Protein AF-A0ABD0LCJ6-F1 (afdb_monomer_lite)

Radius of gyration: 32.9 Å; chains: 1; bounding box: 86×71×107 Å

Foldseek 3Di:
DDDDPPPPVPPPPPPPDDDDDDPPPDDDPDDDVVVVVVVVVVVVVVVVVVVVVVVVVVVVVVVVVVVVVVVVLVVPPKWKWKFFFADAFKDQQDAFAFRARQGIPDTRNVQADRVRQKGFRQAWAKKKKKWKFFAQDQKKWKKFKDWPVDTQWIWIDGGHRGIIMDMGIDTDHHGIMIGMTTPDMGRITGGDSRGMMIMIGPDPPDAPFLCCQQQVLQADFQLLLQLLLQLLVPFLCLLQFVLLCLQQAADQLLLLLLLLLVLLLCQLPFQLLLCLLQVDQALLVLLCLLFLDLVSSVVVLVVLLVLLLVQPLQLLLQSQLLLVCLVPVDDSLVSSLVLLVVLLVCLLQDGPNVLSVLSSVLSVLLLVLLLVLLVLLQVVQVHDVSLVVLLQVLAAPCCVPDPNVPFCALGHDPLNLFNADDQDLQPDLNHNCLSNPLCVLLSCLVQNRRSLNSSSLLSHNASLSSLSSSLSNLVVSVCSCSRRSSQSSSLSSVCVNQQSPQQQVSVCVRRVASQGRSSCRSSVSLVPRDDPVSSVSNSVSNSSSSSSNSSSSLSSSLCSCLVSPVCVVPVQQDSVNSSVSSSVSSVVSSVSSSVCNVLCSLQCGSRVSSVSSLSSLLQRQLVSLLVCCSAAPQLFHPVLNVVLSVQLNVLSVVLVVLCSVQPADRGPDDGPRDPSNSRRSSVSSSVSNCSSNVSRVVVSVVDDGDDPLSNASSYSVRVPPPDRRDCPSPPSVVVNPPDDDDDDDDDPVVVVSSDDDDDDDDDDPVVVVVVSCSSSDNDDDPVSVVVSVVSSVVSVVVSVVVSVVSD

Secondary structure (DSSP, 8-state):
---SSSSSSSSSSSS-------------S---HHHHHHHHHHHHHHHHHHHHHHHHHHHHHHHHHHHHHHHHHHH----EEEEE--S-EEEE--SSPBPP--EEEEEETS-EETTTTEEE-SSSEEEEEEEEEE--SSS-EEEEEE-SSSEEEEEEE-STT-EEEEEEEEEE-TT-EEEEEEEEE-SEEEESTTSEEEEEEEE------HHHHHHGGG-B-HHHHHHHHHHHHSSHHIIIIIHHHHHHH-GGGGHHHHHHHHHHHHIIIIIHHHHHHHT-SSHHHHHHHHH--HHHHHHHHHHHHHHIIIIIIHHHHHHHHHHHHHHH---HHHHHHHHHHHHHHHHHH--HHHHHHHHHHHHHHHHHHHHHHHHHHHHHHTSHHHHHHHHHT---GGGGTSTTTTS-TTPPPTTTT-SSB---TTT-SSBHHIIIIITHHHHIIIIII-HHHHHHHHTBSSHHHHHHHHHHHHHHTTTHIIIIIHHHHHHHHH-HHHHS---HHHHHHHHS-TT--GGGHHHHHHHHHS-HHHHHHHHHHHHHHHHHHHHHHHHHHHHHIIIIIIHHH-TT--HHHHHHHHHHHHHHHHHHHHHHHHHHHHHS-S-HHHHHHHHHHTTHHHHHHHHHHHHH-TT--HHHHHHHHHHHHHHHHHHHHHHHHSPPPPTTS---S-HHHHS-HHHHHHHHHHHHHHHHHHHHHHSPPPPGGGGTTSSTTTTT-SSPPPGGG-TTTTTTTS--PPPP---HHHHHHTT-PPP-PPPPHHHHHHHHHHHT-----HHHHHHHHHHHHHHHHHHHHHHHHT-

Structure (mmCIF, N/CA/C/O backbone):
data_AF-A0ABD0LCJ6-F1
#
_entry.id   AF-A0ABD0LCJ6-F1
#
loop_
_atom_site.group_PDB
_atom_site.id
_atom_site.type_symbol
_atom_site.label_atom_id
_atom_site.label_alt_id
_atom_site.label_comp_id
_atom_site.label_asym_id
_atom_site.label_entity_id
_atom_site.label_seq_id
_atom_site.pdbx_PDB_ins_code
_atom_site.Cartn_x
_atom_site.Cartn_y
_atom_site.Cartn_z
_atom_site.occupancy
_atom_site.B_iso_or_equiv
_atom_site.auth_seq_id
_atom_site.auth_comp_id
_atom_site.auth_asym_id
_atom_site.auth_atom_id
_atom_site.pdbx_PDB_model_num
ATOM 1 N N . MET A 1 1 ? -1.481 -41.536 14.171 1.00 27.67 1 MET A N 1
ATOM 2 C CA . MET A 1 1 ? -0.246 -42.344 14.262 1.00 27.67 1 MET A CA 1
ATOM 3 C C . MET A 1 1 ? 0.913 -41.363 14.209 1.00 27.67 1 MET A C 1
ATOM 5 O O . MET A 1 1 ? 1.140 -40.784 13.163 1.00 27.67 1 MET A O 1
ATOM 9 N N . VAL A 1 2 ? 1.287 -40.791 15.356 1.00 27.75 2 VAL A N 1
ATOM 10 C CA . VAL A 1 2 ? 2.249 -41.317 16.351 1.00 27.75 2 VAL A CA 1
ATOM 11 C C . VAL A 1 2 ? 3.680 -41.197 15.823 1.00 27.75 2 VAL A C 1
ATOM 13 O O . VAL A 1 2 ? 3.984 -41.727 14.766 1.00 27.75 2 VAL A O 1
ATOM 16 N N . SER A 1 3 ? 4.526 -40.544 16.629 1.00 28.56 3 SER A N 1
ATOM 17 C CA . SER A 1 3 ? 5.980 -40.382 16.480 1.00 28.56 3 SER A CA 1
ATOM 18 C C . SER A 1 3 ? 6.485 -39.127 15.754 1.00 28.56 3 SER A C 1
ATOM 20 O O . SER A 1 3 ? 7.116 -39.213 14.709 1.00 28.56 3 SER A O 1
ATOM 22 N N . LEU A 1 4 ? 6.284 -37.952 16.367 1.00 26.72 4 LEU A N 1
ATOM 23 C CA . LEU A 1 4 ? 7.391 -36.996 16.585 1.00 26.72 4 LEU A CA 1
ATOM 24 C C . LEU A 1 4 ? 7.088 -35.992 17.720 1.00 26.72 4 LEU A C 1
ATOM 26 O O . LEU A 1 4 ? 7.508 -34.842 17.703 1.00 26.72 4 LEU A O 1
ATOM 30 N N . SER A 1 5 ? 6.311 -36.426 18.717 1.00 28.27 5 SER A N 1
ATOM 31 C CA . SER A 1 5 ? 5.846 -35.599 19.844 1.00 28.27 5 SER A CA 1
ATOM 32 C C . SER A 1 5 ? 6.523 -35.970 21.172 1.00 28.27 5 SER A C 1
ATOM 34 O O . SER A 1 5 ? 6.085 -35.517 22.223 1.00 28.27 5 SER A O 1
ATOM 36 N N . ALA A 1 6 ? 7.572 -36.802 21.142 1.00 28.81 6 ALA A N 1
ATOM 37 C CA . ALA A 1 6 ? 8.120 -37.458 22.335 1.00 28.81 6 ALA A CA 1
ATOM 38 C C . ALA A 1 6 ? 9.605 -37.166 22.641 1.00 28.81 6 ALA A C 1
ATOM 40 O O . ALA A 1 6 ? 10.130 -37.737 23.586 1.00 28.81 6 ALA A O 1
ATOM 41 N N . VAL A 1 7 ? 10.287 -36.270 21.911 1.00 32.28 7 VAL A N 1
ATOM 42 C CA . VAL A 1 7 ? 11.733 -36.010 22.143 1.00 32.28 7 VAL A CA 1
ATOM 43 C C . VAL A 1 7 ? 12.050 -34.580 22.616 1.00 32.28 7 VAL A C 1
ATOM 45 O O . VAL A 1 7 ? 13.134 -34.331 23.123 1.00 32.28 7 VAL A O 1
ATOM 48 N N . LEU A 1 8 ? 11.096 -33.643 22.593 1.00 28.83 8 LEU A N 1
ATOM 49 C CA . LEU A 1 8 ? 11.327 -32.260 23.065 1.00 28.83 8 LEU A CA 1
ATOM 50 C C . LEU A 1 8 ? 10.643 -31.904 24.396 1.00 28.83 8 LEU A C 1
ATOM 52 O O . LEU A 1 8 ? 10.834 -30.805 24.909 1.00 28.83 8 LEU A O 1
ATOM 56 N N . ALA A 1 9 ? 9.903 -32.840 24.996 1.00 29.78 9 ALA A N 1
ATOM 57 C CA . ALA A 1 9 ? 9.291 -32.669 26.319 1.00 29.78 9 ALA A CA 1
ATOM 58 C C . ALA A 1 9 ? 10.209 -33.097 27.490 1.00 29.78 9 ALA A C 1
ATOM 60 O O . ALA A 1 9 ? 9.823 -32.945 28.645 1.00 29.78 9 ALA A O 1
ATOM 61 N N . GLY A 1 10 ? 11.418 -33.603 27.209 1.00 30.02 10 GLY A N 1
ATOM 62 C CA . GLY A 1 10 ? 12.340 -34.155 28.214 1.00 30.02 10 GLY A CA 1
ATOM 63 C C . GLY A 1 10 ? 13.463 -33.229 28.699 1.00 30.02 10 GLY A C 1
ATOM 64 O O . GLY A 1 10 ? 14.172 -33.600 29.626 1.00 30.02 10 GLY A O 1
ATOM 65 N N . THR A 1 11 ? 13.637 -32.031 28.125 1.00 31.67 11 THR A N 1
ATOM 66 C CA . THR A 1 11 ? 14.871 -31.233 28.338 1.00 31.67 11 THR A CA 1
ATOM 67 C C . THR A 1 11 ? 14.648 -29.779 28.765 1.00 31.67 11 THR A C 1
ATOM 69 O O . THR A 1 11 ? 15.564 -28.968 28.696 1.00 31.67 11 THR A O 1
ATOM 72 N N . LEU A 1 12 ? 13.448 -29.421 29.235 1.00 27.53 12 LEU A N 1
ATOM 73 C CA . LEU A 1 12 ? 13.104 -28.034 29.602 1.00 27.53 12 LEU A CA 1
ATOM 74 C C . LEU A 1 12 ? 12.384 -27.900 30.955 1.00 27.53 12 LEU A C 1
ATOM 76 O O . LEU A 1 12 ? 11.645 -26.944 31.180 1.00 27.53 12 LEU A O 1
ATOM 80 N N . LEU A 1 13 ? 12.628 -28.842 31.873 1.00 27.92 13 LEU A N 1
ATOM 81 C CA . LEU A 1 13 ? 12.111 -28.811 33.251 1.00 27.92 13 LEU A CA 1
ATOM 82 C C . LEU A 1 13 ? 13.210 -28.782 34.332 1.00 27.92 13 LEU A C 1
ATOM 84 O O . LEU A 1 13 ? 12.913 -28.970 35.503 1.00 27.92 13 LEU A O 1
ATOM 88 N N . PHE A 1 14 ? 14.459 -28.474 33.955 1.00 28.14 14 PHE A N 1
ATOM 89 C CA . PHE A 1 14 ? 15.598 -28.348 34.884 1.00 28.14 14 PHE A CA 1
ATOM 90 C C . PHE A 1 14 ? 16.289 -26.967 34.893 1.00 28.14 14 PHE A C 1
ATOM 92 O O . PHE A 1 14 ? 17.327 -26.813 35.523 1.00 28.14 14 PHE A O 1
ATOM 99 N N . ALA A 1 15 ? 15.727 -25.941 34.238 1.00 31.73 15 ALA A N 1
ATOM 100 C CA . ALA A 1 15 ? 16.403 -24.645 34.044 1.00 31.73 15 ALA A CA 1
ATOM 101 C C . ALA A 1 15 ? 15.714 -23.425 34.701 1.00 31.73 15 ALA A C 1
ATOM 103 O O . ALA A 1 15 ? 15.944 -22.295 34.277 1.00 31.73 15 ALA A O 1
ATOM 104 N N . LEU A 1 16 ? 14.861 -23.618 35.717 1.00 30.09 16 LEU A N 1
ATOM 105 C CA . LEU A 1 16 ? 14.185 -22.515 36.429 1.00 30.09 16 LEU A CA 1
ATOM 106 C C . LEU A 1 16 ? 14.163 -22.702 37.957 1.00 30.09 16 LEU A C 1
ATOM 108 O O . LEU A 1 16 ? 13.117 -22.591 38.590 1.00 30.09 16 LEU A O 1
ATOM 112 N N . VAL A 1 17 ? 15.331 -22.940 38.555 1.00 29.55 17 VAL A N 1
ATOM 113 C CA . VAL A 1 17 ? 15.572 -22.672 39.983 1.00 29.55 17 VAL A CA 1
ATOM 114 C C . VAL A 1 17 ? 16.888 -21.886 40.080 1.00 29.55 17 VAL A C 1
ATOM 116 O O . VAL A 1 17 ? 17.882 -22.335 39.510 1.00 29.55 17 VAL A O 1
ATOM 119 N N . PRO A 1 18 ? 16.919 -20.697 40.710 1.00 32.50 18 PRO A N 1
ATOM 120 C CA . PRO A 1 18 ? 18.160 -19.946 40.896 1.00 32.50 18 PRO A CA 1
ATOM 121 C C . PRO A 1 18 ? 19.094 -20.703 41.859 1.00 32.50 18 PRO A C 1
ATOM 123 O O . PRO A 1 18 ? 18.596 -21.392 42.753 1.00 32.50 18 PRO A O 1
ATOM 126 N N . PRO A 1 19 ? 20.430 -20.586 41.735 1.00 31.00 19 PRO A N 1
ATOM 127 C CA . PRO A 1 19 ? 21.329 -21.152 42.726 1.00 31.00 19 PRO A CA 1
ATOM 128 C C . PRO A 1 19 ? 21.230 -20.298 43.994 1.00 31.00 19 PRO A C 1
ATOM 130 O O . PRO A 1 19 ? 21.684 -19.157 44.026 1.00 31.00 19 PRO A O 1
ATOM 133 N N . LEU A 1 20 ? 20.596 -20.842 45.031 1.00 29.31 20 LEU A N 1
ATOM 134 C CA . LEU A 1 20 ? 20.804 -20.369 46.394 1.00 29.31 20 LEU A CA 1
ATOM 135 C C . LEU A 1 20 ? 22.253 -20.684 46.768 1.00 29.31 20 LEU A C 1
ATOM 137 O O . LEU A 1 20 ? 22.704 -21.825 46.679 1.00 29.31 20 LEU A O 1
ATOM 141 N N . GLU A 1 21 ? 22.976 -19.625 47.101 1.00 31.14 21 GLU A N 1
ATOM 142 C CA . GLU A 1 21 ? 24.391 -19.605 47.428 1.00 31.14 21 GLU A CA 1
ATOM 143 C C . GLU A 1 21 ? 24.747 -20.542 48.588 1.00 31.14 21 GLU A C 1
ATOM 145 O O . GLU A 1 21 ? 24.000 -20.710 49.554 1.00 31.14 21 GLU A O 1
ATOM 150 N N . CYS A 1 22 ? 25.959 -21.093 48.504 1.00 28.89 22 CYS A N 1
ATOM 151 C CA . CYS A 1 22 ? 26.702 -21.661 49.617 1.00 28.89 22 CYS A CA 1
ATOM 152 C C . CYS A 1 22 ? 26.802 -20.655 50.775 1.00 28.89 22 CYS A C 1
ATOM 154 O O . CYS A 1 22 ? 27.739 -19.860 50.829 1.00 28.89 22 CYS A O 1
ATOM 156 N N . PHE A 1 23 ? 25.905 -20.741 51.754 1.00 29.16 23 PHE A N 1
ATOM 157 C CA . PHE A 1 23 ? 26.214 -20.301 53.108 1.00 29.16 23 PHE A CA 1
ATOM 158 C C . PHE A 1 23 ? 26.852 -21.471 53.852 1.00 29.16 23 PHE A C 1
ATOM 160 O O . PHE A 1 23 ? 26.200 -22.437 54.244 1.00 29.16 23 PHE A O 1
ATOM 167 N N . VAL A 1 24 ? 28.171 -21.382 54.005 1.00 34.84 24 VAL A N 1
ATOM 168 C CA . VAL A 1 24 ? 28.962 -22.218 54.906 1.00 34.84 24 VAL A CA 1
ATOM 169 C C . VAL A 1 24 ? 28.421 -22.010 56.321 1.00 34.84 24 VAL A C 1
ATOM 171 O O . VAL A 1 24 ? 28.741 -21.022 56.981 1.00 34.84 24 VAL A O 1
ATOM 174 N N . VAL A 1 25 ? 27.588 -22.935 56.798 1.00 32.81 25 VAL A N 1
ATOM 175 C CA . VAL A 1 25 ? 27.237 -23.009 58.217 1.00 32.81 25 VAL A CA 1
ATOM 176 C C . VAL A 1 25 ? 28.448 -23.579 58.941 1.00 32.81 25 VAL A C 1
ATOM 178 O O . VAL A 1 25 ? 28.725 -24.779 58.934 1.00 32.81 25 VAL A O 1
ATOM 181 N N . LYS A 1 26 ? 29.206 -22.667 59.547 1.00 34.81 26 LYS A N 1
ATOM 182 C CA . LYS A 1 26 ? 30.153 -22.977 60.612 1.00 34.81 26 LYS A CA 1
ATOM 183 C C . LYS A 1 26 ? 29.370 -23.692 61.716 1.00 34.81 26 LYS A C 1
ATOM 185 O O . LYS A 1 26 ? 28.360 -23.176 62.184 1.00 34.81 26 LYS A O 1
ATOM 190 N N . ARG A 1 27 ? 29.839 -24.881 62.093 1.00 42.22 27 ARG A N 1
ATOM 191 C CA . ARG A 1 27 ? 29.354 -25.673 63.228 1.00 42.22 27 ARG A CA 1
ATOM 192 C C . ARG A 1 27 ? 29.274 -24.764 64.464 1.00 42.22 27 ARG A C 1
ATOM 194 O O . ARG A 1 27 ? 30.309 -24.321 64.954 1.00 42.22 27 ARG A O 1
ATOM 201 N N . SER A 1 28 ? 28.057 -24.447 64.894 1.00 37.59 28 SER A N 1
ATOM 202 C CA . SER A 1 28 ? 27.763 -23.819 66.179 1.00 37.59 28 SER A CA 1
ATOM 203 C C . SER A 1 28 ? 26.790 -24.750 66.876 1.00 37.59 28 SER A C 1
ATOM 205 O O . SER A 1 28 ? 25.654 -24.913 66.431 1.00 37.59 28 SER A O 1
ATOM 207 N N . ASP A 1 29 ? 27.287 -25.420 67.905 1.00 46.88 29 ASP A N 1
ATOM 208 C CA . ASP A 1 29 ? 26.480 -26.184 68.841 1.00 46.88 29 ASP A CA 1
ATOM 209 C C . ASP A 1 29 ? 25.557 -25.185 69.560 1.00 46.88 29 ASP A C 1
ATOM 211 O O . ASP A 1 29 ? 26.061 -24.262 70.189 1.00 46.88 29 ASP A O 1
ATOM 215 N N . ASP A 1 30 ? 24.246 -25.288 69.297 1.00 50.00 30 ASP A N 1
ATOM 216 C CA . ASP A 1 30 ? 23.082 -24.714 70.015 1.00 50.00 30 ASP A CA 1
ATOM 217 C C . ASP A 1 30 ? 21.967 -24.306 69.029 1.00 50.00 30 ASP A C 1
ATOM 219 O O . ASP A 1 30 ? 21.621 -23.135 68.865 1.00 50.00 30 ASP A O 1
ATOM 223 N N . VAL A 1 31 ? 21.365 -25.286 68.342 1.00 54.94 31 VAL A N 1
ATOM 224 C CA . VAL A 1 31 ? 20.096 -25.077 67.622 1.00 54.94 31 VAL A CA 1
ATOM 225 C C . VAL A 1 31 ? 18.967 -25.633 68.482 1.00 54.94 31 VAL A C 1
ATOM 227 O O . VAL A 1 31 ? 18.811 -26.844 68.628 1.00 54.94 31 VAL A O 1
ATOM 230 N N . ASN A 1 32 ? 18.186 -24.732 69.074 1.00 60.81 32 ASN A N 1
ATOM 231 C CA . ASN A 1 32 ? 17.040 -25.065 69.913 1.00 60.81 32 ASN A CA 1
ATOM 232 C C . ASN A 1 32 ? 15.908 -25.656 69.049 1.00 60.81 32 ASN A C 1
ATOM 234 O O . ASN A 1 32 ? 15.224 -24.929 68.335 1.00 60.81 32 ASN A O 1
ATOM 238 N N . ILE A 1 33 ? 15.715 -26.976 69.094 1.00 61.56 33 ILE A N 1
ATOM 239 C CA . ILE A 1 33 ? 14.765 -27.733 68.251 1.00 61.56 33 ILE A CA 1
ATOM 240 C C . ILE A 1 33 ? 13.333 -27.159 68.316 1.00 61.56 33 ILE A C 1
ATOM 242 O O . ILE A 1 33 ? 12.629 -27.133 67.307 1.00 61.56 33 ILE A O 1
ATOM 246 N N . GLN A 1 34 ? 12.936 -26.585 69.456 1.00 60.16 34 GLN A N 1
ATOM 247 C CA . GLN A 1 34 ? 11.629 -25.941 69.642 1.00 60.16 34 GLN A CA 1
ATOM 248 C C . GLN A 1 34 ? 11.387 -24.717 68.740 1.00 60.16 34 GLN A C 1
ATOM 250 O O . GLN A 1 34 ? 10.247 -24.458 68.344 1.00 60.16 34 GLN A O 1
ATOM 255 N N . SER A 1 35 ? 12.425 -23.950 68.387 1.00 64.44 35 SER A N 1
ATOM 256 C CA . SER A 1 35 ? 12.263 -22.789 67.498 1.00 64.44 35 SER A CA 1
ATOM 257 C C . SER A 1 35 ? 12.098 -23.200 66.032 1.00 64.44 35 SER A C 1
ATOM 259 O O . SER A 1 35 ? 11.414 -22.521 65.270 1.00 64.44 35 SER A O 1
ATOM 261 N N . LEU A 1 36 ? 12.664 -24.344 65.637 1.00 65.19 36 LEU A N 1
ATOM 262 C CA . LEU A 1 36 ? 12.471 -24.907 64.301 1.00 65.19 36 LEU A CA 1
ATOM 263 C C . LEU A 1 36 ? 11.077 -25.519 64.140 1.00 65.19 36 LEU A C 1
ATOM 265 O O . LEU A 1 36 ? 10.435 -25.296 63.116 1.00 65.19 36 LEU A O 1
ATOM 269 N N . GLU A 1 37 ? 10.578 -26.237 65.148 1.00 71.75 37 GLU A N 1
ATOM 270 C CA . GLU A 1 37 ? 9.225 -26.812 65.117 1.00 71.75 37 GLU A CA 1
ATOM 271 C C . GLU A 1 37 ? 8.144 -25.730 65.015 1.00 71.75 37 GLU A C 1
ATOM 273 O O . GLU A 1 37 ? 7.205 -25.857 64.225 1.00 71.75 37 GLU A O 1
ATOM 278 N N . THR A 1 38 ? 8.307 -24.625 65.746 1.00 73.69 38 THR A N 1
ATOM 279 C CA . THR A 1 38 ? 7.391 -23.476 65.672 1.00 73.69 38 THR A CA 1
ATOM 280 C C . THR A 1 38 ? 7.439 -22.787 64.306 1.00 73.69 38 THR A C 1
ATOM 282 O O . THR A 1 38 ? 6.387 -22.451 63.759 1.00 73.69 38 THR A O 1
ATOM 285 N N . LEU A 1 39 ? 8.619 -22.658 63.691 1.00 76.25 39 LEU A N 1
ATOM 286 C CA . LEU A 1 39 ? 8.761 -22.083 62.349 1.00 76.25 39 LEU A CA 1
ATOM 287 C C . LEU A 1 39 ? 8.138 -22.976 61.260 1.00 76.25 39 LEU A C 1
ATOM 289 O O . LEU A 1 39 ? 7.487 -22.475 60.341 1.00 76.25 39 LEU A O 1
ATOM 293 N N . VAL A 1 40 ? 8.279 -24.301 61.385 1.00 77.00 40 VAL A N 1
ATOM 294 C CA . VAL A 1 40 ? 7.654 -25.281 60.481 1.00 77.00 40 VAL A CA 1
ATOM 295 C C . VAL A 1 40 ? 6.130 -25.255 60.611 1.00 77.00 40 VAL A C 1
ATOM 297 O O . VAL A 1 40 ? 5.433 -25.237 59.595 1.00 77.00 40 VAL A O 1
ATOM 300 N N . GLN A 1 41 ? 5.591 -25.179 61.832 1.00 80.06 41 GLN A N 1
ATOM 301 C CA . GLN A 1 41 ? 4.145 -25.034 62.043 1.00 80.06 41 GLN A CA 1
ATOM 302 C C . GLN A 1 41 ? 3.607 -23.716 61.471 1.00 80.06 41 GLN A C 1
ATOM 304 O O . GLN A 1 41 ? 2.540 -23.699 60.852 1.00 80.06 41 GLN A O 1
ATOM 309 N N . GLN A 1 42 ? 4.361 -22.623 61.603 1.00 82.69 42 GLN A N 1
ATOM 310 C CA . GLN A 1 42 ? 3.979 -21.323 61.056 1.00 82.69 42 GLN A CA 1
ATOM 311 C C . GLN A 1 42 ? 3.985 -21.317 59.517 1.00 82.69 42 GLN A C 1
ATOM 313 O O . GLN A 1 42 ? 3.066 -20.775 58.892 1.00 82.69 42 GLN A O 1
ATOM 318 N N . GLN A 1 43 ? 4.961 -21.975 58.883 1.00 79.12 43 GLN A N 1
ATOM 319 C CA . GLN A 1 43 ? 4.959 -22.158 57.429 1.00 79.12 43 GLN A CA 1
ATOM 320 C C . GLN A 1 43 ? 3.807 -23.055 56.960 1.00 79.12 43 GLN A C 1
ATOM 322 O O . GLN A 1 43 ? 3.148 -22.720 55.976 1.00 79.12 43 GLN A O 1
ATOM 327 N N . ALA A 1 44 ? 3.500 -24.138 57.678 1.00 79.75 44 ALA A N 1
ATOM 328 C CA . ALA A 1 44 ? 2.383 -25.021 57.345 1.00 79.75 44 ALA A CA 1
ATOM 329 C C . ALA A 1 44 ? 1.026 -24.291 57.386 1.00 79.75 44 ALA A C 1
ATOM 331 O O . ALA A 1 44 ? 0.216 -24.446 56.469 1.00 79.75 44 ALA A O 1
ATOM 332 N N . ALA A 1 45 ? 0.804 -23.434 58.388 1.00 82.94 45 ALA A N 1
ATOM 333 C CA . ALA A 1 45 ? -0.404 -22.612 58.488 1.00 82.94 45 ALA A CA 1
ATOM 334 C C . ALA A 1 45 ? -0.522 -21.602 57.331 1.00 82.94 45 ALA A C 1
ATOM 336 O O . ALA A 1 45 ? -1.600 -21.427 56.765 1.00 82.94 45 ALA A O 1
ATOM 337 N N . THR A 1 46 ? 0.597 -20.991 56.931 1.00 80.38 46 THR A N 1
ATOM 338 C CA . THR A 1 46 ? 0.644 -20.035 55.809 1.00 80.38 46 THR A CA 1
ATOM 339 C C . THR A 1 46 ? 0.369 -20.716 54.461 1.00 80.38 46 THR A C 1
ATOM 341 O O . THR A 1 46 ? -0.264 -20.149 53.574 1.00 80.38 46 THR A O 1
ATOM 344 N N . ILE A 1 47 ? 0.815 -21.964 54.296 1.00 79.25 47 ILE A N 1
ATOM 345 C CA . ILE A 1 47 ? 0.526 -22.761 53.097 1.00 79.25 47 ILE A CA 1
ATOM 346 C C . ILE A 1 47 ? -0.962 -23.132 53.037 1.00 79.25 47 ILE A C 1
ATOM 348 O O . ILE A 1 47 ? -1.561 -23.080 51.963 1.00 79.25 47 ILE A O 1
ATOM 352 N N . GLN A 1 48 ? -1.584 -23.465 54.171 1.00 81.81 48 GLN A N 1
ATOM 353 C CA . GLN A 1 48 ? -3.015 -23.776 54.214 1.00 81.81 48 GLN A CA 1
ATOM 354 C C . GLN A 1 48 ? -3.899 -22.573 53.861 1.00 81.81 48 GLN A C 1
ATOM 356 O O . GLN A 1 48 ? -4.867 -22.742 53.119 1.00 81.81 48 GLN A O 1
ATOM 361 N N . THR A 1 49 ? -3.561 -21.364 54.319 1.00 84.81 49 THR A N 1
ATOM 362 C CA . THR A 1 49 ? -4.298 -20.146 53.938 1.00 84.81 49 THR A CA 1
ATOM 363 C C . THR A 1 49 ? -4.143 -19.826 52.453 1.00 84.81 49 THR A C 1
ATOM 365 O O . THR A 1 49 ? -5.142 -19.578 51.781 1.00 84.81 49 THR A O 1
ATOM 368 N N . LEU A 1 50 ? -2.935 -19.953 51.895 1.00 77.88 50 LEU A N 1
ATOM 369 C CA . LEU A 1 50 ? -2.704 -19.785 50.453 1.00 77.88 50 LEU A CA 1
ATOM 370 C C . LEU A 1 50 ? -3.498 -20.791 49.601 1.00 77.88 50 LEU A C 1
ATOM 372 O O . LEU A 1 50 ? -4.034 -20.427 48.554 1.00 77.88 50 LEU A O 1
ATOM 376 N N . LEU A 1 51 ? -3.613 -22.048 50.041 1.00 80.56 51 LEU A N 1
ATOM 377 C CA . LEU A 1 51 ? -4.420 -23.059 49.349 1.00 80.56 51 LEU A CA 1
ATOM 378 C C . LEU A 1 51 ? -5.922 -22.738 49.393 1.00 80.56 51 LEU A C 1
ATOM 380 O O . LEU A 1 51 ? -6.618 -22.955 48.397 1.00 80.56 51 LEU A O 1
ATOM 384 N N . ALA A 1 52 ? -6.416 -22.195 50.508 1.00 82.62 52 ALA A N 1
ATOM 385 C CA . ALA A 1 52 ? -7.803 -21.750 50.636 1.00 82.62 52 ALA A CA 1
ATOM 386 C C . ALA A 1 52 ? -8.109 -20.561 49.705 1.00 82.62 52 ALA A C 1
ATOM 388 O O . ALA A 1 52 ? -9.121 -20.577 48.997 1.00 82.62 52 ALA A O 1
ATOM 389 N N . ASP A 1 53 ? -7.201 -19.587 49.615 1.00 82.25 53 ASP A N 1
ATOM 390 C CA . ASP A 1 53 ? -7.325 -18.450 48.697 1.00 82.25 53 ASP A CA 1
ATOM 391 C C . ASP A 1 53 ? -7.302 -18.902 47.230 1.00 82.25 53 ASP A C 1
ATOM 393 O O . ASP A 1 53 ? -8.118 -18.455 46.420 1.00 82.25 53 ASP A O 1
ATOM 397 N N . MET A 1 54 ? -6.437 -19.860 46.875 1.00 73.62 54 MET A N 1
ATOM 398 C CA . MET A 1 54 ? -6.417 -20.447 45.531 1.00 73.62 54 MET A CA 1
ATOM 399 C C . MET A 1 54 ? -7.722 -21.177 45.187 1.00 73.62 54 MET A C 1
ATOM 401 O O . MET A 1 54 ? -8.191 -21.089 44.048 1.00 73.62 54 MET A O 1
ATOM 405 N N . ALA A 1 55 ? -8.326 -21.882 46.148 1.00 79.00 55 ALA A N 1
ATOM 406 C CA . ALA A 1 55 ? -9.617 -22.540 45.957 1.00 79.00 55 ALA A CA 1
ATOM 407 C C . ALA A 1 55 ? -10.747 -21.519 45.746 1.00 79.00 55 ALA A C 1
ATOM 409 O O . ALA A 1 55 ? -11.565 -21.687 44.838 1.00 79.00 55 ALA A O 1
ATOM 410 N N . SER A 1 56 ? -10.746 -20.428 46.517 1.00 85.31 56 SER A N 1
ATOM 411 C CA . SER A 1 56 ? -11.673 -19.303 46.354 1.00 85.31 56 SER A CA 1
ATOM 412 C C . SER A 1 56 ? -11.553 -18.674 44.962 1.00 85.31 56 SER A C 1
ATOM 414 O O . SER A 1 56 ? -12.535 -18.602 44.222 1.00 85.31 56 SER A O 1
ATOM 416 N N . VAL A 1 57 ? -10.333 -18.334 44.531 1.00 79.88 57 VAL A N 1
ATOM 417 C CA . VAL A 1 57 ? -10.076 -17.761 43.200 1.00 79.88 57 VAL A CA 1
ATOM 418 C C . VAL A 1 57 ? -10.511 -18.712 42.083 1.00 79.88 57 VAL A C 1
ATOM 420 O O . VAL A 1 57 ? -11.116 -18.271 41.106 1.00 79.88 57 VAL A O 1
ATOM 423 N N . LYS A 1 58 ? -10.266 -20.021 42.220 1.00 80.88 58 LYS A N 1
ATOM 424 C CA . LYS A 1 58 ? -10.703 -21.028 41.240 1.00 80.88 58 LYS A CA 1
ATOM 425 C C . LYS A 1 58 ? -12.227 -21.056 41.090 1.00 80.88 58 LYS A C 1
ATOM 427 O O . LYS A 1 58 ? -12.719 -21.132 39.963 1.00 80.88 58 LYS A O 1
ATOM 432 N N . ASN A 1 59 ? -12.964 -20.952 42.194 1.00 82.31 59 ASN A N 1
ATOM 433 C CA . ASN A 1 59 ? -14.426 -20.912 42.176 1.00 82.31 59 ASN A CA 1
ATOM 434 C C . ASN A 1 59 ? -14.945 -19.635 41.500 1.00 82.31 59 ASN A C 1
ATOM 436 O O . ASN A 1 59 ? -15.814 -19.719 40.631 1.00 82.31 59 ASN A O 1
ATOM 440 N N . THR A 1 60 ? -14.356 -18.475 41.803 1.00 80.50 60 THR A N 1
ATOM 441 C CA . THR A 1 60 ? -14.707 -17.194 41.166 1.00 80.50 60 THR A CA 1
ATOM 442 C C . THR A 1 60 ? -14.423 -17.209 39.664 1.00 80.50 60 THR A C 1
ATOM 444 O O . THR A 1 60 ? -15.246 -16.761 38.871 1.00 80.50 60 THR A O 1
ATOM 447 N N . VAL A 1 61 ? -13.291 -17.783 39.240 1.00 73.44 61 VAL A N 1
ATOM 448 C CA . VAL A 1 61 ? -12.951 -17.943 37.815 1.00 73.44 61 VAL A CA 1
ATOM 449 C C . VAL A 1 61 ? -13.942 -18.871 37.110 1.00 73.44 61 VAL A C 1
ATOM 451 O O . VAL A 1 61 ? -14.343 -18.587 35.982 1.00 73.44 61 VAL A O 1
ATOM 454 N N . SER A 1 62 ? -14.374 -19.952 37.764 1.00 69.56 62 SER A N 1
ATOM 455 C CA . SER A 1 62 ? -15.379 -20.864 37.212 1.00 69.56 62 SER A CA 1
ATOM 456 C C . SER A 1 62 ? -16.747 -20.189 37.061 1.00 69.56 62 SER A C 1
ATOM 458 O O . SER A 1 62 ? -17.403 -20.367 36.032 1.00 69.56 62 SER A O 1
ATOM 460 N N . SER A 1 63 ? -17.170 -19.375 38.034 1.00 76.12 63 SER A N 1
ATOM 461 C CA . SER A 1 63 ? -18.416 -18.600 37.931 1.00 76.12 63 SER A CA 1
ATOM 462 C C . SER A 1 63 ? -18.331 -17.584 36.789 1.00 76.12 63 SER A C 1
ATOM 464 O O . SER A 1 63 ? -19.192 -17.595 35.912 1.00 76.12 63 SER A O 1
ATOM 466 N N . LEU A 1 64 ? -17.237 -16.816 36.702 1.00 72.62 64 LEU A N 1
ATOM 467 C CA . LEU A 1 64 ? -17.018 -15.862 35.611 1.00 72.62 64 LEU A CA 1
ATOM 468 C C . LEU A 1 64 ? -17.016 -16.545 34.240 1.00 72.62 64 LEU A C 1
ATOM 470 O O . LEU A 1 64 ? -17.538 -15.996 33.273 1.00 72.62 64 LEU A O 1
ATOM 474 N N . HIS A 1 65 ? -16.431 -17.740 34.130 1.00 61.75 65 HIS A N 1
ATOM 475 C CA . HIS A 1 65 ? -16.445 -18.507 32.886 1.00 61.75 65 HIS A CA 1
ATOM 476 C C . HIS A 1 65 ? -17.872 -18.896 32.483 1.00 61.75 65 HIS A C 1
ATOM 478 O O . HIS A 1 65 ? -18.226 -18.825 31.305 1.00 61.75 65 HIS A O 1
ATOM 484 N N . THR A 1 66 ? -18.707 -19.247 33.460 1.00 67.25 66 THR A N 1
ATOM 485 C CA . THR A 1 66 ? -20.119 -19.590 33.251 1.00 67.25 66 THR A CA 1
ATOM 486 C C . THR A 1 66 ? -20.920 -18.363 32.802 1.00 67.25 66 THR A C 1
ATOM 488 O O . THR A 1 66 ? -21.642 -18.434 31.805 1.00 67.25 66 THR A O 1
ATOM 491 N N . ASP A 1 67 ? -20.702 -17.208 33.435 1.00 62.78 67 ASP A N 1
ATOM 492 C CA . ASP A 1 67 ? -21.343 -15.934 33.079 1.00 62.78 67 ASP A CA 1
ATOM 493 C C . ASP A 1 67 ? -20.917 -15.438 31.695 1.00 62.78 67 ASP A C 1
ATOM 495 O O . ASP A 1 67 ? -21.754 -15.061 30.875 1.00 62.78 67 ASP A O 1
ATOM 499 N N . VAL A 1 68 ? -19.622 -15.509 31.377 1.00 55.12 68 VAL A N 1
ATOM 500 C CA . VAL A 1 68 ? -19.097 -15.169 30.047 1.00 55.12 68 VAL A CA 1
ATOM 501 C C . VAL A 1 68 ? -19.676 -16.095 28.984 1.00 55.12 68 VAL A C 1
ATOM 503 O O . VAL A 1 68 ? -19.983 -15.633 27.886 1.00 55.12 68 VAL A O 1
ATOM 506 N N . THR A 1 69 ? -19.854 -17.381 29.288 1.00 45.09 69 THR A N 1
ATOM 507 C CA . THR A 1 69 ? -20.463 -18.337 28.357 1.00 45.09 69 THR A CA 1
ATOM 508 C C . THR A 1 69 ? -21.935 -17.998 28.132 1.00 45.09 69 THR A C 1
ATOM 510 O O . THR A 1 69 ? -22.337 -17.864 26.984 1.00 45.09 69 THR A O 1
ATOM 513 N N . SER A 1 70 ? -22.699 -17.722 29.191 1.00 46.34 70 SER A N 1
ATOM 514 C CA . SER A 1 70 ? -24.083 -17.219 29.139 1.00 46.34 70 SER A CA 1
ATOM 515 C C . SER A 1 70 ? -24.220 -15.941 28.294 1.00 46.34 70 SER A C 1
ATOM 517 O O . SER A 1 70 ? -25.057 -15.862 27.390 1.00 46.34 70 SER A O 1
ATOM 519 N N . ILE A 1 71 ? -23.346 -14.958 28.519 1.00 49.44 71 ILE A N 1
ATOM 520 C CA . ILE A 1 71 ? -23.301 -13.698 27.767 1.00 49.44 71 ILE A CA 1
ATOM 521 C C . ILE A 1 71 ? -22.927 -13.949 26.303 1.00 49.44 71 ILE A C 1
ATOM 523 O O . ILE A 1 71 ? -23.496 -13.335 25.403 1.00 49.44 71 ILE A O 1
ATOM 527 N N . LYS A 1 72 ? -22.010 -14.882 26.031 1.00 45.06 72 LYS A N 1
ATOM 528 C CA . LYS A 1 72 ? -21.634 -15.286 24.671 1.00 45.06 72 LYS A CA 1
ATOM 529 C C . LYS A 1 72 ? -22.814 -15.922 23.934 1.00 45.06 72 LYS A C 1
ATOM 531 O O . LYS A 1 72 ? -23.026 -15.582 22.773 1.00 45.06 72 LYS A O 1
ATOM 536 N N . THR A 1 73 ? -23.622 -16.733 24.615 1.00 42.28 73 THR A N 1
ATOM 537 C CA . THR A 1 73 ? -24.869 -17.294 24.073 1.00 42.28 73 THR A CA 1
ATOM 538 C C . THR A 1 73 ? -25.914 -16.207 23.812 1.00 42.28 73 THR A C 1
ATOM 540 O O . THR A 1 73 ? -26.585 -16.245 22.788 1.00 42.28 73 THR A O 1
ATOM 543 N N . ARG A 1 74 ? -26.009 -15.182 24.673 1.00 46.44 74 ARG A N 1
ATOM 544 C CA . ARG A 1 74 ? -26.881 -14.008 24.457 1.00 46.44 74 ARG A CA 1
ATOM 545 C C . ARG A 1 74 ? -26.404 -13.093 23.319 1.00 46.44 74 ARG A C 1
ATOM 547 O O . ARG A 1 74 ? -27.219 -12.437 22.678 1.00 46.44 74 ARG A O 1
ATOM 554 N N . LEU A 1 75 ? -25.097 -13.050 23.054 1.00 46.16 75 LEU A N 1
ATOM 555 C CA . LEU A 1 75 ? -24.476 -12.257 21.983 1.00 46.16 75 LEU A CA 1
ATOM 556 C C . LEU A 1 75 ? -24.434 -12.977 20.627 1.00 46.16 75 LEU A C 1
ATOM 558 O O . LEU A 1 75 ? -24.340 -12.312 19.590 1.00 46.16 75 LEU A O 1
ATOM 562 N N . GLN A 1 76 ? -24.485 -14.311 20.600 1.00 50.09 76 GLN A N 1
ATOM 563 C CA . GLN A 1 76 ? -24.555 -15.081 19.360 1.00 50.09 76 GLN A CA 1
ATOM 564 C C . GLN A 1 76 ? -25.982 -15.064 18.812 1.00 50.09 76 GLN A C 1
ATOM 566 O O . GLN A 1 76 ? -26.840 -15.846 19.205 1.00 50.09 76 GLN A O 1
ATOM 571 N N . LYS A 1 77 ? -26.225 -14.184 17.837 1.00 63.34 77 LYS A N 1
ATOM 572 C CA . LYS A 1 77 ? -27.441 -14.185 17.010 1.00 63.34 77 LYS A CA 1
ATOM 573 C C . LYS A 1 77 ? -27.407 -15.318 15.965 1.00 63.34 77 LYS A C 1
ATOM 575 O O . LYS A 1 77 ? -27.608 -15.080 14.777 1.00 63.34 77 LYS A O 1
ATOM 580 N N . GLU A 1 78 ? -27.096 -16.537 16.386 1.00 68.62 78 GLU A N 1
ATOM 581 C CA . GLU A 1 78 ? -27.041 -17.726 15.530 1.00 68.62 78 GLU A CA 1
ATOM 582 C C . GLU A 1 78 ? -28.117 -18.708 15.991 1.00 68.62 78 GLU A C 1
ATOM 584 O O . GLU A 1 78 ? -28.160 -19.100 17.152 1.00 68.62 78 GLU A O 1
ATOM 589 N N . VAL A 1 79 ? -29.021 -19.060 15.079 1.00 83.38 79 VAL A N 1
ATOM 590 C CA . VAL A 1 79 ? -30.132 -19.987 15.314 1.00 83.38 79 VAL A CA 1
ATOM 591 C C . VAL A 1 79 ? -30.121 -20.996 14.186 1.00 83.38 79 VAL A C 1
ATOM 593 O O . VAL A 1 79 ? -30.149 -20.598 13.019 1.00 83.38 79 VAL A O 1
ATOM 596 N N . ALA A 1 80 ? -30.078 -22.278 14.525 1.00 88.88 80 ALA A N 1
ATOM 597 C CA . ALA A 1 80 ? -30.158 -23.356 13.553 1.00 88.88 80 ALA A CA 1
ATOM 598 C C . ALA A 1 80 ? -30.768 -24.599 14.195 1.00 88.88 80 ALA A C 1
ATOM 600 O O . ALA A 1 80 ? -30.360 -24.994 15.287 1.00 88.88 80 ALA A O 1
ATOM 601 N N . PHE A 1 81 ? -31.707 -25.237 13.507 1.00 92.69 81 PHE A N 1
ATOM 602 C CA . PHE A 1 81 ? -32.282 -26.495 13.948 1.00 92.69 81 PHE A CA 1
ATOM 603 C C . PHE A 1 81 ? -32.482 -27.477 12.793 1.00 92.69 81 PHE A C 1
ATOM 605 O O . PHE A 1 81 ? -32.626 -27.081 11.635 1.00 92.69 81 PHE A O 1
ATOM 612 N N . ASN A 1 82 ? -32.489 -28.765 13.129 1.00 92.12 82 ASN A N 1
ATOM 613 C CA . ASN A 1 82 ? -32.845 -29.852 12.225 1.00 92.12 82 ASN A CA 1
ATOM 614 C C . ASN A 1 82 ? -33.579 -30.939 13.018 1.00 92.12 82 ASN A C 1
ATOM 616 O O . ASN A 1 82 ? -33.016 -31.481 13.976 1.00 92.12 82 ASN A O 1
ATOM 620 N N . ALA A 1 83 ? -34.816 -31.230 12.626 1.00 92.38 83 ALA A N 1
ATOM 621 C CA . ALA A 1 83 ? -35.693 -32.194 13.271 1.00 92.38 83 ALA A CA 1
ATOM 622 C C . ALA A 1 83 ? -36.352 -33.123 12.240 1.00 92.38 83 ALA A C 1
ATOM 624 O O . ALA A 1 83 ? -36.626 -32.715 11.112 1.00 92.38 83 ALA A O 1
ATOM 625 N N . TYR A 1 84 ? -36.613 -34.372 12.617 1.00 91.50 84 TYR A N 1
ATOM 626 C CA . TYR A 1 84 ? -37.289 -35.369 11.781 1.00 91.50 84 TYR A CA 1
ATOM 627 C C . TYR A 1 84 ? -38.258 -36.221 12.609 1.00 91.50 84 TYR A C 1
ATO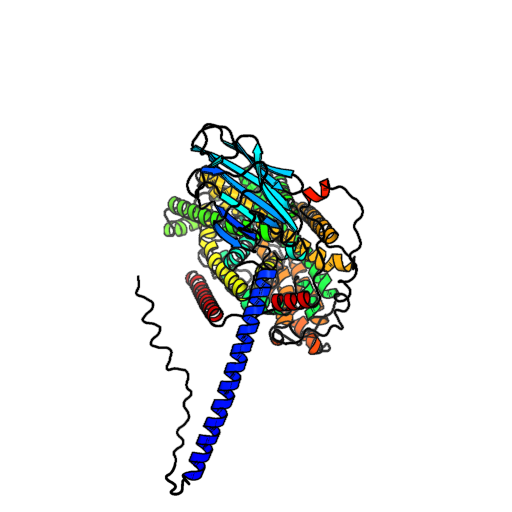M 629 O O . TYR A 1 84 ? -38.259 -36.151 13.838 1.00 91.50 84 TYR A O 1
ATOM 637 N N . ILE A 1 85 ? -39.097 -37.004 11.928 1.00 89.44 85 ILE A N 1
ATOM 638 C CA . ILE A 1 85 ? -40.080 -37.886 12.572 1.00 89.44 85 ILE A CA 1
ATOM 639 C C . ILE A 1 85 ? -39.451 -39.259 12.855 1.00 89.44 85 ILE A C 1
ATOM 641 O O . ILE A 1 85 ? -39.009 -39.938 11.925 1.00 89.44 85 ILE A O 1
ATOM 645 N N . THR A 1 86 ? -39.438 -39.704 14.115 1.00 84.88 86 THR A N 1
ATOM 646 C CA . THR A 1 86 ? -38.823 -40.991 14.515 1.00 84.88 86 THR A CA 1
ATOM 647 C C . THR A 1 86 ? -39.639 -42.198 14.076 1.00 84.88 86 THR A C 1
ATOM 649 O O . THR A 1 86 ? -39.091 -43.254 13.752 1.00 84.88 86 THR A O 1
ATOM 652 N N . LYS A 1 87 ? -40.969 -42.076 14.113 1.00 82.38 87 LYS A N 1
ATOM 653 C CA . LYS A 1 87 ? -41.876 -43.198 13.873 1.00 82.38 87 LYS A CA 1
ATOM 654 C C . LYS A 1 87 ? -41.791 -43.640 12.413 1.00 82.38 87 LYS A C 1
ATOM 656 O O . LYS A 1 87 ? -42.285 -42.941 11.542 1.00 82.38 87 LYS A O 1
ATOM 661 N N . SER A 1 88 ? -41.205 -44.812 12.174 1.00 77.00 88 SER A N 1
ATOM 662 C CA . SER A 1 88 ? -41.136 -45.416 10.841 1.00 77.00 88 SER A CA 1
ATOM 663 C C . SER A 1 88 ? -42.521 -45.868 10.364 1.00 77.00 88 SER A C 1
ATOM 665 O O . SER A 1 88 ? -43.215 -46.580 11.096 1.00 77.00 88 SER A O 1
ATOM 667 N N . GLY A 1 89 ? -42.911 -45.494 9.144 1.00 80.81 89 GLY A N 1
ATOM 668 C CA . GLY A 1 89 ? -44.165 -45.919 8.506 1.00 80.81 89 GLY A CA 1
ATOM 669 C C . GLY A 1 89 ? -45.241 -44.834 8.476 1.00 80.81 89 GLY A C 1
ATOM 670 O O . GLY A 1 89 ? -44.935 -43.646 8.523 1.00 80.81 89 GLY A O 1
ATOM 671 N N . ASN A 1 90 ? -46.510 -45.235 8.393 1.00 81.12 90 ASN A N 1
ATOM 672 C CA . ASN A 1 90 ? -47.616 -44.298 8.211 1.00 81.12 90 ASN A CA 1
ATOM 673 C C . ASN A 1 90 ? -47.847 -43.400 9.442 1.00 81.12 90 ASN A C 1
ATOM 675 O O . ASN A 1 90 ? -48.205 -43.874 10.531 1.00 81.12 90 ASN A O 1
ATOM 679 N N . VAL A 1 91 ? -47.683 -42.090 9.264 1.00 83.88 91 VAL A N 1
ATOM 680 C CA . VAL A 1 91 ? -47.932 -41.062 10.277 1.00 83.88 91 VAL A CA 1
ATOM 681 C C . VAL A 1 91 ? -49.112 -40.201 9.843 1.00 83.88 91 VAL A C 1
ATOM 683 O O . VAL A 1 91 ? -49.063 -39.521 8.820 1.00 83.88 91 VAL A O 1
ATOM 686 N N . ASN A 1 92 ? -50.175 -40.211 10.652 1.00 83.69 92 ASN A N 1
ATOM 687 C CA . ASN A 1 92 ? -51.308 -39.310 10.471 1.00 83.69 92 ASN A CA 1
ATOM 688 C C . ASN A 1 92 ? -50.966 -37.932 11.053 1.00 83.69 92 ASN A C 1
ATOM 690 O O . ASN A 1 92 ? -50.791 -37.799 12.264 1.00 83.69 92 ASN A O 1
ATOM 694 N N . VAL A 1 93 ? -50.878 -36.921 10.195 1.00 81.06 93 VAL A N 1
ATOM 695 C CA . VAL A 1 93 ? -50.520 -35.542 10.555 1.00 81.06 93 VAL A CA 1
ATOM 696 C C . VAL A 1 93 ? -51.722 -34.644 10.858 1.00 81.06 93 VAL A C 1
ATOM 698 O O . VAL A 1 93 ? -51.544 -33.508 11.292 1.00 81.06 93 VAL A O 1
ATOM 701 N N . GLY A 1 94 ? -52.947 -35.152 10.689 1.00 80.44 94 GLY A N 1
ATOM 702 C CA . GLY A 1 94 ? -54.177 -34.400 10.934 1.00 80.44 94 GLY A CA 1
ATOM 703 C C . GLY A 1 94 ? -54.418 -33.254 9.941 1.00 80.44 94 GLY A C 1
ATOM 704 O O . GLY A 1 94 ? -53.542 -32.836 9.185 1.00 80.44 94 GLY A O 1
ATOM 705 N N . THR A 1 95 ? -55.646 -32.733 9.927 1.00 82.06 95 THR A N 1
ATOM 706 C CA . THR A 1 95 ? -56.037 -31.659 9.004 1.00 82.06 95 THR A CA 1
ATOM 707 C C . THR A 1 95 ? -55.629 -30.299 9.566 1.00 82.06 95 THR A C 1
ATOM 709 O O . THR A 1 95 ? -56.157 -29.874 10.593 1.00 82.06 95 THR A O 1
ATOM 712 N N . LYS A 1 96 ? -54.707 -29.596 8.894 1.00 79.50 96 LYS A N 1
ATOM 713 C CA . LYS A 1 96 ? -54.188 -28.260 9.284 1.00 79.50 96 LYS A CA 1
ATOM 714 C C . LYS A 1 96 ? -53.559 -28.165 10.690 1.00 79.50 96 LYS A C 1
ATOM 716 O O . LYS A 1 96 ? -53.319 -27.056 11.178 1.00 79.50 96 LYS A O 1
ATOM 721 N N . ALA A 1 97 ? -53.269 -29.288 11.341 1.00 85.94 97 ALA A N 1
ATOM 722 C CA . ALA A 1 97 ? -52.543 -29.313 12.607 1.00 85.94 97 ALA A CA 1
ATOM 723 C C . ALA A 1 97 ? -51.027 -29.131 12.368 1.00 85.94 97 ALA A C 1
ATOM 725 O O . ALA A 1 97 ? -50.537 -29.511 11.300 1.00 85.94 97 ALA A O 1
ATOM 726 N N . PRO A 1 98 ? -50.278 -28.527 13.315 1.00 88.12 98 PRO A N 1
ATOM 727 C CA . PRO A 1 98 ? -48.818 -28.511 13.262 1.00 88.12 98 PRO A CA 1
ATOM 728 C C . PRO A 1 98 ? -48.263 -29.937 13.264 1.00 88.12 98 PRO A C 1
ATOM 730 O O . PRO A 1 98 ? -48.622 -30.749 14.117 1.00 88.12 98 PRO A O 1
ATOM 733 N N . ILE A 1 99 ? -47.381 -30.230 12.314 1.00 89.88 99 ILE A N 1
ATOM 734 C CA . ILE A 1 99 ? -46.660 -31.499 12.259 1.00 89.88 99 ILE A CA 1
ATOM 735 C C . ILE A 1 99 ? -45.549 -31.458 13.307 1.00 89.88 99 ILE A C 1
ATOM 737 O O . ILE A 1 99 ? -44.708 -30.559 13.289 1.00 89.88 99 ILE A O 1
ATOM 741 N N . VAL A 1 100 ? -45.544 -32.436 14.211 1.00 90.62 100 VAL A N 1
ATOM 742 C CA . VAL A 1 100 ? -44.542 -32.539 15.275 1.00 90.62 100 VAL A CA 1
ATOM 743 C C . VAL A 1 100 ? -43.382 -33.412 14.800 1.00 90.62 100 VAL A C 1
ATOM 745 O O . VAL A 1 100 ? -43.570 -34.590 14.503 1.00 90.62 100 VAL A O 1
ATOM 748 N N . PHE A 1 101 ? -42.185 -32.827 14.740 1.00 90.81 101 PHE A N 1
ATOM 749 C CA . PHE A 1 101 ? -40.932 -33.548 14.507 1.00 90.81 101 PHE A CA 1
ATOM 750 C C . PHE A 1 101 ? -40.257 -33.763 15.863 1.00 90.81 101 PHE A C 1
ATOM 752 O O . PHE A 1 101 ? -39.725 -32.815 16.450 1.00 90.81 101 PHE A O 1
ATOM 759 N N . ASP A 1 102 ? -40.357 -34.987 16.373 1.00 87.25 102 ASP A N 1
ATOM 760 C CA . ASP A 1 102 ? -40.030 -35.382 17.743 1.00 87.25 102 ASP A CA 1
ATOM 761 C C . ASP A 1 102 ? -38.521 -35.513 17.984 1.00 87.25 102 ASP A C 1
ATOM 763 O O . ASP A 1 102 ? -38.025 -35.146 19.056 1.00 87.25 102 ASP A O 1
ATOM 767 N N . GLN A 1 103 ? -37.774 -35.959 16.972 1.00 89.81 103 GLN A N 1
ATOM 768 C CA . GLN A 1 103 ? -36.332 -36.140 17.074 1.00 89.81 103 GLN A CA 1
ATOM 769 C C . GLN A 1 103 ? -35.578 -34.935 16.523 1.00 89.81 103 GLN A C 1
ATOM 771 O O . GLN A 1 103 ? -35.599 -34.653 15.325 1.00 89.81 103 GLN A O 1
ATOM 776 N N . VAL A 1 104 ? -34.842 -34.250 17.399 1.00 89.56 104 VAL A N 1
ATOM 777 C CA . VAL A 1 104 ? -34.064 -33.055 17.053 1.00 89.56 104 VAL A CA 1
ATOM 778 C C . VAL A 1 104 ? -32.572 -33.369 17.094 1.00 89.56 104 VAL A C 1
ATOM 780 O O . VAL A 1 104 ? -32.025 -33.706 18.140 1.00 89.56 104 VAL A O 1
ATOM 783 N N . ILE A 1 105 ? -31.895 -33.241 15.952 1.00 86.31 105 ILE A N 1
ATOM 784 C CA . ILE A 1 105 ? -30.443 -33.464 15.830 1.00 86.31 105 ILE A CA 1
ATOM 785 C C . ILE A 1 105 ? -29.673 -32.230 16.301 1.00 86.31 105 ILE A C 1
ATOM 787 O O . ILE A 1 105 ? -28.600 -32.318 16.893 1.00 86.31 105 ILE A O 1
ATOM 791 N N . THR A 1 106 ? -30.188 -31.047 15.981 1.00 85.69 106 THR A N 1
ATOM 792 C CA . THR A 1 106 ? -29.528 -29.768 16.250 1.00 85.69 106 THR A CA 1
ATOM 793 C C . THR A 1 106 ? -30.590 -28.754 16.640 1.00 85.69 106 THR A C 1
ATOM 795 O O . THR A 1 106 ? -31.627 -28.696 15.988 1.00 85.69 106 THR A O 1
ATOM 798 N N . ASN A 1 107 ? -30.347 -27.974 17.697 1.00 87.50 107 ASN A N 1
ATOM 799 C CA . ASN A 1 107 ? -31.241 -26.901 18.155 1.00 87.50 107 ASN A CA 1
ATOM 800 C C . ASN A 1 107 ? -30.442 -25.737 18.764 1.00 87.50 107 ASN A C 1
ATOM 802 O O . ASN A 1 107 ? -30.517 -25.429 19.955 1.00 87.50 107 ASN A O 1
ATOM 806 N N . ILE A 1 108 ? -29.601 -25.119 17.942 1.00 79.81 108 ILE A N 1
ATOM 807 C CA . ILE A 1 108 ? -28.791 -23.964 18.322 1.00 79.81 108 ILE A CA 1
ATOM 808 C C . ILE A 1 108 ? -29.729 -22.769 18.521 1.00 79.81 108 ILE A C 1
ATOM 810 O O . ILE A 1 108 ? -30.488 -22.412 17.620 1.00 79.81 108 ILE A O 1
ATOM 814 N N . GLY A 1 109 ? -29.672 -22.156 19.705 1.00 75.31 109 GLY A N 1
ATOM 815 C CA . GLY A 1 109 ? -30.545 -21.046 20.094 1.00 75.31 109 GLY A CA 1
ATOM 816 C C . GLY A 1 109 ? -31.894 -21.466 20.687 1.00 75.31 109 GLY A C 1
ATOM 817 O O . GLY A 1 109 ? -32.685 -20.581 20.998 1.00 75.31 109 GLY A O 1
ATOM 818 N N . ALA A 1 110 ? -32.145 -22.775 20.856 1.00 83.38 110 ALA A N 1
ATOM 819 C CA . ALA A 1 110 ? -33.359 -23.336 21.467 1.00 83.38 110 ALA A CA 1
ATOM 820 C C . ALA A 1 110 ? -34.670 -22.752 20.899 1.00 83.38 110 ALA A C 1
ATOM 822 O O . ALA A 1 110 ? -35.629 -22.509 21.625 1.00 83.38 110 ALA A O 1
ATOM 823 N N . ALA A 1 111 ? -34.682 -22.481 19.592 1.00 86.19 111 ALA A N 1
ATOM 824 C CA . ALA A 1 111 ? -35.777 -21.787 18.920 1.00 86.19 111 ALA A CA 1
ATOM 825 C C . ALA A 1 111 ? -36.868 -22.737 18.400 1.00 86.19 111 ALA A C 1
ATOM 827 O O . ALA A 1 111 ? -37.956 -22.279 18.066 1.00 86.19 111 ALA A O 1
ATOM 828 N N . TYR A 1 112 ? -36.585 -24.039 18.308 1.00 90.88 112 TYR A N 1
ATOM 829 C CA . TYR A 1 112 ? -37.544 -25.059 17.884 1.00 90.88 112 TYR A CA 1
ATOM 830 C C . TYR A 1 112 ? -37.984 -25.923 19.072 1.00 90.88 112 TYR A C 1
ATOM 832 O O . TYR A 1 112 ? -37.133 -26.405 19.824 1.00 90.88 112 TYR A O 1
ATOM 840 N N . ASP A 1 113 ? -39.291 -26.127 19.228 1.00 90.50 113 ASP A N 1
ATOM 841 C CA . ASP A 1 113 ? -39.888 -26.959 20.276 1.00 90.50 113 ASP A CA 1
ATOM 842 C C . ASP A 1 113 ? -40.385 -28.290 19.687 1.00 90.50 113 ASP A C 1
ATOM 844 O O . ASP A 1 113 ? -41.211 -28.342 18.772 1.00 90.50 113 ASP A O 1
ATOM 848 N N . ASN A 1 114 ? -39.847 -29.389 20.216 1.00 89.12 114 ASN A N 1
ATOM 849 C CA . ASN A 1 114 ? -40.107 -30.743 19.736 1.00 89.12 114 ASN A CA 1
ATOM 850 C C . ASN A 1 114 ? -41.415 -31.348 20.261 1.00 89.12 114 ASN A C 1
ATOM 852 O O . ASN A 1 114 ? -41.828 -32.388 19.758 1.00 89.12 114 ASN A O 1
ATOM 856 N N . ASN A 1 115 ? -42.083 -30.716 21.231 1.00 87.56 115 ASN A N 1
ATOM 857 C CA . ASN A 1 115 ? -43.368 -31.196 21.742 1.00 87.56 115 ASN A CA 1
ATOM 858 C C . ASN A 1 115 ? -44.549 -30.726 20.883 1.00 87.56 115 ASN A C 1
ATOM 860 O O . ASN A 1 115 ? -45.567 -31.408 20.806 1.00 87.56 115 ASN A O 1
ATOM 864 N N . ASN A 1 116 ? -44.430 -29.555 20.250 1.00 87.50 116 ASN A N 1
ATOM 865 C CA . ASN A 1 116 ? -45.513 -28.919 19.490 1.00 87.50 116 ASN A CA 1
ATOM 866 C C . ASN A 1 116 ? -45.174 -28.655 18.011 1.00 87.50 116 ASN A C 1
ATOM 868 O O . ASN A 1 116 ? -46.063 -28.262 17.256 1.00 87.50 116 ASN A O 1
ATOM 872 N N . GLY A 1 117 ? -43.928 -28.878 17.581 1.00 87.56 117 GLY A N 1
ATOM 873 C CA . GLY A 1 117 ? -43.505 -28.686 16.193 1.00 87.56 117 GLY A CA 1
ATOM 874 C C . GLY A 1 117 ? -43.385 -27.219 15.766 1.00 87.56 117 GLY A C 1
ATOM 875 O O . GLY A 1 117 ? -43.465 -26.915 14.573 1.00 87.56 117 GLY A O 1
ATOM 876 N N . ILE A 1 118 ? -43.246 -26.294 16.722 1.00 92.38 118 ILE A N 1
ATOM 877 C CA . ILE A 1 118 ? -43.256 -24.849 16.474 1.00 92.38 118 ILE A CA 1
ATOM 878 C C . ILE A 1 118 ? -41.839 -24.280 16.571 1.00 92.38 118 ILE A C 1
ATOM 880 O O . ILE A 1 118 ? -41.123 -24.478 17.552 1.00 92.38 118 ILE A O 1
ATOM 884 N N . PHE A 1 119 ? -41.454 -23.499 15.564 1.00 93.44 119 PHE A N 1
ATOM 885 C CA . PHE A 1 119 ? -40.292 -22.621 15.636 1.00 93.44 119 PHE A CA 1
ATOM 886 C C . PHE A 1 119 ? -40.716 -21.229 16.110 1.00 93.44 119 PHE A C 1
ATOM 888 O O . PHE A 1 119 ? -41.644 -20.657 15.547 1.00 93.44 119 PHE A O 1
ATOM 895 N N . THR A 1 120 ? -40.018 -20.654 17.088 1.00 92.06 120 THR A N 1
ATOM 896 C CA . THR A 1 120 ? -40.242 -19.289 17.585 1.00 92.06 120 THR A CA 1
ATOM 897 C C . THR A 1 120 ? -38.995 -18.445 17.376 1.00 92.06 120 THR A C 1
ATOM 899 O O . THR A 1 120 ? -37.926 -18.778 17.883 1.00 92.06 120 THR A O 1
ATOM 902 N N . ALA A 1 121 ? -39.116 -17.330 16.656 1.00 87.44 121 ALA A N 1
ATOM 903 C CA . ALA A 1 121 ? -37.986 -16.457 16.358 1.00 87.44 121 ALA A CA 1
ATOM 904 C C . ALA A 1 121 ? -37.473 -15.743 17.632 1.00 87.44 121 ALA A C 1
ATOM 906 O O . ALA A 1 121 ? -38.174 -14.890 18.184 1.00 87.44 121 ALA A O 1
ATOM 907 N N . PRO A 1 122 ? -36.242 -16.013 18.113 1.00 79.81 122 PRO A N 1
ATOM 908 C CA . PRO A 1 122 ? -35.734 -15.403 19.349 1.00 79.81 122 PRO A CA 1
ATOM 909 C C . PRO A 1 122 ? -35.300 -13.937 19.170 1.00 79.81 122 PRO A C 1
ATOM 911 O O . PRO A 1 122 ? -35.174 -13.192 20.145 1.00 79.81 122 PRO A O 1
ATOM 914 N N . PHE A 1 123 ? -35.074 -13.505 17.928 1.00 75.81 123 PHE A N 1
ATOM 915 C CA . PHE A 1 123 ? -34.767 -12.130 17.542 1.00 75.81 123 PHE A CA 1
ATOM 916 C C . PHE A 1 123 ? -35.300 -11.851 16.133 1.00 75.81 123 PHE A C 1
ATOM 918 O O . PHE A 1 123 ? -35.539 -12.776 15.364 1.00 75.81 123 PHE A O 1
ATOM 925 N N . SER A 1 124 ? -35.465 -10.578 15.773 1.00 77.00 124 SER A N 1
ATOM 926 C CA . SER A 1 124 ? -35.895 -10.219 14.419 1.00 77.00 124 SER A CA 1
ATOM 927 C C . SER A 1 124 ? -34.771 -10.466 13.404 1.00 77.00 124 SER A C 1
ATOM 929 O O . SER A 1 124 ? -33.628 -10.051 13.629 1.00 77.00 124 SER A O 1
ATOM 931 N N . GLY A 1 125 ? -35.068 -11.134 12.289 1.00 75.44 125 GLY A N 1
ATOM 932 C CA . GLY A 1 125 ? -34.054 -11.510 11.304 1.00 75.44 125 GLY A CA 1
ATOM 933 C C . GLY A 1 125 ? -34.589 -12.265 10.089 1.00 75.44 125 GLY A C 1
ATOM 934 O O . GLY A 1 125 ? -35.785 -12.517 9.967 1.00 75.44 125 GLY A O 1
ATOM 935 N N . VAL A 1 126 ? -33.679 -12.613 9.174 1.00 81.56 126 VAL A N 1
ATOM 936 C CA . VAL A 1 126 ? -33.988 -13.411 7.979 1.00 81.56 126 VAL A CA 1
ATOM 937 C C . VAL A 1 126 ? -33.651 -14.872 8.245 1.00 81.56 126 VAL A C 1
ATOM 939 O O . VAL A 1 126 ? -32.490 -15.221 8.484 1.00 81.56 126 VAL A O 1
ATOM 942 N N . TYR A 1 127 ? -34.669 -15.717 8.161 1.00 87.56 127 TYR A N 1
ATOM 943 C CA . TYR A 1 127 ? -34.586 -17.148 8.406 1.00 87.56 127 TYR A CA 1
ATOM 944 C C . TYR A 1 127 ? -34.846 -17.908 7.107 1.00 87.56 127 TYR A C 1
ATOM 946 O O . TYR A 1 127 ? -35.737 -17.552 6.337 1.00 87.56 127 TYR A O 1
ATOM 954 N N . SER A 1 128 ? -34.052 -18.946 6.862 1.00 91.88 128 SER A N 1
ATOM 955 C CA . SER A 1 128 ? -34.312 -19.944 5.829 1.00 91.88 128 SER A CA 1
ATOM 956 C C . SER A 1 128 ? -34.909 -21.168 6.480 1.00 91.88 128 SER A C 1
ATOM 958 O O . SER A 1 128 ? -34.358 -21.657 7.466 1.00 91.88 128 SER A O 1
ATOM 960 N N . PHE A 1 129 ? -35.979 -21.683 5.896 1.00 94.06 129 PHE A N 1
ATOM 961 C CA . PHE A 1 129 ? -36.589 -22.944 6.280 1.00 94.06 129 PHE A CA 1
ATOM 962 C C . PHE A 1 129 ? -36.517 -23.911 5.108 1.00 94.06 129 PHE A C 1
ATOM 964 O O . PHE A 1 129 ? -36.755 -23.518 3.966 1.00 94.06 129 PHE A O 1
ATOM 971 N N . HIS A 1 130 ? -36.192 -25.163 5.402 1.00 93.31 130 HIS A N 1
ATOM 972 C CA . HIS A 1 130 ? -36.197 -26.265 4.455 1.00 93.31 130 HIS A CA 1
ATOM 973 C C . HIS A 1 130 ? -37.036 -27.398 5.038 1.00 93.31 130 HIS A C 1
ATOM 975 O O . HIS A 1 130 ? -36.779 -27.878 6.145 1.00 93.31 130 HIS A O 1
ATOM 981 N N . PHE A 1 131 ? -38.018 -27.844 4.268 1.00 93.69 131 PHE A N 1
ATOM 982 C CA . PHE A 1 131 ? -38.882 -28.963 4.599 1.00 93.69 131 PHE A CA 1
ATOM 983 C C . PHE A 1 131 ? -38.762 -30.045 3.526 1.00 93.69 131 PHE A C 1
ATOM 985 O O . PHE A 1 131 ? -38.727 -29.744 2.334 1.00 93.69 131 PHE A O 1
ATOM 992 N N . SER A 1 132 ? -38.682 -31.299 3.955 1.00 92.00 132 SER A N 1
ATOM 993 C CA . SER A 1 132 ? -38.629 -32.482 3.102 1.00 92.00 132 SER A CA 1
ATOM 994 C C . SER A 1 132 ? -39.632 -33.505 3.602 1.00 92.00 132 SER A C 1
ATOM 996 O O . SER A 1 132 ? -39.776 -33.668 4.813 1.00 92.00 132 SER A O 1
ATOM 998 N N . MET A 1 133 ? -40.298 -34.205 2.689 1.00 90.69 133 MET A N 1
ATOM 999 C CA . MET A 1 133 ? -41.227 -35.277 3.025 1.00 90.69 133 MET A CA 1
ATOM 1000 C C . MET A 1 133 ? -41.156 -36.433 2.035 1.00 90.69 133 MET A C 1
ATOM 1002 O O . MET A 1 133 ? -40.859 -36.246 0.853 1.00 90.69 133 MET A O 1
ATOM 1006 N N . LEU A 1 134 ? -41.489 -37.619 2.539 1.00 87.25 134 LEU A N 1
ATOM 1007 C CA . LEU A 1 134 ? -41.738 -38.816 1.749 1.00 87.25 134 LEU A CA 1
ATOM 1008 C C . LEU A 1 134 ? -43.213 -39.210 1.888 1.00 87.25 134 LEU A C 1
ATOM 1010 O O . LEU A 1 134 ? -43.738 -39.301 3.001 1.00 87.25 134 LEU A O 1
ATOM 1014 N N . ASN A 1 135 ? -43.882 -39.445 0.762 1.00 85.81 135 ASN A N 1
ATOM 1015 C CA . ASN A 1 135 ? -45.278 -39.867 0.759 1.00 85.81 135 ASN A CA 1
ATOM 1016 C C . ASN A 1 135 ? -45.416 -41.376 1.015 1.00 85.81 135 ASN A C 1
ATOM 1018 O O . ASN A 1 135 ? -44.716 -42.176 0.395 1.00 85.81 135 ASN A O 1
ATOM 1022 N N . ASP A 1 136 ? -46.347 -41.758 1.890 1.00 74.69 136 ASP A N 1
ATOM 1023 C CA . ASP A 1 136 ? -46.699 -43.162 2.179 1.00 74.69 136 ASP A CA 1
ATOM 1024 C C . ASP A 1 136 ? -47.994 -43.602 1.470 1.00 74.69 136 ASP A C 1
ATOM 1026 O O . ASP A 1 136 ? -48.341 -44.777 1.457 1.00 74.69 136 ASP A O 1
ATOM 1030 N N . GLY A 1 137 ? -48.760 -42.660 0.906 1.00 67.94 137 GLY A N 1
ATOM 1031 C CA . GLY A 1 137 ? -50.075 -42.933 0.328 1.00 67.94 137 GLY A CA 1
ATOM 1032 C C . GLY A 1 137 ? -50.078 -43.050 -1.196 1.00 67.94 137 GLY A C 1
ATOM 1033 O O . GLY A 1 137 ? -49.316 -42.383 -1.891 1.00 67.94 137 GLY A O 1
ATOM 1034 N N . ALA A 1 138 ? -51.044 -43.800 -1.736 1.00 63.41 138 ALA A N 1
ATOM 1035 C CA . ALA A 1 138 ? -51.406 -43.789 -3.163 1.00 63.41 138 ALA A CA 1
ATOM 1036 C C . ALA A 1 138 ? -52.125 -42.489 -3.606 1.00 63.41 138 ALA A C 1
ATOM 1038 O O . ALA A 1 138 ? -52.678 -42.407 -4.701 1.00 63.41 138 ALA A O 1
ATOM 1039 N N . SER A 1 139 ? -52.169 -41.490 -2.728 1.00 75.00 139 SER A N 1
ATOM 1040 C CA . SER A 1 139 ? -52.998 -40.295 -2.807 1.00 75.00 139 SER A CA 1
ATOM 1041 C C . SER A 1 139 ? -52.165 -39.037 -2.578 1.00 75.00 139 SER A C 1
ATOM 1043 O O . SER A 1 139 ? -51.204 -39.045 -1.809 1.00 75.00 139 SER A O 1
ATOM 1045 N N . THR A 1 140 ? -52.565 -37.950 -3.233 1.00 85.38 140 THR A N 1
ATOM 1046 C CA . THR A 1 140 ? -51.837 -36.681 -3.241 1.00 85.38 140 THR A CA 1
ATOM 1047 C C . THR A 1 140 ? -51.885 -35.962 -1.891 1.00 85.38 140 THR A C 1
ATOM 1049 O O . THR A 1 140 ? -52.961 -35.793 -1.307 1.00 85.38 140 THR A O 1
ATOM 1052 N N . ILE A 1 141 ? -50.738 -35.454 -1.438 1.00 88.75 141 ILE A N 1
ATOM 1053 C CA . ILE A 1 141 ? -50.619 -34.594 -0.258 1.00 88.75 141 ILE A CA 1
ATOM 1054 C C . ILE A 1 141 ? -49.781 -33.351 -0.560 1.00 88.75 141 ILE A C 1
ATOM 1056 O O . ILE A 1 141 ? -48.701 -33.438 -1.147 1.00 88.75 141 ILE A O 1
ATOM 1060 N N . ALA A 1 142 ? -50.281 -32.195 -0.125 1.00 89.31 142 ALA A N 1
ATOM 1061 C CA . ALA A 1 142 ? -49.573 -30.927 -0.145 1.00 89.31 142 ALA A CA 1
ATOM 1062 C C . ALA A 1 142 ? -49.310 -30.448 1.284 1.00 89.31 142 ALA A C 1
ATOM 1064 O O . ALA A 1 142 ? -50.218 -30.394 2.122 1.00 89.31 142 ALA A O 1
ATOM 1065 N N . VAL A 1 143 ? -48.067 -30.072 1.565 1.00 90.88 143 VAL A N 1
ATOM 1066 C CA . VAL A 1 143 ? -47.631 -29.592 2.879 1.00 90.88 143 VAL A CA 1
ATOM 1067 C C . VAL A 1 143 ? -46.888 -28.283 2.700 1.00 90.88 143 VAL A C 1
ATOM 1069 O O . VAL A 1 143 ? -46.064 -28.136 1.796 1.00 90.88 143 VAL A O 1
ATOM 1072 N N . ALA A 1 144 ? -47.180 -27.330 3.578 1.00 92.25 144 ALA A N 1
ATOM 1073 C CA . ALA A 1 144 ? -46.608 -26.001 3.519 1.00 92.25 144 ALA A CA 1
ATOM 1074 C C . ALA A 1 144 ? -46.013 -25.572 4.860 1.00 92.25 144 ALA A C 1
ATOM 1076 O O . ALA A 1 144 ? -46.464 -25.958 5.944 1.00 92.25 144 ALA A O 1
ATOM 1077 N N . VAL A 1 145 ? -44.991 -24.729 4.762 1.00 93.75 145 VAL A N 1
ATOM 1078 C CA . VAL A 1 145 ? -44.393 -24.015 5.885 1.00 93.75 145 VAL A CA 1
ATOM 1079 C C . VAL A 1 145 ? -45.109 -22.674 6.013 1.00 93.75 145 VAL A C 1
ATOM 1081 O O . VAL A 1 145 ? -45.074 -21.848 5.102 1.00 93.75 145 VAL A O 1
ATOM 1084 N N . PHE A 1 146 ? -45.761 -22.446 7.146 1.00 92.06 146 PHE A N 1
ATOM 1085 C CA . PHE A 1 146 ? -46.537 -21.244 7.431 1.00 92.06 146 PHE A CA 1
ATOM 1086 C C . PHE A 1 146 ? -45.784 -20.323 8.385 1.00 92.06 146 PHE A C 1
ATOM 1088 O O . PHE A 1 146 ? -45.329 -20.757 9.443 1.00 92.06 146 PHE A O 1
ATOM 1095 N N . SER A 1 147 ? -45.724 -19.042 8.029 1.00 91.19 147 SER A N 1
ATOM 1096 C CA . SER A 1 147 ? -45.367 -17.934 8.922 1.00 91.19 147 SER A CA 1
ATOM 1097 C C . SER A 1 147 ? -46.624 -17.126 9.283 1.00 91.19 147 SER A C 1
ATOM 1099 O O . SER A 1 147 ? -47.655 -17.302 8.626 1.00 91.19 147 SER A O 1
ATOM 1101 N N . PRO A 1 148 ? -46.571 -16.199 10.259 1.00 82.62 148 PRO A N 1
ATOM 1102 C CA . PRO A 1 148 ? -47.735 -15.392 10.642 1.00 82.62 148 PRO A CA 1
ATOM 1103 C C . PRO A 1 148 ? -48.260 -14.496 9.510 1.00 82.62 148 PRO A C 1
ATOM 1105 O O . PRO A 1 148 ? -49.413 -14.074 9.541 1.00 82.62 148 PRO A O 1
ATOM 1108 N N . HIS A 1 149 ? -47.419 -14.197 8.514 1.00 77.81 149 HIS A N 1
ATOM 1109 C CA . HIS A 1 149 ? -47.708 -13.220 7.462 1.00 77.81 149 HIS A CA 1
ATOM 1110 C C . HIS A 1 149 ? -47.883 -13.832 6.068 1.00 77.81 149 HIS A C 1
ATOM 1112 O O . HIS A 1 149 ? -48.444 -13.177 5.192 1.00 77.81 149 HIS A O 1
ATOM 1118 N N . ALA A 1 150 ? -47.395 -15.055 5.838 1.00 83.62 150 ALA A N 1
ATOM 1119 C CA . ALA A 1 150 ? -47.419 -15.699 4.526 1.00 83.62 150 ALA A CA 1
ATOM 1120 C C . ALA A 1 150 ? -47.130 -17.208 4.593 1.00 83.62 150 ALA A C 1
ATOM 1122 O O . ALA A 1 150 ? -46.515 -17.708 5.543 1.00 83.62 150 ALA A O 1
ATOM 1123 N N . VAL A 1 151 ? -47.500 -17.918 3.525 1.00 88.50 151 VAL A N 1
ATOM 1124 C CA . VAL A 1 151 ? -46.942 -19.238 3.204 1.00 88.50 151 VAL A CA 1
ATOM 1125 C C . VAL A 1 151 ? -45.498 -19.046 2.741 1.00 88.50 151 VAL A C 1
ATOM 1127 O O . VAL A 1 151 ? -45.242 -18.311 1.792 1.00 88.50 151 VAL A O 1
ATOM 1130 N N . VAL A 1 152 ? -44.554 -19.674 3.438 1.00 88.88 152 VAL A N 1
ATOM 1131 C CA . VAL A 1 152 ? -43.111 -19.551 3.182 1.00 88.88 152 VAL A CA 1
ATOM 1132 C C . VAL A 1 152 ? -42.701 -20.417 1.995 1.00 88.88 152 VAL A C 1
ATOM 1134 O O . VAL A 1 152 ? -41.994 -19.951 1.106 1.00 88.88 152 VAL A O 1
ATOM 1137 N N . CYS A 1 153 ? -43.141 -21.674 1.982 1.00 91.00 153 CYS A N 1
ATOM 1138 C CA . CYS A 1 153 ? -43.003 -22.583 0.851 1.00 91.00 153 CYS A CA 1
ATOM 1139 C C . CYS A 1 153 ? -44.044 -23.702 0.944 1.00 91.00 153 CYS A C 1
ATOM 1141 O O . CYS A 1 153 ? -44.518 -24.013 2.038 1.00 91.00 153 CYS A O 1
ATOM 1143 N N . GLU A 1 154 ? -44.388 -24.305 -0.191 1.00 92.50 154 GLU A N 1
ATOM 1144 C CA . GLU A 1 154 ? -45.314 -25.435 -0.298 1.00 92.50 154 GLU A CA 1
ATOM 1145 C C . GLU A 1 154 ? -44.695 -26.509 -1.195 1.00 92.50 154 GLU A C 1
ATOM 1147 O O . GLU A 1 154 ? -43.982 -26.195 -2.150 1.00 92.50 154 GLU A O 1
ATOM 1152 N N . THR A 1 155 ? -44.927 -27.777 -0.865 1.00 90.88 155 THR A N 1
ATOM 1153 C CA . THR A 1 155 ? -44.460 -28.928 -1.638 1.00 90.88 155 THR A CA 1
ATOM 1154 C C . THR A 1 155 ? -45.570 -29.964 -1.778 1.00 90.88 155 THR A C 1
ATOM 1156 O O . THR A 1 155 ? -46.455 -30.058 -0.925 1.00 90.88 155 THR A O 1
ATOM 1159 N N . LEU A 1 156 ? -45.528 -30.717 -2.875 1.00 90.38 156 LEU A N 1
ATOM 1160 C CA . LEU A 1 156 ? -46.568 -31.647 -3.298 1.00 90.38 156 LEU A CA 1
ATOM 1161 C C . LEU A 1 156 ? -45.942 -33.008 -3.603 1.00 90.38 156 LEU A C 1
ATOM 1163 O O . LEU A 1 156 ? -44.995 -33.083 -4.385 1.00 90.38 156 LEU A O 1
ATOM 1167 N N . ALA A 1 157 ? -46.528 -34.072 -3.062 1.00 87.31 157 ALA A N 1
ATOM 1168 C CA . ALA A 1 157 ? -46.219 -35.447 -3.436 1.00 87.31 157 ALA A CA 1
ATOM 1169 C C . ALA A 1 157 ? -47.492 -36.137 -3.939 1.00 87.31 157 ALA A C 1
ATOM 1171 O O . ALA A 1 157 ? -48.552 -36.013 -3.322 1.00 87.31 157 ALA A O 1
ATOM 1172 N N . VAL A 1 158 ? -47.405 -36.822 -5.082 1.00 84.44 158 VAL A N 1
ATOM 1173 C CA . VAL A 1 158 ? -48.582 -37.321 -5.817 1.00 84.44 158 VAL A CA 1
ATOM 1174 C C . VAL A 1 158 ? -48.689 -38.842 -5.735 1.00 84.44 158 VAL A C 1
ATOM 1176 O O . VAL A 1 158 ? -49.794 -39.372 -5.650 1.00 84.44 158 VAL A O 1
ATOM 1179 N N . ARG A 1 159 ? -47.555 -39.549 -5.767 1.00 82.69 159 ARG A N 1
ATOM 1180 C CA . ARG A 1 159 ? -47.479 -41.015 -5.807 1.00 82.69 159 ARG A CA 1
ATOM 1181 C C . ARG A 1 159 ? -46.903 -41.596 -4.520 1.00 82.69 159 ARG A C 1
ATOM 1183 O O . ARG A 1 159 ? -46.293 -40.893 -3.716 1.00 82.69 159 ARG A O 1
ATOM 1190 N N . GLU A 1 160 ? -47.090 -42.898 -4.344 1.00 80.25 160 GLU A N 1
ATOM 1191 C CA . GLU A 1 160 ? -46.471 -43.648 -3.254 1.00 80.25 160 GLU A CA 1
ATOM 1192 C C . GLU A 1 160 ? -44.941 -43.567 -3.372 1.00 80.25 160 GLU A C 1
ATOM 1194 O O . GLU A 1 160 ? -44.385 -43.744 -4.459 1.00 80.25 160 GLU A O 1
ATOM 1199 N N . ARG A 1 161 ? -44.261 -43.281 -2.258 1.00 79.50 161 ARG A N 1
ATOM 1200 C CA . ARG A 1 161 ? -42.814 -43.018 -2.184 1.00 79.50 161 ARG A CA 1
ATOM 1201 C C . ARG A 1 161 ? -42.312 -41.832 -3.013 1.00 79.50 161 ARG A C 1
ATOM 1203 O O . ARG A 1 161 ? -41.102 -41.723 -3.218 1.00 79.50 161 ARG A O 1
ATOM 1210 N N . ASP A 1 162 ? -43.185 -40.922 -3.449 1.00 86.75 162 ASP A N 1
ATOM 1211 C CA . ASP A 1 162 ? -42.724 -39.634 -3.969 1.00 86.75 162 ASP A CA 1
ATOM 1212 C C . ASP A 1 162 ? -42.030 -38.855 -2.852 1.00 86.75 162 ASP A C 1
ATOM 1214 O O . ASP A 1 162 ? -42.568 -38.680 -1.753 1.00 86.75 162 ASP A O 1
ATOM 1218 N N . HIS A 1 163 ? -40.830 -38.374 -3.158 1.00 87.69 163 HIS A N 1
ATOM 1219 C CA . HIS A 1 163 ? -40.057 -37.511 -2.285 1.00 87.69 163 HIS A CA 1
ATOM 1220 C C . HIS A 1 163 ? -40.158 -36.075 -2.788 1.00 87.69 163 HIS A C 1
ATOM 1222 O O . HIS A 1 163 ? -39.870 -35.792 -3.952 1.00 87.69 163 HIS A O 1
ATOM 1228 N N . SER A 1 164 ? -40.529 -35.153 -1.908 1.00 89.38 164 SER A N 1
ATOM 1229 C CA . SER A 1 164 ? -40.731 -33.753 -2.267 1.00 89.38 164 SER A CA 1
ATOM 1230 C C . SER A 1 164 ? -40.186 -32.843 -1.175 1.00 89.38 164 SER A C 1
ATOM 1232 O O . SER A 1 164 ? -40.370 -33.108 0.014 1.00 89.38 164 SER A O 1
ATOM 1234 N N . SER A 1 165 ? -39.537 -31.752 -1.565 1.00 91.69 165 SER A N 1
ATOM 1235 C CA . SER A 1 165 ? -39.023 -30.751 -0.634 1.00 91.69 165 SER A CA 1
ATOM 1236 C C . SER A 1 165 ? -39.435 -29.344 -1.051 1.00 91.69 165 SER A C 1
ATOM 1238 O O . SER A 1 165 ? -39.790 -29.093 -2.205 1.00 91.69 165 SER A O 1
ATOM 1240 N N . CYS A 1 166 ? -39.422 -28.414 -0.101 1.00 92.81 166 CYS A N 1
ATOM 1241 C CA . CYS A 1 166 ? -39.465 -26.988 -0.384 1.00 92.81 166 CYS A CA 1
ATOM 1242 C C . CYS A 1 166 ? -38.518 -26.228 0.532 1.00 92.81 166 CYS A C 1
ATOM 1244 O O . CYS A 1 166 ? -38.177 -26.661 1.634 1.00 92.81 166 CYS A O 1
ATOM 1246 N N . SER A 1 167 ? -38.079 -25.071 0.056 1.00 92.19 167 SER A N 1
ATOM 1247 C CA . SER A 1 167 ? -37.305 -24.126 0.845 1.00 92.19 167 SER A CA 1
ATOM 1248 C C . SER A 1 167 ? -37.860 -22.732 0.648 1.00 92.19 167 SER A C 1
ATOM 1250 O O . SER A 1 167 ? -38.274 -22.376 -0.454 1.00 92.19 167 SER A O 1
ATOM 1252 N N . GLY A 1 168 ? -37.852 -21.937 1.707 1.00 87.25 168 GLY A N 1
ATOM 1253 C CA . GLY A 1 168 ? -38.286 -20.553 1.642 1.00 87.25 168 GLY A CA 1
ATOM 1254 C C . GLY A 1 168 ? -37.554 -19.694 2.656 1.00 87.25 168 GLY A C 1
ATOM 1255 O O . GLY A 1 168 ? -37.142 -20.155 3.723 1.00 87.25 168 GLY A O 1
ATOM 1256 N N . VAL A 1 169 ? -37.374 -18.430 2.290 1.00 86.94 169 VAL A N 1
ATOM 1257 C CA . VAL A 1 169 ? -36.682 -17.432 3.100 1.00 86.94 169 VAL A CA 1
ATOM 1258 C C . VAL A 1 169 ? -37.690 -16.378 3.520 1.00 86.94 169 VAL A C 1
ATOM 1260 O O . VAL A 1 169 ? -38.355 -15.782 2.675 1.00 86.94 169 VAL A O 1
ATOM 1263 N N . VAL A 1 170 ? -37.795 -16.134 4.823 1.00 87.31 170 VAL A N 1
ATOM 1264 C CA . VAL A 1 170 ? -38.764 -15.196 5.391 1.00 87.31 170 VAL A CA 1
ATOM 1265 C C . VAL A 1 170 ? -38.106 -14.309 6.441 1.00 87.31 170 VAL A C 1
ATOM 1267 O O . VAL A 1 170 ? -37.199 -14.722 7.166 1.00 87.31 170 VAL A O 1
ATOM 1270 N N . HIS A 1 171 ? -38.550 -13.056 6.501 1.00 83.81 171 HIS A N 1
ATOM 1271 C CA . HIS A 1 171 ? -38.190 -12.144 7.575 1.00 83.81 171 HIS A CA 1
ATOM 1272 C C . HIS A 1 171 ? -39.190 -12.302 8.723 1.00 83.81 171 HIS A C 1
ATOM 1274 O O . HIS A 1 171 ? -40.386 -12.117 8.513 1.00 83.81 171 HIS A O 1
ATOM 1280 N N . LEU A 1 172 ? -38.697 -12.618 9.919 1.00 82.00 172 LEU A N 1
ATOM 1281 C CA . LEU A 1 172 ? -39.504 -12.800 11.126 1.00 82.00 172 LEU A CA 1
ATOM 1282 C C . LEU A 1 172 ? -39.165 -11.719 12.149 1.00 82.00 172 LEU A C 1
ATOM 1284 O O . LEU A 1 172 ? -37.998 -11.337 12.289 1.00 82.00 172 LEU A O 1
ATOM 1288 N N . ALA A 1 173 ? -40.171 -11.234 12.866 1.00 82.62 173 ALA A N 1
ATOM 1289 C CA . ALA A 1 173 ? -40.002 -10.443 14.073 1.00 82.62 173 ALA A CA 1
ATOM 1290 C C . ALA A 1 173 ? -39.743 -11.353 15.283 1.00 82.62 173 ALA A C 1
ATOM 1292 O O . ALA A 1 173 ? -40.094 -12.533 15.296 1.00 82.62 173 ALA A O 1
ATOM 1293 N N . LYS A 1 174 ? -39.114 -10.804 16.327 1.00 82.88 174 LYS A N 1
ATOM 1294 C CA . LYS A 1 174 ? -38.950 -11.506 17.605 1.00 82.88 174 LYS A CA 1
ATOM 1295 C C . LYS A 1 174 ? -40.317 -11.961 18.137 1.00 82.88 174 LYS A C 1
ATOM 1297 O O . LYS A 1 174 ? -41.187 -11.128 18.364 1.00 82.88 174 LYS A O 1
ATOM 1302 N N . GLY A 1 175 ? -40.450 -13.256 18.407 1.00 83.69 175 GLY A N 1
ATOM 1303 C CA . GLY A 1 175 ? -41.676 -13.888 18.895 1.00 83.69 175 GLY A CA 1
ATOM 1304 C C . GLY A 1 175 ? -42.557 -14.501 17.805 1.00 83.69 175 GLY A C 1
ATOM 1305 O O . GLY A 1 175 ? -43.484 -15.224 18.148 1.00 83.69 175 GLY A O 1
ATOM 1306 N N . ASP A 1 176 ? -42.266 -14.281 16.520 1.00 90.31 176 ASP A N 1
ATOM 1307 C CA . ASP A 1 176 ? -43.045 -14.884 15.436 1.00 90.31 176 ASP A CA 1
ATOM 1308 C C . ASP A 1 176 ? -42.889 -16.408 15.401 1.00 90.31 176 ASP A C 1
ATOM 1310 O O . ASP A 1 176 ? -41.792 -16.946 15.590 1.00 90.31 176 ASP A O 1
ATOM 1314 N N . HIS A 1 177 ? -43.991 -17.094 15.090 1.00 92.44 177 HIS A N 1
ATOM 1315 C CA . HIS A 1 177 ? -44.055 -18.551 15.039 1.00 92.44 177 HIS A CA 1
ATOM 1316 C C . HIS A 1 177 ? -44.094 -19.080 13.603 1.00 92.44 177 HIS A C 1
ATOM 1318 O O . HIS A 1 177 ? -44.890 -18.620 12.784 1.00 92.44 177 HIS A O 1
ATOM 1324 N N . VAL A 1 178 ? -43.285 -20.099 13.313 1.00 93.31 178 VAL A N 1
ATOM 1325 C CA . VAL A 1 178 ? -43.301 -20.837 12.044 1.00 93.31 178 VAL A CA 1
ATOM 1326 C C . VAL A 1 178 ? -43.688 -22.286 12.303 1.00 93.31 178 VAL A C 1
ATOM 1328 O O . VAL A 1 178 ? -43.174 -22.921 13.223 1.00 93.31 178 VAL A O 1
ATOM 1331 N N . THR A 1 179 ? -44.610 -22.804 11.491 1.00 93.75 179 THR A N 1
ATOM 1332 C CA . THR A 1 179 ? -45.167 -24.157 11.644 1.00 93.75 179 THR A CA 1
ATOM 1333 C C . THR A 1 179 ? -45.290 -24.858 10.302 1.00 93.75 179 THR A C 1
ATOM 1335 O O . THR A 1 179 ? -45.592 -24.219 9.296 1.00 93.75 179 THR A O 1
ATOM 1338 N N . VAL A 1 180 ? -45.095 -26.174 10.283 1.00 92.88 180 VAL A N 1
ATOM 1339 C CA . VAL A 1 180 ? -45.353 -27.009 9.103 1.00 92.88 180 VAL A CA 1
ATOM 1340 C C . VAL A 1 180 ? -46.735 -27.629 9.250 1.00 92.88 180 VAL A C 1
ATOM 1342 O O . VAL A 1 180 ? -47.034 -28.208 10.294 1.00 92.88 180 VAL A O 1
ATOM 1345 N N . LYS A 1 181 ? -47.595 -27.477 8.243 1.00 92.38 181 LYS A N 1
ATOM 1346 C CA . LYS A 1 181 ? -48.978 -27.975 8.272 1.00 92.38 181 LYS A CA 1
ATOM 1347 C C . LYS A 1 181 ? -49.377 -28.519 6.911 1.00 92.38 181 LYS A C 1
ATOM 1349 O O . LYS A 1 181 ? -48.897 -28.056 5.876 1.00 92.38 181 LYS A O 1
ATOM 1354 N N . GLN A 1 182 ? -50.318 -29.454 6.915 1.00 90.81 182 GLN A N 1
ATOM 1355 C CA . GLN A 1 182 ? -50.999 -29.876 5.698 1.00 90.81 182 GLN A CA 1
ATOM 1356 C C . GLN A 1 182 ? -51.712 -28.674 5.049 1.00 90.81 182 GLN A C 1
ATOM 1358 O O . GLN A 1 182 ? -52.491 -27.980 5.710 1.00 90.81 182 GLN A O 1
ATOM 1363 N N . ALA A 1 183 ? -51.444 -28.438 3.765 1.00 86.81 183 ALA A N 1
ATOM 1364 C CA . ALA A 1 183 ? -52.123 -27.426 2.965 1.00 86.81 183 ALA A CA 1
ATOM 1365 C C . ALA A 1 183 ? -53.449 -27.980 2.413 1.00 86.81 183 ALA A C 1
ATOM 1367 O O . ALA A 1 183 ? -54.513 -27.417 2.677 1.00 86.81 183 ALA A O 1
ATOM 1368 N N . TRP A 1 184 ? -53.389 -29.111 1.701 1.00 86.56 184 TRP A N 1
ATOM 1369 C CA . TRP A 1 184 ? -54.532 -29.841 1.135 1.00 86.56 184 TRP A CA 1
ATOM 1370 C C . TRP A 1 184 ? -54.131 -31.288 0.772 1.00 86.56 184 TRP A C 1
ATOM 1372 O O . TRP A 1 184 ? -52.952 -31.639 0.803 1.00 86.56 184 TRP A O 1
ATOM 1382 N N . GLY A 1 185 ? -55.101 -32.151 0.450 1.00 85.19 185 GLY A N 1
ATOM 1383 C CA . GLY A 1 185 ? -54.863 -33.564 0.108 1.00 85.19 185 GLY A CA 1
ATOM 1384 C C . GLY A 1 185 ? -55.097 -34.523 1.281 1.00 85.19 185 GLY A C 1
ATOM 1385 O O . GLY A 1 185 ? -55.966 -34.277 2.118 1.00 85.19 185 GLY A O 1
ATOM 1386 N N . THR A 1 186 ? -54.354 -35.628 1.351 1.00 84.44 186 THR A N 1
ATOM 1387 C CA . THR A 1 186 ? -54.469 -36.599 2.456 1.00 84.44 186 THR A CA 1
ATOM 1388 C C . THR A 1 186 ? -53.738 -36.163 3.720 1.00 84.44 186 THR A C 1
ATOM 1390 O O . THR A 1 186 ? -52.993 -35.189 3.713 1.00 84.44 186 THR A O 1
ATOM 1393 N N . THR A 1 187 ? -53.967 -36.869 4.828 1.00 83.06 187 THR A N 1
ATOM 1394 C CA . THR A 1 187 ? -53.362 -36.576 6.139 1.00 83.06 187 THR A CA 1
ATOM 1395 C C . THR A 1 187 ? -52.292 -37.590 6.536 1.00 83.06 187 THR A C 1
ATOM 1397 O O . THR A 1 187 ? -51.930 -37.663 7.703 1.00 83.06 187 THR A O 1
ATOM 1400 N N . HIS A 1 188 ? -51.796 -38.388 5.592 1.00 83.81 188 HIS A N 1
ATOM 1401 C CA . HIS A 1 188 ? -50.823 -39.449 5.840 1.00 83.81 188 HIS A CA 1
ATOM 1402 C C . HIS A 1 188 ? -49.487 -39.116 5.174 1.00 83.81 188 HIS A C 1
ATOM 1404 O O . HIS A 1 188 ? -49.458 -38.754 3.999 1.00 83.81 188 HIS A O 1
ATOM 1410 N N . LEU A 1 189 ? -48.397 -39.241 5.929 1.00 85.31 189 LEU A N 1
ATOM 1411 C CA . LEU A 1 189 ? -47.014 -39.114 5.463 1.00 85.31 189 LEU A CA 1
ATOM 1412 C C . LEU A 1 189 ? -46.197 -40.314 5.933 1.00 85.31 189 LEU A C 1
ATOM 1414 O O . LEU A 1 189 ? -46.524 -40.930 6.948 1.00 85.31 189 LEU A O 1
ATOM 1418 N N . TYR A 1 190 ? -45.100 -40.607 5.238 1.00 84.88 190 TYR A N 1
ATOM 1419 C CA . TYR A 1 190 ? -44.139 -41.590 5.717 1.00 84.88 190 TYR A CA 1
ATOM 1420 C C . TYR A 1 190 ? -43.245 -40.941 6.774 1.00 84.88 190 TYR A C 1
ATOM 1422 O O . TYR A 1 190 ? -42.461 -40.035 6.479 1.00 84.88 190 TYR A O 1
ATOM 1430 N N . GLY A 1 191 ? -43.350 -41.389 8.019 1.00 81.94 191 GLY A N 1
ATOM 1431 C CA . GLY A 1 191 ? -42.418 -41.008 9.069 1.00 81.94 191 GLY A CA 1
ATOM 1432 C C . GLY A 1 191 ? -41.096 -41.750 8.886 1.00 81.94 191 GLY A C 1
ATOM 1433 O O . GLY A 1 191 ? -41.068 -42.968 8.733 1.00 81.94 191 GLY A O 1
ATOM 1434 N N . SER A 1 192 ? -39.999 -41.002 8.809 1.00 82.25 192 SER A N 1
ATOM 1435 C CA . SER A 1 192 ? -38.617 -41.488 8.741 1.00 82.25 192 SER A CA 1
ATOM 1436 C C . SER A 1 192 ? -37.672 -40.281 8.775 1.00 82.25 192 SER A C 1
ATOM 1438 O O . SER A 1 192 ? -38.117 -39.132 8.766 1.00 82.25 192 SER A O 1
ATOM 1440 N N . THR A 1 193 ? -36.364 -40.522 8.694 1.00 81.81 193 THR A N 1
ATOM 1441 C CA . THR A 1 193 ? -35.346 -39.474 8.516 1.00 81.81 193 THR A CA 1
ATOM 1442 C C . THR A 1 193 ? -35.540 -38.645 7.240 1.00 81.81 193 THR A C 1
ATOM 1444 O O . THR A 1 193 ? -35.074 -37.510 7.175 1.00 81.81 193 THR A O 1
ATOM 1447 N N . TYR A 1 194 ? -36.257 -39.174 6.242 1.00 81.31 194 TYR A N 1
ATOM 1448 C CA . TYR A 1 194 ? -36.596 -38.470 4.998 1.00 81.31 194 TYR A CA 1
ATOM 1449 C C . TYR A 1 194 ? -37.636 -37.353 5.183 1.00 81.31 194 TYR A C 1
ATOM 1451 O O . TYR A 1 194 ? -37.652 -36.397 4.404 1.00 81.31 194 TYR A O 1
ATOM 1459 N N . THR A 1 195 ? -38.469 -37.439 6.227 1.00 89.38 195 THR A N 1
ATOM 1460 C CA . THR A 1 195 ? -39.455 -36.406 6.565 1.00 89.38 195 THR A CA 1
ATOM 1461 C C . THR A 1 195 ? -38.881 -35.506 7.651 1.00 89.38 195 THR A C 1
ATOM 1463 O O . THR A 1 195 ? -38.911 -35.832 8.840 1.00 89.38 195 THR A O 1
ATOM 1466 N N . SER A 1 196 ? -38.306 -34.383 7.222 1.00 92.19 196 SER A N 1
ATOM 1467 C CA . SER A 1 196 ? -37.503 -33.493 8.060 1.00 92.19 196 SER A CA 1
ATOM 1468 C C . SER A 1 196 ? -37.872 -32.025 7.880 1.00 92.19 196 SER A C 1
ATOM 1470 O O . SER A 1 196 ? -38.241 -31.567 6.796 1.00 92.19 196 SER A O 1
ATOM 1472 N N . PHE A 1 197 ? -37.737 -31.275 8.967 1.00 94.06 197 PHE A N 1
ATOM 1473 C CA . PHE A 1 197 ? -37.890 -29.834 9.015 1.00 94.06 197 PHE A CA 1
ATOM 1474 C C . PHE A 1 197 ? -36.642 -29.217 9.631 1.00 94.06 197 PHE A C 1
ATOM 1476 O O . PHE A 1 197 ? -36.211 -29.563 10.732 1.00 94.06 197 PHE A O 1
ATOM 1483 N N . SER A 1 198 ? -36.049 -28.288 8.898 1.00 93.56 198 SER A N 1
ATOM 1484 C CA . SER A 1 198 ? -34.837 -27.600 9.309 1.00 93.56 198 SER A CA 1
ATOM 1485 C C . SER A 1 198 ? -34.959 -26.113 9.040 1.00 93.56 198 SER A C 1
ATOM 1487 O O . SER A 1 198 ? -35.692 -25.668 8.152 1.00 93.56 198 SER A O 1
ATOM 1489 N N . GLY A 1 199 ? -34.229 -25.325 9.814 1.00 91.94 199 GLY A N 1
ATOM 1490 C CA . GLY A 1 199 ? -34.178 -23.894 9.606 1.00 91.94 199 GLY A CA 1
ATOM 1491 C C . GLY A 1 199 ? -32.927 -23.285 10.198 1.00 91.94 199 GLY A C 1
ATOM 1492 O O . GLY A 1 199 ? -32.401 -23.759 11.201 1.00 91.94 199 GLY A O 1
ATOM 1493 N N . ALA A 1 200 ? -32.439 -22.230 9.561 1.00 90.00 200 ALA A N 1
ATOM 1494 C CA . ALA A 1 200 ? -31.255 -21.510 9.994 1.00 90.00 200 ALA A CA 1
ATOM 1495 C C . ALA A 1 200 ? -31.387 -20.015 9.705 1.00 90.00 200 ALA A C 1
ATOM 1497 O O . ALA A 1 200 ? -32.002 -19.594 8.724 1.00 90.00 200 ALA A O 1
ATOM 1498 N N . THR A 1 201 ? -30.771 -19.192 10.547 1.00 85.50 201 THR A N 1
ATOM 1499 C CA . THR A 1 201 ? -30.579 -17.771 10.245 1.00 85.50 201 THR A CA 1
ATOM 1500 C C . THR A 1 201 ? -29.560 -17.620 9.112 1.00 85.50 201 THR A C 1
ATOM 1502 O O . THR A 1 201 ? -28.405 -18.017 9.249 1.00 85.50 201 THR A O 1
ATOM 1505 N N . LEU A 1 202 ? -29.974 -17.051 7.974 1.00 64.88 202 LEU A N 1
ATOM 1506 C CA . LEU A 1 202 ? -29.078 -16.828 6.822 1.00 64.88 202 LEU A CA 1
ATOM 1507 C C . LEU A 1 202 ? -28.118 -15.659 7.054 1.00 64.88 202 LEU A C 1
ATOM 1509 O O . LEU A 1 202 ? -27.080 -15.538 6.405 1.00 64.88 202 LEU A O 1
ATOM 1513 N N . ARG A 1 203 ? -28.491 -14.763 7.966 1.00 50.34 203 ARG A N 1
ATOM 1514 C CA . ARG A 1 203 ? -27.677 -13.657 8.456 1.00 50.34 203 ARG A CA 1
ATOM 1515 C C . ARG A 1 203 ? -28.469 -12.994 9.571 1.00 50.34 203 ARG A C 1
ATOM 1517 O O . ARG A 1 203 ? -29.421 -12.260 9.304 1.00 50.34 203 ARG A O 1
ATOM 1524 N N . ALA A 1 204 ? -28.011 -13.113 10.811 1.00 41.09 204 ALA A N 1
ATOM 1525 C CA . ALA A 1 204 ? -28.190 -11.978 11.697 1.00 41.09 204 ALA A CA 1
ATOM 1526 C C . ALA A 1 204 ? -27.396 -10.838 11.059 1.00 41.09 204 ALA A C 1
ATOM 1528 O O . ALA A 1 204 ? -26.164 -10.864 11.071 1.00 41.09 204 ALA A O 1
ATOM 1529 N N . ARG A 1 205 ? -28.074 -9.887 10.398 1.00 40.03 205 ARG A N 1
ATOM 1530 C CA . ARG A 1 205 ? -27.414 -8.680 9.891 1.00 40.03 205 ARG A CA 1
ATOM 1531 C C . ARG A 1 205 ? -26.707 -8.044 11.087 1.00 40.03 205 ARG A C 1
ATOM 1533 O O . ARG A 1 205 ? -27.343 -7.468 11.968 1.00 40.03 205 ARG A O 1
ATOM 1540 N N . LYS A 1 206 ? -25.384 -8.215 11.148 1.00 39.38 206 LYS A N 1
ATOM 1541 C CA . LYS A 1 206 ? -24.520 -7.452 12.044 1.00 39.38 206 LYS A CA 1
ATOM 1542 C C . LYS A 1 206 ? -24.811 -5.989 11.720 1.00 39.38 206 LYS A C 1
ATOM 1544 O O . LYS A 1 206 ? -24.806 -5.626 10.546 1.00 39.38 206 LYS A O 1
ATOM 1549 N N . LYS A 1 207 ? -25.148 -5.220 12.755 1.00 37.69 207 LYS A N 1
ATOM 1550 C CA . LYS A 1 207 ? -25.501 -3.797 12.713 1.00 37.69 207 LYS A CA 1
ATOM 1551 C C . LYS A 1 207 ? -24.692 -3.075 11.621 1.00 37.69 207 LYS A C 1
ATOM 1553 O O . LYS A 1 207 ? -23.462 -3.096 11.671 1.00 37.69 207 LYS A O 1
ATOM 1558 N N . SER A 1 208 ? -25.363 -2.481 10.636 1.00 41.34 208 SER A N 1
ATOM 1559 C CA . SER A 1 208 ? -24.737 -1.612 9.633 1.00 41.34 208 SER A CA 1
ATOM 1560 C C . SER A 1 208 ? -24.510 -0.227 10.240 1.00 41.34 208 SER A C 1
ATOM 1562 O O . SER A 1 208 ? -25.104 0.753 9.818 1.00 41.34 208 SER A O 1
ATOM 1564 N N . ASP A 1 209 ? -23.705 -0.184 11.295 1.00 52.09 209 ASP A N 1
ATOM 1565 C CA . ASP A 1 209 ? -23.179 1.049 11.881 1.00 52.09 209 ASP A CA 1
ATOM 1566 C C . ASP A 1 209 ? -21.957 1.468 11.040 1.00 52.09 209 ASP A C 1
ATOM 1568 O O . ASP A 1 209 ? -21.251 0.605 10.495 1.00 52.09 209 ASP A O 1
ATOM 1572 N N . ALA A 1 210 ? -21.671 2.768 10.929 1.00 48.72 210 ALA A N 1
ATOM 1573 C CA . ALA A 1 210 ? -20.451 3.288 10.304 1.00 48.72 210 ALA A CA 1
ATOM 1574 C C . ALA A 1 210 ? -19.188 2.558 10.814 1.00 48.72 210 ALA A C 1
ATOM 1576 O O . ALA A 1 210 ? -18.271 2.266 10.044 1.00 48.72 210 ALA A O 1
ATOM 1577 N N . ARG A 1 211 ? -19.169 2.142 12.090 1.00 54.72 211 ARG A N 1
ATOM 1578 C CA . ARG A 1 211 ? -18.098 1.304 12.667 1.00 54.72 211 ARG A CA 1
ATOM 1579 C C . ARG A 1 211 ? -17.989 -0.079 12.014 1.00 54.72 211 ARG A C 1
ATOM 1581 O O . ARG A 1 211 ? -16.886 -0.589 11.821 1.00 54.72 211 ARG A O 1
ATOM 1588 N N . GLY A 1 212 ? -19.113 -0.705 11.674 1.00 51.41 212 GLY A N 1
ATOM 1589 C CA . GLY A 1 212 ? -19.154 -1.981 10.955 1.00 51.41 212 GLY A CA 1
ATOM 1590 C C . GLY A 1 212 ? -18.654 -1.848 9.516 1.00 51.41 212 GLY A C 1
ATOM 1591 O O . GLY A 1 212 ? -17.894 -2.704 9.059 1.00 51.41 212 GLY A O 1
ATOM 1592 N N . TYR A 1 213 ? -19.017 -0.749 8.850 1.00 51.81 213 TYR A N 1
ATOM 1593 C CA . TYR A 1 213 ? -18.585 -0.432 7.487 1.00 51.81 213 TYR A CA 1
ATOM 1594 C C . TYR A 1 213 ? -17.069 -0.181 7.396 1.00 51.81 213 TYR A C 1
ATOM 1596 O O . TYR A 1 213 ? -16.415 -0.754 6.525 1.00 51.81 213 TYR A O 1
ATOM 1604 N N . PHE A 1 214 ? -16.495 0.586 8.334 1.00 51.34 214 PHE A N 1
ATOM 1605 C CA . PHE A 1 214 ? -15.079 0.982 8.306 1.00 51.34 214 PHE A CA 1
ATOM 1606 C C . PHE A 1 214 ? -14.098 0.032 9.015 1.00 51.34 214 PHE A C 1
ATOM 1608 O O . PHE A 1 214 ? -12.907 0.122 8.744 1.00 51.34 214 PHE A O 1
ATOM 1615 N N . LEU A 1 215 ? -14.534 -0.859 9.922 1.00 55.94 215 LEU A N 1
ATOM 1616 C CA . LEU A 1 215 ? -13.626 -1.747 10.687 1.00 55.94 215 LEU A CA 1
ATOM 1617 C C . LEU A 1 215 ? -13.942 -3.244 10.602 1.00 55.94 215 LEU A C 1
ATOM 1619 O O . LEU A 1 215 ? -13.364 -4.042 11.348 1.00 55.94 215 LEU A O 1
ATOM 1623 N N . ALA A 1 216 ? -14.888 -3.652 9.753 1.00 56.03 216 ALA A N 1
ATOM 1624 C CA . ALA A 1 216 ? -15.333 -5.047 9.662 1.00 56.03 216 ALA A CA 1
ATOM 1625 C C . ALA A 1 216 ? -15.729 -5.667 11.029 1.00 56.03 216 ALA A C 1
ATOM 1627 O O . ALA A 1 216 ? -15.655 -6.883 11.247 1.00 56.03 216 ALA A O 1
ATOM 1628 N N . GLY A 1 217 ? -16.118 -4.819 11.991 1.00 59.12 217 GLY A N 1
ATOM 1629 C CA . GLY A 1 217 ? -16.529 -5.202 13.341 1.00 59.12 217 GLY A CA 1
ATOM 1630 C C . GLY A 1 217 ? -15.504 -6.021 14.138 1.00 59.12 217 GLY A C 1
ATOM 1631 O O . GLY A 1 217 ? -15.938 -6.927 14.854 1.00 59.12 217 GLY A O 1
ATOM 1632 N N . LYS A 1 218 ? -14.190 -5.765 13.978 1.00 67.19 218 LYS A N 1
ATOM 1633 C CA . LYS A 1 218 ? -13.075 -6.445 14.684 1.00 67.19 218 LYS A CA 1
ATOM 1634 C C . LYS A 1 218 ? -13.256 -7.962 14.810 1.00 67.19 218 LYS A C 1
ATOM 1636 O O . LYS A 1 218 ? -13.234 -8.529 15.901 1.00 67.19 218 LYS A O 1
ATOM 1641 N N . SER A 1 219 ? -13.531 -8.628 13.694 1.00 73.25 219 SER A N 1
ATOM 1642 C CA . SER A 1 219 ? -13.845 -10.064 13.691 1.00 73.25 219 SER A CA 1
ATOM 1643 C C . SER A 1 219 ? -12.929 -10.901 12.807 1.00 73.25 219 SER A C 1
ATOM 1645 O O . SER A 1 219 ? -13.105 -12.115 12.721 1.00 73.25 219 SER A O 1
ATOM 1647 N N . MET A 1 220 ? -11.927 -10.275 12.190 1.00 79.94 220 MET A N 1
ATOM 1648 C CA . MET A 1 220 ? -11.068 -10.939 11.218 1.00 79.94 220 MET A CA 1
ATOM 1649 C C . MET A 1 220 ? -10.038 -11.844 11.904 1.00 79.94 220 MET A C 1
ATOM 1651 O O . MET A 1 220 ? -9.486 -11.520 12.963 1.00 79.94 220 MET A O 1
ATOM 1655 N N . THR A 1 221 ? -9.803 -13.009 11.302 1.00 88.50 221 THR A N 1
ATOM 1656 C CA . THR A 1 221 ? -8.755 -13.960 11.691 1.00 88.50 221 THR A CA 1
ATOM 1657 C C . THR A 1 221 ? -7.436 -13.623 10.992 1.00 88.50 221 THR A C 1
ATOM 1659 O O . THR A 1 221 ? -7.391 -12.784 10.100 1.00 88.50 221 THR A O 1
ATOM 1662 N N . PHE A 1 222 ? -6.343 -14.267 11.408 1.00 92.19 222 PHE A N 1
ATOM 1663 C CA . PHE A 1 222 ? -4.989 -13.873 11.000 1.00 92.19 222 PHE A CA 1
ATOM 1664 C C . PHE A 1 222 ? -4.741 -14.004 9.486 1.00 92.19 222 PHE A C 1
ATOM 1666 O O . PHE A 1 222 ? -4.126 -13.123 8.898 1.00 92.19 222 PHE A O 1
ATOM 1673 N N . PHE A 1 223 ? -5.240 -15.067 8.843 1.00 92.62 223 PHE A N 1
ATOM 1674 C CA . PHE A 1 223 ? -4.952 -15.326 7.430 1.00 92.62 223 PHE A CA 1
ATOM 1675 C C . PHE A 1 223 ? -5.584 -14.287 6.483 1.00 92.62 223 PHE A C 1
ATOM 1677 O O . PHE A 1 223 ? -4.827 -13.677 5.730 1.00 92.62 223 PHE A O 1
ATOM 1684 N N . PRO A 1 224 ? -6.900 -13.977 6.557 1.00 89.75 224 PRO A N 1
ATOM 1685 C CA . PRO A 1 224 ? -7.486 -12.901 5.752 1.00 89.75 224 PRO A CA 1
ATOM 1686 C C . PRO A 1 224 ? -6.836 -11.534 5.990 1.00 89.75 224 PRO A C 1
ATOM 1688 O O . PRO A 1 224 ? -6.691 -10.749 5.060 1.00 89.75 224 PRO A O 1
ATOM 1691 N N . ILE A 1 225 ? -6.399 -11.243 7.222 1.00 90.50 225 ILE A N 1
ATOM 1692 C CA . ILE A 1 225 ? -5.673 -9.998 7.516 1.00 90.50 225 ILE A CA 1
ATOM 1693 C C . ILE A 1 225 ? -4.366 -9.962 6.731 1.00 90.50 225 ILE A C 1
ATOM 1695 O O . ILE A 1 225 ? -4.138 -9.001 6.006 1.00 90.50 225 ILE A O 1
ATOM 1699 N N . GLY A 1 226 ? -3.543 -11.009 6.842 1.00 93.38 226 GLY A N 1
ATOM 1700 C CA . GLY A 1 226 ? -2.251 -11.073 6.163 1.00 93.38 226 GLY A CA 1
ATOM 1701 C C . GLY A 1 226 ? -2.374 -11.048 4.644 1.00 93.38 226 GLY A C 1
ATOM 1702 O O . GLY A 1 226 ? -1.697 -10.256 3.994 1.00 93.38 226 GLY A O 1
ATOM 1703 N N . ALA A 1 227 ? -3.296 -11.840 4.089 1.00 91.31 227 ALA A N 1
ATOM 1704 C CA . ALA A 1 227 ? -3.595 -11.829 2.660 1.00 91.31 227 ALA A CA 1
ATOM 1705 C C . ALA A 1 227 ? -4.048 -10.442 2.195 1.00 91.31 227 ALA A C 1
ATOM 1707 O O . ALA A 1 227 ? -3.609 -9.976 1.156 1.00 91.31 227 ALA A O 1
ATOM 1708 N N . SER A 1 228 ? -4.866 -9.742 2.982 1.00 89.44 228 SER A N 1
ATOM 1709 C CA . SER A 1 228 ? -5.379 -8.440 2.565 1.00 89.44 228 SER A CA 1
ATOM 1710 C C . SER A 1 228 ? -4.398 -7.276 2.785 1.00 89.44 228 SER A C 1
ATOM 1712 O O . SER A 1 228 ? -4.429 -6.318 2.016 1.00 89.44 228 SER A O 1
ATOM 1714 N N . ILE A 1 229 ? -3.486 -7.359 3.768 1.00 90.94 229 ILE A N 1
ATOM 1715 C CA . ILE A 1 229 ? -2.320 -6.456 3.877 1.00 90.94 229 ILE A CA 1
ATOM 1716 C C . ILE A 1 229 ? -1.432 -6.629 2.641 1.00 90.94 229 ILE A C 1
ATOM 1718 O O . ILE A 1 229 ? -1.042 -5.641 2.025 1.00 90.94 229 ILE A O 1
ATOM 1722 N N . PHE A 1 230 ? -1.160 -7.879 2.255 1.00 90.94 230 PHE A N 1
ATOM 1723 C CA . PHE A 1 230 ? -0.403 -8.192 1.048 1.00 90.94 230 PHE A CA 1
ATOM 1724 C C . PHE A 1 230 ? -1.118 -7.691 -0.214 1.00 90.94 230 PHE A C 1
ATOM 1726 O O . PHE A 1 230 ? -0.538 -6.897 -0.941 1.00 90.94 230 PHE A O 1
ATOM 1733 N N . ALA A 1 231 ? -2.388 -8.043 -0.431 1.00 87.94 231 ALA A N 1
ATOM 1734 C CA . ALA A 1 231 ? -3.178 -7.615 -1.591 1.00 87.94 231 ALA A CA 1
ATOM 1735 C C . ALA A 1 231 ? -3.292 -6.091 -1.723 1.00 87.94 231 ALA A C 1
ATOM 1737 O O . ALA A 1 231 ? -3.250 -5.567 -2.826 1.00 87.94 231 ALA A O 1
ATOM 1738 N N . SER A 1 232 ? -3.385 -5.370 -0.600 1.00 85.38 232 SER A N 1
ATOM 1739 C CA . SER A 1 232 ? -3.451 -3.899 -0.610 1.00 85.38 232 SER A CA 1
ATOM 1740 C C . SER A 1 232 ? -2.165 -3.231 -1.054 1.00 85.38 232 SER A C 1
ATOM 1742 O O . SER A 1 232 ? -2.182 -2.062 -1.429 1.00 85.38 232 SER A O 1
ATOM 1744 N N . ASN A 1 233 ? -1.043 -3.931 -0.916 1.00 86.38 233 ASN A N 1
ATOM 1745 C CA . ASN A 1 233 ? 0.229 -3.470 -1.428 1.00 86.38 233 ASN A CA 1
ATOM 1746 C C . ASN A 1 233 ? 0.492 -4.020 -2.838 1.00 86.38 233 ASN A C 1
ATOM 1748 O O . ASN A 1 233 ? 1.017 -3.286 -3.661 1.00 86.38 233 ASN A O 1
ATOM 1752 N N . ILE A 1 234 ? 0.082 -5.258 -3.128 1.00 82.38 234 ILE A N 1
ATOM 1753 C CA . ILE A 1 234 ? 0.238 -5.952 -4.416 1.00 82.38 234 ILE A CA 1
ATOM 1754 C C . ILE A 1 234 ? -0.873 -5.500 -5.371 1.00 82.38 234 ILE A C 1
ATOM 1756 O O . ILE A 1 234 ? -1.736 -6.267 -5.801 1.00 82.38 234 ILE A O 1
ATOM 1760 N N . GLY A 1 235 ? -0.853 -4.202 -5.658 1.00 78.00 235 GLY A N 1
ATOM 1761 C CA . GLY A 1 235 ? -1.650 -3.570 -6.696 1.00 78.00 235 GLY A CA 1
ATOM 1762 C C . GLY A 1 235 ? -0.975 -3.632 -8.060 1.00 78.00 235 GLY A C 1
ATOM 1763 O O . GLY A 1 235 ? 0.139 -4.145 -8.216 1.00 78.00 235 GLY A O 1
ATOM 1764 N N . ALA A 1 236 ? -1.621 -3.029 -9.054 1.00 82.06 236 ALA A N 1
ATOM 1765 C CA . ALA A 1 236 ? -1.043 -2.852 -10.381 1.00 82.06 236 ALA A CA 1
ATOM 1766 C C . ALA A 1 236 ? 0.330 -2.151 -10.414 1.00 82.06 236 ALA A C 1
ATOM 1768 O O . ALA A 1 236 ? 1.111 -2.504 -11.297 1.00 82.06 236 ALA A O 1
ATOM 1769 N N . PRO A 1 237 ? 0.711 -1.254 -9.480 1.00 86.38 237 PRO A N 1
ATOM 1770 C CA . PRO A 1 237 ? 2.042 -0.654 -9.468 1.00 86.38 237 PRO A CA 1
ATOM 1771 C C . PRO A 1 237 ? 3.182 -1.666 -9.334 1.00 86.38 237 PRO A C 1
ATOM 1773 O O . PRO A 1 237 ? 4.257 -1.424 -9.868 1.00 86.38 237 PRO A O 1
ATOM 1776 N N . LEU A 1 238 ? 2.979 -2.819 -8.686 1.00 91.50 238 LEU A N 1
ATOM 1777 C CA . LEU A 1 238 ? 4.019 -3.858 -8.635 1.00 91.50 238 LEU A CA 1
ATOM 1778 C C . LEU A 1 238 ? 4.053 -4.659 -9.938 1.00 91.50 238 LEU A C 1
ATOM 1780 O O . LEU A 1 238 ? 5.121 -5.005 -10.437 1.00 91.50 238 LEU A O 1
ATOM 1784 N N . PHE A 1 239 ? 2.889 -4.902 -10.531 1.00 90.12 239 PHE A N 1
ATOM 1785 C CA . PHE A 1 239 ? 2.810 -5.573 -11.820 1.00 90.12 239 PHE A CA 1
ATOM 1786 C C . PHE A 1 239 ? 3.419 -4.767 -12.953 1.00 90.12 239 PHE A C 1
ATOM 1788 O O . PHE A 1 239 ? 4.067 -5.353 -13.802 1.00 90.12 239 PHE A O 1
ATOM 1795 N N . VAL A 1 240 ? 3.192 -3.460 -12.991 1.00 92.25 240 VAL A N 1
ATOM 1796 C CA . VAL A 1 240 ? 3.652 -2.573 -14.066 1.00 92.25 240 VAL A CA 1
ATOM 1797 C C . VAL A 1 240 ? 4.992 -1.953 -13.697 1.00 92.25 240 VAL A C 1
ATOM 1799 O O . VAL A 1 240 ? 5.955 -2.074 -14.441 1.00 92.25 240 VAL A O 1
ATOM 1802 N N . GLY A 1 241 ? 5.075 -1.341 -12.517 1.00 92.94 241 GLY A N 1
ATOM 1803 C CA . GLY A 1 241 ? 6.260 -0.620 -12.068 1.00 92.94 241 GLY A CA 1
ATOM 1804 C C . GLY A 1 241 ? 7.396 -1.542 -11.647 1.00 92.94 241 GLY A C 1
ATOM 1805 O O . GLY A 1 241 ? 8.483 -1.421 -12.192 1.00 92.94 241 GLY A O 1
ATOM 1806 N N . LEU A 1 242 ? 7.186 -2.465 -10.699 1.00 94.75 242 LEU A N 1
ATOM 1807 C CA . LEU A 1 242 ? 8.297 -3.293 -10.194 1.00 94.75 242 LEU A CA 1
ATOM 1808 C C . LEU A 1 242 ? 8.828 -4.260 -11.265 1.00 94.75 242 LEU A C 1
ATOM 1810 O O . LEU A 1 242 ? 10.038 -4.449 -11.375 1.00 94.75 242 LEU A O 1
ATOM 1814 N N . SER A 1 243 ? 7.946 -4.848 -12.077 1.00 95.94 243 SER A N 1
ATOM 1815 C CA . SER A 1 243 ? 8.373 -5.657 -13.226 1.00 95.94 243 SER A CA 1
ATOM 1816 C C . SER A 1 243 ? 9.027 -4.812 -14.330 1.00 95.94 243 SER A C 1
ATOM 1818 O O . SER A 1 243 ? 9.982 -5.276 -14.950 1.00 95.94 243 SER A O 1
ATOM 1820 N N . GLY A 1 244 ? 8.552 -3.580 -14.552 1.00 95.19 244 GLY A N 1
ATOM 1821 C CA . GLY A 1 244 ? 9.129 -2.641 -15.507 1.00 95.19 244 GLY A CA 1
ATOM 1822 C C . GLY A 1 244 ? 10.527 -2.213 -15.087 1.00 95.19 244 GLY A C 1
ATOM 1823 O O . GLY A 1 244 ? 11.456 -2.317 -15.874 1.00 95.19 244 GLY A O 1
ATOM 1824 N N . THR A 1 245 ? 10.725 -1.894 -13.809 1.00 94.94 245 THR A N 1
ATOM 1825 C CA . THR A 1 245 ? 12.054 -1.688 -13.221 1.00 94.94 245 THR A CA 1
ATOM 1826 C C . THR A 1 245 ? 12.933 -2.925 -13.355 1.00 94.94 245 THR A C 1
ATOM 1828 O O . THR A 1 245 ? 14.100 -2.804 -13.717 1.00 94.94 245 THR A O 1
ATOM 1831 N N . ALA A 1 246 ? 12.395 -4.130 -13.140 1.00 96.38 246 ALA A N 1
ATOM 1832 C CA . ALA A 1 246 ? 13.165 -5.350 -13.362 1.00 96.38 246 ALA A CA 1
ATOM 1833 C C . ALA A 1 246 ? 13.615 -5.493 -14.819 1.00 96.38 246 ALA A C 1
ATOM 1835 O O . ALA A 1 246 ? 14.750 -5.887 -15.068 1.00 96.38 246 ALA A O 1
ATOM 1836 N N . ALA A 1 247 ? 12.754 -5.134 -15.771 1.00 96.44 247 ALA A N 1
ATOM 1837 C CA . ALA A 1 247 ? 13.111 -5.083 -17.177 1.00 96.44 247 ALA A CA 1
ATOM 1838 C C . ALA A 1 247 ? 14.137 -3.974 -17.468 1.00 96.44 247 ALA A C 1
ATOM 1840 O O . ALA A 1 247 ? 15.079 -4.212 -18.210 1.00 96.44 247 ALA A O 1
ATOM 1841 N N . ALA A 1 248 ? 13.993 -2.778 -16.900 1.00 93.19 248 ALA A N 1
ATOM 1842 C CA . ALA A 1 248 ? 14.843 -1.626 -17.192 1.00 93.19 248 ALA A CA 1
ATOM 1843 C C . ALA A 1 248 ? 16.246 -1.751 -16.577 1.00 93.19 248 ALA A C 1
ATOM 1845 O O . ALA A 1 248 ? 17.249 -1.603 -17.279 1.00 93.19 248 ALA A O 1
ATOM 1846 N N . SER A 1 249 ? 16.315 -2.038 -15.276 1.00 91.94 249 SER A N 1
ATOM 1847 C CA . SER A 1 249 ? 17.526 -1.906 -14.465 1.00 91.94 249 SER A CA 1
ATOM 1848 C C . SER A 1 249 ? 17.926 -3.183 -13.719 1.00 91.94 249 SER A C 1
ATOM 1850 O O . SER A 1 249 ? 19.043 -3.252 -13.199 1.00 91.94 249 SER A O 1
ATOM 1852 N N . GLY A 1 250 ? 17.101 -4.230 -13.702 1.00 94.56 250 GLY A N 1
ATOM 1853 C CA . GLY A 1 250 ? 17.402 -5.523 -13.079 1.00 94.56 250 GLY A CA 1
ATOM 1854 C C . GLY A 1 250 ? 16.834 -5.682 -11.662 1.00 94.56 250 GLY A C 1
ATOM 1855 O O . GLY A 1 250 ? 15.822 -5.090 -11.302 1.00 94.56 250 GLY A O 1
ATOM 1856 N N . ILE A 1 251 ? 17.468 -6.494 -10.811 1.00 95.25 251 ILE A N 1
ATOM 1857 C CA . ILE A 1 251 ? 16.883 -6.909 -9.520 1.00 95.25 251 ILE A CA 1
ATOM 1858 C C . ILE A 1 251 ? 16.923 -5.833 -8.421 1.00 95.25 251 ILE A C 1
ATOM 1860 O O . ILE A 1 251 ? 16.341 -6.045 -7.359 1.00 95.25 251 ILE A O 1
ATOM 1864 N N . GLY A 1 252 ? 17.592 -4.695 -8.645 1.00 92.38 252 GLY A N 1
ATOM 1865 C CA . GLY A 1 252 ? 17.864 -3.681 -7.615 1.00 92.38 252 GLY A CA 1
ATOM 1866 C C . GLY A 1 252 ? 16.607 -3.151 -6.919 1.00 92.38 252 GLY A C 1
ATOM 1867 O O . GLY A 1 252 ? 16.582 -3.031 -5.694 1.00 92.38 252 GLY A O 1
ATOM 1868 N N . GLY A 1 253 ? 15.519 -2.942 -7.668 1.00 91.88 253 GLY A N 1
ATOM 1869 C CA . GLY A 1 253 ? 14.239 -2.480 -7.120 1.00 91.88 253 GLY A CA 1
ATOM 1870 C C . GLY A 1 253 ? 13.617 -3.420 -6.077 1.00 91.88 253 GLY A C 1
ATOM 1871 O O . GLY A 1 253 ? 12.840 -2.966 -5.234 1.00 91.88 253 GLY A O 1
ATOM 1872 N N . MET A 1 254 ? 14.001 -4.705 -6.064 1.00 93.75 254 MET A N 1
ATOM 1873 C CA . MET A 1 254 ? 13.496 -5.707 -5.118 1.00 93.75 254 MET A CA 1
ATOM 1874 C C . MET A 1 254 ? 13.832 -5.373 -3.657 1.00 93.75 254 MET A C 1
ATOM 1876 O O . MET A 1 254 ? 13.136 -5.822 -2.743 1.00 93.75 254 MET A O 1
ATOM 1880 N N . ILE A 1 255 ? 14.860 -4.551 -3.416 1.00 92.94 255 ILE A N 1
ATOM 1881 C CA . ILE A 1 255 ? 15.286 -4.191 -2.061 1.00 92.94 255 ILE A CA 1
ATOM 1882 C C . ILE A 1 255 ? 14.147 -3.552 -1.261 1.00 92.94 255 ILE A C 1
ATOM 1884 O O . ILE A 1 255 ? 13.990 -3.869 -0.088 1.00 92.94 255 ILE A O 1
ATOM 1888 N N . PHE A 1 256 ? 13.294 -2.739 -1.893 1.00 92.06 256 PHE A N 1
ATOM 1889 C CA . PHE A 1 256 ? 12.156 -2.094 -1.231 1.00 92.06 256 PHE A CA 1
ATOM 1890 C C . PHE A 1 256 ? 11.113 -3.099 -0.724 1.00 92.06 256 PHE A C 1
ATOM 1892 O O . PHE A 1 256 ? 10.519 -2.908 0.336 1.00 92.06 256 PHE A O 1
ATOM 1899 N N . GLU A 1 257 ? 10.915 -4.201 -1.446 1.00 93.31 257 GLU A N 1
ATOM 1900 C CA . GLU A 1 257 ? 9.935 -5.225 -1.090 1.00 93.31 257 GLU A CA 1
ATOM 1901 C C . GLU A 1 257 ? 10.392 -6.068 0.102 1.00 93.31 257 GLU A C 1
ATOM 1903 O O . GLU A 1 257 ? 9.614 -6.306 1.028 1.00 93.31 257 GLU A O 1
ATOM 1908 N N . TRP A 1 258 ? 11.657 -6.495 0.123 1.00 93.88 258 TRP A N 1
ATOM 1909 C CA . TRP A 1 258 ? 12.197 -7.250 1.257 1.00 93.88 258 TRP A CA 1
ATOM 1910 C C . TRP A 1 258 ? 12.489 -6.358 2.463 1.00 93.88 258 TRP A C 1
ATOM 1912 O O . TRP A 1 258 ? 12.243 -6.769 3.599 1.00 93.88 258 TRP A O 1
ATOM 1922 N N . HIS A 1 259 ? 12.920 -5.115 2.243 1.00 93.06 259 HIS A N 1
ATOM 1923 C CA . HIS A 1 259 ? 13.136 -4.145 3.314 1.00 93.06 259 HIS A CA 1
ATOM 1924 C C . HIS A 1 259 ? 11.837 -3.781 4.051 1.00 93.06 259 HIS A C 1
ATOM 1926 O O . HIS A 1 259 ? 11.871 -3.504 5.247 1.00 93.06 259 HIS A O 1
ATOM 1932 N N . ALA A 1 260 ? 10.674 -3.889 3.400 1.00 94.31 260 ALA A N 1
ATOM 1933 C CA . ALA A 1 260 ? 9.367 -3.704 4.031 1.00 94.31 260 ALA A CA 1
ATOM 1934 C C . ALA A 1 260 ? 9.032 -4.738 5.130 1.00 94.31 260 ALA A C 1
ATOM 1936 O O . ALA A 1 260 ? 8.250 -4.438 6.038 1.00 94.31 260 ALA A O 1
ATOM 1937 N N . ILE A 1 261 ? 9.591 -5.955 5.077 1.00 96.56 261 ILE A N 1
ATOM 1938 C CA . ILE A 1 261 ? 9.215 -7.073 5.965 1.00 96.56 261 ILE A CA 1
ATOM 1939 C C . ILE A 1 261 ? 9.413 -6.730 7.459 1.00 96.56 261 ILE A C 1
ATOM 1941 O O . ILE A 1 261 ? 8.456 -6.884 8.231 1.00 96.56 261 ILE A O 1
ATOM 1945 N N . PRO A 1 262 ? 10.5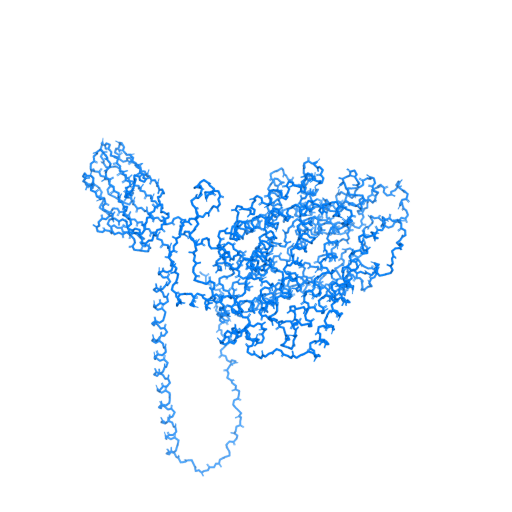78 -6.210 7.901 1.00 96.69 262 PRO A N 1
ATOM 1946 C CA . PRO A 1 262 ? 10.756 -5.708 9.263 1.00 96.69 262 PRO A CA 1
ATOM 1947 C C . PRO A 1 262 ? 9.693 -4.699 9.713 1.00 96.69 262 PRO A C 1
ATOM 1949 O O . PRO A 1 262 ? 9.243 -4.754 10.859 1.00 96.69 262 PRO A O 1
ATOM 1952 N N . PHE A 1 263 ? 9.240 -3.808 8.827 1.00 96.50 263 PHE A N 1
ATOM 1953 C CA . PHE A 1 263 ? 8.259 -2.769 9.160 1.00 96.50 263 PHE A CA 1
ATOM 1954 C C . PHE A 1 263 ? 6.831 -3.311 9.243 1.00 96.50 263 PHE A C 1
ATOM 1956 O O . PHE A 1 263 ? 6.065 -2.881 10.106 1.00 96.50 263 PHE A O 1
ATOM 1963 N N . ILE A 1 264 ? 6.485 -4.325 8.447 1.00 96.44 264 ILE A N 1
ATOM 1964 C CA . ILE A 1 264 ? 5.222 -5.071 8.588 1.00 96.44 264 ILE A CA 1
ATOM 1965 C C . ILE A 1 264 ? 5.151 -5.777 9.949 1.00 96.44 264 ILE A C 1
ATOM 1967 O O . ILE A 1 264 ? 4.088 -5.825 10.580 1.00 96.44 264 ILE A O 1
ATOM 1971 N N . LEU A 1 265 ? 6.275 -6.313 10.434 1.00 97.38 265 LEU A N 1
ATOM 1972 C CA . LEU A 1 265 ? 6.366 -6.869 11.786 1.00 97.38 265 LEU A CA 1
ATOM 1973 C C . LEU A 1 265 ? 6.312 -5.757 12.841 1.00 97.38 265 LEU A C 1
ATOM 1975 O O . LEU A 1 265 ? 5.574 -5.865 13.822 1.00 97.38 265 LEU A O 1
ATOM 1979 N N . MET A 1 266 ? 7.014 -4.645 12.626 1.00 96.44 266 MET A N 1
ATOM 1980 C CA . MET A 1 266 ? 6.993 -3.508 13.544 1.00 96.44 266 MET A CA 1
ATOM 1981 C C . MET A 1 266 ? 5.580 -2.935 13.730 1.00 96.44 266 MET A C 1
ATOM 1983 O O . MET A 1 266 ? 5.199 -2.630 14.865 1.00 96.44 266 MET A O 1
ATOM 1987 N N . LEU A 1 267 ? 4.770 -2.876 12.665 1.00 96.25 267 LEU A N 1
ATOM 1988 C CA . LEU A 1 267 ? 3.358 -2.492 12.723 1.00 96.25 267 LEU A CA 1
ATOM 1989 C C . LEU A 1 267 ? 2.630 -3.266 13.832 1.00 96.25 267 LEU A C 1
ATOM 1991 O O . LEU A 1 267 ? 2.054 -2.657 14.731 1.00 96.25 267 LEU A O 1
ATOM 1995 N N . SER A 1 268 ? 2.702 -4.598 13.831 1.00 94.69 268 SER A N 1
ATOM 1996 C CA . SER A 1 268 ? 1.934 -5.423 14.773 1.00 94.69 268 SER A CA 1
ATOM 1997 C C . SER A 1 268 ? 2.541 -5.551 16.174 1.00 94.69 268 SER A C 1
ATOM 1999 O O . SER A 1 268 ? 1.805 -5.770 17.140 1.00 94.69 268 SER A O 1
ATOM 2001 N N . TRP A 1 269 ? 3.863 -5.419 16.328 1.00 95.50 269 TRP A N 1
ATOM 2002 C CA . TRP A 1 269 ? 4.523 -5.540 17.639 1.00 95.50 269 TRP A CA 1
ATOM 2003 C C . TRP A 1 269 ? 4.627 -4.221 18.401 1.00 95.50 269 TRP A C 1
ATOM 2005 O O . TRP A 1 269 ? 4.643 -4.237 19.635 1.00 95.50 269 TRP A O 1
ATOM 2015 N N . VAL A 1 270 ? 4.682 -3.093 17.693 1.00 95.81 270 VAL A N 1
ATOM 2016 C CA . VAL A 1 270 ? 4.921 -1.776 18.292 1.00 95.81 270 VAL A CA 1
ATOM 2017 C C . VAL A 1 270 ? 3.706 -0.866 18.139 1.00 95.81 270 VAL A C 1
ATOM 2019 O O . VAL A 1 270 ? 3.201 -0.363 19.143 1.00 95.81 270 VAL A O 1
ATOM 2022 N N . PHE A 1 271 ? 3.205 -0.678 16.918 1.00 95.94 271 PHE A N 1
ATOM 2023 C CA . PHE A 1 271 ? 2.216 0.363 16.611 1.00 95.94 271 PHE A CA 1
ATOM 2024 C C . PHE A 1 271 ? 0.782 -0.071 16.942 1.00 95.94 271 PHE A C 1
ATOM 2026 O O . PHE A 1 271 ? 0.083 0.601 17.701 1.00 95.94 271 PHE A O 1
ATOM 2033 N N . VAL A 1 272 ? 0.353 -1.241 16.462 1.00 94.56 272 VAL A N 1
ATOM 2034 C CA . VAL A 1 272 ? -0.995 -1.792 16.695 1.00 94.56 272 VAL A CA 1
ATOM 2035 C C . VAL A 1 272 ? -1.339 -1.922 18.185 1.00 94.56 272 VAL A C 1
ATOM 2037 O O . VAL A 1 272 ? -2.465 -1.563 18.540 1.00 94.56 272 VAL A O 1
ATOM 2040 N N . PRO A 1 273 ? -0.440 -2.362 19.093 1.00 94.38 273 PRO A N 1
ATOM 2041 C CA . PRO A 1 273 ? -0.726 -2.362 20.526 1.00 94.38 273 PRO A CA 1
ATOM 2042 C C . PRO A 1 273 ? -1.036 -0.969 21.080 1.00 94.38 273 PRO A C 1
ATOM 2044 O O . PRO A 1 273 ? -1.916 -0.841 21.926 1.00 94.38 273 PRO A O 1
ATOM 2047 N N . VAL A 1 274 ? -0.340 0.072 20.610 1.00 94.31 274 VAL A N 1
ATOM 2048 C CA . VAL A 1 274 ? -0.574 1.458 21.046 1.00 94.31 274 VAL A CA 1
ATOM 2049 C C . VAL A 1 274 ? -1.908 1.961 20.503 1.00 94.31 274 VAL A C 1
ATOM 2051 O O . VAL A 1 274 ? -2.727 2.458 21.270 1.00 94.31 274 VAL A O 1
ATOM 2054 N N . PHE A 1 275 ? -2.182 1.762 19.214 1.00 92.62 275 PHE A N 1
ATOM 2055 C CA . PHE A 1 275 ? -3.447 2.177 18.601 1.00 92.62 275 PHE A CA 1
ATOM 2056 C C . PHE A 1 275 ? -4.654 1.440 19.196 1.00 92.62 275 PHE A C 1
ATOM 2058 O O . PHE A 1 275 ? -5.692 2.044 19.468 1.00 92.62 275 PHE A O 1
ATOM 2065 N N . THR A 1 276 ? -4.506 0.145 19.483 1.00 88.31 276 THR A N 1
ATOM 2066 C CA . THR A 1 276 ? -5.554 -0.663 20.120 1.00 88.31 276 THR A CA 1
ATOM 2067 C C . THR A 1 276 ? -5.800 -0.221 21.558 1.00 88.31 276 THR A C 1
ATOM 2069 O O . THR A 1 276 ? -6.954 -0.017 21.923 1.00 88.31 276 THR A O 1
ATOM 2072 N N . ALA A 1 277 ? -4.743 -0.012 22.353 1.00 86.94 277 ALA A N 1
ATOM 2073 C CA . ALA A 1 277 ? -4.866 0.480 23.726 1.00 86.94 277 ALA A CA 1
ATOM 2074 C C . ALA A 1 277 ? -5.482 1.883 23.782 1.00 86.94 277 ALA A C 1
ATOM 2076 O O . ALA A 1 277 ? -6.278 2.180 24.672 1.00 86.94 277 ALA A O 1
ATOM 2077 N N . CYS A 1 278 ? -5.140 2.733 22.811 1.00 85.19 278 CYS A N 1
ATOM 2078 C CA . CYS A 1 278 ? -5.722 4.055 22.677 1.00 85.19 278 CYS A CA 1
ATOM 2079 C C . CYS A 1 278 ? -7.204 3.976 22.291 1.00 85.19 278 CYS A C 1
ATOM 2081 O O . CYS A 1 278 ? -7.971 4.811 22.747 1.00 85.19 278 CYS A O 1
ATOM 2083 N N . GLY A 1 279 ? -7.627 2.974 21.512 1.00 78.50 279 GLY A N 1
ATOM 2084 C CA . GLY A 1 279 ? -9.010 2.821 21.049 1.00 78.50 279 GLY A CA 1
ATOM 2085 C C . GLY A 1 279 ? -9.360 3.797 19.928 1.00 78.50 279 GLY A C 1
ATOM 2086 O O . GLY A 1 279 ? -10.426 4.410 19.962 1.00 78.50 279 GLY A O 1
ATOM 2087 N N . VAL A 1 280 ? -8.422 3.994 19.002 1.00 81.88 280 VAL A N 1
ATOM 2088 C CA . VAL A 1 280 ? -8.534 4.903 17.849 1.00 81.88 280 VAL A CA 1
ATOM 2089 C C . VAL A 1 280 ? -8.869 4.136 16.580 1.00 81.88 280 VAL A C 1
ATOM 2091 O O . VAL A 1 280 ? -8.549 2.951 16.450 1.00 81.88 280 VAL A O 1
ATOM 2094 N N . TYR A 1 281 ? -9.487 4.835 15.635 1.00 73.75 281 TYR A N 1
ATOM 2095 C CA . TYR A 1 281 ? -9.878 4.284 14.341 1.00 73.75 281 TYR A CA 1
ATOM 2096 C C . TYR A 1 281 ? -9.110 4.917 13.187 1.00 73.75 281 TYR A C 1
ATOM 2098 O O . TYR A 1 281 ? -8.862 4.247 12.181 1.00 73.75 281 TYR A O 1
ATOM 2106 N N . THR A 1 282 ? -8.719 6.185 13.329 1.00 85.62 282 THR A N 1
ATOM 2107 C CA . THR A 1 282 ? -7.918 6.892 12.329 1.00 85.62 282 THR A CA 1
ATOM 2108 C C . THR A 1 282 ? -6.584 7.367 12.890 1.00 85.62 282 THR A C 1
ATOM 2110 O O . THR A 1 282 ? -6.416 7.614 14.087 1.00 85.62 282 THR A O 1
ATOM 2113 N N . MET A 1 283 ? -5.586 7.453 12.015 1.00 90.88 283 MET A N 1
ATOM 2114 C CA . MET A 1 283 ? -4.254 7.929 12.385 1.00 90.88 283 MET A CA 1
ATOM 2115 C C . MET A 1 283 ? -4.252 9.425 12.757 1.00 90.88 283 MET A C 1
ATOM 2117 O O . MET A 1 283 ? -3.597 9.784 13.740 1.00 90.88 283 MET A O 1
ATOM 2121 N N . PRO A 1 284 ? -5.037 10.305 12.101 1.00 90.12 284 PRO A N 1
ATOM 2122 C CA . PRO A 1 284 ? -5.256 11.663 12.599 1.00 90.12 284 PRO A CA 1
ATOM 2123 C C . PRO A 1 284 ? -5.916 11.711 13.988 1.00 90.12 284 PRO A C 1
ATOM 2125 O O . PRO A 1 284 ? -5.516 12.526 14.823 1.00 90.12 284 PRO A O 1
ATOM 2128 N N . GLU A 1 285 ? -6.874 10.826 14.286 1.00 86.19 285 GLU A N 1
ATOM 2129 C CA . GLU A 1 285 ? -7.488 10.716 15.618 1.00 86.19 285 GLU A CA 1
ATOM 2130 C C . GLU A 1 285 ? -6.458 10.316 16.687 1.00 86.19 285 GLU A C 1
ATOM 2132 O O . GLU A 1 285 ? -6.414 10.918 17.764 1.00 86.19 285 GLU A O 1
ATOM 2137 N N . TYR A 1 286 ? -5.571 9.361 16.385 1.00 91.56 286 TYR A N 1
ATOM 2138 C CA . TYR A 1 286 ? -4.436 9.031 17.253 1.00 91.56 286 TYR A CA 1
ATOM 2139 C C . TYR A 1 286 ? -3.584 10.260 17.570 1.00 91.56 286 TYR A C 1
ATOM 2141 O O . TYR A 1 286 ? -3.277 10.528 18.735 1.00 91.56 286 TYR A O 1
ATOM 2149 N N . ILE A 1 287 ? -3.243 11.041 16.548 1.00 92.12 287 ILE A N 1
ATOM 2150 C CA . ILE A 1 287 ? -2.441 12.252 16.701 1.00 92.12 287 ILE A CA 1
ATOM 2151 C C . ILE A 1 287 ? -3.162 13.298 17.554 1.00 92.12 287 ILE A C 1
ATOM 2153 O O . ILE A 1 287 ? -2.541 13.889 18.443 1.00 92.12 287 ILE A O 1
ATOM 2157 N N . ARG A 1 288 ? -4.480 13.466 17.388 1.00 89.25 288 ARG A N 1
ATOM 2158 C CA . ARG A 1 288 ? -5.289 14.301 18.287 1.00 89.25 288 ARG A CA 1
ATOM 2159 C C . ARG A 1 288 ? -5.186 13.819 19.729 1.00 89.25 288 ARG A C 1
ATOM 2161 O O . ARG A 1 288 ? -4.913 14.631 20.607 1.00 89.25 288 ARG A O 1
ATOM 2168 N N . ARG A 1 289 ? -5.342 12.522 20.003 1.00 88.06 289 ARG A N 1
ATOM 2169 C CA . ARG A 1 289 ? -5.227 12.003 21.379 1.00 88.06 289 ARG A CA 1
ATOM 2170 C C . ARG A 1 289 ? -3.813 12.198 21.939 1.00 88.06 289 ARG A C 1
ATOM 2172 O O . ARG A 1 289 ? -3.654 12.658 23.072 1.00 88.06 289 ARG A O 1
ATOM 2179 N N . ARG A 1 290 ? -2.775 11.969 21.129 1.00 92.19 290 ARG A N 1
ATOM 2180 C CA . ARG A 1 290 ? -1.366 12.118 21.532 1.00 92.19 290 ARG A CA 1
ATOM 2181 C C . ARG A 1 290 ? -0.946 13.566 21.791 1.00 92.19 290 ARG A C 1
ATOM 2183 O O . ARG A 1 290 ? -0.159 13.801 22.714 1.00 92.19 290 ARG A O 1
ATOM 2190 N N . PHE A 1 291 ? -1.448 14.536 21.031 1.00 90.81 291 PHE A N 1
ATOM 2191 C CA . PHE A 1 291 ? -0.974 15.927 21.081 1.00 90.81 291 PHE A CA 1
ATOM 2192 C C . PHE A 1 291 ? -2.008 16.946 21.584 1.00 90.81 291 PHE A C 1
ATOM 2194 O O . PHE A 1 291 ? -1.627 18.034 22.010 1.00 90.81 291 PHE A O 1
ATOM 2201 N N . GLY A 1 292 ? -3.291 16.592 21.607 1.00 80.75 292 GLY A N 1
ATOM 2202 C CA . GLY A 1 292 ? -4.382 17.357 22.217 1.00 80.75 292 GLY A CA 1
ATOM 2203 C C . GLY A 1 292 ? -4.912 18.535 21.399 1.00 80.75 292 GLY A C 1
ATOM 2204 O O . GLY A 1 292 ? -5.880 19.151 21.826 1.00 80.75 292 GLY A O 1
ATOM 2205 N N . ARG A 1 293 ? -4.310 18.878 20.248 1.00 80.81 293 ARG A N 1
ATOM 2206 C CA . ARG A 1 293 ? -4.764 20.008 19.417 1.00 80.81 293 ARG A CA 1
ATOM 2207 C C . ARG A 1 293 ? -5.356 19.580 18.080 1.00 80.81 293 ARG A C 1
ATOM 2209 O O . ARG A 1 293 ? -4.801 18.736 17.379 1.00 80.81 293 ARG A O 1
ATOM 2216 N N . GLU A 1 294 ? -6.406 20.295 17.675 1.00 81.75 294 GLU A N 1
ATOM 2217 C CA . GLU A 1 294 ? -7.120 20.059 16.413 1.00 81.75 294 GLU A CA 1
ATOM 2218 C C . GLU A 1 294 ? -6.348 20.426 15.156 1.00 81.75 294 GLU A C 1
ATOM 2220 O O . GLU A 1 294 ? -6.556 19.810 14.111 1.00 81.75 294 GLU A O 1
ATOM 2225 N N . ARG A 1 295 ? -5.469 21.430 15.227 1.00 90.00 295 ARG A N 1
ATOM 2226 C CA . ARG A 1 295 ? -4.767 21.920 14.033 1.00 90.00 295 ARG A CA 1
ATOM 2227 C C . ARG A 1 295 ? -3.965 20.812 13.350 1.00 90.00 295 ARG A C 1
ATOM 2229 O O . ARG A 1 295 ? -4.018 20.686 12.131 1.00 90.00 295 ARG A O 1
ATOM 2236 N N . LEU A 1 296 ? -3.294 19.971 14.139 1.00 88.88 296 LEU A N 1
ATOM 2237 C CA . LEU A 1 296 ? -2.466 18.884 13.632 1.00 88.88 296 LEU A CA 1
ATOM 2238 C C . LEU A 1 296 ? -3.316 17.746 13.045 1.00 88.88 296 LEU A C 1
ATOM 2240 O O . LEU A 1 296 ? -2.980 17.221 11.987 1.00 88.88 296 LEU A O 1
ATOM 2244 N N . ARG A 1 297 ? -4.455 17.421 13.676 1.00 89.25 297 ARG A N 1
ATOM 2245 C CA . ARG A 1 297 ? -5.425 16.442 13.153 1.00 89.25 297 ARG A CA 1
ATOM 2246 C C . ARG A 1 297 ? -5.940 16.849 11.777 1.00 89.25 297 ARG A C 1
ATOM 2248 O O . ARG A 1 297 ? -5.932 16.039 10.854 1.00 89.25 297 ARG A O 1
ATOM 2255 N N . VAL A 1 298 ? -6.383 18.096 11.632 1.00 91.44 298 VAL A N 1
ATOM 2256 C CA . VAL A 1 298 ? -6.951 18.590 10.369 1.00 91.44 298 VAL A CA 1
ATOM 2257 C C . VAL A 1 298 ? -5.892 18.717 9.291 1.00 91.44 298 VAL A C 1
ATOM 2259 O O . VAL A 1 298 ? -6.146 18.298 8.166 1.00 91.44 298 VAL A O 1
ATOM 2262 N N . TYR A 1 299 ? -4.697 19.198 9.639 1.00 92.44 299 TYR A N 1
ATOM 2263 C CA . TYR A 1 299 ? -3.573 19.226 8.710 1.00 92.44 299 TYR A CA 1
ATOM 2264 C C . TYR A 1 299 ? -3.264 17.826 8.160 1.00 92.44 299 TYR A C 1
ATOM 2266 O O . TYR A 1 299 ? -3.261 17.642 6.948 1.00 92.44 299 TYR A O 1
ATOM 2274 N N . LEU A 1 300 ? -3.101 16.819 9.027 1.00 91.56 300 LEU A N 1
ATOM 2275 C CA . LEU A 1 300 ? -2.843 15.441 8.595 1.00 91.56 300 LEU A CA 1
ATOM 2276 C C . LEU A 1 300 ? -4.015 14.839 7.815 1.00 91.56 300 LEU A C 1
ATOM 2278 O O . LEU A 1 300 ? -3.795 14.086 6.876 1.00 91.56 300 LEU A O 1
ATOM 2282 N N . SER A 1 301 ? -5.258 15.165 8.166 1.00 92.50 301 SER A N 1
ATOM 2283 C CA . SER A 1 301 ? -6.429 14.650 7.444 1.00 92.50 301 SER A CA 1
ATOM 2284 C C . SER A 1 301 ? -6.483 15.188 6.012 1.00 92.50 301 SER A C 1
ATOM 2286 O O . SER A 1 301 ? -6.633 14.412 5.071 1.00 92.50 301 SER A O 1
ATOM 2288 N N . LEU A 1 302 ? -6.297 16.500 5.832 1.00 93.06 302 LEU A N 1
ATOM 2289 C CA . LEU A 1 302 ? -6.260 17.134 4.511 1.00 93.06 302 LEU A CA 1
ATOM 2290 C C . LEU A 1 302 ? -5.054 16.662 3.695 1.00 93.06 302 LEU A C 1
ATOM 2292 O O . LEU A 1 302 ? -5.206 16.309 2.526 1.00 93.06 302 LEU A O 1
ATOM 2296 N N . LEU A 1 303 ? -3.879 16.598 4.326 1.00 92.00 303 LEU A N 1
ATOM 2297 C CA . LEU A 1 303 ? -2.665 16.111 3.686 1.00 92.00 303 LEU A CA 1
ATOM 2298 C C . LEU A 1 303 ? -2.816 14.639 3.269 1.00 92.00 303 LEU A C 1
ATOM 2300 O O . LEU A 1 303 ? -2.485 14.317 2.138 1.00 92.00 303 LEU A O 1
ATOM 2304 N N . SER A 1 304 ? -3.396 13.762 4.101 1.00 92.00 304 SER A N 1
ATOM 2305 C CA . SER A 1 304 ? -3.664 12.354 3.732 1.00 92.00 304 SER A CA 1
ATOM 2306 C C . SER A 1 304 ? -4.492 12.250 2.456 1.00 92.00 304 SER A C 1
ATOM 2308 O O . SER A 1 304 ? -4.147 11.495 1.555 1.00 92.00 304 SER A O 1
ATOM 2310 N N . ILE A 1 305 ? -5.597 13.001 2.388 1.00 92.88 305 ILE A N 1
ATOM 2311 C CA . ILE A 1 305 ? -6.537 12.955 1.263 1.00 92.88 305 ILE A CA 1
ATOM 2312 C C . ILE A 1 305 ? -5.846 13.426 -0.019 1.00 92.88 305 ILE A C 1
ATOM 2314 O O . ILE A 1 305 ? -5.958 12.764 -1.049 1.00 92.88 305 ILE A O 1
ATOM 2318 N N . LEU A 1 306 ? -5.090 14.525 0.057 1.00 91.50 306 LEU A N 1
ATOM 2319 C CA . LEU A 1 306 ? -4.300 15.030 -1.064 1.00 91.50 306 LEU A CA 1
ATOM 2320 C C . LEU A 1 306 ? -3.268 13.994 -1.534 1.00 91.50 306 LEU A C 1
ATOM 2322 O O . LEU A 1 306 ? -3.170 13.701 -2.723 1.00 91.50 306 LEU A O 1
ATOM 2326 N N . LEU A 1 307 ? -2.526 13.403 -0.598 1.00 90.50 307 LEU A N 1
ATOM 2327 C CA . LEU A 1 307 ? -1.505 12.407 -0.904 1.00 90.50 307 LEU A CA 1
ATOM 2328 C C . LEU A 1 307 ? -2.097 11.122 -1.468 1.00 90.50 307 LEU A C 1
ATOM 2330 O O . LEU A 1 307 ? -1.500 10.529 -2.351 1.00 90.50 307 LEU A O 1
ATOM 2334 N N . TYR A 1 308 ? -3.284 10.707 -1.034 1.00 92.75 308 TYR A N 1
ATOM 2335 C CA . TYR A 1 308 ? -3.951 9.543 -1.613 1.00 92.75 308 TYR A CA 1
ATOM 2336 C C . TYR A 1 308 ? -4.272 9.740 -3.089 1.00 92.75 308 TYR A C 1
ATOM 2338 O O . TYR A 1 308 ? -4.118 8.791 -3.853 1.00 92.75 308 TYR A O 1
ATOM 2346 N N . VAL A 1 309 ? -4.629 10.955 -3.515 1.00 92.69 309 VAL A N 1
ATOM 2347 C CA . VAL A 1 309 ? -4.779 11.267 -4.943 1.00 92.69 309 VAL A CA 1
ATOM 2348 C C . VAL A 1 309 ? -3.430 11.185 -5.656 1.00 92.69 309 VAL A C 1
ATOM 2350 O O . VAL A 1 309 ? -3.323 10.480 -6.656 1.00 92.69 309 VAL A O 1
ATOM 2353 N N . ILE A 1 310 ? -2.403 11.859 -5.130 1.00 89.44 310 ILE A N 1
ATOM 2354 C CA . ILE A 1 310 ? -1.117 12.042 -5.823 1.00 89.44 310 ILE A CA 1
ATOM 2355 C C . ILE A 1 310 ? -0.257 10.772 -5.837 1.00 89.44 310 ILE A C 1
ATOM 2357 O O . ILE A 1 310 ? 0.399 10.516 -6.840 1.00 89.44 310 ILE A O 1
ATOM 2361 N N . THR A 1 311 ? -0.232 9.990 -4.755 1.00 88.62 311 THR A N 1
ATOM 2362 C CA . THR A 1 311 ? 0.738 8.895 -4.560 1.00 88.62 311 THR A CA 1
ATOM 2363 C C . THR A 1 311 ? 0.137 7.497 -4.641 1.00 88.62 311 THR A C 1
ATOM 2365 O O . THR A 1 311 ? 0.884 6.530 -4.780 1.00 88.62 311 THR A O 1
ATOM 2368 N N . LYS A 1 312 ? -1.191 7.355 -4.534 1.00 90.69 312 LYS A N 1
ATOM 2369 C CA . LYS A 1 312 ? -1.861 6.045 -4.559 1.00 90.69 312 LYS A CA 1
ATOM 2370 C C . LYS A 1 312 ? -2.824 5.914 -5.727 1.00 90.69 312 LYS A C 1
ATOM 2372 O O . LYS A 1 312 ? -2.575 5.108 -6.612 1.00 90.69 312 LYS A O 1
ATOM 2377 N N . ILE A 1 313 ? -3.899 6.706 -5.750 1.00 93.06 313 ILE A N 1
ATOM 2378 C CA . ILE A 1 313 ? -4.965 6.583 -6.756 1.00 93.06 313 ILE A CA 1
ATOM 2379 C C . ILE A 1 313 ? -4.396 6.773 -8.160 1.00 93.06 313 ILE A C 1
ATOM 2381 O O . ILE A 1 313 ? -4.690 5.978 -9.044 1.00 93.06 313 ILE A O 1
ATOM 2385 N N . SER A 1 314 ? -3.574 7.801 -8.360 1.00 91.50 314 SER A N 1
ATOM 2386 C CA . SER A 1 314 ? -2.982 8.121 -9.657 1.00 91.50 314 SER A CA 1
ATOM 2387 C C . SER A 1 314 ? -2.057 7.011 -10.184 1.00 91.50 314 SER A C 1
ATOM 2389 O O . SER A 1 314 ? -2.166 6.635 -11.347 1.00 91.50 314 SER A O 1
ATOM 2391 N N . VAL A 1 315 ? -1.187 6.458 -9.332 1.00 91.75 315 VAL A N 1
ATOM 2392 C CA . VAL A 1 315 ? -0.221 5.403 -9.691 1.00 91.75 315 VAL A CA 1
ATOM 2393 C C . VAL A 1 315 ? -0.944 4.082 -9.956 1.00 91.75 315 VAL A C 1
ATOM 2395 O O . VAL A 1 315 ? -0.662 3.405 -10.941 1.00 91.75 315 VAL A O 1
ATOM 2398 N N . GLU A 1 316 ? -1.924 3.741 -9.119 1.00 92.00 316 GLU A N 1
ATOM 2399 C CA . GLU A 1 316 ? -2.743 2.537 -9.269 1.00 92.00 316 GLU A CA 1
ATOM 2400 C C . GLU A 1 316 ? -3.605 2.593 -10.536 1.00 92.00 316 GLU A C 1
ATOM 2402 O O . GLU A 1 316 ? -3.669 1.628 -11.296 1.00 92.00 316 GLU A O 1
ATOM 2407 N N . MET A 1 317 ? -4.229 3.746 -10.793 1.00 92.31 317 MET A N 1
ATOM 2408 C CA . MET A 1 317 ? -4.988 4.002 -12.013 1.00 92.31 317 MET A CA 1
ATOM 2409 C C . MET A 1 317 ? -4.090 3.918 -13.240 1.00 92.31 317 MET A C 1
ATOM 2411 O O . MET A 1 317 ? -4.485 3.263 -14.197 1.00 92.31 317 MET A O 1
ATOM 2415 N N . TYR A 1 318 ? -2.921 4.566 -13.239 1.00 91.19 318 TYR A N 1
ATOM 2416 C CA . TYR A 1 318 ? -2.015 4.534 -14.385 1.00 91.19 318 TYR A CA 1
ATOM 2417 C C . TYR A 1 318 ? -1.570 3.103 -14.693 1.00 91.19 318 TYR A C 1
ATOM 2419 O O . TYR A 1 318 ? -1.714 2.635 -15.819 1.00 91.19 318 TYR A O 1
ATOM 2427 N N . ALA A 1 319 ? -1.121 2.365 -13.677 1.00 91.62 319 ALA A N 1
ATOM 2428 C CA . ALA A 1 319 ? -0.735 0.972 -13.846 1.00 91.62 319 ALA A CA 1
ATOM 2429 C C . ALA A 1 319 ? -1.910 0.106 -14.346 1.00 91.62 319 ALA A C 1
ATOM 2431 O O . ALA A 1 319 ? -1.752 -0.703 -15.259 1.00 91.62 319 ALA A O 1
ATOM 2432 N N . GLY A 1 320 ? -3.117 0.305 -13.808 1.00 91.69 320 GLY A N 1
ATOM 2433 C CA . GLY A 1 320 ? -4.326 -0.350 -14.311 1.00 91.69 320 GLY A CA 1
ATOM 2434 C C . GLY A 1 320 ? -4.674 0.045 -15.753 1.00 91.69 320 GLY A C 1
ATOM 2435 O O . GLY A 1 320 ? -5.129 -0.794 -16.530 1.00 91.69 320 GLY A O 1
ATOM 2436 N N . ALA A 1 321 ? -4.437 1.299 -16.134 1.00 91.38 321 ALA A N 1
ATOM 2437 C CA . ALA A 1 321 ? -4.701 1.819 -17.469 1.00 91.38 321 ALA A CA 1
ATOM 2438 C C . ALA A 1 321 ? -3.737 1.239 -18.510 1.00 91.38 321 ALA A C 1
ATOM 2440 O O . ALA A 1 321 ? -4.200 0.836 -19.573 1.00 91.38 321 ALA A O 1
ATOM 2441 N N . VAL A 1 322 ? -2.449 1.086 -18.178 1.00 89.94 322 VAL A N 1
ATOM 2442 C CA . VAL A 1 322 ? -1.461 0.378 -19.017 1.00 89.94 322 VAL A CA 1
ATOM 2443 C C . VAL A 1 322 ? -1.946 -1.036 -19.342 1.00 89.94 322 VAL A C 1
ATOM 2445 O O . VAL A 1 322 ? -1.869 -1.475 -20.488 1.00 89.94 322 VAL A O 1
ATOM 2448 N N . PHE A 1 323 ? -2.517 -1.752 -18.367 1.00 86.81 323 PHE A N 1
ATOM 2449 C CA . PHE A 1 323 ? -3.107 -3.065 -18.634 1.00 86.81 323 PHE A CA 1
ATOM 2450 C C . PHE A 1 323 ? -4.254 -2.991 -19.642 1.00 86.81 323 PHE A C 1
ATOM 2452 O O . PHE A 1 323 ? -4.246 -3.727 -20.624 1.00 86.81 323 PHE A O 1
ATOM 2459 N N . VAL A 1 324 ? -5.238 -2.116 -19.429 1.00 89.81 324 VAL A N 1
ATOM 2460 C CA . VAL A 1 324 ? -6.389 -1.970 -20.342 1.00 89.81 324 VAL A CA 1
ATOM 2461 C C . VAL A 1 324 ? -5.935 -1.561 -21.747 1.00 89.81 324 VAL A C 1
ATOM 2463 O O . VAL A 1 324 ? -6.432 -2.118 -22.726 1.00 89.81 324 VAL A O 1
ATOM 2466 N N . GLN A 1 325 ? -4.961 -0.659 -21.851 1.00 89.69 325 GLN A N 1
ATOM 2467 C CA . GLN A 1 325 ? -4.377 -0.216 -23.114 1.00 89.69 325 GLN A CA 1
ATOM 2468 C C . GLN A 1 325 ? -3.754 -1.388 -23.876 1.00 89.69 325 GLN A C 1
ATOM 2470 O O . GLN A 1 325 ? -4.123 -1.639 -25.020 1.00 89.69 325 GLN A O 1
ATOM 2475 N N . ILE A 1 326 ? -2.877 -2.161 -23.231 1.00 87.44 326 ILE A N 1
ATOM 2476 C CA . ILE A 1 326 ? -2.204 -3.311 -23.854 1.00 87.44 326 ILE A CA 1
ATOM 2477 C C . ILE A 1 326 ? -3.199 -4.430 -24.210 1.00 87.44 326 ILE A C 1
ATOM 2479 O O . ILE A 1 326 ? -2.991 -5.180 -25.163 1.00 87.44 326 ILE A O 1
ATOM 2483 N N . LEU A 1 327 ? -4.314 -4.533 -23.483 1.00 85.88 327 LEU A N 1
ATOM 2484 C CA . LEU A 1 327 ? -5.364 -5.518 -23.738 1.00 85.88 327 LEU A CA 1
ATOM 2485 C C . LEU A 1 327 ? -6.286 -5.186 -24.901 1.00 85.88 327 LEU A C 1
ATOM 2487 O O . LEU A 1 327 ? -6.582 -6.067 -25.711 1.00 85.88 327 LEU A O 1
ATOM 2491 N N . PHE A 1 328 ? -6.807 -3.965 -24.916 1.00 87.50 328 PHE A N 1
ATOM 2492 C CA . PHE A 1 328 ? -7.901 -3.567 -25.797 1.00 87.50 328 PHE A CA 1
ATOM 2493 C C . PHE A 1 328 ? -7.463 -2.586 -26.888 1.00 87.50 328 PHE A C 1
ATOM 2495 O O . PHE A 1 328 ? -8.269 -2.263 -27.757 1.00 87.50 328 PHE A O 1
ATOM 2502 N N . GLY A 1 329 ? -6.214 -2.107 -26.855 1.00 86.44 329 GLY A N 1
ATOM 2503 C CA . GLY A 1 329 ? -5.720 -1.061 -27.753 1.00 86.44 329 GLY A CA 1
ATOM 2504 C C . GLY A 1 329 ? -6.412 0.284 -27.528 1.00 86.44 329 GLY A C 1
ATOM 2505 O O . GLY A 1 329 ? -6.545 1.076 -28.456 1.00 86.44 329 GLY A O 1
ATOM 2506 N N . TRP A 1 330 ? -6.946 0.515 -26.326 1.00 91.19 330 TRP A N 1
ATOM 2507 C CA . TRP A 1 330 ? -7.610 1.767 -25.968 1.00 91.19 330 TRP A CA 1
ATOM 2508 C C . TRP A 1 330 ? -6.585 2.799 -25.526 1.00 91.19 330 TRP A C 1
ATOM 2510 O O . TRP A 1 330 ? -5.619 2.442 -24.860 1.00 91.19 330 TRP A O 1
ATOM 2520 N N . ASN A 1 331 ? -6.838 4.079 -25.806 1.00 90.19 331 ASN A N 1
ATOM 2521 C CA . ASN A 1 331 ? -5.938 5.131 -25.344 1.00 90.19 331 ASN A CA 1
ATOM 2522 C C . ASN A 1 331 ? -5.832 5.160 -23.807 1.00 90.19 331 ASN A C 1
ATOM 2524 O O . ASN A 1 331 ? -6.744 4.731 -23.080 1.00 90.19 331 ASN A O 1
ATOM 2528 N N . MET A 1 332 ? -4.729 5.712 -23.300 1.00 86.50 332 MET A N 1
ATOM 2529 C CA . MET A 1 332 ? -4.453 5.770 -21.859 1.00 86.50 332 MET A CA 1
ATOM 2530 C C . MET A 1 332 ? -5.578 6.457 -21.061 1.00 86.50 332 MET A C 1
ATOM 2532 O O . MET A 1 332 ? -5.941 6.020 -19.967 1.00 86.50 332 MET A O 1
ATOM 2536 N N . TYR A 1 333 ? -6.178 7.513 -21.620 1.00 90.06 333 TYR A N 1
ATOM 2537 C CA . TYR A 1 333 ? -7.208 8.297 -20.933 1.00 90.06 333 TYR A CA 1
ATOM 2538 C C . TYR A 1 333 ? -8.516 7.517 -20.732 1.00 90.06 333 TYR A C 1
ATOM 2540 O O . TYR A 1 333 ? -9.035 7.464 -19.615 1.00 90.06 333 TYR A O 1
ATOM 2548 N N . LEU A 1 334 ? -9.040 6.871 -21.783 1.00 91.56 334 LEU A N 1
ATOM 2549 C CA . LEU A 1 334 ? -10.241 6.034 -21.689 1.00 91.56 334 LEU A CA 1
ATOM 2550 C C . LEU A 1 334 ? -10.005 4.866 -20.732 1.00 91.56 334 LEU A C 1
ATOM 2552 O O . LEU A 1 334 ? -10.848 4.580 -19.882 1.00 91.56 334 LEU A O 1
ATOM 2556 N N . SER A 1 335 ? -8.835 4.240 -20.839 1.00 92.12 335 SER A N 1
ATOM 2557 C CA . SER A 1 335 ? -8.399 3.154 -19.967 1.00 92.12 335 SER A CA 1
ATOM 2558 C C . SER A 1 335 ? -8.418 3.561 -18.489 1.00 92.12 335 SER A C 1
ATOM 2560 O O . SER A 1 335 ? -9.051 2.888 -17.672 1.00 92.12 335 SER A O 1
ATOM 2562 N N . GLY A 1 336 ? -7.815 4.704 -18.144 1.00 91.31 336 GLY A N 1
ATOM 2563 C CA . GLY A 1 336 ? -7.791 5.226 -16.774 1.00 91.31 336 GLY A CA 1
ATOM 2564 C C . GLY A 1 336 ? -9.176 5.581 -16.231 1.00 91.31 336 GLY A C 1
ATOM 2565 O O . GLY A 1 336 ? -9.518 5.196 -15.110 1.00 91.31 336 GLY A O 1
ATOM 2566 N N . VAL A 1 337 ? -10.012 6.250 -17.032 1.00 92.38 337 VAL A N 1
ATOM 2567 C CA . VAL A 1 337 ? -11.385 6.609 -16.632 1.00 92.38 337 VAL A CA 1
ATOM 2568 C C . VAL A 1 337 ? -12.227 5.361 -16.362 1.00 92.38 337 VAL A C 1
ATOM 2570 O O . VAL A 1 337 ? -12.937 5.315 -15.358 1.00 92.38 337 VAL A O 1
ATOM 2573 N N . MET A 1 338 ? -12.128 4.330 -17.205 1.00 91.12 338 MET A N 1
ATOM 2574 C CA . MET A 1 338 ? -12.870 3.080 -17.017 1.00 91.12 338 MET A CA 1
ATOM 2575 C C . MET A 1 338 ? -12.439 2.347 -15.744 1.00 91.12 338 MET A C 1
ATOM 2577 O O . MET A 1 338 ? -13.294 1.924 -14.963 1.00 91.12 338 MET A O 1
ATOM 2581 N N . VAL A 1 339 ? -11.130 2.251 -15.487 1.00 91.00 339 VAL A N 1
ATOM 2582 C CA . VAL A 1 339 ? -10.585 1.638 -14.263 1.00 91.00 339 VAL A CA 1
ATOM 2583 C C . VAL A 1 339 ? -11.100 2.349 -13.007 1.00 91.00 339 VAL A C 1
ATOM 2585 O O . VAL A 1 339 ? -11.568 1.691 -12.070 1.00 91.00 339 VAL A O 1
ATOM 2588 N N . LEU A 1 340 ? -11.079 3.686 -12.991 1.00 91.12 340 LEU A N 1
ATOM 2589 C CA . LEU A 1 340 ? -11.602 4.471 -11.871 1.00 91.12 340 LEU A CA 1
ATOM 2590 C C . LEU A 1 340 ? -13.118 4.322 -11.712 1.00 91.12 340 LEU A C 1
ATOM 2592 O O . LEU A 1 340 ? -13.597 4.170 -10.588 1.00 91.12 340 LEU A O 1
ATOM 2596 N N . ALA A 1 341 ? -13.872 4.343 -12.813 1.00 89.44 341 ALA A N 1
ATOM 2597 C CA . ALA A 1 341 ? -15.327 4.236 -12.791 1.00 89.44 341 ALA A CA 1
ATOM 2598 C C . ALA A 1 341 ? -15.789 2.893 -12.207 1.00 89.44 341 ALA A C 1
ATOM 2600 O O . ALA A 1 341 ? -16.638 2.872 -11.310 1.00 89.44 341 ALA A O 1
ATOM 2601 N N . PHE A 1 342 ? -15.198 1.779 -12.652 1.00 87.56 342 PHE A N 1
ATOM 2602 C CA . PHE A 1 342 ? -15.493 0.463 -12.084 1.00 87.56 342 PHE A CA 1
ATOM 2603 C C . PHE A 1 342 ? -15.113 0.400 -10.601 1.00 87.56 342 PHE A C 1
ATOM 2605 O O . PHE A 1 342 ? -15.922 -0.046 -9.781 1.00 87.56 342 PHE A O 1
ATOM 2612 N N . SER A 1 343 ? -13.932 0.903 -10.234 1.00 87.44 343 SER A N 1
ATOM 2613 C CA . SER A 1 343 ? -13.452 0.888 -8.845 1.00 87.44 343 SER A CA 1
ATOM 2614 C C . SER A 1 343 ? -14.367 1.675 -7.909 1.00 87.44 343 SER A C 1
ATOM 2616 O O . SER A 1 343 ? -14.724 1.199 -6.828 1.00 87.44 343 SER A O 1
ATOM 2618 N N . ALA A 1 344 ? -14.819 2.853 -8.340 1.00 86.62 344 ALA A N 1
ATOM 2619 C CA . ALA A 1 344 ? -15.747 3.690 -7.591 1.00 86.62 344 ALA A CA 1
ATOM 2620 C C . ALA A 1 344 ? -17.110 3.009 -7.399 1.00 86.62 344 ALA A C 1
ATOM 2622 O O . ALA A 1 344 ? -17.628 2.979 -6.281 1.00 86.62 344 ALA A O 1
ATOM 2623 N N . LEU A 1 345 ? -17.662 2.400 -8.455 1.00 85.25 345 LEU A N 1
ATOM 2624 C CA . LEU A 1 345 ? -18.928 1.664 -8.391 1.00 85.25 345 LEU A CA 1
ATOM 2625 C C . LEU A 1 345 ? -18.860 0.504 -7.386 1.00 85.25 345 LEU A C 1
ATOM 2627 O O . LEU A 1 345 ? -19.773 0.318 -6.572 1.00 85.25 345 LEU A O 1
ATOM 2631 N N . PHE A 1 346 ? -17.763 -0.254 -7.409 1.00 79.00 346 PHE A N 1
ATOM 2632 C CA . PHE A 1 346 ? -17.549 -1.354 -6.472 1.00 79.00 346 PHE A CA 1
ATOM 2633 C C . PHE A 1 346 ? -17.394 -0.851 -5.032 1.00 79.00 346 PHE A C 1
ATOM 2635 O O . PHE A 1 346 ? -17.988 -1.402 -4.107 1.00 79.00 346 PHE A O 1
ATOM 2642 N N . THR A 1 347 ? -16.683 0.261 -4.836 1.00 80.00 347 THR A N 1
ATOM 2643 C CA . THR A 1 347 ? -16.499 0.867 -3.509 1.00 80.00 347 THR A CA 1
ATOM 2644 C C . THR A 1 347 ? -17.811 1.380 -2.926 1.00 80.00 347 THR A C 1
ATOM 2646 O O . THR A 1 347 ? -18.073 1.205 -1.742 1.00 80.00 347 THR A O 1
ATOM 2649 N N . MET A 1 348 ? -18.666 2.004 -3.739 1.00 76.75 348 MET A N 1
ATOM 2650 C CA . MET A 1 348 ? -19.945 2.543 -3.267 1.00 76.75 348 MET A CA 1
ATOM 2651 C C . MET A 1 348 ? -20.919 1.445 -2.815 1.00 76.75 348 MET A C 1
ATOM 2653 O O . MET A 1 348 ? -21.772 1.698 -1.959 1.00 76.75 348 MET A O 1
ATOM 2657 N N . THR A 1 349 ? -20.799 0.244 -3.388 1.00 69.81 349 THR A N 1
ATOM 2658 C CA . THR A 1 349 ? -21.667 -0.907 -3.100 1.00 69.81 349 THR A CA 1
ATOM 2659 C C . THR A 1 349 ? -21.087 -1.858 -2.043 1.00 69.81 349 THR A C 1
ATOM 2661 O O . THR A 1 349 ? -21.856 -2.532 -1.353 1.00 69.81 349 THR A O 1
ATOM 2664 N N . GLY A 1 350 ? -19.762 -1.893 -1.865 1.00 64.06 350 GLY A N 1
ATOM 2665 C CA . GLY A 1 350 ? -19.052 -2.755 -0.913 1.00 64.06 350 GLY A CA 1
ATOM 2666 C C . GLY A 1 350 ? -18.710 -2.083 0.426 1.00 64.06 350 GLY A C 1
ATOM 2667 O O . GLY A 1 350 ? -18.574 -0.874 0.517 1.00 64.06 350 GLY A O 1
ATOM 2668 N N . GLY A 1 351 ? -18.550 -2.874 1.493 1.00 66.25 351 GLY A N 1
ATOM 2669 C CA . GLY A 1 351 ? -17.976 -2.428 2.779 1.00 66.25 351 GLY A CA 1
ATOM 2670 C C . GLY A 1 351 ? -16.653 -3.143 3.081 1.00 66.25 351 GLY A C 1
ATOM 2671 O O . GLY A 1 351 ? -16.377 -4.171 2.461 1.00 66.25 351 GLY A O 1
ATOM 2672 N N . LEU A 1 352 ? -15.856 -2.676 4.058 1.00 66.25 352 LEU A N 1
ATOM 2673 C CA . LEU A 1 352 ? -14.488 -3.188 4.303 1.00 66.25 352 LEU A CA 1
ATOM 2674 C C . LEU A 1 352 ? -14.417 -4.717 4.485 1.00 66.25 352 LEU A C 1
ATOM 2676 O O . LEU A 1 352 ? -13.458 -5.350 4.056 1.00 66.25 352 LEU A O 1
ATOM 2680 N N . THR A 1 353 ? -15.432 -5.340 5.094 1.00 66.69 353 THR A N 1
ATOM 2681 C CA . THR A 1 353 ? -15.482 -6.807 5.225 1.00 66.69 353 THR A CA 1
ATOM 2682 C C . THR A 1 353 ? -15.517 -7.511 3.873 1.00 66.69 353 THR A C 1
ATOM 2684 O O . THR A 1 353 ? -14.824 -8.508 3.702 1.00 66.69 353 THR A O 1
ATOM 2687 N N . ALA A 1 354 ? -16.316 -7.012 2.926 1.00 68.81 354 ALA A N 1
ATOM 2688 C CA . ALA A 1 354 ? -16.399 -7.593 1.590 1.00 68.81 354 ALA A CA 1
ATOM 2689 C C . ALA A 1 354 ? -15.043 -7.498 0.884 1.00 68.81 354 ALA A C 1
ATOM 2691 O O . ALA A 1 354 ? -14.593 -8.497 0.335 1.00 68.81 354 ALA A O 1
ATOM 2692 N N . VAL A 1 355 ? -14.369 -6.349 1.025 1.00 73.50 355 VAL A N 1
ATOM 2693 C CA . VAL A 1 355 ? -13.025 -6.106 0.485 1.00 73.50 355 VAL A CA 1
ATOM 2694 C C . VAL A 1 355 ? -12.032 -7.147 1.010 1.00 73.50 355 VAL A C 1
ATOM 2696 O O . VAL A 1 355 ? -11.430 -7.868 0.230 1.00 73.50 355 VAL A O 1
ATOM 2699 N N . ILE A 1 356 ? -11.934 -7.352 2.328 1.00 76.44 356 ILE A N 1
ATOM 2700 C CA . ILE A 1 356 ? -10.980 -8.322 2.906 1.00 76.44 356 ILE A CA 1
ATOM 2701 C C . ILE A 1 356 ? -11.202 -9.754 2.376 1.00 76.44 356 ILE A C 1
ATOM 2703 O O . ILE A 1 356 ? -10.240 -10.493 2.144 1.00 76.44 356 ILE A O 1
ATOM 2707 N N . PHE A 1 357 ? -12.457 -10.169 2.176 1.00 77.25 357 PHE A N 1
ATOM 2708 C CA . PHE A 1 357 ? -12.751 -11.496 1.628 1.00 77.25 357 PHE A CA 1
ATOM 2709 C C . PHE A 1 357 ? -12.399 -11.609 0.144 1.00 77.25 357 PHE A C 1
ATOM 2711 O O . PHE A 1 357 ? -11.794 -12.610 -0.248 1.00 77.25 357 PHE A O 1
ATOM 2718 N N . THR A 1 358 ? -12.735 -10.603 -0.667 1.00 80.94 358 THR A N 1
ATOM 2719 C CA . THR A 1 358 ? -12.360 -10.589 -2.087 1.00 80.94 358 THR A CA 1
ATOM 2720 C C . THR A 1 358 ? -10.845 -10.572 -2.256 1.00 80.94 358 THR A C 1
ATOM 2722 O O . THR A 1 358 ? -10.329 -11.338 -3.065 1.00 80.94 358 THR A O 1
ATOM 2725 N N . ASP A 1 359 ? -10.131 -9.824 -1.413 1.00 83.19 359 ASP A N 1
ATOM 2726 C CA . ASP A 1 359 ? -8.665 -9.748 -1.409 1.00 83.19 359 ASP A CA 1
ATOM 2727 C C . ASP A 1 359 ? -8.031 -11.111 -1.127 1.00 83.19 359 ASP A C 1
ATOM 2729 O O . ASP A 1 359 ? -7.036 -11.492 -1.743 1.00 83.19 359 ASP A O 1
ATOM 2733 N N . THR A 1 360 ? -8.619 -11.871 -0.198 1.00 83.94 360 THR A N 1
ATOM 2734 C CA . THR A 1 360 ? -8.114 -13.199 0.170 1.00 83.94 360 THR A CA 1
ATOM 2735 C C . THR A 1 360 ? -8.212 -14.164 -1.011 1.00 83.94 360 THR A C 1
ATOM 2737 O O . THR A 1 360 ? -7.241 -14.849 -1.329 1.00 83.94 360 THR A O 1
ATOM 2740 N N . LEU A 1 361 ? -9.365 -14.202 -1.686 1.00 83.88 361 LEU A N 1
ATOM 2741 C CA . LEU A 1 361 ? -9.572 -15.061 -2.854 1.00 83.88 361 LEU A CA 1
ATOM 2742 C C . LEU A 1 361 ? -8.692 -14.625 -4.033 1.00 83.88 361 LEU A C 1
ATOM 2744 O O . LEU A 1 361 ? -8.034 -15.461 -4.649 1.00 83.88 361 LEU A O 1
ATOM 2748 N N . GLN A 1 362 ? -8.624 -13.320 -4.298 1.00 87.00 362 GLN A N 1
ATOM 2749 C CA . GLN A 1 362 ? -7.777 -12.742 -5.338 1.00 87.00 362 GLN A CA 1
ATOM 2750 C C . GLN A 1 362 ? -6.300 -13.075 -5.112 1.00 87.00 362 GLN A C 1
ATOM 2752 O O . GLN A 1 362 ? -5.633 -13.497 -6.050 1.00 87.00 362 GLN A O 1
ATOM 2757 N N . THR A 1 363 ? -5.795 -12.940 -3.881 1.00 87.62 363 THR A N 1
ATOM 2758 C CA . THR A 1 363 ? -4.391 -13.238 -3.550 1.00 87.62 363 THR A CA 1
ATOM 2759 C C . THR A 1 363 ? -4.016 -14.661 -3.948 1.00 87.62 363 THR A C 1
ATOM 2761 O O . THR A 1 363 ? -2.966 -14.874 -4.544 1.00 87.62 363 THR A O 1
ATOM 2764 N N . ILE A 1 364 ? -4.882 -15.639 -3.666 1.00 89.62 364 ILE A N 1
ATOM 2765 C CA . ILE A 1 364 ? -4.630 -17.045 -4.004 1.00 89.62 364 ILE A CA 1
ATOM 2766 C C . ILE A 1 364 ? -4.534 -17.223 -5.523 1.00 89.62 364 ILE A C 1
ATOM 2768 O O . ILE A 1 364 ? -3.569 -17.810 -6.012 1.00 89.62 364 ILE A O 1
ATOM 2772 N N . VAL A 1 365 ? -5.508 -16.694 -6.269 1.00 89.25 365 VAL A N 1
ATOM 2773 C CA . VAL A 1 365 ? -5.541 -16.808 -7.737 1.00 89.25 365 VAL A CA 1
ATOM 2774 C C . VAL A 1 365 ? -4.331 -16.117 -8.367 1.00 89.25 365 VAL A C 1
ATOM 2776 O O . VAL A 1 365 ? -3.695 -16.679 -9.255 1.00 89.25 365 VAL A O 1
ATOM 2779 N N . LEU A 1 366 ? -3.984 -14.930 -7.874 1.00 88.94 366 LEU A N 1
ATOM 2780 C CA . LEU A 1 366 ? -2.870 -14.119 -8.349 1.00 88.94 366 LEU A CA 1
ATOM 2781 C C . LEU A 1 366 ? -1.527 -14.809 -8.118 1.00 88.94 366 LEU A C 1
ATOM 2783 O O . LEU A 1 366 ? -0.731 -14.910 -9.047 1.00 88.94 366 LEU A O 1
ATOM 2787 N N . VAL A 1 367 ? -1.286 -15.325 -6.910 1.00 91.75 367 VAL A N 1
ATOM 2788 C CA . VAL A 1 367 ? -0.041 -16.034 -6.581 1.00 91.75 367 VAL A CA 1
ATOM 2789 C C . VAL A 1 367 ? 0.119 -17.267 -7.469 1.00 91.75 367 VAL A C 1
ATOM 2791 O O . VAL A 1 367 ? 1.172 -17.442 -8.077 1.00 91.75 367 VAL A O 1
ATOM 2794 N N . ILE A 1 368 ? -0.929 -18.088 -7.608 1.00 92.62 368 ILE A N 1
ATOM 2795 C CA . ILE A 1 368 ? -0.892 -19.278 -8.473 1.00 92.62 368 ILE A CA 1
ATOM 2796 C C . ILE A 1 368 ? -0.633 -18.873 -9.927 1.00 92.62 368 ILE A C 1
ATOM 2798 O O . ILE A 1 368 ? 0.269 -19.416 -10.563 1.00 92.62 368 ILE A O 1
ATOM 2802 N N . GLY A 1 369 ? -1.387 -17.904 -10.449 1.00 91.75 369 GLY A N 1
ATOM 2803 C CA . GLY A 1 369 ? -1.238 -17.437 -11.823 1.00 91.75 369 GLY A CA 1
ATOM 2804 C C . GLY A 1 369 ? 0.168 -16.913 -12.109 1.00 91.75 369 GLY A C 1
ATOM 2805 O O . GLY A 1 369 ? 0.746 -17.241 -13.144 1.00 91.75 369 GLY A O 1
ATOM 2806 N N . ALA A 1 370 ? 0.737 -16.124 -11.197 1.00 92.12 370 ALA A N 1
ATOM 2807 C CA . ALA A 1 370 ? 2.049 -15.517 -11.384 1.00 92.12 370 ALA A CA 1
ATOM 2808 C C . ALA A 1 370 ? 3.181 -16.554 -11.289 1.00 92.12 370 ALA A C 1
ATOM 2810 O O . ALA A 1 370 ? 4.130 -16.482 -12.066 1.00 92.12 370 ALA A O 1
ATOM 2811 N N . PHE A 1 371 ? 3.052 -17.580 -10.439 1.00 95.06 371 PHE A N 1
ATOM 2812 C CA . PHE A 1 371 ? 3.980 -18.717 -10.441 1.00 95.06 371 PHE A CA 1
ATOM 2813 C C . PHE A 1 371 ? 3.933 -19.512 -11.743 1.00 95.06 371 PHE A C 1
ATOM 2815 O O . PHE A 1 371 ? 4.976 -19.901 -12.268 1.00 95.06 371 PHE A O 1
ATOM 2822 N N . VAL A 1 372 ? 2.735 -19.737 -12.282 1.00 94.94 372 VAL A N 1
ATOM 2823 C CA . VAL A 1 372 ? 2.580 -20.417 -13.570 1.00 94.94 372 VAL A CA 1
ATOM 2824 C C . VAL A 1 372 ? 3.198 -19.586 -14.696 1.00 94.94 372 VAL A C 1
ATOM 2826 O O . VAL A 1 372 ? 3.939 -20.130 -15.513 1.00 94.94 372 VAL A O 1
ATOM 2829 N N . LEU A 1 373 ? 2.965 -18.269 -14.711 1.00 95.12 373 LEU A N 1
ATOM 2830 C CA . LEU A 1 373 ? 3.610 -17.365 -15.663 1.00 95.12 373 LEU A CA 1
ATOM 2831 C C . LEU A 1 373 ? 5.135 -17.432 -15.544 1.00 95.12 373 LEU A C 1
ATOM 2833 O O . LEU A 1 373 ? 5.801 -17.592 -16.562 1.00 95.12 373 LEU A O 1
ATOM 2837 N N . MET A 1 374 ? 5.687 -17.356 -14.331 1.00 95.62 374 MET A N 1
ATOM 2838 C CA . MET A 1 374 ? 7.129 -17.453 -14.092 1.00 95.62 374 MET A CA 1
ATOM 2839 C C . MET A 1 374 ? 7.703 -18.771 -14.628 1.00 95.62 374 MET A C 1
ATOM 2841 O O . MET A 1 374 ? 8.715 -18.747 -15.322 1.00 95.62 374 MET A O 1
ATOM 2845 N N . ALA A 1 375 ? 7.057 -19.908 -14.351 1.00 96.25 375 ALA A N 1
ATOM 2846 C CA . ALA A 1 375 ? 7.524 -21.216 -14.806 1.00 96.25 375 ALA A CA 1
ATOM 2847 C C . ALA A 1 375 ? 7.597 -21.301 -16.340 1.00 96.25 375 ALA A C 1
ATOM 2849 O O . ALA A 1 375 ? 8.626 -21.696 -16.884 1.00 96.25 375 ALA A O 1
ATOM 2850 N N . ILE A 1 376 ? 6.544 -20.861 -17.039 1.00 96.00 376 ILE A N 1
ATOM 2851 C CA . ILE A 1 376 ? 6.518 -20.847 -18.512 1.00 96.00 376 ILE A CA 1
ATOM 2852 C C . ILE A 1 376 ? 7.538 -19.838 -19.065 1.00 96.00 376 ILE A C 1
ATOM 2854 O O . ILE A 1 376 ? 8.198 -20.097 -20.068 1.00 96.00 376 ILE A O 1
ATOM 2858 N N . SER A 1 377 ? 7.692 -18.691 -18.404 1.00 95.62 377 SER A N 1
ATOM 2859 C CA . SER A 1 377 ? 8.640 -17.644 -18.803 1.00 95.62 377 SER A CA 1
ATOM 2860 C C . SER A 1 377 ? 10.087 -18.134 -18.715 1.00 95.62 377 SER A C 1
ATOM 2862 O O . SER A 1 377 ? 10.863 -17.939 -19.647 1.00 95.62 377 SER A O 1
ATOM 2864 N N . LEU A 1 378 ? 10.446 -18.826 -17.631 1.00 96.44 378 LEU A N 1
ATOM 2865 C CA . LEU A 1 378 ? 11.776 -19.413 -17.467 1.00 96.44 378 LEU A CA 1
ATOM 2866 C C . LEU A 1 378 ? 12.045 -20.520 -18.492 1.00 96.44 378 LEU A C 1
ATOM 2868 O O . LEU A 1 378 ? 13.141 -20.559 -19.047 1.00 96.44 378 LEU A O 1
ATOM 2872 N N . ASP A 1 379 ? 11.058 -21.369 -18.785 1.00 96.44 379 ASP A N 1
ATOM 2873 C CA . ASP A 1 379 ? 11.168 -22.405 -19.821 1.00 96.44 379 ASP A CA 1
ATOM 2874 C C . ASP A 1 379 ? 11.489 -21.796 -21.198 1.00 96.44 379 ASP A C 1
ATOM 2876 O O . ASP A 1 379 ? 12.435 -22.213 -21.865 1.00 96.44 379 ASP A O 1
ATOM 2880 N N . LYS A 1 380 ? 10.802 -20.707 -21.575 1.00 95.50 380 LYS A N 1
ATOM 2881 C CA . LYS A 1 380 ? 11.036 -19.992 -22.844 1.00 95.50 380 LYS A CA 1
ATOM 2882 C C . LYS A 1 380 ? 12.447 -19.419 -22.991 1.00 95.50 380 LYS A C 1
ATOM 2884 O O . LYS A 1 380 ? 12.938 -19.315 -24.113 1.00 95.50 380 LYS A O 1
ATOM 2889 N N . VAL A 1 381 ? 13.095 -19.035 -21.892 1.00 95.69 381 VAL A N 1
ATOM 2890 C CA . VAL A 1 381 ? 14.444 -18.441 -21.915 1.00 95.69 381 VAL A CA 1
ATOM 2891 C C . VAL A 1 381 ? 15.549 -19.494 -21.739 1.00 95.69 381 VAL A C 1
ATOM 2893 O O . VAL A 1 381 ? 16.706 -19.221 -22.075 1.00 95.69 381 VAL A O 1
ATOM 2896 N N . GLY A 1 382 ? 15.206 -20.718 -21.325 1.00 94.75 382 GLY A N 1
ATOM 2897 C CA . GLY A 1 382 ? 16.155 -21.810 -21.070 1.00 94.75 382 GLY A CA 1
ATOM 2898 C C . GLY A 1 382 ? 16.612 -21.913 -19.609 1.00 94.75 382 GLY A C 1
ATOM 2899 O O . GLY A 1 382 ? 17.663 -22.480 -19.332 1.00 94.75 382 GLY A O 1
ATOM 2900 N N . GLY A 1 383 ? 15.837 -21.368 -18.668 1.00 95.25 383 GLY A N 1
ATOM 2901 C CA . GLY A 1 383 ? 16.119 -21.389 -17.231 1.00 95.25 383 GLY A CA 1
ATOM 2902 C C . GLY A 1 383 ? 16.802 -20.125 -16.700 1.00 95.25 383 GLY A C 1
ATOM 2903 O O . GLY A 1 383 ? 17.083 -19.178 -17.433 1.00 95.25 383 GLY A O 1
ATOM 2904 N N . TYR A 1 384 ? 17.056 -20.101 -15.387 1.00 93.69 384 TYR A N 1
ATOM 2905 C CA . TYR A 1 384 ? 17.569 -18.914 -14.687 1.00 93.69 384 TYR A CA 1
ATOM 2906 C C . TYR A 1 384 ? 19.010 -18.553 -15.083 1.00 93.69 384 TYR A C 1
ATOM 2908 O O . TYR A 1 384 ? 19.310 -17.382 -15.282 1.00 93.69 384 TYR A O 1
ATOM 2916 N N . SER A 1 385 ? 19.896 -19.538 -15.263 1.00 93.50 385 SER A N 1
ATOM 2917 C CA . SER A 1 385 ? 21.281 -19.269 -15.680 1.00 93.50 385 SER A CA 1
ATOM 2918 C C . SER A 1 385 ? 21.341 -18.635 -17.073 1.00 93.50 385 SER A C 1
ATOM 2920 O O . SER A 1 385 ? 22.011 -17.624 -17.261 1.00 93.50 385 SER A O 1
ATOM 2922 N N . SER A 1 386 ? 20.564 -19.160 -18.028 1.00 95.69 386 SER A N 1
ATOM 2923 C CA . SER A 1 386 ? 20.448 -18.565 -19.364 1.00 95.69 386 SER A CA 1
ATOM 2924 C C . SER A 1 386 ? 19.748 -17.209 -19.348 1.00 95.69 386 SER A C 1
ATOM 2926 O O . SER A 1 386 ? 20.058 -16.367 -20.185 1.00 95.69 386 SER A O 1
ATOM 2928 N N . LEU A 1 387 ? 18.827 -16.970 -18.407 1.00 96.56 387 LEU A N 1
ATOM 2929 C CA . LEU A 1 387 ? 18.223 -15.653 -18.211 1.00 96.56 387 LEU A CA 1
ATOM 2930 C C . LEU A 1 387 ? 19.280 -14.610 -17.837 1.00 96.56 387 LEU A C 1
ATOM 2932 O O . LEU A 1 387 ? 19.272 -13.534 -18.423 1.00 96.56 387 LEU A O 1
ATOM 2936 N N . GLN A 1 388 ? 20.191 -14.918 -16.908 1.00 94.06 388 GLN A N 1
ATOM 2937 C CA . GLN A 1 388 ? 21.229 -13.968 -16.490 1.00 94.06 388 GLN A CA 1
ATOM 2938 C C . GLN A 1 388 ? 22.150 -13.572 -17.645 1.00 94.06 388 GLN A C 1
ATOM 2940 O O . GLN A 1 388 ? 22.420 -12.390 -17.839 1.00 94.06 388 GLN A O 1
ATOM 2945 N N . GLU A 1 389 ? 22.576 -14.554 -18.439 1.00 94.62 389 GLU A N 1
ATOM 2946 C CA . GLU A 1 389 ? 23.418 -14.331 -19.614 1.00 94.62 389 GLU A CA 1
ATOM 2947 C C . GLU A 1 389 ? 22.679 -13.531 -20.696 1.00 94.62 389 GLU A C 1
ATOM 2949 O O . GLU A 1 389 ? 23.134 -12.469 -21.116 1.00 94.62 389 GLU A O 1
ATOM 2954 N N . LYS A 1 390 ? 21.494 -13.993 -21.116 1.00 96.25 390 LYS A N 1
ATOM 2955 C CA . LYS A 1 390 ? 20.731 -13.354 -22.199 1.00 96.25 390 LYS A CA 1
ATOM 2956 C C . LYS A 1 390 ? 20.245 -11.959 -21.834 1.00 96.25 390 LYS A C 1
ATOM 2958 O O . LYS A 1 390 ? 20.162 -11.114 -22.717 1.00 96.25 390 LYS A O 1
ATOM 2963 N N . TYR A 1 391 ? 19.937 -11.708 -20.561 1.00 96.50 391 TYR A N 1
ATOM 2964 C CA . TYR A 1 391 ? 19.518 -10.388 -20.099 1.00 96.50 391 TYR A CA 1
ATOM 2965 C C . TYR A 1 391 ? 20.587 -9.333 -20.379 1.00 96.50 391 TYR A C 1
ATOM 2967 O O . TYR A 1 391 ? 20.244 -8.272 -20.885 1.00 96.50 391 TYR A O 1
ATOM 2975 N N . MET A 1 392 ? 21.868 -9.643 -20.161 1.00 94.88 392 MET A N 1
ATOM 2976 C CA . MET A 1 392 ? 22.973 -8.709 -20.424 1.00 94.88 392 MET A CA 1
ATOM 2977 C C . MET A 1 392 ? 23.172 -8.397 -21.914 1.00 94.88 392 MET A C 1
ATOM 2979 O O . MET A 1 392 ? 23.748 -7.369 -22.260 1.00 94.88 392 MET A O 1
ATOM 2983 N N . HIS A 1 393 ? 22.640 -9.239 -22.801 1.00 92.56 393 HIS A N 1
ATOM 2984 C CA . HIS A 1 393 ? 22.667 -9.043 -24.251 1.00 92.56 393 HIS A CA 1
ATOM 2985 C C . HIS A 1 393 ? 21.326 -8.561 -24.831 1.00 92.56 393 HIS A C 1
ATOM 2987 O O . HIS A 1 393 ? 21.204 -8.411 -26.046 1.00 92.56 393 HIS A O 1
ATOM 2993 N N . ALA A 1 394 ? 20.319 -8.304 -23.992 1.00 92.31 394 ALA A N 1
ATOM 2994 C CA . ALA A 1 394 ? 18.986 -7.882 -24.414 1.00 92.31 394 ALA A CA 1
ATOM 2995 C C . ALA A 1 394 ? 18.930 -6.365 -24.678 1.00 92.31 394 ALA A C 1
ATOM 2997 O O . ALA A 1 394 ? 18.363 -5.587 -23.900 1.00 92.31 394 ALA A O 1
ATOM 2998 N N . VAL A 1 395 ? 19.554 -5.964 -25.785 1.00 88.25 395 VAL A N 1
ATOM 2999 C CA . VAL A 1 395 ? 19.569 -4.601 -26.335 1.00 88.25 395 VAL A CA 1
ATOM 3000 C C . VAL A 1 395 ? 18.665 -4.501 -27.568 1.00 88.25 395 VAL A C 1
ATOM 3002 O O . VAL A 1 395 ? 18.608 -5.453 -28.349 1.00 88.25 395 VAL A O 1
ATOM 3005 N N . PRO A 1 396 ? 17.965 -3.369 -27.768 1.00 84.06 396 PRO A N 1
ATOM 3006 C CA . PRO A 1 396 ? 17.122 -3.170 -28.942 1.00 84.06 396 PRO A CA 1
ATOM 3007 C C . PRO A 1 396 ? 17.978 -3.066 -30.213 1.00 84.06 396 PRO A C 1
ATOM 3009 O O . PRO A 1 396 ? 19.000 -2.375 -30.256 1.00 84.06 396 PRO A O 1
ATOM 3012 N N . THR A 1 397 ? 17.528 -3.710 -31.283 1.00 76.44 397 THR A N 1
ATOM 3013 C CA . THR A 1 397 ? 18.196 -3.772 -32.593 1.00 76.44 397 THR A CA 1
ATOM 3014 C C . THR A 1 397 ? 18.304 -2.385 -33.240 1.00 76.44 397 THR A C 1
ATOM 3016 O O . THR A 1 397 ? 19.248 -2.086 -33.969 1.00 76.44 397 THR A O 1
ATOM 3019 N N . ILE A 1 398 ? 17.345 -1.508 -32.934 1.00 63.97 398 ILE A N 1
ATOM 3020 C CA . ILE A 1 398 ? 17.149 -0.193 -33.560 1.00 63.97 398 ILE A CA 1
ATOM 3021 C C . ILE A 1 398 ? 18.215 0.835 -33.121 1.00 63.97 398 ILE A C 1
ATOM 3023 O O . ILE A 1 398 ? 18.464 1.813 -33.831 1.00 63.97 398 ILE A O 1
ATOM 3027 N N . ASN A 1 399 ? 18.939 0.575 -32.022 1.00 56.00 399 ASN A N 1
ATOM 3028 C CA . ASN A 1 399 ? 20.095 1.379 -31.601 1.00 56.00 399 ASN A CA 1
ATOM 3029 C C . ASN A 1 399 ? 21.231 1.383 -32.642 1.00 56.00 399 ASN A C 1
ATOM 3031 O O . ASN A 1 399 ? 22.052 2.294 -32.640 1.00 56.00 399 ASN A O 1
ATOM 3035 N N . ALA A 1 400 ? 21.273 0.407 -33.556 1.00 49.50 400 ALA A N 1
ATOM 3036 C CA . ALA A 1 400 ? 22.259 0.362 -34.636 1.00 49.50 400 ALA A CA 1
ATOM 3037 C C . ALA A 1 400 ? 21.983 1.369 -35.775 1.00 49.50 400 ALA A C 1
ATOM 3039 O O . ALA A 1 400 ? 22.853 1.584 -36.619 1.00 49.50 400 ALA A O 1
ATOM 3040 N N . THR A 1 401 ? 20.791 1.978 -35.819 1.00 50.28 401 THR A N 1
ATOM 3041 C CA . THR A 1 401 ? 20.331 2.852 -36.919 1.00 50.28 401 THR A CA 1
ATOM 3042 C C . THR A 1 401 ? 19.971 4.279 -36.498 1.00 50.28 401 THR A C 1
ATOM 3044 O O . THR A 1 401 ? 19.761 5.125 -37.365 1.00 50.28 401 THR A O 1
ATOM 3047 N N . SER A 1 402 ? 19.897 4.567 -35.196 1.00 54.31 402 SER A N 1
ATOM 3048 C CA . SER A 1 402 ? 19.531 5.881 -34.655 1.00 54.31 402 SER A CA 1
ATOM 3049 C C . SER A 1 402 ? 20.760 6.752 -34.350 1.00 54.31 402 SER A C 1
ATOM 3051 O O . SER A 1 402 ? 21.885 6.268 -34.213 1.00 54.31 402 SER A O 1
ATOM 3053 N N . SER A 1 403 ? 20.552 8.062 -34.180 1.00 57.44 403 SER A N 1
ATOM 3054 C CA . SER A 1 403 ? 21.565 9.039 -33.727 1.00 57.44 403 SER A CA 1
ATOM 3055 C C . SER A 1 403 ? 22.164 8.736 -32.337 1.00 57.44 403 SER A C 1
ATOM 3057 O O . SER A 1 403 ? 23.066 9.443 -31.888 1.00 57.44 403 SER A O 1
ATOM 3059 N N . LEU A 1 404 ? 21.688 7.677 -31.670 1.00 63.34 404 LEU A N 1
ATOM 3060 C CA . LEU A 1 404 ? 22.018 7.248 -30.310 1.00 63.34 404 LEU A CA 1
ATOM 3061 C C . LEU A 1 404 ? 22.980 6.041 -30.258 1.00 63.34 404 LEU A C 1
ATOM 3063 O O . LEU A 1 404 ? 23.287 5.565 -29.165 1.00 63.34 404 LEU A O 1
ATOM 3067 N N . ALA A 1 405 ? 23.511 5.569 -31.395 1.00 60.38 405 ALA A N 1
ATOM 3068 C CA . ALA A 1 405 ? 24.364 4.372 -31.486 1.00 60.38 405 ALA A CA 1
ATOM 3069 C C . ALA A 1 405 ? 25.636 4.384 -30.602 1.00 60.38 405 ALA A C 1
ATOM 3071 O O . ALA A 1 405 ? 26.145 3.326 -30.243 1.00 60.38 405 ALA A O 1
ATOM 3072 N N . ASN A 1 406 ? 26.140 5.567 -30.224 1.00 64.56 406 ASN A N 1
ATOM 3073 C CA . ASN A 1 406 ? 27.325 5.741 -29.366 1.00 64.56 406 ASN A CA 1
ATOM 3074 C C . ASN A 1 406 ? 26.995 5.942 -27.872 1.00 64.56 406 ASN A C 1
ATOM 3076 O O . ASN A 1 406 ? 27.863 6.353 -27.101 1.00 64.56 406 ASN A O 1
ATOM 3080 N N . THR A 1 407 ? 25.752 5.704 -27.451 1.00 72.31 407 THR A N 1
ATOM 3081 C CA . THR A 1 407 ? 25.312 5.907 -26.062 1.00 72.31 407 THR A CA 1
ATOM 3082 C C . THR A 1 407 ? 25.110 4.583 -25.323 1.00 72.31 407 THR A C 1
ATOM 3084 O O . THR A 1 407 ? 24.901 3.537 -25.932 1.00 72.31 407 THR A O 1
ATOM 3087 N N . THR A 1 408 ? 25.138 4.622 -23.988 1.00 78.38 408 THR A N 1
ATOM 3088 C CA . THR A 1 408 ? 24.797 3.480 -23.115 1.00 78.38 408 THR A CA 1
ATOM 3089 C C . THR A 1 408 ? 23.282 3.290 -22.948 1.00 78.38 408 THR A C 1
ATOM 3091 O O . THR A 1 408 ? 22.829 2.489 -22.132 1.00 78.38 408 THR A O 1
ATOM 3094 N N . CYS A 1 409 ? 22.471 4.034 -23.704 1.00 79.50 409 CYS A N 1
ATOM 3095 C CA . CYS A 1 409 ? 21.021 4.023 -23.588 1.00 79.50 409 CYS A CA 1
ATOM 3096 C C . CYS A 1 409 ? 20.423 2.678 -24.017 1.00 79.50 409 CYS A C 1
ATOM 3098 O O . CYS A 1 409 ? 20.805 2.100 -25.035 1.00 79.50 409 CYS A O 1
ATOM 3100 N N . GLY A 1 410 ? 19.460 2.175 -23.242 1.00 79.56 410 GLY A N 1
ATOM 3101 C CA . GLY A 1 410 ? 18.816 0.889 -23.524 1.00 79.56 410 GLY A CA 1
ATOM 3102 C C . GLY A 1 410 ? 19.732 -0.324 -23.328 1.00 79.56 410 GLY A C 1
ATOM 3103 O O . GLY A 1 410 ? 19.332 -1.435 -23.674 1.00 79.56 410 GLY A O 1
ATOM 3104 N N . GLN A 1 411 ? 20.930 -0.153 -22.755 1.00 86.88 411 GLN A N 1
ATOM 3105 C CA . GLN A 1 411 ? 21.798 -1.259 -22.350 1.00 86.88 411 GLN A CA 1
ATOM 3106 C C . GLN A 1 411 ? 21.498 -1.680 -20.901 1.00 86.88 411 GLN A C 1
ATOM 3108 O O . GLN A 1 411 ? 21.257 -0.819 -20.050 1.00 86.88 411 GLN A O 1
ATOM 3113 N N . PRO A 1 412 ? 21.475 -2.990 -20.599 1.00 91.12 412 PRO A N 1
ATOM 3114 C CA . PRO A 1 412 ? 21.461 -3.483 -19.226 1.00 91.12 412 PRO A CA 1
ATOM 3115 C C . PRO A 1 412 ? 22.671 -2.970 -18.439 1.00 91.12 412 PRO A C 1
ATOM 3117 O O . PRO A 1 412 ? 23.740 -2.753 -19.005 1.00 91.12 412 PRO A O 1
ATOM 3120 N N . ARG A 1 413 ? 22.518 -2.798 -17.125 1.00 89.06 413 ARG A N 1
ATOM 3121 C CA . ARG A 1 413 ? 23.631 -2.390 -16.262 1.00 89.06 413 ARG A CA 1
ATOM 3122 C C . ARG A 1 413 ? 24.480 -3.601 -15.888 1.00 89.06 413 ARG A C 1
ATOM 3124 O O . ARG A 1 413 ? 23.936 -4.671 -15.619 1.00 89.06 413 ARG A O 1
ATOM 3131 N N . ASP A 1 414 ? 25.786 -3.402 -15.728 1.00 89.19 414 ASP A N 1
ATOM 3132 C CA . ASP A 1 414 ? 26.697 -4.457 -15.258 1.00 89.19 414 ASP A CA 1
ATOM 3133 C C . ASP A 1 414 ? 26.296 -4.996 -13.870 1.00 89.19 414 ASP A C 1
ATOM 3135 O O . ASP A 1 414 ? 26.425 -6.185 -13.581 1.00 89.19 414 ASP A O 1
ATOM 3139 N N . ASP A 1 415 ? 25.741 -4.129 -13.016 1.00 91.31 415 ASP A N 1
ATOM 3140 C CA . ASP A 1 415 ? 25.260 -4.449 -11.670 1.00 91.31 415 ASP A CA 1
ATOM 3141 C C . ASP A 1 415 ? 23.766 -4.830 -11.616 1.00 91.31 415 ASP A C 1
ATOM 3143 O O . ASP A 1 415 ? 23.156 -4.839 -10.543 1.00 91.31 415 ASP A O 1
ATOM 3147 N N . SER A 1 416 ? 23.144 -5.203 -12.746 1.00 92.19 416 SER A N 1
ATOM 3148 C CA . SER A 1 416 ? 21.715 -5.552 -12.794 1.00 92.19 416 SER A CA 1
ATOM 3149 C C . SER A 1 416 ? 21.319 -6.741 -11.909 1.00 92.19 416 SER A C 1
ATOM 3151 O O . SER A 1 416 ? 20.161 -6.808 -11.499 1.00 92.19 416 SER A O 1
ATOM 3153 N N . PHE A 1 417 ? 22.242 -7.647 -11.570 1.00 93.50 417 PHE A N 1
ATOM 3154 C CA . PHE A 1 417 ? 22.002 -8.772 -10.647 1.00 93.50 417 PHE A CA 1
ATOM 3155 C C . PHE A 1 417 ? 22.559 -8.556 -9.232 1.00 93.50 417 PHE A C 1
ATOM 3157 O O . PHE A 1 417 ? 22.545 -9.494 -8.439 1.00 93.50 417 PHE A O 1
ATOM 3164 N N . SER A 1 418 ? 23.009 -7.342 -8.903 1.00 92.38 418 SER A N 1
ATOM 3165 C CA . SER A 1 418 ? 23.334 -6.951 -7.530 1.00 92.38 418 SER A CA 1
ATOM 3166 C C . SER A 1 418 ? 22.182 -6.144 -6.935 1.00 92.38 418 SER A C 1
ATOM 3168 O O . SER A 1 418 ? 21.680 -5.178 -7.524 1.00 92.38 418 SER A O 1
ATOM 3170 N N . LEU A 1 419 ? 21.745 -6.569 -5.753 1.00 90.38 419 LEU A N 1
ATOM 3171 C CA . LEU A 1 419 ? 20.717 -5.895 -4.972 1.00 90.38 419 LEU A CA 1
ATOM 3172 C C . LEU A 1 419 ? 21.287 -4.672 -4.240 1.00 90.38 419 LEU A C 1
ATOM 3174 O O . LEU A 1 419 ? 20.599 -3.662 -4.090 1.00 90.38 419 LEU A O 1
ATOM 3178 N N . LEU A 1 420 ? 22.540 -4.755 -3.780 1.00 90.31 420 LEU A N 1
ATOM 3179 C CA . LEU A 1 420 ? 23.203 -3.722 -2.985 1.00 90.31 420 LEU A CA 1
ATOM 3180 C C . LEU A 1 420 ? 24.196 -2.939 -3.848 1.00 90.31 420 LEU A C 1
ATOM 3182 O O . LEU A 1 420 ? 25.402 -3.167 -3.838 1.00 90.31 420 LEU A O 1
ATOM 3186 N N . ARG A 1 421 ? 23.659 -1.964 -4.586 1.00 90.44 421 ARG A N 1
ATOM 3187 C CA . ARG A 1 421 ? 24.419 -1.151 -5.546 1.00 90.44 421 ARG A CA 1
ATOM 3188 C C . ARG A 1 421 ? 25.211 -0.033 -4.891 1.00 90.44 421 ARG A C 1
ATOM 3190 O O . ARG A 1 421 ? 24.917 0.379 -3.770 1.00 90.44 421 ARG A O 1
ATOM 3197 N N . ALA A 1 422 ? 26.167 0.514 -5.642 1.00 88.69 422 ALA A N 1
ATOM 3198 C CA . ALA A 1 422 ? 27.117 1.528 -5.191 1.00 88.69 422 ALA A CA 1
ATOM 3199 C C . ALA A 1 422 ? 26.487 2.645 -4.317 1.00 88.69 422 ALA A C 1
ATOM 3201 O O . ALA A 1 422 ? 25.424 3.174 -4.647 1.00 88.69 422 ALA A O 1
ATOM 3202 N N . PRO A 1 423 ? 27.162 3.070 -3.228 1.00 86.06 423 PRO A N 1
ATOM 3203 C CA . PRO A 1 423 ? 26.617 4.009 -2.240 1.00 86.06 423 PRO A CA 1
ATOM 3204 C C . PRO A 1 423 ? 26.647 5.482 -2.681 1.00 86.06 423 PRO A C 1
ATOM 3206 O O . PRO A 1 423 ? 26.359 6.367 -1.878 1.00 86.06 423 PRO A O 1
ATOM 3209 N N . GLY A 1 424 ? 27.082 5.790 -3.903 1.00 81.94 424 GLY A N 1
ATOM 3210 C CA . GLY A 1 424 ? 27.210 7.173 -4.357 1.00 81.94 424 GLY A CA 1
ATOM 3211 C C . GLY A 1 424 ? 25.834 7.824 -4.569 1.00 81.94 424 GLY A C 1
ATOM 3212 O O . GLY A 1 424 ? 25.000 7.227 -5.248 1.00 81.94 424 GLY A O 1
ATOM 3213 N N . PRO A 1 425 ? 25.592 9.061 -4.089 1.00 74.44 425 PRO A N 1
ATOM 3214 C CA . PRO A 1 425 ? 24.290 9.737 -4.201 1.00 74.44 425 PRO A CA 1
ATOM 3215 C C . PRO A 1 425 ? 23.886 10.102 -5.638 1.00 74.44 425 PRO A C 1
ATOM 3217 O O . PRO A 1 425 ? 22.760 10.540 -5.850 1.00 74.44 425 PRO A O 1
ATOM 3220 N N . MET A 1 426 ? 24.804 9.965 -6.599 1.00 75.44 426 MET A N 1
ATOM 3221 C CA . MET A 1 426 ? 24.608 10.262 -8.025 1.00 75.44 426 MET A CA 1
ATOM 3222 C C . MET A 1 426 ? 25.042 9.092 -8.927 1.00 75.44 426 MET A C 1
ATOM 3224 O O . MET A 1 426 ? 25.006 9.210 -10.145 1.00 75.44 426 MET A O 1
ATOM 3228 N N . ALA A 1 427 ? 25.505 7.980 -8.341 1.00 68.62 427 ALA A N 1
ATOM 3229 C CA . ALA A 1 427 ? 26.138 6.878 -9.075 1.00 68.62 427 ALA A CA 1
ATOM 3230 C C . ALA A 1 427 ? 25.188 5.696 -9.342 1.00 68.62 427 ALA A C 1
ATOM 3232 O O . ALA A 1 427 ? 25.460 4.864 -10.207 1.00 68.62 427 ALA A O 1
ATOM 3233 N N . SER A 1 428 ? 24.091 5.604 -8.587 1.00 83.62 428 SER A N 1
ATOM 3234 C CA . SER A 1 428 ? 23.165 4.472 -8.612 1.00 83.62 428 SER A CA 1
ATOM 3235 C C . SER A 1 428 ? 21.712 4.944 -8.549 1.00 83.62 428 SER A C 1
ATOM 3237 O O . SER A 1 428 ? 21.399 5.940 -7.897 1.00 83.62 428 SER A O 1
ATOM 3239 N N . ASP A 1 429 ? 20.844 4.202 -9.224 1.00 86.12 429 ASP A N 1
ATOM 3240 C CA . ASP A 1 429 ? 19.378 4.252 -9.175 1.00 86.12 429 ASP A CA 1
ATOM 3241 C C . ASP A 1 429 ? 18.802 3.601 -7.904 1.00 86.12 429 ASP A C 1
ATOM 3243 O O . ASP A 1 429 ? 17.709 3.941 -7.461 1.00 86.12 429 ASP A O 1
ATOM 3247 N N . TYR A 1 430 ? 19.557 2.700 -7.269 1.00 90.69 430 TYR A N 1
ATOM 3248 C CA . TYR A 1 430 ? 19.210 2.086 -5.984 1.00 90.69 430 TYR A CA 1
ATOM 3249 C C . TYR A 1 430 ? 20.421 2.061 -5.043 1.00 90.69 430 TYR A C 1
ATOM 3251 O O . TYR A 1 430 ? 20.940 0.990 -4.723 1.00 90.69 430 TYR A O 1
ATOM 3259 N N . PRO A 1 431 ? 20.916 3.227 -4.585 1.00 92.75 431 PRO A N 1
ATOM 3260 C CA . PRO A 1 431 ? 22.080 3.281 -3.708 1.00 92.75 431 PRO A CA 1
ATOM 3261 C C . PRO A 1 431 ? 21.772 2.577 -2.383 1.00 92.75 431 PRO A C 1
ATOM 3263 O O . PRO A 1 431 ? 20.829 2.969 -1.690 1.00 92.75 431 PRO A O 1
ATOM 3266 N N . TRP A 1 432 ? 22.572 1.571 -2.003 1.00 91.00 432 TRP A N 1
ATOM 3267 C CA . TRP A 1 432 ? 22.240 0.688 -0.873 1.00 91.00 432 TRP A CA 1
ATOM 3268 C C . TRP A 1 432 ? 22.055 1.439 0.455 1.00 91.00 432 TRP A C 1
ATOM 3270 O O . TRP A 1 432 ? 21.193 1.089 1.258 1.00 91.00 432 TRP A O 1
ATOM 3280 N N . VAL A 1 433 ? 22.829 2.509 0.683 1.00 92.69 433 VAL A N 1
ATOM 3281 C CA . VAL A 1 433 ? 22.698 3.367 1.877 1.00 92.69 433 VAL A CA 1
ATOM 3282 C C . VAL A 1 433 ? 21.348 4.085 1.862 1.00 92.69 433 VAL A C 1
ATOM 3284 O O . VAL A 1 433 ? 20.657 4.158 2.879 1.00 92.69 433 VAL A O 1
ATOM 3287 N N . GLY A 1 434 ? 20.953 4.583 0.690 1.00 91.50 434 GLY A N 1
ATOM 3288 C CA . GLY A 1 434 ? 19.660 5.214 0.486 1.00 91.50 434 GLY A CA 1
ATOM 3289 C C . GLY A 1 434 ? 18.508 4.247 0.743 1.00 91.50 434 GLY A C 1
ATOM 3290 O O . GLY A 1 434 ? 17.580 4.583 1.475 1.00 91.50 434 GLY A O 1
ATOM 3291 N N . THR A 1 435 ? 18.568 3.048 0.164 1.00 91.56 435 THR A N 1
ATOM 3292 C CA . THR A 1 435 ? 17.465 2.077 0.204 1.00 91.56 435 THR A CA 1
ATOM 3293 C C . THR A 1 435 ? 17.334 1.373 1.553 1.00 91.56 435 THR A C 1
ATOM 3295 O O . THR A 1 435 ? 16.213 1.212 2.021 1.00 91.56 435 THR A O 1
ATOM 3298 N N . LEU A 1 436 ? 18.437 1.009 2.219 1.00 91.44 436 LEU A N 1
ATOM 3299 C CA . LEU A 1 436 ? 18.396 0.314 3.515 1.00 91.44 436 LEU A CA 1
ATOM 3300 C C . LEU A 1 436 ? 18.335 1.247 4.727 1.00 91.44 436 LEU A C 1
ATOM 3302 O O . LEU A 1 436 ? 17.711 0.913 5.728 1.00 91.44 436 LEU A O 1
ATOM 3306 N N . ILE A 1 437 ? 19.017 2.395 4.694 1.00 92.69 437 ILE A N 1
ATOM 3307 C CA . ILE A 1 437 ? 19.143 3.254 5.883 1.00 92.69 437 ILE A CA 1
ATOM 3308 C C . ILE A 1 437 ? 18.225 4.463 5.765 1.00 92.69 437 ILE A C 1
ATOM 3310 O O . ILE A 1 437 ? 17.426 4.735 6.662 1.00 92.69 437 ILE A O 1
ATOM 3314 N N . PHE A 1 438 ? 18.314 5.203 4.662 1.00 93.75 438 PHE A N 1
ATOM 3315 C CA . PHE A 1 438 ? 17.581 6.463 4.538 1.00 93.75 438 PHE A CA 1
ATOM 3316 C C . PHE A 1 438 ? 16.095 6.283 4.218 1.00 93.75 438 PHE A C 1
ATOM 3318 O O . PHE A 1 438 ? 15.306 7.170 4.533 1.00 93.75 438 PHE A O 1
ATOM 3325 N N . ASN A 1 439 ? 15.690 5.127 3.688 1.00 93.75 439 ASN A N 1
ATOM 3326 C CA . ASN A 1 439 ? 14.284 4.811 3.435 1.00 93.75 439 ASN A CA 1
ATOM 3327 C C . ASN A 1 439 ? 13.490 4.408 4.693 1.00 93.75 439 ASN A C 1
ATOM 3329 O O . ASN A 1 439 ? 12.262 4.374 4.648 1.00 93.75 439 ASN A O 1
ATOM 3333 N N . ILE A 1 440 ? 14.156 4.130 5.824 1.00 95.31 440 ILE A N 1
ATOM 3334 C CA . ILE A 1 440 ? 13.509 3.661 7.064 1.00 95.31 440 ILE A CA 1
ATOM 3335 C C . ILE A 1 440 ? 12.293 4.529 7.455 1.00 95.31 440 ILE A C 1
ATOM 3337 O O . ILE A 1 440 ? 11.225 3.967 7.699 1.00 95.31 440 ILE A O 1
ATOM 3341 N N . PRO A 1 441 ? 12.372 5.875 7.497 1.00 95.38 441 PRO A N 1
ATOM 3342 C CA . PRO A 1 441 ? 11.217 6.708 7.833 1.00 95.38 441 PRO A CA 1
ATOM 3343 C C . PRO A 1 441 ? 10.060 6.543 6.840 1.00 95.38 441 PRO A C 1
ATOM 3345 O O . PRO A 1 441 ? 8.914 6.419 7.268 1.00 95.38 441 PRO A O 1
ATOM 3348 N N . SER A 1 442 ? 10.336 6.470 5.536 1.00 94.31 442 SER A N 1
ATOM 3349 C CA . SER A 1 442 ? 9.314 6.243 4.505 1.00 94.31 442 SER A CA 1
ATOM 3350 C C . SER A 1 442 ? 8.592 4.906 4.699 1.00 94.31 442 SER A C 1
ATOM 3352 O O . SER A 1 442 ? 7.365 4.856 4.610 1.00 94.31 442 SER A O 1
ATOM 3354 N N . ASP A 1 443 ? 9.317 3.842 5.056 1.00 94.88 443 ASP A N 1
ATOM 3355 C CA . ASP A 1 443 ? 8.718 2.532 5.341 1.00 94.88 443 ASP A CA 1
ATOM 3356 C C . ASP A 1 443 ? 7.883 2.542 6.624 1.00 94.88 443 ASP A C 1
ATOM 3358 O O . ASP A 1 443 ? 6.794 1.965 6.673 1.00 94.88 443 ASP A O 1
ATOM 3362 N N . ILE A 1 444 ? 8.337 3.242 7.666 1.00 95.88 444 ILE A N 1
ATOM 3363 C CA . ILE A 1 444 ? 7.538 3.448 8.881 1.00 95.88 444 ILE A CA 1
ATOM 3364 C C . ILE A 1 444 ? 6.256 4.203 8.539 1.00 95.88 444 ILE A C 1
ATOM 3366 O O . ILE A 1 444 ? 5.181 3.843 9.029 1.00 95.88 444 ILE A O 1
ATOM 3370 N N . TRP A 1 445 ? 6.339 5.225 7.690 1.00 94.94 445 TRP A N 1
ATOM 3371 C CA . TRP A 1 445 ? 5.155 5.945 7.258 1.00 94.94 445 TRP A CA 1
ATOM 3372 C C . TRP A 1 445 ? 4.173 5.014 6.541 1.00 94.94 445 TRP A C 1
ATOM 3374 O O . TRP A 1 445 ? 3.032 4.883 6.997 1.00 94.94 445 TRP A O 1
ATOM 3384 N N . PHE A 1 446 ? 4.631 4.314 5.501 1.00 93.81 446 PHE A N 1
ATOM 3385 C CA . PHE A 1 446 ? 3.796 3.452 4.666 1.00 93.81 446 PHE A CA 1
ATOM 3386 C C . PHE A 1 446 ? 3.205 2.259 5.431 1.00 93.81 446 PHE A C 1
ATOM 3388 O O . PHE A 1 446 ? 2.022 1.965 5.293 1.00 93.81 446 PHE A O 1
ATOM 3395 N N . TRP A 1 447 ? 3.991 1.562 6.254 1.00 95.31 447 TRP A N 1
ATOM 3396 C CA . TRP A 1 447 ? 3.535 0.329 6.906 1.00 95.31 447 TRP A CA 1
ATOM 3397 C C . TRP A 1 447 ? 2.905 0.563 8.271 1.00 95.31 447 TRP A C 1
ATOM 3399 O O . TRP A 1 447 ? 1.982 -0.156 8.647 1.00 95.31 447 TRP A O 1
ATOM 3409 N N . CYS A 1 448 ? 3.394 1.543 9.031 1.00 95.44 448 CYS A N 1
ATOM 3410 C CA . CYS A 1 448 ? 3.041 1.693 10.442 1.00 95.44 448 CYS A CA 1
ATOM 3411 C C . CYS A 1 448 ? 2.104 2.870 10.728 1.00 95.44 448 CYS A C 1
ATOM 3413 O O . CYS A 1 448 ? 1.492 2.896 11.797 1.00 95.44 448 CYS A O 1
ATOM 3415 N N . SER A 1 449 ? 1.978 3.830 9.807 1.00 93.00 449 SER A N 1
ATOM 3416 C CA . SER A 1 449 ? 1.134 5.020 9.996 1.00 93.00 449 SER A CA 1
ATOM 3417 C C . SER A 1 449 ? 0.147 5.295 8.863 1.00 93.00 449 SER A C 1
ATOM 3419 O O . SER A 1 449 ? -0.688 6.185 8.997 1.00 93.00 449 SER A O 1
ATOM 3421 N N . ASP A 1 450 ? 0.214 4.560 7.756 1.00 92.75 450 ASP A N 1
ATOM 3422 C CA . ASP A 1 450 ? -0.775 4.679 6.695 1.00 92.75 450 ASP A CA 1
ATOM 3423 C C . ASP A 1 450 ? -2.101 4.041 7.115 1.00 92.75 450 ASP A C 1
ATOM 3425 O O . ASP A 1 450 ? -2.157 2.921 7.635 1.00 92.75 450 ASP A O 1
ATOM 3429 N N . GLN A 1 451 ? -3.193 4.753 6.842 1.00 90.81 451 GLN A N 1
ATOM 3430 C CA . GLN A 1 451 ? -4.526 4.343 7.263 1.00 90.81 451 GLN A CA 1
ATOM 3431 C C . GLN A 1 451 ? -4.928 2.983 6.670 1.00 90.81 451 GLN A C 1
ATOM 3433 O O . GLN A 1 451 ? -5.555 2.201 7.380 1.00 90.81 451 GLN A O 1
ATOM 3438 N N . ILE A 1 452 ? -4.540 2.657 5.429 1.00 90.31 452 ILE A N 1
ATOM 3439 C CA . ILE A 1 452 ? -4.921 1.393 4.772 1.00 90.31 452 ILE A CA 1
ATOM 3440 C C . ILE A 1 452 ? -4.320 0.199 5.523 1.00 90.31 452 ILE A C 1
ATOM 3442 O O . ILE A 1 452 ? -5.033 -0.743 5.884 1.00 90.31 452 ILE A O 1
ATOM 3446 N N . MET A 1 453 ? -3.015 0.253 5.804 1.00 92.62 453 MET A N 1
ATOM 3447 C CA . MET A 1 453 ? -2.291 -0.838 6.468 1.00 92.62 453 MET A CA 1
ATOM 3448 C C . MET A 1 453 ? -2.719 -0.986 7.929 1.00 92.62 453 MET A C 1
ATOM 3450 O O . MET A 1 453 ? -2.987 -2.095 8.408 1.00 92.62 453 MET A O 1
ATOM 3454 N N . VAL A 1 454 ? -2.860 0.135 8.639 1.00 93.00 454 VAL A N 1
ATOM 3455 C CA . VAL A 1 454 ? -3.237 0.114 10.053 1.00 93.00 454 VAL A CA 1
ATOM 3456 C C . VAL A 1 454 ? -4.692 -0.330 10.244 1.00 93.00 454 VAL A C 1
ATOM 3458 O O . VAL A 1 454 ? -4.959 -1.137 11.137 1.00 93.00 454 VAL A O 1
ATOM 3461 N N . GLN A 1 455 ? -5.637 0.114 9.403 1.00 88.06 455 GLN A N 1
ATOM 3462 C CA . GLN A 1 455 ? -7.051 -0.281 9.511 1.00 88.06 455 GLN A CA 1
ATOM 3463 C C . GLN A 1 455 ? -7.247 -1.796 9.408 1.00 88.06 455 GLN A C 1
ATOM 3465 O O . GLN A 1 455 ? -8.025 -2.367 10.176 1.00 88.06 455 GLN A O 1
ATOM 3470 N N . ARG A 1 456 ? -6.521 -2.466 8.507 1.00 89.00 456 ARG A N 1
ATOM 3471 C CA . ARG A 1 456 ? -6.611 -3.925 8.324 1.00 89.00 456 ARG A CA 1
ATOM 3472 C C . ARG A 1 456 ? -6.100 -4.684 9.543 1.00 89.00 456 ARG A C 1
ATOM 3474 O O . ARG A 1 456 ? -6.745 -5.631 9.991 1.00 89.00 456 ARG A O 1
ATOM 3481 N N . SER A 1 457 ? -5.009 -4.215 10.141 1.00 92.00 457 SER A N 1
ATOM 3482 C CA . SER A 1 457 ? -4.499 -4.768 11.399 1.00 92.00 457 SER A CA 1
ATOM 3483 C C . SER A 1 457 ? -5.448 -4.516 12.578 1.00 92.00 457 SER A C 1
ATOM 3485 O O . SER A 1 457 ? -5.638 -5.396 13.417 1.00 92.00 457 SER A O 1
ATOM 3487 N N . LEU A 1 458 ? -6.110 -3.354 12.631 1.00 87.88 458 LEU A N 1
ATOM 3488 C CA . LEU A 1 458 ? -7.099 -3.027 13.668 1.00 87.88 458 LEU A CA 1
ATOM 3489 C C . LEU A 1 458 ? -8.430 -3.784 13.516 1.00 87.88 458 LEU A C 1
ATOM 3491 O O . LEU A 1 458 ? -9.173 -3.891 14.495 1.00 87.88 458 LEU A O 1
ATOM 3495 N N . ALA A 1 459 ? -8.724 -4.337 12.335 1.00 85.38 459 ALA A N 1
ATOM 3496 C CA . ALA A 1 459 ? -9.888 -5.192 12.081 1.00 85.38 459 ALA A CA 1
ATOM 3497 C C . ALA A 1 459 ? -9.742 -6.617 12.663 1.00 85.38 459 ALA A C 1
ATOM 3499 O O . ALA A 1 459 ? -10.689 -7.417 12.616 1.00 85.38 459 ALA A O 1
ATOM 3500 N N . ALA A 1 460 ? -8.578 -6.947 13.230 1.00 87.50 460 ALA A N 1
ATOM 3501 C CA . ALA A 1 460 ? -8.323 -8.224 13.879 1.00 87.50 460 ALA A CA 1
ATOM 3502 C C . ALA A 1 460 ? -9.216 -8.459 15.101 1.00 87.50 460 ALA A C 1
ATOM 3504 O O . ALA A 1 460 ? -9.500 -7.548 15.879 1.00 87.50 460 ALA A O 1
ATOM 3505 N N . LYS A 1 461 ? -9.601 -9.722 15.324 1.00 82.75 461 LYS A N 1
ATOM 3506 C CA . LYS A 1 461 ? -10.369 -10.114 16.519 1.00 82.75 461 LYS A CA 1
ATOM 3507 C C . LYS A 1 461 ? -9.567 -10.079 17.824 1.00 82.75 461 LYS A C 1
ATOM 3509 O O . LYS A 1 461 ? -10.157 -10.052 18.900 1.00 82.75 461 LYS A O 1
ATOM 3514 N N . SER A 1 462 ? -8.239 -10.126 17.739 1.00 88.06 462 SER A N 1
ATOM 3515 C CA . SER A 1 462 ? -7.324 -9.953 18.870 1.00 88.06 462 SER A CA 1
ATOM 3516 C C . SER A 1 462 ? -5.946 -9.507 18.384 1.00 88.06 462 SER A C 1
ATOM 3518 O O . SER A 1 462 ? -5.621 -9.653 17.202 1.00 88.06 462 SER A O 1
ATOM 3520 N N . LEU A 1 463 ? -5.110 -9.026 19.308 1.00 90.75 463 LEU A N 1
ATOM 3521 C CA . LEU A 1 463 ? -3.736 -8.629 19.001 1.00 90.75 463 LEU A CA 1
ATOM 3522 C C . LEU A 1 463 ? -2.906 -9.781 18.408 1.00 90.75 463 LEU A C 1
ATOM 3524 O O . LEU A 1 463 ? -2.170 -9.575 17.447 1.00 90.75 463 LEU A O 1
ATOM 3528 N N . SER A 1 464 ? -3.077 -11.009 18.904 1.00 93.88 464 SER A N 1
ATOM 3529 C CA . SER A 1 464 ? -2.378 -12.176 18.351 1.00 93.88 464 SER A CA 1
ATOM 3530 C C . SER A 1 464 ? -2.792 -12.479 16.906 1.00 93.88 464 SER A C 1
ATOM 3532 O O . SER A 1 464 ? -1.968 -12.937 16.118 1.00 93.88 464 SER A O 1
ATOM 3534 N N . HIS A 1 465 ? -4.038 -12.179 16.516 1.00 92.81 465 HIS A N 1
ATOM 3535 C CA . HIS A 1 465 ? -4.465 -12.295 15.119 1.00 92.81 465 HIS A CA 1
ATOM 3536 C C . HIS A 1 465 ? -3.899 -11.191 14.227 1.00 92.81 465 HIS A C 1
ATOM 3538 O O . HIS A 1 465 ? -3.561 -11.490 13.085 1.00 92.81 465 HIS A O 1
ATOM 3544 N N . ALA A 1 466 ? -3.743 -9.966 14.737 1.00 93.94 466 ALA A N 1
ATOM 3545 C CA . ALA A 1 466 ? -3.050 -8.900 14.012 1.00 93.94 466 ALA A CA 1
ATOM 3546 C C . ALA A 1 466 ? -1.582 -9.285 13.749 1.00 93.94 466 ALA A C 1
ATOM 3548 O O . ALA A 1 466 ? -1.143 -9.291 12.602 1.00 93.94 466 ALA A O 1
ATOM 3549 N N . LYS A 1 467 ? -0.865 -9.746 14.784 1.00 96.62 467 LYS A N 1
ATOM 3550 C CA . LYS A 1 467 ? 0.517 -10.249 14.670 1.00 96.62 467 LYS A CA 1
ATOM 3551 C C . LYS A 1 467 ? 0.656 -11.428 13.715 1.00 96.62 467 LYS A C 1
ATOM 3553 O O . LYS A 1 467 ? 1.546 -11.425 12.870 1.00 96.62 467 LYS A O 1
ATOM 3558 N N . GLY A 1 468 ? -0.232 -12.418 13.822 1.00 96.38 468 GLY A N 1
ATOM 3559 C CA . GLY A 1 468 ? -0.270 -13.538 12.884 1.00 96.38 468 GLY A CA 1
ATOM 3560 C C . GLY A 1 468 ? -0.527 -13.080 11.445 1.00 96.38 468 GLY A C 1
ATOM 3561 O O . GLY A 1 468 ? 0.081 -13.613 10.523 1.00 96.38 468 GLY A O 1
ATOM 3562 N N . GLY A 1 469 ? -1.374 -12.063 11.252 1.00 95.75 469 GLY A N 1
ATOM 3563 C CA . GLY A 1 469 ? -1.607 -11.441 9.950 1.00 95.75 469 GLY A CA 1
ATOM 3564 C C . GLY A 1 469 ? -0.357 -10.770 9.387 1.00 95.75 469 GLY A C 1
ATOM 3565 O O . GLY A 1 469 ? -0.004 -11.034 8.243 1.00 95.75 469 GLY A O 1
ATOM 3566 N N . SER A 1 470 ? 0.369 -9.993 10.197 1.00 96.69 470 SER A N 1
ATOM 3567 C CA . SER A 1 470 ? 1.661 -9.414 9.795 1.00 96.69 470 SER A CA 1
ATOM 3568 C C . SER A 1 470 ? 2.696 -10.471 9.406 1.00 96.69 470 SER A C 1
ATOM 3570 O O . SER A 1 470 ? 3.410 -10.273 8.431 1.00 96.69 470 SER A O 1
ATOM 3572 N N . ILE A 1 471 ? 2.772 -11.601 10.119 1.00 97.75 471 ILE A N 1
ATOM 3573 C CA . ILE A 1 471 ? 3.678 -12.704 9.748 1.00 97.75 471 ILE A CA 1
ATOM 3574 C C . ILE A 1 471 ? 3.291 -13.293 8.389 1.00 97.75 471 ILE A C 1
ATOM 3576 O O . ILE A 1 471 ? 4.154 -13.464 7.533 1.00 97.75 471 ILE A O 1
ATOM 3580 N N . VAL A 1 472 ? 2.002 -13.582 8.171 1.00 96.38 472 VAL A N 1
ATOM 3581 C CA . VAL A 1 472 ? 1.516 -14.096 6.879 1.00 96.38 472 VAL A CA 1
ATOM 3582 C C . VAL A 1 472 ? 1.839 -13.112 5.753 1.00 96.38 472 VAL A C 1
ATOM 3584 O O . VAL A 1 472 ? 2.386 -13.524 4.734 1.00 96.38 472 VAL A O 1
ATOM 3587 N N . ALA A 1 473 ? 1.571 -11.818 5.949 1.00 95.81 473 ALA A N 1
ATOM 3588 C CA . ALA A 1 473 ? 1.918 -10.779 4.981 1.00 95.81 473 ALA A CA 1
ATOM 3589 C C . ALA A 1 473 ? 3.431 -10.724 4.709 1.00 95.81 473 ALA A C 1
ATOM 3591 O O . ALA A 1 473 ? 3.844 -10.610 3.559 1.00 95.81 473 ALA A O 1
ATOM 3592 N N . GLY A 1 474 ? 4.256 -10.858 5.749 1.00 96.06 474 GLY A N 1
ATOM 3593 C CA . GLY A 1 474 ? 5.710 -10.869 5.632 1.00 96.06 474 GLY A CA 1
ATOM 3594 C C . GLY A 1 474 ? 6.260 -12.076 4.864 1.00 96.06 474 GLY A C 1
ATOM 3595 O O . GLY A 1 474 ? 7.149 -11.905 4.038 1.00 96.06 474 GLY A O 1
ATOM 3596 N N . TYR A 1 475 ? 5.697 -13.277 5.042 1.00 95.38 475 TYR A N 1
ATOM 3597 C CA . TYR A 1 475 ? 6.049 -14.430 4.201 1.00 95.38 475 TYR A CA 1
ATOM 3598 C C . TYR A 1 475 ? 5.623 -14.231 2.744 1.00 95.38 475 TYR A C 1
ATOM 3600 O O . TYR A 1 475 ? 6.398 -14.523 1.834 1.00 95.38 475 TYR A O 1
ATOM 3608 N N . LEU A 1 476 ? 4.417 -13.702 2.508 1.00 94.31 476 LEU A N 1
ATOM 3609 C CA . LEU A 1 476 ? 3.949 -13.394 1.154 1.00 94.31 476 LEU A CA 1
ATOM 3610 C C . LEU A 1 476 ? 4.830 -12.337 0.470 1.00 94.31 476 LEU A C 1
ATOM 3612 O O . LEU A 1 476 ? 5.044 -12.415 -0.734 1.00 94.31 476 LEU A O 1
ATOM 3616 N N . LYS A 1 477 ? 5.418 -11.407 1.230 1.00 94.00 477 LYS A N 1
ATOM 3617 C CA . LYS A 1 477 ? 6.356 -10.382 0.742 1.00 94.00 477 LYS A CA 1
ATOM 3618 C C . LYS A 1 477 ? 7.705 -10.904 0.252 1.00 94.00 477 LYS A C 1
ATOM 3620 O O . LYS A 1 477 ? 8.448 -10.148 -0.362 1.00 94.00 477 LYS A O 1
ATOM 3625 N N . ILE A 1 478 ? 8.019 -12.180 0.458 1.00 93.25 478 ILE A N 1
ATOM 3626 C CA . ILE A 1 478 ? 9.189 -12.806 -0.175 1.00 93.25 478 ILE A CA 1
ATOM 3627 C C . ILE A 1 478 ? 8.898 -13.114 -1.654 1.00 93.25 478 ILE A C 1
ATOM 3629 O O . ILE A 1 478 ? 9.800 -13.065 -2.489 1.00 93.25 478 ILE A O 1
ATOM 3633 N N . LEU A 1 479 ? 7.632 -13.379 -1.995 1.00 94.00 479 LEU A N 1
ATOM 3634 C CA . LEU A 1 479 ? 7.201 -13.833 -3.318 1.00 94.00 479 LEU A CA 1
ATOM 3635 C C . LEU A 1 479 ? 7.411 -12.847 -4.489 1.00 94.00 479 LEU A C 1
ATOM 3637 O O . LEU A 1 479 ? 7.696 -13.345 -5.574 1.00 94.00 479 LEU A O 1
ATOM 3641 N N . PRO A 1 480 ? 7.312 -11.505 -4.349 1.00 94.12 480 PRO A N 1
ATOM 3642 C CA . PRO A 1 480 ? 7.416 -10.550 -5.463 1.00 94.12 480 PRO A CA 1
ATOM 3643 C C . PRO A 1 480 ? 8.655 -10.714 -6.357 1.00 94.12 480 PRO A C 1
ATOM 3645 O O . PRO A 1 480 ? 8.577 -10.447 -7.555 1.00 94.12 480 PRO A O 1
ATOM 3648 N N . PHE A 1 481 ? 9.764 -11.238 -5.826 1.00 94.62 481 PHE A N 1
ATOM 3649 C CA . PHE A 1 481 ? 10.931 -11.600 -6.635 1.00 94.62 481 PHE A CA 1
ATOM 3650 C C . PHE A 1 481 ? 10.579 -12.629 -7.724 1.00 94.62 481 PHE A C 1
ATOM 3652 O O . PHE A 1 481 ? 10.863 -12.447 -8.906 1.00 94.62 481 PHE A O 1
ATOM 3659 N N . PHE A 1 482 ? 9.881 -13.692 -7.336 1.00 94.06 482 PHE A N 1
ATOM 3660 C CA . PHE A 1 482 ? 9.417 -14.736 -8.246 1.00 94.06 482 PHE A CA 1
ATOM 3661 C C . PHE A 1 482 ? 8.251 -14.259 -9.112 1.00 94.06 482 PHE A C 1
ATOM 3663 O O . PHE A 1 482 ? 8.176 -14.583 -10.294 1.00 94.06 482 PHE A O 1
ATOM 3670 N N . LEU A 1 483 ? 7.336 -13.486 -8.523 1.00 93.00 483 LEU A N 1
ATOM 3671 C CA . LEU A 1 483 ? 6.085 -13.121 -9.182 1.00 93.00 483 LEU A CA 1
ATOM 3672 C C . LEU A 1 483 ? 6.236 -11.969 -10.178 1.00 93.00 483 LEU A C 1
ATOM 3674 O O . LEU A 1 483 ? 5.455 -11.935 -11.124 1.00 93.00 483 LEU A O 1
ATOM 3678 N N . PHE A 1 484 ? 7.189 -11.048 -9.984 1.00 93.62 484 PHE A N 1
ATOM 3679 C CA . PHE A 1 484 ? 7.316 -9.821 -10.790 1.00 93.62 484 PHE A CA 1
ATOM 3680 C C . PHE A 1 484 ? 8.726 -9.580 -11.327 1.00 93.62 484 PHE A C 1
ATOM 3682 O O . PHE A 1 484 ? 8.854 -9.292 -12.515 1.00 93.62 484 PHE A O 1
ATOM 3689 N N . ILE A 1 485 ? 9.775 -9.733 -10.504 1.00 96.19 485 ILE A N 1
ATOM 3690 C CA . ILE A 1 485 ? 11.157 -9.463 -10.944 1.00 96.19 485 ILE A CA 1
ATOM 3691 C C . ILE A 1 485 ? 11.571 -10.438 -12.050 1.00 96.19 485 ILE A C 1
ATOM 3693 O O . ILE A 1 485 ? 11.961 -10.005 -13.131 1.00 96.19 485 ILE A O 1
ATOM 3697 N N . ILE A 1 486 ? 11.437 -11.752 -11.822 1.00 96.62 486 ILE A N 1
ATOM 3698 C CA . ILE A 1 486 ? 11.804 -12.762 -12.828 1.00 96.62 486 ILE A CA 1
ATOM 3699 C C . ILE A 1 486 ? 11.002 -12.583 -14.132 1.00 96.62 486 ILE A C 1
ATOM 3701 O O . ILE A 1 486 ? 11.627 -12.503 -15.191 1.00 96.62 486 ILE A O 1
ATOM 3705 N N . PRO A 1 487 ? 9.657 -12.477 -14.111 1.00 96.19 487 PRO A N 1
ATOM 3706 C CA . PRO A 1 487 ? 8.890 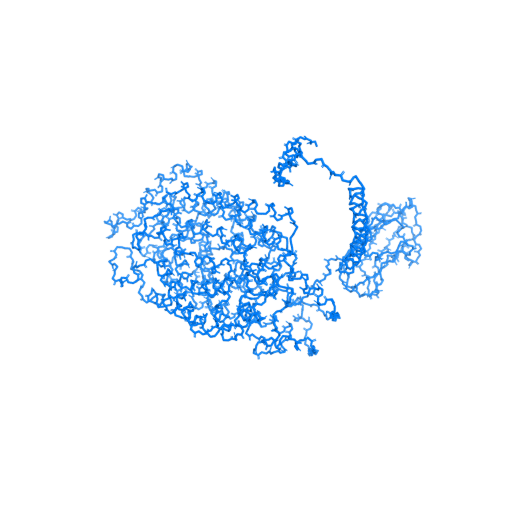-12.178 -15.319 1.00 96.19 487 PRO A CA 1
ATOM 3707 C C . PRO A 1 487 ? 9.315 -10.887 -16.032 1.00 96.19 487 PRO A C 1
ATOM 3709 O O . PRO A 1 487 ? 9.400 -10.890 -17.257 1.00 96.19 487 PRO A O 1
ATOM 3712 N N . GLY A 1 488 ? 9.630 -9.811 -15.302 1.00 96.75 488 GLY A N 1
ATOM 3713 C CA . GLY A 1 488 ? 10.114 -8.554 -15.886 1.00 96.75 488 GLY A CA 1
ATOM 3714 C C . GLY A 1 488 ? 11.447 -8.712 -16.626 1.00 96.75 488 GLY A C 1
ATOM 3715 O O . GLY A 1 488 ? 11.564 -8.310 -17.783 1.00 96.75 488 GLY A O 1
ATOM 3716 N N . LEU A 1 489 ? 12.419 -9.397 -16.010 1.00 97.50 489 LEU A N 1
ATOM 3717 C CA . LEU A 1 489 ? 13.701 -9.736 -16.645 1.00 97.50 489 LEU A CA 1
ATOM 3718 C C . LEU A 1 489 ? 13.500 -10.559 -17.927 1.00 97.50 489 LEU A C 1
ATOM 3720 O O . LEU A 1 489 ? 14.099 -10.272 -18.963 1.00 97.50 489 LEU A O 1
ATOM 3724 N N . VAL A 1 490 ? 12.641 -11.584 -17.864 1.00 97.88 490 VAL A N 1
ATOM 3725 C CA . VAL A 1 490 ? 12.331 -12.444 -19.017 1.00 97.88 490 VAL A CA 1
ATOM 3726 C C . VAL A 1 490 ? 11.670 -11.646 -20.137 1.00 97.88 490 VAL A C 1
ATOM 3728 O O . VAL A 1 490 ? 12.003 -11.849 -21.304 1.00 97.88 490 VAL A O 1
ATOM 3731 N N . ALA A 1 491 ? 10.753 -10.736 -19.803 1.00 97.19 491 ALA A N 1
ATOM 3732 C CA . ALA A 1 491 ? 10.061 -9.925 -20.792 1.00 97.19 491 ALA A CA 1
ATOM 3733 C C . ALA A 1 491 ? 11.056 -9.140 -21.652 1.00 97.19 491 ALA A C 1
ATOM 3735 O O . ALA A 1 491 ? 10.967 -9.219 -22.877 1.00 97.19 491 ALA A O 1
ATOM 3736 N N . ARG A 1 492 ? 12.060 -8.495 -21.041 1.00 96.25 492 ARG A N 1
ATOM 3737 C CA . ARG A 1 492 ? 13.122 -7.802 -21.787 1.00 96.25 492 ARG A CA 1
ATOM 3738 C C . ARG A 1 492 ? 13.910 -8.726 -22.711 1.00 96.25 492 ARG A C 1
ATOM 3740 O O . ARG A 1 492 ? 14.198 -8.339 -23.835 1.00 96.25 492 ARG A O 1
ATOM 3747 N N . VAL A 1 493 ? 14.245 -9.937 -22.264 1.00 96.94 493 VAL A N 1
ATOM 3748 C CA . VAL A 1 493 ? 14.982 -10.907 -23.093 1.00 96.94 493 VAL A CA 1
ATOM 3749 C C . VAL A 1 493 ? 14.180 -11.340 -24.319 1.00 96.94 493 VAL A C 1
ATOM 3751 O O . VAL A 1 493 ? 14.751 -11.542 -25.386 1.00 96.94 493 VAL A O 1
ATOM 3754 N N . LEU A 1 494 ? 12.865 -11.507 -24.175 1.00 96.38 494 LEU A N 1
ATOM 3755 C CA . LEU A 1 494 ? 12.005 -11.982 -25.260 1.00 96.38 494 LEU A CA 1
ATOM 3756 C C . LEU A 1 494 ? 11.552 -10.867 -26.209 1.00 96.38 494 LEU A C 1
ATOM 3758 O O . LEU A 1 494 ? 11.326 -11.144 -27.385 1.00 96.38 494 LEU A O 1
ATOM 3762 N N . TYR A 1 495 ? 11.407 -9.636 -25.712 1.00 95.44 495 TYR A N 1
ATOM 3763 C CA . TYR A 1 495 ? 10.880 -8.496 -26.469 1.00 95.44 495 TYR A CA 1
ATOM 3764 C C . TYR A 1 495 ? 11.735 -7.222 -26.281 1.00 95.44 495 TYR A C 1
ATOM 3766 O O . TYR A 1 495 ? 11.210 -6.194 -25.841 1.00 95.44 495 TYR A O 1
ATOM 3774 N N . PRO A 1 496 ? 13.046 -7.255 -26.597 1.00 93.25 496 PRO A N 1
ATOM 3775 C CA . PRO A 1 496 ? 13.953 -6.134 -26.336 1.00 93.25 496 PRO A CA 1
ATOM 3776 C C . PRO A 1 496 ? 13.594 -4.874 -27.134 1.00 93.25 496 PRO A C 1
ATOM 3778 O O . PRO A 1 496 ? 13.653 -3.780 -26.583 1.00 93.25 496 PRO A O 1
ATOM 3781 N N . ASP A 1 497 ? 13.157 -5.017 -28.390 1.00 90.75 497 ASP A N 1
ATOM 3782 C CA . ASP A 1 497 ? 12.813 -3.881 -29.260 1.00 90.75 497 ASP A CA 1
ATOM 3783 C C . ASP A 1 497 ? 11.587 -3.092 -28.773 1.00 90.75 497 ASP A C 1
ATOM 3785 O O . ASP A 1 497 ? 11.467 -1.900 -29.045 1.00 90.75 497 ASP A O 1
ATOM 3789 N N . GLU A 1 498 ? 10.682 -3.746 -28.039 1.00 92.12 498 GLU A N 1
ATOM 3790 C CA . GLU A 1 498 ? 9.467 -3.115 -27.516 1.00 92.12 498 GLU A CA 1
ATOM 3791 C C . GLU A 1 498 ? 9.662 -2.563 -26.107 1.00 92.12 498 GLU A C 1
ATOM 3793 O O . GLU A 1 498 ? 9.212 -1.464 -25.805 1.00 92.12 498 GLU A O 1
ATOM 3798 N N . ILE A 1 499 ? 10.325 -3.323 -25.232 1.00 93.62 499 ILE A N 1
ATOM 3799 C CA . ILE A 1 499 ? 10.427 -2.995 -23.804 1.00 93.62 499 ILE A CA 1
ATOM 3800 C C . ILE A 1 499 ? 11.599 -2.057 -23.522 1.00 93.62 499 ILE A C 1
ATOM 3802 O O . ILE A 1 499 ? 11.473 -1.172 -22.682 1.00 93.62 499 ILE A O 1
ATOM 3806 N N . ALA A 1 500 ? 12.729 -2.245 -24.206 1.00 91.19 500 ALA A N 1
ATOM 3807 C CA . ALA A 1 500 ? 13.942 -1.451 -24.014 1.00 91.19 500 ALA A CA 1
ATOM 3808 C C . ALA A 1 500 ? 14.095 -0.356 -25.084 1.00 91.19 500 ALA A C 1
ATOM 3810 O O . ALA A 1 500 ? 15.214 0.070 -25.366 1.00 91.19 500 ALA A O 1
ATOM 3811 N N . CYS A 1 501 ? 12.988 0.081 -25.697 1.00 88.56 501 CYS A N 1
ATOM 3812 C CA . CYS A 1 501 ? 13.003 1.176 -26.661 1.00 88.56 501 CYS A CA 1
ATOM 3813 C C . CYS A 1 501 ? 13.549 2.461 -26.009 1.00 88.56 501 CYS A C 1
ATOM 3815 O O . CYS A 1 501 ? 13.290 2.742 -24.839 1.00 88.56 501 CYS A O 1
ATOM 3817 N N . VAL A 1 502 ? 14.315 3.233 -26.779 1.00 83.44 502 VAL A N 1
ATOM 3818 C CA . VAL A 1 502 ? 14.930 4.498 -26.329 1.00 83.44 502 VAL A CA 1
ATOM 3819 C C . VAL A 1 502 ? 14.468 5.678 -27.183 1.00 83.44 502 VAL A C 1
ATOM 3821 O O . VAL A 1 502 ? 14.428 6.810 -26.713 1.00 83.44 502 VAL A O 1
ATOM 3824 N N . ASP A 1 503 ? 14.128 5.419 -28.446 1.00 85.06 503 ASP A N 1
ATOM 3825 C CA . ASP A 1 503 ? 13.697 6.452 -29.379 1.00 85.06 503 ASP A CA 1
ATOM 3826 C C . ASP A 1 503 ? 12.282 6.952 -29.020 1.00 85.06 503 ASP A C 1
ATOM 3828 O O . ASP A 1 503 ? 11.351 6.136 -28.982 1.00 85.06 503 ASP A O 1
ATOM 3832 N N . PRO A 1 504 ? 12.090 8.265 -28.775 1.00 85.88 504 PRO A N 1
ATOM 3833 C CA . PRO A 1 504 ? 10.803 8.808 -28.353 1.00 85.88 504 PRO A CA 1
ATOM 3834 C C . PRO A 1 504 ? 9.654 8.548 -29.330 1.00 85.88 504 PRO A C 1
ATOM 3836 O O . PRO A 1 504 ? 8.531 8.317 -28.884 1.00 85.88 504 PRO A O 1
ATOM 3839 N N . GLU A 1 505 ? 9.896 8.567 -30.644 1.00 87.06 505 GLU A N 1
ATOM 3840 C CA . GLU A 1 505 ? 8.845 8.353 -31.648 1.00 87.06 505 GLU A CA 1
ATOM 3841 C C . GLU A 1 505 ? 8.403 6.887 -31.664 1.00 87.06 505 GLU A C 1
ATOM 3843 O O . GLU A 1 505 ? 7.208 6.579 -31.724 1.00 87.06 505 GLU A O 1
ATOM 3848 N N . ILE A 1 506 ? 9.367 5.975 -31.534 1.00 87.44 506 ILE A N 1
ATOM 3849 C CA . ILE A 1 506 ? 9.112 4.534 -31.471 1.00 87.44 506 ILE A CA 1
ATOM 3850 C C . ILE A 1 506 ? 8.393 4.182 -30.170 1.00 87.44 506 ILE A C 1
ATOM 3852 O O . ILE A 1 506 ? 7.354 3.520 -30.205 1.00 87.44 506 ILE A O 1
ATOM 3856 N N . CYS A 1 507 ? 8.885 4.662 -29.026 1.00 89.06 507 CYS A N 1
ATOM 3857 C CA . CYS A 1 507 ? 8.242 4.415 -27.738 1.00 89.06 507 CYS A CA 1
ATOM 3858 C C . CYS A 1 507 ? 6.823 5.011 -27.688 1.00 89.06 507 CYS A C 1
ATOM 3860 O O . CYS A 1 507 ? 5.893 4.357 -27.208 1.00 89.06 507 CYS A O 1
ATOM 3862 N N . GLN A 1 508 ? 6.606 6.191 -28.284 1.00 89.94 508 GLN A N 1
ATOM 3863 C CA . GLN A 1 508 ? 5.270 6.773 -28.423 1.00 89.94 508 GLN A CA 1
ATOM 3864 C C . GLN A 1 508 ? 4.327 5.871 -29.234 1.00 89.94 508 GLN A C 1
ATOM 3866 O O . GLN A 1 508 ? 3.162 5.722 -28.864 1.00 89.94 508 GLN A O 1
ATOM 3871 N N . CYS A 1 509 ? 4.813 5.252 -30.313 1.00 88.56 509 CYS A N 1
ATOM 3872 C CA . CYS A 1 509 ? 4.023 4.337 -31.138 1.00 88.56 509 CYS A CA 1
ATOM 3873 C C . CYS A 1 509 ? 3.689 3.018 -30.420 1.00 88.56 509 CYS A C 1
ATOM 3875 O O . CYS A 1 509 ? 2.628 2.444 -30.663 1.00 88.56 509 CYS A O 1
ATOM 3877 N N . ILE A 1 510 ? 4.588 2.521 -29.568 1.00 88.75 510 ILE A N 1
ATOM 3878 C CA . ILE A 1 510 ? 4.446 1.217 -28.904 1.00 88.75 510 ILE A CA 1
ATOM 3879 C C . ILE A 1 510 ? 3.574 1.315 -27.650 1.00 88.75 510 ILE A C 1
ATOM 3881 O O . ILE A 1 510 ? 2.702 0.470 -27.448 1.00 88.75 510 ILE A O 1
ATOM 3885 N N . CYS A 1 511 ? 3.807 2.318 -26.799 1.00 88.31 511 CYS A N 1
ATOM 3886 C CA . CYS A 1 511 ? 3.192 2.386 -25.471 1.00 88.31 511 CYS A CA 1
ATOM 3887 C C . CYS A 1 511 ? 2.591 3.753 -25.099 1.00 88.31 511 CYS A C 1
ATOM 3889 O O . CYS A 1 511 ? 2.221 3.949 -23.943 1.00 88.31 511 CYS A O 1
ATOM 3891 N N . GLU A 1 512 ? 2.466 4.697 -26.040 1.00 88.69 512 GLU A N 1
ATOM 3892 C CA . GLU A 1 512 ? 2.009 6.078 -25.780 1.00 88.69 512 GLU A CA 1
ATOM 3893 C C . GLU A 1 512 ? 2.848 6.823 -24.716 1.00 88.69 512 GLU A C 1
ATOM 3895 O O . GLU A 1 512 ? 2.365 7.777 -24.103 1.00 88.69 512 GLU A O 1
ATOM 3900 N N . ASN A 1 513 ? 4.103 6.408 -24.498 1.00 88.50 513 ASN A N 1
ATOM 3901 C CA . ASN A 1 513 ? 5.036 7.051 -23.574 1.00 88.50 513 ASN A CA 1
ATOM 3902 C C . ASN A 1 513 ? 6.374 7.325 -24.281 1.00 88.50 513 ASN A C 1
ATOM 3904 O O . ASN A 1 513 ? 7.086 6.374 -24.601 1.00 88.50 513 ASN A O 1
ATOM 3908 N N . PRO A 1 514 ? 6.763 8.593 -24.491 1.00 86.25 514 PRO A N 1
ATOM 3909 C CA . PRO A 1 514 ? 8.004 8.921 -25.188 1.00 86.25 514 PRO A CA 1
ATOM 3910 C C . PRO A 1 514 ? 9.250 8.706 -24.314 1.00 86.25 514 PRO A C 1
ATOM 3912 O O . PRO A 1 514 ? 10.362 8.721 -24.829 1.00 86.25 514 PRO A O 1
ATOM 3915 N N . SER A 1 515 ? 9.092 8.528 -22.996 1.00 86.00 515 SER A N 1
ATOM 3916 C CA . SER A 1 515 ? 10.217 8.332 -22.071 1.00 86.00 515 SER A CA 1
ATOM 3917 C C . SER A 1 515 ? 10.744 6.897 -22.023 1.00 86.00 515 SER A C 1
ATOM 3919 O O . SER A 1 515 ? 11.863 6.700 -21.560 1.00 86.00 515 SER A O 1
ATOM 3921 N N . GLY A 1 516 ? 9.952 5.914 -22.457 1.00 88.31 516 GLY A N 1
ATOM 3922 C CA . GLY A 1 516 ? 10.304 4.496 -22.408 1.00 88.31 516 GLY A CA 1
ATOM 3923 C C . GLY A 1 516 ? 9.098 3.594 -22.139 1.00 88.31 516 GLY A C 1
ATOM 3924 O O . GLY A 1 516 ? 8.067 4.026 -21.606 1.00 88.31 516 GLY A O 1
ATOM 3925 N N . CYS A 1 517 ? 9.222 2.329 -22.539 1.00 92.44 517 CYS A N 1
ATOM 3926 C CA . CYS A 1 517 ? 8.140 1.346 -22.480 1.00 92.44 517 CYS A CA 1
ATOM 3927 C C . CYS A 1 517 ? 8.386 0.223 -21.464 1.00 92.44 517 CYS A C 1
ATOM 3929 O O . CYS A 1 517 ? 7.675 -0.780 -21.491 1.00 92.44 517 CYS A O 1
ATOM 3931 N N . SER A 1 518 ? 9.319 0.362 -20.518 1.00 93.81 518 SER A N 1
ATOM 3932 C CA . SER A 1 518 ? 9.615 -0.720 -19.565 1.00 93.81 518 SER A CA 1
ATOM 3933 C C . SER A 1 518 ? 8.378 -1.184 -18.773 1.00 93.81 518 SER A C 1
ATOM 3935 O O . SER A 1 518 ? 8.177 -2.380 -18.556 1.00 93.81 518 SER A O 1
ATOM 3937 N N . ASN A 1 519 ? 7.467 -0.261 -18.453 1.00 93.38 519 ASN A N 1
ATOM 3938 C CA . ASN A 1 519 ? 6.200 -0.513 -17.757 1.00 93.38 519 ASN A CA 1
ATOM 3939 C C . ASN A 1 519 ? 5.266 -1.535 -18.450 1.00 93.38 519 ASN A C 1
ATOM 3941 O O . ASN A 1 519 ? 4.411 -2.127 -17.787 1.00 93.38 519 ASN A O 1
ATOM 3945 N N . ILE A 1 520 ? 5.401 -1.788 -19.760 1.00 94.44 520 ILE A N 1
ATOM 3946 C CA . ILE A 1 520 ? 4.546 -2.769 -20.462 1.00 94.44 520 ILE A CA 1
ATOM 3947 C C . ILE A 1 520 ? 5.048 -4.214 -20.324 1.00 94.44 520 ILE A C 1
ATOM 3949 O O . ILE A 1 520 ? 4.356 -5.133 -20.765 1.00 94.44 520 ILE A O 1
ATOM 3953 N N . ALA A 1 521 ? 6.210 -4.435 -19.696 1.00 95.44 521 ALA A N 1
ATOM 3954 C CA . ALA A 1 521 ? 6.896 -5.725 -19.627 1.00 95.44 521 ALA A CA 1
ATOM 3955 C C . ALA A 1 521 ? 5.989 -6.881 -19.173 1.00 95.44 521 ALA A C 1
ATOM 3957 O O . ALA A 1 521 ? 5.841 -7.884 -19.876 1.00 95.44 521 ALA A O 1
ATOM 3958 N N . TYR A 1 522 ? 5.341 -6.742 -18.015 1.00 94.50 522 TYR A N 1
ATOM 3959 C CA . TYR A 1 522 ? 4.481 -7.795 -17.474 1.00 94.50 522 TYR A CA 1
ATOM 3960 C C . TYR A 1 522 ? 3.171 -7.987 -18.250 1.00 94.50 522 TYR A C 1
ATOM 3962 O O . TYR A 1 522 ? 2.872 -9.136 -18.594 1.00 94.50 522 TYR A O 1
ATOM 3970 N N . PRO A 1 523 ? 2.388 -6.928 -18.567 1.00 92.75 523 PRO A N 1
ATOM 3971 C CA . PRO A 1 523 ? 1.230 -7.069 -19.447 1.00 92.75 523 PRO A CA 1
ATOM 3972 C C . PRO A 1 523 ? 1.573 -7.798 -20.751 1.00 92.75 523 PRO A C 1
ATOM 3974 O O . PRO A 1 523 ? 0.899 -8.765 -21.104 1.00 92.75 523 PRO A O 1
ATOM 3977 N N . LEU A 1 524 ? 2.655 -7.404 -21.428 1.00 93.44 524 LEU A N 1
ATOM 3978 C CA . LEU A 1 524 ? 3.067 -7.984 -22.706 1.00 93.44 524 LEU A CA 1
ATOM 3979 C C . LEU A 1 524 ? 3.359 -9.485 -22.588 1.00 93.44 524 LEU A C 1
ATOM 3981 O O . LEU A 1 524 ? 2.910 -10.285 -23.417 1.00 93.44 524 LEU A O 1
ATOM 3985 N N . LEU A 1 525 ? 4.049 -9.879 -21.517 1.00 94.19 525 LEU A N 1
ATOM 3986 C CA . LEU A 1 525 ? 4.370 -11.270 -21.222 1.00 94.19 525 LEU A CA 1
ATOM 3987 C C . LEU A 1 525 ? 3.108 -12.116 -21.015 1.00 94.19 525 LEU A C 1
ATOM 3989 O O . LEU A 1 525 ? 2.964 -13.183 -21.615 1.00 94.19 525 LEU A O 1
ATOM 3993 N N . VAL A 1 526 ? 2.160 -11.611 -20.219 1.00 93.81 526 VAL A N 1
ATOM 3994 C CA . VAL A 1 526 ? 0.866 -12.261 -19.962 1.00 93.81 526 VAL A CA 1
ATOM 3995 C C . VAL A 1 526 ? 0.105 -12.510 -21.264 1.00 93.81 526 VAL A C 1
ATOM 3997 O O . VAL A 1 526 ? -0.469 -13.586 -21.438 1.00 93.81 526 VAL A O 1
ATOM 4000 N N . LEU A 1 527 ? 0.105 -11.553 -22.197 1.00 91.94 527 LEU A N 1
ATOM 4001 C CA . LEU A 1 527 ? -0.660 -11.680 -23.442 1.00 91.94 527 LEU A CA 1
ATOM 4002 C C . LEU A 1 527 ? -0.062 -12.636 -24.454 1.00 91.94 527 LEU A C 1
ATOM 4004 O O . LEU A 1 527 ? -0.829 -13.286 -25.171 1.00 91.94 527 LEU A O 1
ATOM 4008 N N . ARG A 1 528 ? 1.268 -12.681 -24.544 1.00 92.88 528 ARG A N 1
ATOM 4009 C CA . ARG A 1 528 ? 1.970 -13.432 -25.589 1.00 92.88 528 ARG A CA 1
ATOM 4010 C C . ARG A 1 528 ? 2.361 -14.843 -25.160 1.00 92.88 528 ARG A C 1
ATOM 4012 O O . ARG A 1 528 ? 2.499 -15.706 -26.020 1.00 92.88 528 ARG A O 1
ATOM 4019 N N . ILE A 1 529 ? 2.531 -15.091 -23.859 1.00 93.19 529 ILE A N 1
ATOM 4020 C CA . ILE A 1 529 ? 3.010 -16.387 -23.354 1.00 93.19 529 ILE A CA 1
ATOM 4021 C C . ILE A 1 529 ? 1.885 -17.280 -22.827 1.00 93.19 529 ILE A C 1
ATOM 4023 O O . ILE A 1 529 ? 1.938 -18.496 -23.016 1.00 93.19 529 ILE A O 1
ATOM 4027 N N . LEU A 1 530 ? 0.872 -16.722 -22.158 1.00 93.44 530 LEU A N 1
ATOM 4028 C CA . LEU A 1 530 ? -0.184 -17.545 -21.566 1.00 93.44 530 LEU A CA 1
ATOM 4029 C C . LEU A 1 530 ? -1.183 -18.039 -22.618 1.00 93.44 530 LEU A C 1
ATOM 4031 O O . LEU A 1 530 ? -1.576 -17.314 -23.531 1.00 93.44 530 LEU A O 1
ATOM 4035 N N . SER A 1 531 ? -1.658 -19.275 -22.436 1.00 92.38 531 SER A N 1
ATOM 4036 C CA . SER A 1 531 ? -2.747 -19.840 -23.240 1.00 92.38 531 SER A CA 1
ATOM 4037 C C . SER A 1 531 ? -4.052 -19.050 -23.040 1.00 92.38 531 SER A C 1
ATOM 4039 O O . SER A 1 531 ? -4.221 -18.423 -21.993 1.00 92.38 531 SER A O 1
ATOM 4041 N N . PRO A 1 532 ? -5.021 -19.091 -23.976 1.00 90.44 532 PRO A N 1
ATOM 4042 C CA . PRO A 1 532 ? -6.212 -18.235 -23.917 1.00 90.44 532 PRO A CA 1
ATOM 4043 C C . PRO A 1 532 ? -6.992 -18.299 -22.591 1.00 90.44 532 PRO A C 1
ATOM 4045 O O . PRO A 1 532 ? -7.376 -17.262 -22.052 1.00 90.44 532 PRO A O 1
ATOM 4048 N N . GLY A 1 533 ? -7.177 -19.497 -22.022 1.00 90.19 533 GLY A N 1
ATOM 4049 C CA . GLY A 1 533 ? -7.872 -19.665 -20.739 1.00 90.19 533 GLY A CA 1
ATOM 4050 C C . GLY A 1 533 ? -7.078 -19.119 -19.547 1.00 90.19 533 GLY A C 1
ATOM 4051 O O . GLY A 1 533 ? -7.627 -18.417 -18.699 1.00 90.19 533 GLY A O 1
ATOM 4052 N N . MET A 1 534 ? -5.770 -19.387 -19.506 1.00 90.25 534 MET A N 1
ATOM 4053 C CA . MET A 1 534 ? -4.877 -18.905 -18.444 1.00 90.25 534 MET A CA 1
ATOM 4054 C C . MET A 1 534 ? -4.680 -17.392 -18.516 1.00 90.25 534 MET A C 1
ATOM 4056 O O . MET A 1 534 ? -4.666 -16.727 -17.484 1.00 90.25 534 MET A O 1
ATOM 4060 N N . ARG A 1 535 ? -4.597 -16.847 -19.734 1.00 90.12 535 ARG A N 1
ATOM 4061 C CA . ARG A 1 535 ? -4.597 -15.413 -20.011 1.00 90.12 535 ARG A CA 1
ATOM 4062 C C . ARG A 1 535 ? -5.862 -14.777 -19.447 1.00 90.12 535 ARG A C 1
ATOM 4064 O O . ARG A 1 535 ? -5.752 -13.867 -18.640 1.00 90.12 535 ARG A O 1
ATOM 4071 N N . GLY A 1 536 ? -7.049 -15.285 -19.785 1.00 90.06 536 GLY A N 1
ATOM 4072 C CA . GLY A 1 536 ? -8.312 -14.755 -19.257 1.00 90.06 536 GLY A CA 1
ATOM 4073 C C . GLY A 1 536 ? -8.376 -14.754 -17.724 1.00 90.06 536 GLY A C 1
ATOM 4074 O O . GLY A 1 536 ? -8.726 -13.737 -17.125 1.00 90.06 536 GLY A O 1
ATOM 4075 N N . LEU A 1 537 ? -7.970 -15.859 -17.087 1.00 89.56 537 LEU A N 1
ATOM 4076 C CA . LEU A 1 537 ? -7.930 -15.968 -15.625 1.00 89.56 537 LEU A CA 1
ATOM 4077 C C . LEU A 1 537 ? -6.943 -14.977 -14.992 1.00 89.56 537 LEU A C 1
ATOM 4079 O O . LEU A 1 537 ? -7.285 -14.311 -14.016 1.00 89.56 537 LEU A O 1
ATOM 4083 N N . MET A 1 538 ? -5.737 -14.860 -15.554 1.00 88.75 538 MET A N 1
ATOM 4084 C CA . MET A 1 538 ? -4.719 -13.924 -15.081 1.00 88.75 538 MET A CA 1
ATOM 4085 C C . MET A 1 538 ? -5.212 -12.480 -15.185 1.00 88.75 538 MET A C 1
ATOM 4087 O O . MET A 1 538 ? -5.138 -11.730 -14.218 1.00 88.75 538 MET A O 1
ATOM 4091 N N . LEU A 1 539 ? -5.780 -12.098 -16.328 1.00 88.19 539 LEU A N 1
ATOM 4092 C CA . LEU A 1 539 ? -6.305 -10.750 -16.533 1.00 88.19 539 LEU A CA 1
ATOM 4093 C C . LEU A 1 539 ? -7.437 -10.425 -15.559 1.00 88.19 539 LEU A C 1
ATOM 4095 O O . LEU A 1 539 ? -7.447 -9.341 -14.981 1.00 88.19 539 LEU A O 1
ATOM 4099 N N . ALA A 1 540 ? -8.344 -11.370 -15.305 1.00 88.75 540 ALA A N 1
ATOM 4100 C CA . ALA A 1 540 ? -9.384 -11.197 -14.295 1.00 88.75 540 ALA A CA 1
ATOM 4101 C C . ALA A 1 540 ? -8.797 -10.980 -12.888 1.00 88.75 540 ALA A C 1
ATOM 4103 O O . ALA A 1 540 ? -9.271 -10.111 -12.155 1.00 88.75 540 ALA A O 1
ATOM 4104 N N . ALA A 1 541 ? -7.748 -11.723 -12.517 1.00 88.31 541 ALA A N 1
ATOM 4105 C CA . ALA A 1 541 ? -7.070 -11.563 -11.230 1.00 88.31 541 ALA A CA 1
ATOM 4106 C C . ALA A 1 541 ? -6.366 -10.201 -11.099 1.00 88.31 541 ALA A C 1
ATOM 4108 O O . ALA A 1 541 ? -6.409 -9.592 -10.031 1.00 88.31 541 ALA A O 1
ATOM 4109 N N . LEU A 1 542 ? -5.769 -9.703 -12.184 1.00 86.88 542 LEU A N 1
ATOM 4110 C CA . LEU A 1 542 ? -5.119 -8.391 -12.245 1.00 86.88 542 LEU A CA 1
ATOM 4111 C C . LEU A 1 542 ? -6.126 -7.245 -12.133 1.00 86.88 542 LEU A C 1
ATOM 4113 O O . LEU A 1 542 ? -5.923 -6.325 -11.343 1.00 86.88 542 LEU A O 1
ATOM 4117 N N . PHE A 1 543 ? -7.250 -7.324 -12.852 1.00 86.44 543 PHE A N 1
ATOM 4118 C CA . PHE A 1 543 ? -8.341 -6.361 -12.695 1.00 86.44 543 PHE A CA 1
ATOM 4119 C C . PHE A 1 543 ? -8.902 -6.378 -11.277 1.00 86.44 543 PHE A C 1
ATOM 4121 O O . PHE A 1 543 ? -9.108 -5.321 -10.687 1.00 86.44 543 PHE A O 1
ATOM 4128 N N . ALA A 1 544 ? -9.102 -7.563 -10.696 1.00 85.88 544 ALA A N 1
ATOM 4129 C CA . ALA A 1 544 ? -9.523 -7.680 -9.307 1.00 85.88 544 ALA A CA 1
ATOM 4130 C C . ALA A 1 544 ? -8.512 -7.029 -8.341 1.00 85.88 544 ALA A C 1
ATOM 4132 O O . ALA A 1 544 ? -8.939 -6.373 -7.394 1.00 85.88 544 ALA A O 1
ATOM 4133 N N . ALA A 1 545 ? -7.205 -7.133 -8.617 1.00 87.94 545 ALA A N 1
ATOM 4134 C CA . ALA A 1 545 ? -6.156 -6.485 -7.830 1.00 87.94 545 ALA A CA 1
ATOM 4135 C C . ALA A 1 545 ? -6.236 -4.959 -7.865 1.00 87.94 545 ALA A C 1
ATOM 4137 O O . ALA A 1 545 ? -6.316 -4.344 -6.804 1.00 87.94 545 ALA A O 1
ATOM 4138 N N . VAL A 1 546 ? -6.310 -4.366 -9.061 1.00 87.88 546 VAL A N 1
ATOM 4139 C CA . VAL A 1 546 ? -6.490 -2.911 -9.251 1.00 87.88 546 VAL A CA 1
ATOM 4140 C C . VAL A 1 546 ? -7.730 -2.408 -8.508 1.00 87.88 546 VAL A C 1
ATOM 4142 O O . VAL A 1 546 ? -7.722 -1.375 -7.840 1.00 87.88 546 VAL A O 1
ATOM 4145 N N . MET A 1 547 ? -8.827 -3.152 -8.624 1.00 85.75 547 MET A N 1
ATOM 4146 C CA . MET A 1 547 ? -10.100 -2.791 -8.011 1.00 85.75 547 MET A CA 1
ATOM 4147 C C . MET A 1 547 ? -10.024 -2.862 -6.483 1.00 85.75 547 MET A C 1
ATOM 4149 O O . MET A 1 547 ? -10.552 -1.984 -5.798 1.00 85.75 547 MET A O 1
ATOM 4153 N N . SER A 1 548 ? -9.361 -3.884 -5.938 1.00 85.19 548 SER A N 1
ATOM 4154 C CA . SER A 1 548 ? -9.166 -4.075 -4.499 1.00 85.19 548 SER A CA 1
ATOM 4155 C C . SER A 1 548 ? -8.354 -2.939 -3.869 1.00 85.19 548 SER A C 1
ATOM 4157 O O . SER A 1 548 ? -8.769 -2.347 -2.860 1.00 85.19 548 SER A O 1
ATOM 4159 N N . THR A 1 549 ? -7.223 -2.585 -4.475 1.00 88.56 549 THR A N 1
ATOM 4160 C CA . THR A 1 549 ? -6.335 -1.526 -3.985 1.00 88.56 549 THR A CA 1
ATOM 4161 C C . THR A 1 549 ? -7.009 -0.160 -4.062 1.00 88.56 549 THR A C 1
ATOM 4163 O O . THR A 1 549 ? -7.069 0.536 -3.044 1.00 88.56 549 THR A O 1
ATOM 4166 N N . LEU A 1 550 ? -7.627 0.197 -5.195 1.00 89.88 550 LEU A N 1
ATOM 4167 C CA . LEU A 1 550 ? -8.384 1.449 -5.333 1.00 89.88 550 LEU A CA 1
ATOM 4168 C C . LEU A 1 550 ? -9.536 1.531 -4.329 1.00 89.88 550 LEU A C 1
ATOM 4170 O O . LEU A 1 550 ? -9.693 2.548 -3.651 1.00 89.88 550 LEU A O 1
ATOM 4174 N N . THR A 1 551 ? -10.290 0.442 -4.155 1.00 85.69 551 THR A N 1
ATOM 4175 C CA . THR A 1 551 ? -11.367 0.372 -3.155 1.00 85.69 551 THR A CA 1
ATOM 4176 C C . THR A 1 551 ? -10.844 0.616 -1.741 1.00 85.69 551 THR A C 1
ATOM 4178 O O . THR A 1 551 ? -11.479 1.313 -0.945 1.00 85.69 551 THR A O 1
ATOM 4181 N N . SER A 1 552 ? -9.660 0.095 -1.424 1.00 87.06 552 SER A N 1
ATOM 4182 C CA . SER A 1 552 ? -9.008 0.305 -0.131 1.00 87.06 552 SER A CA 1
ATOM 4183 C C . SER A 1 552 ? -8.651 1.772 0.091 1.00 87.06 552 SER A C 1
ATOM 4185 O O . SER A 1 552 ? -8.971 2.326 1.144 1.00 87.06 552 SER A O 1
ATOM 4187 N N . VAL A 1 553 ? -8.047 2.420 -0.911 1.00 90.56 553 VAL A N 1
ATOM 4188 C CA . VAL A 1 553 ? -7.680 3.842 -0.842 1.00 90.56 553 VAL A CA 1
ATOM 4189 C C . VAL A 1 553 ? -8.924 4.711 -0.676 1.00 90.56 553 VAL A C 1
ATOM 4191 O O . VAL A 1 553 ? -8.965 5.559 0.216 1.00 90.56 553 VAL A O 1
ATOM 4194 N N . PHE A 1 554 ? -9.968 4.468 -1.472 1.00 89.94 554 PHE A N 1
ATOM 4195 C CA . PHE A 1 554 ? -11.226 5.207 -1.387 1.00 89.94 554 PHE A CA 1
ATOM 4196 C C . PHE A 1 554 ? -11.916 5.036 -0.032 1.00 89.94 554 PHE A C 1
ATOM 4198 O O . PHE A 1 554 ? -12.368 6.022 0.554 1.00 89.94 554 PHE A O 1
ATOM 4205 N N . ASN A 1 555 ? -11.957 3.817 0.512 1.00 84.44 555 ASN A N 1
ATOM 4206 C CA . ASN A 1 555 ? -12.544 3.567 1.825 1.00 84.44 555 ASN A CA 1
ATOM 4207 C C . ASN A 1 555 ? -11.760 4.265 2.949 1.00 84.44 555 ASN A C 1
ATOM 4209 O O . ASN A 1 555 ? -12.363 4.890 3.826 1.00 84.44 555 ASN A O 1
ATOM 4213 N N . SER A 1 556 ? -10.426 4.215 2.925 1.00 88.75 556 SER A N 1
ATOM 4214 C CA . SER A 1 556 ? -9.594 4.909 3.914 1.00 88.75 556 SER A CA 1
ATOM 4215 C C . SER A 1 556 ? -9.717 6.431 3.800 1.00 88.75 556 SER A C 1
ATOM 4217 O O . SER A 1 556 ? -9.899 7.094 4.821 1.00 88.75 556 SER A O 1
ATOM 4219 N N . ALA A 1 557 ? -9.722 6.992 2.586 1.00 91.31 557 ALA A N 1
ATOM 4220 C CA . ALA A 1 557 ? -9.938 8.422 2.354 1.00 91.31 557 ALA A CA 1
ATOM 4221 C C . ALA A 1 557 ? -11.317 8.884 2.853 1.00 91.31 557 ALA A C 1
ATOM 4223 O O . ALA A 1 557 ? -11.428 9.873 3.578 1.00 91.31 557 ALA A O 1
ATOM 4224 N N . SER A 1 558 ? -12.363 8.124 2.518 1.00 88.56 558 SER A N 1
ATOM 4225 C CA . SER A 1 558 ? -13.728 8.342 2.999 1.00 88.56 558 SER A CA 1
ATOM 4226 C C . SER A 1 558 ? -13.798 8.268 4.526 1.00 88.56 558 SER A C 1
ATOM 4228 O O . SER A 1 558 ? -14.496 9.071 5.146 1.00 88.56 558 SER A O 1
ATOM 4230 N N . SER A 1 559 ? -13.081 7.328 5.151 1.00 84.31 559 SER A N 1
ATOM 4231 C CA . SER A 1 559 ? -13.018 7.203 6.614 1.00 84.31 559 SER A CA 1
ATOM 4232 C C . SER A 1 559 ? -12.416 8.459 7.243 1.00 84.31 559 SER A C 1
ATOM 4234 O O . SER A 1 559 ? -13.015 9.033 8.148 1.00 84.31 559 SER A O 1
ATOM 4236 N N . ILE A 1 560 ? -11.262 8.906 6.733 1.00 89.81 560 ILE A N 1
ATOM 4237 C CA . ILE A 1 560 ? -10.564 10.106 7.214 1.00 89.81 560 ILE A CA 1
ATOM 4238 C C . ILE A 1 560 ? -11.470 11.327 7.052 1.00 89.81 560 ILE A C 1
ATOM 4240 O O . ILE A 1 560 ? -11.707 12.058 8.008 1.00 89.81 560 ILE A O 1
ATOM 4244 N N . PHE A 1 561 ? -12.058 11.532 5.871 1.00 92.00 561 PHE A N 1
ATOM 4245 C CA . PHE A 1 561 ? -12.927 12.685 5.653 1.00 92.00 561 PHE A CA 1
ATOM 4246 C C . PHE A 1 561 ? -14.155 12.662 6.569 1.00 92.00 561 PHE A C 1
ATOM 4248 O O . PHE A 1 561 ? -14.446 13.653 7.231 1.00 92.00 561 PHE A O 1
ATOM 4255 N N . THR A 1 562 ? -14.875 11.543 6.651 1.00 87.31 562 THR A N 1
ATOM 4256 C CA . THR A 1 562 ? -16.123 11.476 7.431 1.00 87.31 562 THR A CA 1
ATOM 4257 C C . THR A 1 562 ? -15.887 11.572 8.938 1.00 87.31 562 THR A C 1
ATOM 4259 O O . THR A 1 562 ? -16.613 12.289 9.629 1.00 87.31 562 THR A O 1
ATOM 4262 N N . MET A 1 563 ? -14.865 10.892 9.460 1.00 81.38 563 MET A N 1
ATOM 4263 C CA . MET A 1 563 ? -14.615 10.812 10.901 1.00 81.38 563 MET A CA 1
ATOM 4264 C C . MET A 1 563 ? -13.790 11.990 11.426 1.00 81.38 563 MET A C 1
ATOM 4266 O O . MET A 1 563 ? -14.026 12.429 12.552 1.00 81.38 563 MET A O 1
ATOM 4270 N N . ASP A 1 564 ? -12.848 12.518 10.636 1.00 84.31 564 ASP A N 1
ATOM 4271 C CA . ASP A 1 564 ? -11.928 13.571 11.081 1.00 84.31 564 ASP A CA 1
ATOM 4272 C C . ASP A 1 564 ? -12.315 14.984 10.629 1.00 84.31 564 ASP A C 1
ATOM 4274 O O . ASP A 1 564 ? -12.009 15.944 11.339 1.00 84.31 564 ASP A O 1
ATOM 4278 N N . LEU A 1 565 ? -13.006 15.134 9.493 1.00 89.12 565 LEU A N 1
ATOM 4279 C CA . LEU A 1 565 ? -13.397 16.444 8.954 1.00 89.12 565 LEU A CA 1
ATOM 4280 C C . LEU A 1 565 ? -14.909 16.679 9.037 1.00 89.12 565 LEU A C 1
ATOM 4282 O O . LEU A 1 565 ? -15.341 17.698 9.574 1.00 89.12 565 LEU A O 1
ATOM 4286 N N . TRP A 1 566 ? -15.729 15.741 8.559 1.00 89.44 566 TRP A N 1
ATOM 4287 C CA . TRP A 1 566 ? -17.176 15.936 8.468 1.00 89.44 566 TRP A CA 1
ATOM 4288 C C . TRP A 1 566 ? -17.844 16.026 9.834 1.00 89.44 566 TRP A C 1
ATOM 4290 O O . TRP A 1 566 ? -18.574 16.977 10.085 1.00 89.44 566 TRP A O 1
ATOM 4300 N N . ARG A 1 567 ? -17.532 15.111 10.761 1.00 80.88 567 ARG A N 1
ATOM 4301 C CA . ARG A 1 567 ? -18.029 15.191 12.148 1.00 80.88 567 ARG A CA 1
ATOM 4302 C C . ARG A 1 567 ? -17.629 16.476 12.869 1.00 80.88 567 ARG A C 1
ATOM 4304 O O . ARG A 1 567 ? -18.302 16.882 13.806 1.00 80.88 567 ARG A O 1
ATOM 4311 N N . ARG A 1 568 ? -16.552 17.133 12.431 1.00 81.69 568 ARG A N 1
ATOM 4312 C CA . ARG A 1 568 ? -16.163 18.445 12.954 1.00 81.69 568 ARG A CA 1
ATOM 4313 C C . ARG A 1 568 ? -17.020 19.563 12.366 1.00 81.69 568 ARG A C 1
ATOM 4315 O O . ARG A 1 568 ? -17.430 20.456 13.096 1.00 81.69 568 ARG A O 1
ATOM 4322 N N . LEU A 1 569 ? -17.261 19.533 11.055 1.00 83.94 569 LEU A N 1
ATOM 4323 C CA . LEU A 1 569 ? -18.135 20.501 10.384 1.00 83.94 569 LEU A CA 1
ATOM 4324 C C . LEU A 1 569 ? -19.594 20.348 10.834 1.00 83.94 569 LEU A C 1
ATOM 4326 O O . LEU A 1 569 ? -20.315 21.338 10.929 1.00 83.94 569 LEU A O 1
ATOM 4330 N N . ARG A 1 570 ? -20.013 19.119 11.150 1.00 82.06 570 ARG A N 1
ATOM 4331 C CA . ARG A 1 570 ? -21.343 18.780 11.647 1.00 82.06 570 ARG A CA 1
ATOM 4332 C C . ARG A 1 570 ? -21.255 17.811 12.828 1.00 82.06 570 ARG A C 1
ATOM 4334 O O . ARG A 1 570 ? -21.202 16.594 12.653 1.00 82.06 570 ARG A O 1
ATOM 4341 N N . SER A 1 571 ? -21.302 18.372 14.033 1.00 73.38 571 SER A N 1
ATOM 4342 C CA . SER A 1 571 ? -21.164 17.654 15.310 1.00 73.38 571 SER A CA 1
ATOM 4343 C C . SER A 1 571 ? -22.235 16.583 15.561 1.00 73.38 571 SER A C 1
ATOM 4345 O O . SER A 1 571 ? -21.956 15.575 16.202 1.00 73.38 571 SER A O 1
ATOM 4347 N N . HIS A 1 572 ? -23.445 16.763 15.022 1.00 77.25 572 HIS A N 1
ATOM 4348 C CA . HIS A 1 572 ? -24.575 15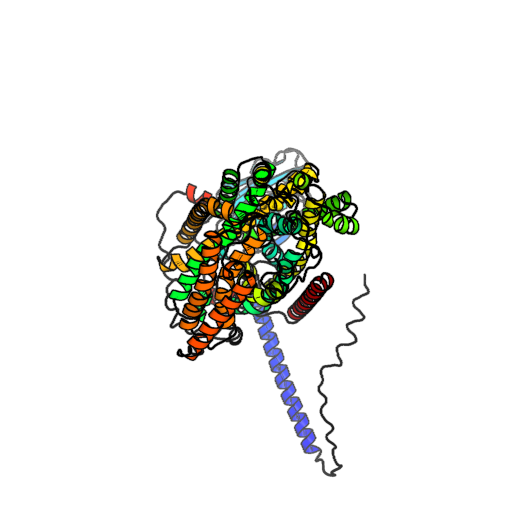.832 15.165 1.00 77.25 572 HIS A CA 1
ATOM 4349 C C . HIS A 1 572 ? -24.902 15.100 13.856 1.00 77.25 572 HIS A C 1
ATOM 4351 O O . HIS A 1 572 ? -26.061 14.983 13.461 1.00 77.25 572 HIS A O 1
ATOM 4357 N N . ALA A 1 573 ? -23.876 14.650 13.133 1.00 74.00 573 ALA A N 1
ATOM 4358 C CA . ALA A 1 573 ? -24.075 13.898 11.900 1.00 74.00 573 ALA A CA 1
ATOM 4359 C C . ALA A 1 573 ? -24.590 12.474 12.195 1.00 74.00 573 ALA A C 1
ATOM 4361 O O . ALA A 1 573 ? -23.971 11.713 12.941 1.00 74.00 573 ALA A O 1
ATOM 4362 N N . SER A 1 574 ? -25.721 12.109 11.585 1.00 76.06 574 SER A N 1
ATOM 4363 C CA . SER A 1 574 ? -26.298 10.759 11.699 1.00 76.06 574 SER A CA 1
ATOM 4364 C C . SER A 1 574 ? -25.438 9.711 10.980 1.00 76.06 574 SER A C 1
ATOM 4366 O O . SER A 1 574 ? -24.736 10.033 10.022 1.00 76.06 574 SER A O 1
ATOM 4368 N N . GLU A 1 575 ? -25.519 8.434 11.371 1.00 72.75 575 GLU A N 1
ATOM 4369 C CA . GLU A 1 575 ? -24.782 7.355 10.683 1.00 72.75 575 GLU A CA 1
ATOM 4370 C C . GLU A 1 575 ? -25.081 7.311 9.173 1.00 72.75 575 GLU A C 1
ATOM 4372 O O . GLU A 1 575 ? -24.175 7.133 8.360 1.00 72.75 575 GLU A O 1
ATOM 4377 N N . TRP A 1 576 ? -26.338 7.559 8.790 1.00 69.62 576 TRP A N 1
ATOM 4378 C CA . TRP A 1 576 ? -26.768 7.664 7.393 1.00 69.62 576 TRP A CA 1
ATOM 4379 C C . TRP A 1 576 ? -26.057 8.773 6.629 1.00 69.62 576 TRP A C 1
ATOM 4381 O O . TRP A 1 576 ? -25.633 8.581 5.489 1.00 69.62 576 TRP A O 1
ATOM 4391 N N . GLU A 1 577 ? -25.930 9.934 7.257 1.00 80.44 577 GLU A N 1
ATOM 4392 C CA . GLU A 1 577 ? -25.257 11.072 6.660 1.00 80.44 577 GLU A CA 1
ATOM 4393 C C . GLU A 1 577 ? -23.778 10.778 6.416 1.00 80.44 577 GLU A C 1
ATOM 4395 O O . GLU A 1 577 ? -23.275 11.051 5.327 1.00 80.44 577 GLU A O 1
ATOM 4400 N N . LEU A 1 578 ? -23.098 10.155 7.384 1.00 78.88 578 LEU A N 1
ATOM 4401 C CA . LEU A 1 578 ? -21.701 9.759 7.222 1.00 78.88 578 LEU A CA 1
ATOM 4402 C C . LEU A 1 578 ? -21.506 8.811 6.036 1.00 78.88 578 LEU A C 1
ATOM 4404 O O . LEU A 1 578 ? -20.539 8.963 5.293 1.00 78.88 578 LEU A O 1
ATOM 4408 N N . LEU A 1 579 ? -22.419 7.858 5.831 1.00 78.12 579 LEU A N 1
ATOM 4409 C CA . LEU A 1 579 ? -22.340 6.928 4.702 1.00 78.12 579 LEU A CA 1
ATOM 4410 C C . LEU A 1 579 ? -22.522 7.641 3.353 1.00 78.12 579 LEU A C 1
ATOM 4412 O O . LEU A 1 579 ? -21.789 7.354 2.407 1.00 78.12 579 LEU A O 1
ATOM 4416 N N . ILE A 1 580 ? -23.465 8.585 3.254 1.00 83.75 580 ILE A N 1
ATOM 4417 C CA . ILE A 1 580 ? -23.696 9.362 2.023 1.00 83.75 580 ILE A CA 1
ATOM 4418 C C . ILE A 1 580 ? -22.492 10.253 1.721 1.00 83.75 580 ILE A C 1
ATOM 4420 O O . ILE A 1 580 ? -21.979 10.236 0.602 1.00 83.75 580 ILE A O 1
ATOM 4424 N N . VAL A 1 581 ? -22.012 10.994 2.720 1.00 88.19 581 VAL A N 1
ATOM 4425 C CA . VAL A 1 581 ? -20.849 11.878 2.579 1.00 88.19 581 VAL A CA 1
ATOM 4426 C C . VAL A 1 581 ? -19.613 11.074 2.203 1.00 88.19 581 VAL A C 1
ATOM 4428 O O . VAL A 1 581 ? -18.884 11.473 1.301 1.00 88.19 581 VAL A O 1
ATOM 4431 N N . GLY A 1 582 ? -19.416 9.905 2.814 1.00 86.25 582 GLY A N 1
ATOM 4432 C CA . GLY A 1 582 ? -18.324 9.009 2.459 1.00 86.25 582 GLY A CA 1
ATOM 4433 C C . GLY A 1 582 ? -18.332 8.617 0.980 1.00 86.25 582 GLY A C 1
ATOM 4434 O O . GLY A 1 582 ? -17.314 8.723 0.302 1.00 86.25 582 GLY A O 1
ATOM 4435 N N . ARG A 1 583 ? -19.501 8.262 0.434 1.00 85.62 583 ARG A N 1
ATOM 4436 C CA . ARG A 1 583 ? -19.655 7.947 -0.998 1.00 85.62 583 ARG A CA 1
ATOM 4437 C C . ARG A 1 583 ? -19.444 9.162 -1.906 1.00 85.62 583 ARG A C 1
ATOM 4439 O O . ARG A 1 583 ? -18.855 9.015 -2.972 1.00 85.62 583 ARG A O 1
ATOM 4446 N N . LEU A 1 584 ? -19.880 10.354 -1.497 1.00 90.38 584 LEU A N 1
ATOM 4447 C CA . LEU A 1 584 ? -19.629 11.589 -2.250 1.00 90.38 584 LEU A CA 1
ATOM 4448 C C . LEU A 1 584 ? -18.135 11.927 -2.311 1.00 90.38 584 LEU A C 1
ATOM 4450 O O . LEU A 1 584 ? -17.646 12.331 -3.362 1.00 90.38 584 LEU A O 1
ATOM 4454 N N . VAL A 1 585 ? -17.396 11.703 -1.221 1.00 92.25 585 VAL A N 1
ATOM 4455 C CA . VAL A 1 585 ? -15.936 11.880 -1.190 1.00 92.25 585 VAL A CA 1
ATOM 4456 C C . VAL A 1 585 ? -15.258 10.980 -2.220 1.00 92.25 585 VAL A C 1
ATOM 4458 O O . VAL A 1 585 ? -14.358 11.445 -2.911 1.00 92.25 585 VAL A O 1
ATOM 4461 N N . VAL A 1 586 ? -15.713 9.734 -2.392 1.00 90.94 586 VAL A N 1
ATOM 4462 C CA . VAL A 1 586 ? -15.184 8.838 -3.438 1.00 90.94 586 VAL A CA 1
ATOM 4463 C C . VAL A 1 586 ? -15.347 9.452 -4.831 1.00 90.94 586 VAL A C 1
ATOM 4465 O O . VAL A 1 586 ? -14.387 9.471 -5.596 1.00 90.94 586 VAL A O 1
ATOM 4468 N N . LEU A 1 587 ? -16.514 10.019 -5.151 1.00 91.88 587 LEU A N 1
ATOM 4469 C CA . LEU A 1 587 ? -16.740 10.673 -6.448 1.00 91.88 587 LEU A CA 1
ATOM 4470 C C . LEU A 1 587 ? -15.829 11.892 -6.654 1.00 91.88 587 LEU A C 1
ATOM 4472 O O . LEU A 1 587 ? -15.296 12.085 -7.746 1.00 91.88 587 LEU A O 1
ATOM 4476 N N . VAL A 1 588 ? -15.606 12.688 -5.605 1.00 93.75 588 VAL A N 1
ATOM 4477 C CA . VAL A 1 588 ? -14.671 13.823 -5.654 1.00 93.75 588 VAL A CA 1
ATOM 4478 C C . VAL A 1 588 ? -13.243 13.339 -5.909 1.00 93.75 588 VAL A C 1
ATOM 4480 O O . VAL A 1 588 ? -12.556 13.892 -6.764 1.00 93.75 588 VAL A O 1
ATOM 4483 N N . LEU A 1 589 ? -12.803 12.284 -5.220 1.00 93.31 589 LEU A N 1
ATOM 4484 C CA . LEU A 1 589 ? -11.472 11.700 -5.405 1.00 93.31 589 LEU A CA 1
ATOM 4485 C C . LEU A 1 589 ? -11.263 11.165 -6.821 1.00 93.31 589 LEU A C 1
ATOM 4487 O O . LEU A 1 589 ? -10.192 11.366 -7.385 1.00 93.31 589 LEU A O 1
ATOM 4491 N N . VAL A 1 590 ? -12.282 10.534 -7.409 1.00 92.06 590 VAL A N 1
ATOM 4492 C CA . VAL A 1 590 ? -12.256 10.096 -8.812 1.00 92.06 590 VAL A CA 1
ATOM 4493 C C . VAL A 1 590 ? -12.073 11.291 -9.744 1.00 92.06 590 VAL A C 1
ATOM 4495 O O . VAL A 1 590 ? -11.198 11.255 -10.603 1.00 92.06 590 VAL A O 1
ATOM 4498 N N . GLY A 1 591 ? -12.836 12.372 -9.551 1.00 92.44 591 GLY A N 1
ATOM 4499 C CA . GLY A 1 591 ? -12.687 13.591 -10.351 1.00 92.44 591 GLY A CA 1
ATOM 4500 C C . GLY A 1 591 ? -11.283 14.199 -10.251 1.00 92.44 591 GLY A C 1
ATOM 4501 O O . GLY A 1 591 ? -10.681 14.535 -11.269 1.00 92.44 591 GLY A O 1
ATOM 4502 N N . LEU A 1 592 ? -10.728 14.279 -9.036 1.00 93.19 592 LEU A N 1
ATOM 4503 C CA . LEU A 1 592 ? -9.361 14.758 -8.803 1.00 93.19 592 LEU A CA 1
ATOM 4504 C C . LEU A 1 592 ? -8.307 13.854 -9.463 1.00 93.19 592 LEU A C 1
ATOM 4506 O O . LEU A 1 592 ? -7.353 14.362 -10.045 1.00 93.19 592 LEU A O 1
ATOM 4510 N N . ALA A 1 593 ? -8.488 12.533 -9.415 1.00 92.00 593 ALA A N 1
ATOM 4511 C CA . ALA A 1 593 ? -7.577 11.579 -10.041 1.00 92.00 593 ALA A CA 1
ATOM 4512 C C . ALA A 1 593 ? -7.587 11.676 -11.573 1.00 92.00 593 ALA A C 1
ATOM 4514 O O . ALA A 1 593 ? -6.522 11.677 -12.184 1.00 92.00 593 ALA A O 1
ATOM 4515 N N . VAL A 1 594 ? -8.765 11.840 -12.189 1.00 91.19 594 VAL A N 1
ATOM 4516 C CA . VAL A 1 594 ? -8.888 12.062 -13.641 1.00 91.19 594 VAL A CA 1
ATOM 4517 C C . VAL A 1 594 ? -8.183 13.354 -14.061 1.00 91.19 594 VAL A C 1
ATOM 4519 O O . VAL A 1 594 ? -7.470 13.366 -15.062 1.00 91.19 594 VAL A O 1
ATOM 4522 N N . MET A 1 595 ? -8.319 14.431 -13.281 1.00 91.06 595 MET A N 1
ATOM 4523 C CA . MET A 1 595 ? -7.598 15.685 -13.540 1.00 91.06 595 MET A CA 1
ATOM 4524 C C . MET A 1 595 ? -6.077 15.546 -13.389 1.00 91.06 595 MET A C 1
ATOM 4526 O O . MET A 1 595 ? -5.338 16.317 -13.995 1.00 91.06 595 MET A O 1
ATOM 4530 N N . TRP A 1 596 ? -5.602 14.565 -12.618 1.00 89.25 596 TRP A N 1
ATOM 4531 C CA . TRP A 1 596 ? -4.175 14.307 -12.421 1.00 89.25 596 TRP A CA 1
ATOM 4532 C C . TRP A 1 596 ? -3.538 13.453 -13.534 1.00 89.25 596 TRP A C 1
ATOM 4534 O O . TRP A 1 596 ? -2.312 13.410 -13.625 1.00 89.25 596 TRP A O 1
ATOM 4544 N N . ILE A 1 597 ? -4.331 12.806 -14.405 1.00 87.44 597 ILE A N 1
ATOM 4545 C CA . ILE A 1 597 ? -3.825 11.947 -15.499 1.00 87.44 597 ILE A CA 1
ATOM 4546 C C . ILE A 1 597 ? -2.734 12.636 -16.342 1.00 87.44 597 ILE A C 1
ATOM 4548 O O . ILE A 1 597 ? -1.673 12.032 -16.494 1.00 87.44 597 ILE A O 1
ATOM 4552 N N . PRO A 1 598 ? -2.917 13.876 -16.849 1.00 86.69 598 PRO A N 1
ATOM 4553 C CA . PRO A 1 598 ? -1.924 14.502 -17.727 1.00 86.69 598 PRO A CA 1
ATOM 4554 C C . PRO A 1 598 ? -0.582 14.758 -17.030 1.00 86.69 598 PRO A C 1
ATOM 4556 O O . PRO A 1 598 ? 0.479 14.656 -17.643 1.00 86.69 598 PRO A O 1
ATOM 4559 N N . ILE A 1 599 ? -0.631 15.074 -15.732 1.00 87.19 599 ILE A N 1
ATOM 4560 C CA . ILE A 1 599 ? 0.566 15.294 -14.916 1.00 87.19 599 ILE A CA 1
ATOM 4561 C C . ILE A 1 599 ? 1.303 13.967 -14.728 1.00 87.19 599 ILE A C 1
ATOM 4563 O O . ILE A 1 599 ? 2.520 13.917 -14.876 1.00 87.19 599 ILE A O 1
ATOM 4567 N N . MET A 1 600 ? 0.571 12.884 -14.449 1.00 85.31 600 MET A N 1
ATOM 4568 C CA . MET A 1 600 ? 1.152 11.548 -14.314 1.00 85.31 600 MET A CA 1
ATOM 4569 C C . MET A 1 600 ? 1.849 11.098 -15.602 1.00 85.31 600 MET A C 1
ATOM 4571 O O . MET A 1 600 ? 3.012 10.704 -15.554 1.00 85.31 600 MET A O 1
ATOM 4575 N N . SER A 1 601 ? 1.175 11.218 -16.752 1.00 81.75 601 SER A N 1
ATOM 4576 C CA . SER A 1 601 ? 1.730 10.790 -18.043 1.00 81.75 601 SER A CA 1
ATOM 4577 C C . SER A 1 601 ? 3.006 11.538 -18.423 1.00 81.75 601 SER A C 1
ATOM 4579 O O . SER A 1 601 ? 3.870 10.965 -19.073 1.00 81.75 601 SER A O 1
ATOM 4581 N N . ALA A 1 602 ? 3.140 12.798 -18.000 1.00 81.19 602 ALA A N 1
ATOM 4582 C CA . ALA A 1 602 ? 4.327 13.603 -18.269 1.00 81.19 602 ALA A CA 1
ATOM 4583 C C . ALA A 1 602 ? 5.477 13.358 -17.273 1.00 81.19 602 ALA A C 1
ATOM 4585 O O . ALA A 1 602 ? 6.633 13.592 -17.613 1.00 81.19 602 ALA A O 1
ATOM 4586 N N . ALA A 1 603 ? 5.181 12.931 -16.040 1.00 82.75 603 ALA A N 1
ATOM 4587 C CA . ALA A 1 603 ? 6.155 12.934 -14.945 1.00 82.75 603 ALA A CA 1
ATOM 4588 C C . ALA A 1 603 ? 6.707 11.555 -14.552 1.00 82.75 603 ALA A C 1
ATOM 4590 O O . ALA A 1 603 ? 7.732 11.482 -13.877 1.00 82.75 603 ALA A O 1
ATOM 4591 N N . GLN A 1 604 ? 6.029 10.471 -14.921 1.00 78.94 604 GLN A N 1
ATOM 4592 C CA . GLN A 1 604 ? 6.389 9.109 -14.512 1.00 78.94 604 GLN A CA 1
ATOM 4593 C C . GLN A 1 604 ? 7.714 8.581 -15.087 1.00 78.94 604 GLN A C 1
ATOM 4595 O O . GLN A 1 604 ? 8.324 7.706 -14.479 1.00 78.94 604 GLN A O 1
ATOM 4600 N N . GLY A 1 605 ? 8.162 9.109 -16.232 1.00 84.19 605 GLY A N 1
ATOM 4601 C CA . GLY A 1 605 ? 9.356 8.631 -16.932 1.00 84.19 605 GLY A CA 1
ATOM 4602 C C . GLY A 1 605 ? 9.215 7.207 -17.489 1.00 84.19 605 GLY A C 1
ATOM 4603 O O . GLY A 1 605 ? 8.114 6.759 -17.813 1.00 84.19 605 GLY A O 1
ATOM 4604 N N . ASP A 1 606 ? 10.346 6.508 -17.627 1.00 82.88 606 ASP A N 1
ATOM 4605 C CA . ASP A 1 606 ? 10.384 5.103 -18.063 1.00 82.88 606 ASP A CA 1
ATOM 4606 C C . ASP A 1 606 ? 9.952 4.149 -16.933 1.00 82.88 606 ASP A C 1
ATOM 4608 O O . ASP A 1 606 ? 9.088 3.303 -17.129 1.00 82.88 606 ASP A O 1
ATOM 4612 N N . GLU A 1 607 ? 10.464 4.332 -15.711 1.00 89.81 607 GLU A N 1
ATOM 4613 C CA . GLU A 1 607 ? 10.221 3.425 -14.581 1.00 89.81 607 GLU A CA 1
ATOM 4614 C C . GLU A 1 607 ? 9.174 3.973 -13.591 1.00 89.81 607 GLU A C 1
ATOM 4616 O O . GLU A 1 607 ? 9.494 4.745 -12.679 1.00 89.81 607 GLU A O 1
ATOM 4621 N N . LEU A 1 608 ? 7.923 3.495 -13.683 1.00 91.81 608 LEU A N 1
ATOM 4622 C CA . LEU A 1 608 ? 6.830 3.919 -12.790 1.00 91.81 608 LEU A CA 1
ATOM 4623 C C . LEU A 1 608 ? 7.155 3.684 -11.304 1.00 91.81 608 LEU A C 1
ATOM 4625 O O . LEU A 1 608 ? 6.727 4.448 -10.435 1.00 91.81 608 LEU A O 1
ATOM 4629 N N . TRP A 1 609 ? 7.923 2.634 -10.998 1.00 92.44 609 TRP A N 1
ATOM 4630 C CA . TRP A 1 609 ? 8.345 2.328 -9.632 1.00 92.44 609 TRP A CA 1
ATOM 4631 C C . TRP A 1 609 ? 9.224 3.428 -9.035 1.00 92.44 609 TRP A C 1
ATOM 4633 O O . TRP A 1 609 ? 8.997 3.842 -7.900 1.00 92.44 609 TRP A O 1
ATOM 4643 N N . GLN A 1 610 ? 10.198 3.948 -9.790 1.00 91.25 610 GLN A N 1
ATOM 4644 C CA . GLN A 1 610 ? 11.064 5.025 -9.303 1.00 91.25 610 GLN A CA 1
ATOM 4645 C C . GLN A 1 610 ? 10.273 6.303 -9.040 1.00 91.25 610 GLN A C 1
ATOM 4647 O O . GLN A 1 610 ? 10.452 6.940 -7.999 1.00 91.25 610 GLN A O 1
ATOM 4652 N N . TYR A 1 611 ? 9.347 6.638 -9.938 1.00 91.19 611 TYR A N 1
ATOM 4653 C CA . TYR A 1 611 ? 8.423 7.746 -9.740 1.00 91.19 611 TYR A CA 1
ATOM 4654 C C . TYR A 1 611 ? 7.611 7.584 -8.445 1.00 91.19 611 TYR A C 1
ATOM 4656 O O . TYR A 1 611 ? 7.535 8.508 -7.628 1.00 91.19 611 TYR A O 1
ATOM 4664 N N . TRP A 1 612 ? 7.053 6.391 -8.214 1.00 91.62 612 TRP A N 1
ATOM 4665 C CA . TRP A 1 612 ? 6.283 6.099 -7.008 1.00 91.62 612 TRP A CA 1
ATOM 4666 C C . TRP A 1 612 ? 7.124 6.256 -5.736 1.00 91.62 612 TRP A C 1
ATOM 4668 O O . TRP A 1 612 ? 6.719 6.951 -4.800 1.00 91.62 612 TRP A O 1
ATOM 4678 N N . GLN A 1 613 ? 8.334 5.695 -5.724 1.00 92.44 613 GLN A N 1
ATOM 4679 C CA . GLN A 1 613 ? 9.244 5.775 -4.581 1.00 92.44 613 GLN A CA 1
ATOM 4680 C C . GLN A 1 613 ? 9.735 7.204 -4.320 1.00 92.44 613 GLN A C 1
ATOM 4682 O O . GLN A 1 613 ? 9.872 7.602 -3.158 1.00 92.44 613 GLN A O 1
ATOM 4687 N N . MET A 1 614 ? 9.936 8.006 -5.367 1.00 91.50 614 MET A N 1
ATOM 4688 C CA . MET A 1 614 ? 10.267 9.425 -5.249 1.00 91.50 614 MET A CA 1
ATOM 4689 C C . MET A 1 614 ? 9.141 10.205 -4.559 1.00 91.50 614 MET A C 1
ATOM 4691 O O . MET A 1 614 ? 9.415 10.957 -3.622 1.00 91.50 614 MET A O 1
ATOM 4695 N N . LEU A 1 615 ? 7.883 10.009 -4.975 1.00 91.88 615 LEU A N 1
ATOM 4696 C CA . LEU A 1 615 ? 6.725 10.654 -4.344 1.00 91.88 615 LEU A CA 1
ATOM 4697 C C . LEU A 1 615 ? 6.613 10.301 -2.862 1.00 91.88 615 LEU A C 1
ATOM 4699 O O . LEU A 1 615 ? 6.380 11.175 -2.026 1.00 91.88 615 LEU A O 1
ATOM 4703 N N . MET A 1 616 ? 6.787 9.020 -2.537 1.00 90.88 616 MET A N 1
ATOM 4704 C CA . MET A 1 616 ? 6.710 8.540 -1.160 1.00 90.88 616 MET A CA 1
ATOM 4705 C C . MET A 1 616 ? 7.836 9.125 -0.301 1.00 90.88 616 MET A C 1
ATOM 4707 O O . MET A 1 616 ? 7.605 9.531 0.838 1.00 90.88 616 MET A O 1
ATOM 4711 N N . SER A 1 617 ? 9.037 9.236 -0.862 1.00 92.19 617 SER A N 1
ATOM 4712 C CA . SER A 1 617 ? 10.220 9.742 -0.165 1.00 92.19 617 SER A CA 1
ATOM 4713 C C . SER A 1 617 ? 10.201 11.250 0.079 1.00 92.19 617 SER A C 1
ATOM 4715 O O . SER A 1 617 ? 10.789 11.690 1.056 1.00 92.19 617 SER A O 1
ATOM 4717 N N . ALA A 1 618 ? 9.507 12.031 -0.754 1.00 92.00 618 ALA A N 1
ATOM 4718 C CA . ALA A 1 618 ? 9.380 13.486 -0.596 1.00 92.00 618 ALA A CA 1
ATOM 4719 C C . ALA A 1 618 ? 8.349 13.911 0.471 1.00 92.00 618 ALA A C 1
ATOM 4721 O O . ALA A 1 618 ? 8.129 15.097 0.717 1.00 92.00 618 ALA A O 1
ATOM 4722 N N . VAL A 1 619 ? 7.605 12.952 1.023 1.00 91.31 619 VAL A N 1
ATOM 4723 C CA . VAL A 1 619 ? 6.426 13.231 1.851 1.00 91.31 619 VAL A CA 1
ATOM 4724 C C . VAL A 1 619 ? 6.412 12.399 3.125 1.00 91.31 619 VAL A C 1
ATOM 4726 O O . VAL A 1 619 ? 6.038 12.900 4.188 1.00 91.31 619 VAL A O 1
ATOM 4729 N N . GLY A 1 620 ? 6.786 11.128 3.021 1.00 93.00 620 GLY A N 1
ATOM 4730 C CA . GLY A 1 620 ? 6.750 10.164 4.110 1.00 93.00 620 GLY A CA 1
ATOM 4731 C C . GLY A 1 620 ? 7.658 10.490 5.295 1.00 93.00 620 GLY A C 1
ATOM 4732 O O . GLY A 1 620 ? 7.192 10.358 6.429 1.00 93.00 620 GLY A O 1
ATOM 4733 N N . PRO A 1 621 ? 8.914 10.942 5.113 1.00 95.44 621 PRO A N 1
ATOM 4734 C CA . PRO A 1 621 ? 9.835 11.072 6.237 1.00 95.44 621 PRO A CA 1
ATOM 4735 C C . PRO A 1 621 ? 9.395 12.074 7.319 1.00 95.44 621 PRO A C 1
ATOM 4737 O O . PRO A 1 621 ? 9.377 11.700 8.499 1.00 95.44 621 PRO A O 1
ATOM 4740 N N . PRO A 1 622 ? 8.956 13.309 6.992 1.00 95.88 622 PRO A N 1
ATOM 4741 C CA . PRO A 1 622 ? 8.447 14.241 7.999 1.00 95.88 622 PRO A CA 1
ATOM 4742 C C . PRO A 1 622 ? 7.226 13.699 8.751 1.00 95.88 622 PRO A C 1
ATOM 4744 O O . PRO A 1 622 ? 7.120 13.888 9.966 1.00 95.88 622 PRO A O 1
ATOM 4747 N N . TRP A 1 623 ? 6.340 12.984 8.052 1.00 95.00 623 TRP A N 1
ATOM 4748 C CA . TRP A 1 623 ? 5.178 12.322 8.641 1.00 95.00 623 TRP A CA 1
ATOM 4749 C C . TRP A 1 623 ? 5.590 11.222 9.617 1.00 95.00 623 TRP A C 1
ATOM 4751 O O . TRP A 1 623 ? 5.113 11.173 10.754 1.00 95.00 623 TRP A O 1
ATOM 4761 N N . ALA A 1 624 ? 6.509 10.351 9.201 1.00 95.94 624 ALA A N 1
ATOM 4762 C CA . ALA A 1 624 ? 7.031 9.269 10.021 1.00 95.94 624 ALA A CA 1
ATOM 4763 C C . ALA A 1 624 ? 7.624 9.799 11.326 1.00 95.94 624 ALA A C 1
ATOM 4765 O O . ALA A 1 624 ? 7.342 9.252 12.392 1.00 95.94 624 ALA A O 1
ATOM 4766 N N . MET A 1 625 ? 8.370 10.907 11.270 1.00 97.19 625 MET A N 1
ATOM 4767 C CA . MET A 1 625 ? 8.975 11.515 12.456 1.00 97.19 625 MET A CA 1
ATOM 4768 C C . MET A 1 625 ? 7.944 11.958 13.499 1.00 97.19 625 MET A C 1
ATOM 4770 O O . MET A 1 625 ? 8.191 11.776 14.695 1.00 97.19 625 MET A O 1
ATOM 4774 N N . VAL A 1 626 ? 6.762 12.434 13.085 1.00 96.38 626 VAL A N 1
ATOM 4775 C CA . VAL A 1 626 ? 5.658 12.742 14.016 1.00 96.38 626 VAL A CA 1
ATOM 4776 C C . VAL A 1 626 ? 5.229 11.492 14.786 1.00 96.38 626 VAL A C 1
ATOM 4778 O O . VAL A 1 626 ? 5.035 11.547 16.003 1.00 96.38 626 VAL A O 1
ATOM 4781 N N . PHE A 1 627 ? 5.088 10.356 14.101 1.00 95.94 627 PHE A N 1
ATOM 4782 C CA . PHE A 1 627 ? 4.641 9.103 14.713 1.00 95.94 627 PHE A CA 1
ATOM 4783 C C . PHE A 1 627 ? 5.738 8.442 15.547 1.00 95.94 627 PHE A C 1
ATOM 4785 O O . PHE A 1 627 ? 5.459 8.003 16.662 1.00 95.94 627 PHE A O 1
ATOM 4792 N N . ILE A 1 628 ? 6.980 8.424 15.058 1.00 96.50 628 ILE A N 1
ATOM 4793 C CA . ILE A 1 628 ? 8.141 7.893 15.779 1.00 96.50 628 ILE A CA 1
ATOM 4794 C C . ILE A 1 628 ? 8.312 8.661 17.093 1.00 96.50 628 ILE A C 1
ATOM 4796 O O . ILE A 1 628 ? 8.230 8.078 18.175 1.00 96.50 628 ILE A O 1
ATOM 4800 N N . LEU A 1 629 ? 8.460 9.986 17.041 1.00 96.88 629 LEU A N 1
ATOM 4801 C CA . LEU A 1 629 ? 8.639 10.778 18.258 1.00 96.88 629 LEU A CA 1
ATOM 4802 C C . LEU A 1 629 ? 7.368 10.775 19.120 1.00 96.88 629 LEU A C 1
ATOM 4804 O O . LEU A 1 629 ? 7.458 10.676 20.341 1.00 96.88 629 LEU A O 1
ATOM 4808 N N . GLY A 1 630 ? 6.179 10.760 18.513 1.00 94.75 630 GLY A N 1
ATOM 4809 C CA . GLY A 1 630 ? 4.910 10.640 19.230 1.00 94.75 630 GLY A CA 1
ATOM 4810 C C . GLY A 1 630 ? 4.787 9.352 20.056 1.00 94.75 630 GLY A C 1
ATOM 4811 O O . GLY A 1 630 ? 4.378 9.411 21.216 1.00 94.75 630 GLY A O 1
ATOM 4812 N N . ILE A 1 631 ? 5.152 8.198 19.494 1.00 95.44 631 ILE A N 1
ATOM 4813 C CA . ILE A 1 631 ? 5.009 6.885 20.145 1.00 95.44 631 ILE A CA 1
ATOM 4814 C C . ILE A 1 631 ? 6.140 6.618 21.138 1.00 95.44 631 ILE A C 1
ATOM 4816 O O . ILE A 1 631 ? 5.883 6.116 22.239 1.00 95.44 631 ILE A O 1
ATOM 4820 N N . PHE A 1 632 ? 7.381 6.927 20.756 1.00 96.00 632 PHE A N 1
ATOM 4821 C CA . PHE A 1 632 ? 8.568 6.538 21.514 1.00 96.00 632 PHE A CA 1
ATOM 4822 C C . PHE A 1 632 ? 9.038 7.607 22.503 1.00 96.00 632 PHE A C 1
ATOM 4824 O O . PHE A 1 632 ? 9.661 7.257 23.506 1.00 96.00 632 PHE A O 1
ATOM 4831 N N . TRP A 1 633 ? 8.715 8.888 22.301 1.00 96.25 633 TRP A N 1
ATOM 4832 C CA . TRP A 1 633 ? 9.213 9.971 23.147 1.00 96.25 633 TRP A CA 1
ATOM 4833 C C . TRP A 1 633 ? 8.081 10.749 23.830 1.00 96.25 633 TRP A C 1
ATOM 4835 O O . TRP A 1 633 ? 7.305 11.492 23.229 1.00 96.25 633 TRP A O 1
ATOM 4845 N N . LYS A 1 634 ? 7.995 10.610 25.160 1.00 93.44 634 LYS A N 1
ATOM 4846 C CA . LYS A 1 634 ? 6.966 11.286 25.976 1.00 93.44 634 LYS A CA 1
ATOM 4847 C C . LYS A 1 634 ? 7.076 12.816 25.928 1.00 93.44 634 LYS A C 1
ATOM 4849 O O . LYS A 1 634 ? 6.083 13.504 26.140 1.00 93.44 634 LYS A O 1
ATOM 4854 N N . ARG A 1 635 ? 8.274 13.348 25.654 1.00 94.94 635 ARG A N 1
ATOM 4855 C CA . ARG A 1 635 ? 8.568 14.788 25.685 1.00 94.94 635 ARG A CA 1
ATOM 4856 C C . ARG A 1 635 ? 8.033 15.547 24.470 1.00 94.94 635 ARG A C 1
ATOM 4858 O O . ARG A 1 635 ? 7.891 16.765 24.575 1.00 94.94 635 ARG A O 1
ATOM 4865 N N . THR A 1 636 ? 7.734 14.863 23.360 1.00 96.00 636 THR A N 1
ATOM 4866 C CA . THR A 1 636 ? 7.325 15.522 22.113 1.00 96.00 636 THR A CA 1
ATOM 4867 C C . THR A 1 636 ? 6.056 16.331 22.312 1.00 96.00 636 THR A C 1
ATOM 4869 O O . THR A 1 636 ? 5.032 15.799 22.768 1.00 96.00 636 THR A O 1
ATOM 4872 N N . THR A 1 637 ? 6.141 17.612 21.968 1.00 95.19 637 THR A N 1
ATOM 4873 C CA . THR A 1 637 ? 5.052 18.577 22.110 1.00 95.19 637 THR A CA 1
ATOM 4874 C C . THR A 1 637 ? 4.334 18.792 20.784 1.00 95.19 637 THR A C 1
ATOM 4876 O O . THR A 1 637 ? 4.828 18.456 19.709 1.00 95.19 637 THR A O 1
ATOM 4879 N N . GLU A 1 638 ? 3.128 19.347 20.850 1.00 93.88 638 GLU A N 1
ATOM 4880 C CA . GLU A 1 638 ? 2.328 19.592 19.653 1.00 93.88 638 GLU A CA 1
ATOM 4881 C C . GLU A 1 638 ? 2.920 20.665 18.716 1.00 93.88 638 GLU A C 1
ATOM 4883 O O . GLU A 1 638 ? 2.950 20.418 17.510 1.00 93.88 638 GLU A O 1
ATOM 4888 N N . PRO A 1 639 ? 3.450 21.812 19.205 1.00 94.44 639 PRO A N 1
ATOM 4889 C CA . PRO A 1 639 ? 4.134 22.770 18.337 1.00 94.44 639 PRO A CA 1
ATOM 4890 C C . PRO A 1 639 ? 5.317 22.157 17.604 1.00 94.44 639 PRO A C 1
ATOM 4892 O O . PRO A 1 639 ? 5.500 22.423 16.421 1.00 94.44 639 PRO A O 1
ATOM 4895 N N . ALA A 1 640 ? 6.081 21.310 18.290 1.00 96.31 640 ALA A N 1
ATOM 4896 C CA . ALA A 1 640 ? 7.200 20.613 17.691 1.00 96.31 640 ALA A CA 1
ATOM 4897 C C . ALA A 1 640 ? 6.756 19.701 16.548 1.00 96.31 640 ALA A C 1
ATOM 4899 O O . ALA A 1 640 ? 7.296 19.808 15.453 1.00 96.31 640 ALA A O 1
ATOM 4900 N N . ALA A 1 641 ? 5.739 18.865 16.778 1.00 96.19 641 ALA A N 1
ATOM 4901 C CA . ALA A 1 641 ? 5.189 17.986 15.750 1.00 96.19 641 ALA A CA 1
ATOM 4902 C C . ALA A 1 641 ? 4.673 18.769 14.529 1.00 96.19 641 ALA A C 1
ATOM 4904 O O . ALA A 1 641 ? 4.943 18.383 13.397 1.00 96.19 641 ALA A O 1
ATOM 4905 N N . PHE A 1 642 ? 3.977 19.890 14.747 1.00 95.56 642 PHE A N 1
ATOM 4906 C CA . PHE A 1 642 ? 3.436 20.711 13.663 1.00 95.56 642 PHE A CA 1
ATOM 4907 C C . PHE A 1 642 ? 4.532 21.406 12.840 1.00 95.56 642 PHE A C 1
ATOM 4909 O O . PHE A 1 642 ? 4.595 21.228 11.625 1.00 95.56 642 PHE A O 1
ATOM 4916 N N . TYR A 1 643 ? 5.412 22.179 13.486 1.00 95.69 643 TYR A N 1
ATOM 4917 C CA . TYR A 1 643 ? 6.436 22.958 12.780 1.00 95.69 643 TYR A CA 1
ATOM 4918 C C . TYR A 1 643 ? 7.583 22.095 12.252 1.00 95.69 643 TYR A C 1
ATOM 4920 O O . TYR A 1 643 ? 8.106 22.387 11.181 1.00 95.69 643 TYR A O 1
ATOM 4928 N N . GLY A 1 644 ? 7.954 21.025 12.959 1.00 96.31 644 GLY A N 1
ATOM 4929 C CA . GLY A 1 644 ? 8.964 20.088 12.475 1.00 96.31 644 GLY A CA 1
ATOM 4930 C C . GLY A 1 644 ? 8.503 19.356 11.219 1.00 96.31 644 GLY A C 1
ATOM 4931 O O . GLY A 1 644 ? 9.246 19.296 10.242 1.00 96.31 644 GLY A O 1
ATOM 4932 N N . MET A 1 645 ? 7.241 18.910 11.194 1.00 95.00 645 MET A N 1
ATOM 4933 C CA . MET A 1 645 ? 6.663 18.313 9.993 1.00 95.00 645 MET A CA 1
ATOM 4934 C C . MET A 1 645 ? 6.603 19.325 8.849 1.00 95.00 645 MET A C 1
ATOM 4936 O O . MET A 1 645 ? 7.079 19.013 7.767 1.00 95.00 645 MET A O 1
ATOM 4940 N N . LEU A 1 646 ? 6.095 20.542 9.084 1.00 95.00 646 LEU A N 1
ATOM 4941 C CA . LEU A 1 646 ? 6.017 21.581 8.049 1.00 95.00 646 LEU A CA 1
ATOM 4942 C C . LEU A 1 646 ? 7.397 21.920 7.458 1.00 95.00 646 LEU A C 1
ATOM 4944 O O . LEU A 1 646 ? 7.520 22.055 6.244 1.00 95.00 646 LEU A O 1
ATOM 4948 N N . GLY A 1 647 ? 8.431 22.015 8.300 1.00 95.12 647 GLY A N 1
ATOM 4949 C CA . GLY A 1 647 ? 9.803 22.285 7.866 1.00 95.12 647 GLY A CA 1
ATOM 4950 C C . GLY A 1 647 ? 10.385 21.178 6.986 1.00 95.12 647 GLY A C 1
ATOM 4951 O O . GLY A 1 647 ? 10.926 21.470 5.923 1.00 95.12 647 GLY A O 1
ATOM 4952 N N . GLY A 1 648 ? 10.231 19.909 7.380 1.00 95.38 648 GLY A N 1
ATOM 4953 C CA . GLY A 1 648 ? 10.658 18.777 6.548 1.00 95.38 648 GLY A CA 1
ATOM 4954 C C . GLY A 1 648 ? 9.862 18.675 5.244 1.00 95.38 648 GLY A C 1
ATOM 4955 O O . GLY A 1 648 ? 10.438 18.510 4.174 1.00 95.38 648 GLY A O 1
ATOM 4956 N N . GLN A 1 649 ? 8.542 18.855 5.320 1.00 94.06 649 GLN A N 1
ATOM 4957 C CA . GLN A 1 649 ? 7.646 18.781 4.166 1.00 94.06 649 GLN A CA 1
ATOM 4958 C C . GLN A 1 649 ? 7.938 19.877 3.135 1.00 94.06 649 GLN A C 1
ATOM 4960 O O . GLN A 1 649 ? 7.792 19.650 1.939 1.00 94.06 649 GLN A O 1
ATOM 4965 N N . ALA A 1 650 ? 8.353 21.066 3.582 1.00 95.31 650 ALA A N 1
ATOM 4966 C CA . ALA A 1 650 ? 8.736 22.153 2.689 1.00 95.31 650 ALA A CA 1
ATOM 4967 C C . ALA A 1 650 ? 9.932 21.765 1.808 1.00 95.31 650 ALA A C 1
ATOM 4969 O O . ALA A 1 650 ? 9.916 22.053 0.612 1.00 95.31 650 ALA A O 1
ATOM 4970 N N . LEU A 1 651 ? 10.934 21.071 2.362 1.00 95.19 651 LEU A N 1
ATOM 4971 C CA . LEU A 1 651 ? 12.078 20.575 1.593 1.00 95.19 651 LEU A CA 1
ATOM 4972 C C . LEU A 1 651 ? 11.642 19.535 0.550 1.00 95.19 651 LEU A C 1
ATOM 4974 O O . LEU A 1 651 ? 11.980 19.676 -0.628 1.00 95.19 651 LEU A O 1
ATOM 4978 N N . GLY A 1 652 ? 10.836 18.553 0.959 1.00 94.00 652 GLY A N 1
ATOM 4979 C CA . GLY A 1 652 ? 10.347 17.506 0.062 1.00 94.00 652 GLY A CA 1
ATOM 4980 C C . GLY A 1 652 ? 9.437 18.029 -1.048 1.00 94.00 652 GLY A C 1
ATOM 4981 O O . GLY A 1 652 ? 9.652 17.724 -2.222 1.00 94.00 652 GLY A O 1
ATOM 4982 N N . PHE A 1 653 ? 8.492 18.920 -0.730 1.00 92.81 653 PHE A N 1
ATOM 4983 C CA . PHE A 1 653 ? 7.664 19.573 -1.747 1.00 92.81 653 PHE A CA 1
ATOM 4984 C C . PHE A 1 653 ? 8.471 20.480 -2.672 1.00 92.81 653 PHE A C 1
ATOM 4986 O O . PHE A 1 653 ? 8.184 20.515 -3.864 1.00 92.81 653 PHE A O 1
ATOM 4993 N N . THR A 1 654 ? 9.493 21.174 -2.167 1.00 93.81 654 THR A N 1
ATOM 4994 C CA . THR A 1 654 ? 10.374 21.986 -3.019 1.00 93.81 654 THR A CA 1
ATOM 4995 C C . THR A 1 654 ? 11.084 21.104 -4.038 1.00 93.81 654 THR A C 1
ATOM 4997 O O . THR A 1 654 ? 11.054 21.408 -5.229 1.00 93.81 654 THR A O 1
ATOM 5000 N N . ARG A 1 655 ? 11.659 19.973 -3.607 1.00 91.75 655 ARG A N 1
ATOM 5001 C CA . ARG A 1 655 ? 12.253 19.001 -4.531 1.00 91.75 655 ARG A CA 1
ATOM 5002 C C . ARG A 1 655 ? 11.224 18.487 -5.533 1.00 91.75 655 ARG A C 1
ATOM 5004 O O . ARG A 1 655 ? 11.523 18.454 -6.721 1.00 91.75 655 ARG A O 1
ATOM 5011 N N . LEU A 1 656 ? 10.038 18.098 -5.067 1.00 90.94 656 LEU A N 1
ATOM 5012 C CA . LEU A 1 656 ? 8.996 17.536 -5.921 1.00 90.94 656 LEU A CA 1
ATOM 5013 C C . LEU A 1 656 ? 8.537 18.529 -6.999 1.00 90.94 656 LEU A C 1
ATOM 5015 O O . LEU A 1 656 ? 8.460 18.175 -8.170 1.00 90.94 656 LEU A O 1
ATOM 5019 N N . ILE A 1 657 ? 8.287 19.783 -6.618 1.00 91.00 657 ILE A N 1
ATOM 5020 C CA . ILE A 1 657 ? 7.900 20.851 -7.547 1.00 91.00 657 ILE A CA 1
ATOM 5021 C C . ILE A 1 657 ? 9.017 21.099 -8.563 1.00 91.00 657 ILE A C 1
ATOM 5023 O O . ILE A 1 657 ? 8.749 21.165 -9.759 1.00 91.00 657 ILE A O 1
ATOM 5027 N N . LEU A 1 658 ? 10.272 21.186 -8.113 1.00 91.44 658 LEU A N 1
ATOM 5028 C CA . LEU A 1 658 ? 11.411 21.362 -9.014 1.00 91.44 658 LEU A CA 1
ATOM 5029 C C . LEU A 1 658 ? 11.582 20.174 -9.972 1.00 91.44 658 LEU A C 1
ATOM 5031 O O . LEU A 1 658 ? 11.909 20.396 -11.131 1.00 91.44 658 LEU A O 1
ATOM 5035 N N . ALA A 1 659 ? 11.327 18.943 -9.523 1.00 88.06 659 ALA A N 1
ATOM 5036 C CA . ALA A 1 659 ? 11.394 17.750 -10.366 1.00 88.06 659 ALA A CA 1
ATOM 5037 C C . ALA A 1 659 ? 10.301 17.733 -11.449 1.00 88.06 659 ALA A C 1
ATOM 5039 O O . ALA A 1 659 ? 10.543 17.230 -12.541 1.00 88.06 659 ALA A O 1
ATOM 5040 N N . PHE A 1 660 ? 9.125 18.311 -11.177 1.00 87.69 660 PHE A N 1
ATOM 5041 C CA . PHE A 1 660 ? 8.066 18.470 -12.179 1.00 87.69 660 PHE A CA 1
ATOM 5042 C C . PHE A 1 660 ? 8.312 19.624 -13.152 1.00 87.69 660 PHE A C 1
ATOM 5044 O O . PHE A 1 660 ? 7.940 19.519 -14.316 1.00 87.69 660 PHE A O 1
ATOM 5051 N N . ILE A 1 661 ? 8.922 20.721 -12.696 1.00 89.19 661 ILE A N 1
ATOM 5052 C CA . ILE A 1 661 ? 9.258 21.862 -13.564 1.00 89.19 661 ILE A CA 1
ATOM 5053 C C . ILE A 1 661 ? 10.453 21.526 -14.467 1.00 89.19 661 ILE A C 1
ATOM 5055 O O . ILE A 1 661 ? 10.470 21.916 -15.631 1.00 89.19 661 ILE A O 1
ATOM 5059 N N . TYR A 1 662 ? 11.439 20.801 -13.935 1.00 88.12 662 TYR A N 1
ATOM 5060 C CA . TYR A 1 662 ? 12.668 20.413 -14.625 1.00 88.12 662 TYR A CA 1
ATOM 5061 C C . TYR A 1 662 ? 12.770 18.879 -14.694 1.00 88.12 662 TYR A C 1
ATOM 5063 O O . TYR A 1 662 ? 13.524 18.277 -13.914 1.00 88.12 662 TYR A O 1
ATOM 5071 N N . PRO A 1 663 ? 11.998 18.232 -15.592 1.00 83.06 663 PRO A N 1
ATOM 5072 C CA . PRO A 1 663 ? 12.039 16.785 -15.762 1.00 83.06 663 PRO A CA 1
ATOM 5073 C C . PRO A 1 663 ? 13.429 16.323 -16.211 1.00 83.06 663 PRO A C 1
ATOM 5075 O O . PRO A 1 663 ? 14.215 17.097 -16.760 1.00 83.06 663 PRO A O 1
ATOM 5078 N N . ALA A 1 664 ? 13.748 15.054 -15.944 1.00 81.50 664 ALA A N 1
ATOM 5079 C CA . ALA A 1 664 ? 14.979 14.460 -16.452 1.00 81.50 664 ALA A CA 1
ATOM 5080 C C . ALA A 1 664 ? 14.980 14.516 -17.991 1.00 81.50 664 ALA A C 1
ATOM 5082 O O . ALA A 1 664 ? 13.949 14.196 -18.591 1.00 81.50 664 ALA A O 1
ATOM 5083 N N . PRO A 1 665 ? 16.089 14.930 -18.628 1.00 81.94 665 PRO A N 1
ATOM 5084 C CA . PRO A 1 665 ? 16.147 14.957 -20.079 1.00 81.94 665 PRO A CA 1
ATOM 5085 C C . PRO A 1 665 ? 16.117 13.531 -20.655 1.00 81.94 665 PRO A C 1
ATOM 5087 O O . PRO A 1 665 ? 16.496 12.580 -19.959 1.00 81.94 665 PRO A O 1
ATOM 5090 N N . PRO A 1 666 ? 15.683 13.370 -21.917 1.00 77.94 666 PRO A N 1
ATOM 5091 C CA . PRO A 1 666 ? 15.751 12.099 -22.625 1.00 77.94 666 PRO A CA 1
ATOM 5092 C C . PRO A 1 666 ? 17.169 11.524 -22.656 1.00 77.94 666 PRO A C 1
ATOM 5094 O O . PRO A 1 666 ? 18.170 12.243 -22.573 1.00 77.94 666 PRO A O 1
ATOM 5097 N N . CYS A 1 667 ? 17.260 10.204 -22.800 1.00 77.38 667 CYS A N 1
ATOM 5098 C CA . CYS A 1 667 ? 18.553 9.539 -22.872 1.00 77.38 667 CYS A CA 1
ATOM 5099 C C . CYS A 1 667 ? 19.367 10.051 -24.073 1.00 77.38 667 CYS A C 1
ATOM 5101 O O . CYS A 1 667 ? 18.841 10.172 -25.176 1.00 77.38 667 CYS A O 1
ATOM 5103 N N . GLY A 1 668 ? 20.650 10.350 -23.854 1.00 72.38 668 GLY A N 1
ATOM 5104 C CA . GLY A 1 668 ? 21.547 10.915 -24.871 1.00 72.38 668 GLY A CA 1
ATOM 5105 C C . GLY A 1 668 ? 21.702 12.438 -24.813 1.00 72.38 668 GLY A C 1
ATOM 5106 O O . GLY A 1 668 ? 22.638 12.967 -25.412 1.00 72.38 668 GLY A O 1
ATOM 5107 N N . GLU A 1 669 ? 20.867 13.141 -24.045 1.00 80.50 669 GLU A N 1
ATOM 5108 C CA . GLU A 1 669 ? 21.002 14.580 -23.804 1.00 80.50 669 GLU A CA 1
ATOM 5109 C C . GLU A 1 669 ? 21.725 14.881 -22.473 1.00 80.50 669 GLU A C 1
ATOM 5111 O O . GLU A 1 669 ? 21.575 14.143 -21.493 1.00 80.50 669 GLU A O 1
ATOM 5116 N N . PRO A 1 670 ? 22.531 15.959 -22.392 1.00 81.31 670 PRO A N 1
ATOM 5117 C CA . PRO A 1 670 ? 23.233 16.314 -21.163 1.00 81.31 670 PRO A CA 1
ATOM 5118 C C . PRO A 1 670 ? 22.263 16.764 -20.057 1.00 81.31 670 PRO A C 1
ATOM 5120 O O . PRO A 1 670 ? 21.408 17.624 -20.272 1.00 81.31 670 PRO A O 1
ATOM 5123 N N . ASP A 1 671 ? 22.448 16.248 -18.836 1.00 83.69 671 ASP A N 1
ATOM 5124 C CA . ASP A 1 671 ? 21.641 16.643 -17.674 1.00 83.69 671 ASP A CA 1
ATOM 5125 C C . ASP A 1 671 ? 22.019 18.040 -17.153 1.00 83.69 671 ASP A C 1
ATOM 5127 O O . ASP A 1 671 ? 22.968 18.225 -16.381 1.00 83.69 671 ASP A O 1
ATOM 5131 N N . THR A 1 672 ? 21.241 19.035 -17.588 1.00 85.94 672 THR A N 1
ATOM 5132 C CA . THR A 1 672 ? 21.379 20.456 -17.227 1.00 85.94 672 THR A CA 1
ATOM 5133 C C . THR A 1 672 ? 20.665 20.837 -15.929 1.00 85.94 672 THR A C 1
ATOM 5135 O O . THR A 1 672 ? 20.706 22.002 -15.525 1.00 85.94 672 THR A O 1
ATOM 5138 N N . ARG A 1 673 ? 20.020 19.884 -15.241 1.00 88.19 673 ARG A N 1
ATOM 5139 C CA . ARG A 1 673 ? 19.332 20.159 -13.975 1.00 88.19 673 ARG A CA 1
ATOM 5140 C C . ARG A 1 673 ? 20.323 20.581 -12.891 1.00 88.19 673 ARG A C 1
ATOM 5142 O O . ARG A 1 673 ? 21.519 20.290 -12.946 1.00 88.19 673 ARG A O 1
ATOM 5149 N N . SER A 1 674 ? 19.816 21.265 -11.868 1.00 89.00 674 SER A N 1
ATOM 5150 C CA . SER A 1 674 ? 20.633 21.660 -10.721 1.00 89.00 674 SER A CA 1
ATOM 5151 C C . SER A 1 674 ? 21.181 20.440 -9.973 1.00 89.00 674 SER A C 1
ATOM 5153 O O . SER A 1 674 ? 20.546 19.386 -9.919 1.00 89.00 674 SER A O 1
ATOM 5155 N N . GLU A 1 675 ? 22.334 20.599 -9.321 1.00 86.94 675 GLU A N 1
ATOM 5156 C CA . GLU A 1 675 ? 22.953 19.540 -8.507 1.00 86.94 675 GLU A CA 1
ATOM 5157 C C . GLU A 1 675 ? 21.993 18.983 -7.441 1.00 86.94 675 GLU A C 1
ATOM 5159 O O . GLU A 1 675 ? 21.981 17.786 -7.170 1.00 86.94 675 GLU A O 1
ATOM 5164 N N . PHE A 1 676 ? 21.103 19.823 -6.902 1.00 88.81 676 PHE A N 1
ATOM 5165 C CA . PHE A 1 676 ? 20.077 19.398 -5.949 1.00 88.81 676 PHE A CA 1
ATOM 5166 C C . PHE A 1 676 ? 19.088 18.373 -6.532 1.00 88.81 676 PHE A C 1
ATOM 5168 O O . PHE A 1 676 ? 18.686 17.442 -5.832 1.00 88.81 676 PHE A O 1
ATOM 5175 N N . LEU A 1 677 ? 18.704 18.512 -7.805 1.00 88.00 677 LEU A N 1
ATOM 5176 C CA . LEU A 1 677 ? 17.815 17.562 -8.483 1.00 88.00 677 LEU A CA 1
ATOM 5177 C C . LEU A 1 677 ? 18.530 16.259 -8.852 1.00 88.00 677 LEU A C 1
ATOM 5179 O O . LEU A 1 677 ? 17.902 15.201 -8.820 1.00 88.00 677 LEU A O 1
ATOM 5183 N N . LYS A 1 678 ? 19.836 16.328 -9.131 1.00 88.50 678 LYS A N 1
ATOM 5184 C CA . LYS A 1 678 ? 20.671 15.163 -9.453 1.00 88.50 678 LYS A CA 1
ATOM 5185 C C . LYS A 1 678 ? 20.961 14.265 -8.246 1.00 88.50 678 LYS A C 1
ATOM 5187 O O . LYS A 1 678 ? 21.196 13.075 -8.424 1.00 88.50 678 LYS A O 1
ATOM 5192 N N . ILE A 1 679 ? 20.929 14.800 -7.021 1.00 91.12 679 ILE A N 1
ATOM 5193 C CA . ILE A 1 679 ? 21.012 13.979 -5.802 1.00 91.12 679 ILE A CA 1
ATOM 5194 C C . ILE A 1 679 ? 19.830 13.004 -5.774 1.00 91.12 679 ILE A C 1
ATOM 5196 O O . ILE A 1 679 ? 18.677 13.412 -5.938 1.00 91.12 679 ILE A O 1
ATOM 5200 N N . HIS A 1 680 ? 20.108 11.726 -5.515 1.00 92.12 680 HIS A N 1
ATOM 5201 C CA . HIS A 1 680 ? 19.092 10.683 -5.420 1.00 92.12 680 HIS A CA 1
ATOM 5202 C C . HIS A 1 680 ? 18.041 10.993 -4.337 1.00 92.12 680 HIS A C 1
ATOM 5204 O O . HIS A 1 680 ? 18.372 11.419 -3.226 1.00 92.12 680 HIS A O 1
ATOM 5210 N N . PHE A 1 681 ? 16.759 10.741 -4.627 1.00 92.62 681 PHE A N 1
ATOM 5211 C CA . PHE A 1 681 ? 15.636 11.157 -3.770 1.00 92.62 681 PHE A CA 1
ATOM 5212 C C . PHE A 1 681 ? 15.709 10.596 -2.338 1.00 92.62 681 PHE A C 1
ATOM 5214 O O . PHE A 1 681 ? 15.312 11.273 -1.395 1.00 92.62 681 PHE A O 1
ATOM 5221 N N . LEU A 1 682 ? 16.290 9.406 -2.153 1.00 93.38 682 LEU A N 1
ATOM 5222 C CA . LEU A 1 682 ? 16.496 8.790 -0.832 1.00 93.38 682 LEU A CA 1
ATOM 5223 C C . LEU A 1 682 ? 17.471 9.573 0.065 1.00 93.38 682 LEU A C 1
ATOM 5225 O O . LEU A 1 682 ? 17.314 9.587 1.281 1.00 93.38 682 LEU A O 1
ATOM 5229 N N . TYR A 1 683 ? 18.466 10.255 -0.509 1.00 93.88 683 TYR A N 1
ATOM 5230 C CA . TYR A 1 683 ? 19.377 11.101 0.272 1.00 93.88 683 TYR A CA 1
ATOM 5231 C C . TYR A 1 683 ? 18.681 12.388 0.699 1.00 93.88 683 TYR A C 1
ATOM 5233 O O . TYR A 1 683 ? 18.884 12.856 1.818 1.00 93.88 683 TYR A O 1
ATOM 5241 N N . VAL A 1 684 ? 17.812 12.933 -0.156 1.00 93.75 684 VAL A N 1
ATOM 5242 C CA . VAL A 1 684 ? 16.979 14.077 0.225 1.00 93.75 684 VAL A CA 1
ATOM 5243 C C . VAL A 1 684 ? 15.982 13.678 1.314 1.00 93.75 684 VAL A C 1
ATOM 5245 O O . VAL A 1 684 ? 15.853 14.408 2.290 1.00 93.75 684 VAL A O 1
ATOM 5248 N N . ALA A 1 685 ? 15.403 12.476 1.256 1.00 94.38 685 ALA A N 1
ATOM 5249 C CA . ALA A 1 685 ? 14.583 11.936 2.342 1.00 94.38 685 ALA A CA 1
ATOM 5250 C C . ALA A 1 685 ? 15.350 11.841 3.678 1.00 94.38 685 ALA A C 1
ATOM 5252 O O . ALA A 1 685 ? 14.796 12.128 4.744 1.00 94.38 685 ALA A O 1
ATOM 5253 N N . ALA A 1 686 ? 16.649 11.516 3.645 1.00 95.44 686 ALA A N 1
ATOM 5254 C CA . ALA A 1 686 ? 17.510 11.566 4.829 1.00 95.44 686 ALA A CA 1
ATOM 5255 C C . ALA A 1 686 ? 17.638 12.995 5.385 1.00 95.44 686 ALA A C 1
ATOM 5257 O O . ALA A 1 686 ? 17.521 13.208 6.594 1.00 95.44 686 ALA A O 1
ATOM 5258 N N . MET A 1 687 ? 17.836 13.982 4.504 1.00 95.38 687 MET A N 1
ATOM 5259 C CA . MET A 1 687 ? 17.897 15.400 4.876 1.00 95.38 687 MET A CA 1
ATOM 5260 C C . MET A 1 687 ? 16.564 15.882 5.461 1.00 95.38 687 MET A C 1
ATOM 5262 O O . MET A 1 687 ? 16.559 16.547 6.495 1.00 95.38 687 MET A O 1
ATOM 5266 N N . GLU A 1 688 ? 15.435 15.499 4.863 1.00 95.81 688 GLU A N 1
ATOM 5267 C CA . GLU A 1 688 ? 14.088 15.785 5.370 1.00 95.81 688 GLU A CA 1
ATOM 5268 C C . GLU A 1 688 ? 13.868 15.188 6.760 1.00 95.81 688 GLU A C 1
ATOM 5270 O O . GLU A 1 688 ? 13.335 15.854 7.650 1.00 95.81 688 GLU A O 1
ATOM 5275 N N . THR A 1 689 ? 14.321 13.951 6.971 1.00 96.88 689 THR A N 1
ATOM 5276 C CA . THR A 1 689 ? 14.251 13.263 8.266 1.00 96.88 689 THR A CA 1
ATOM 5277 C C . THR A 1 689 ? 15.066 13.996 9.321 1.00 96.88 689 THR A C 1
ATOM 5279 O O . THR A 1 689 ? 14.565 14.259 10.415 1.00 96.88 689 THR A O 1
ATOM 5282 N N . ALA A 1 690 ? 16.312 14.352 9.000 1.00 97.06 690 ALA A N 1
ATOM 5283 C CA . ALA A 1 690 ? 17.204 15.057 9.911 1.00 97.06 690 ALA A CA 1
ATOM 5284 C C . ALA A 1 690 ? 16.665 16.450 10.260 1.00 97.06 690 ALA A C 1
ATOM 5286 O O . ALA A 1 690 ? 16.636 16.821 11.434 1.00 97.06 690 ALA A O 1
ATOM 5287 N N . LEU A 1 691 ? 16.175 17.192 9.263 1.00 97.44 691 LEU A N 1
ATOM 5288 C CA . LEU A 1 691 ? 15.574 18.510 9.447 1.00 97.44 691 LEU A CA 1
ATOM 5289 C C . LEU A 1 691 ? 14.306 18.428 10.305 1.00 97.44 691 LEU A C 1
ATOM 5291 O O . LEU A 1 691 ? 14.199 19.118 11.318 1.00 97.44 691 LEU A O 1
ATOM 5295 N N . SER A 1 692 ? 13.364 17.559 9.934 1.00 97.69 692 SER A N 1
ATOM 5296 C CA . SER A 1 692 ? 12.096 17.383 10.648 1.00 97.69 692 SER A CA 1
ATOM 5297 C C . SER A 1 692 ? 12.326 16.902 12.081 1.00 97.69 692 SER A C 1
ATOM 5299 O O . SER A 1 692 ? 11.847 17.517 13.034 1.00 97.69 692 SER A O 1
ATOM 5301 N N . GLY A 1 693 ? 13.132 15.851 12.258 1.00 97.69 693 GLY A N 1
ATOM 5302 C CA . GLY A 1 693 ? 13.490 15.307 13.565 1.00 97.69 693 GLY A CA 1
ATOM 5303 C C . GLY A 1 693 ? 14.225 16.317 14.444 1.00 97.69 693 GLY A C 1
ATOM 5304 O O . GLY A 1 693 ? 13.863 16.490 15.608 1.00 97.69 693 GLY A O 1
ATOM 5305 N N . GLY A 1 694 ? 15.205 17.031 13.885 1.00 97.81 694 GLY A N 1
ATOM 5306 C CA . GLY A 1 694 ? 15.952 18.079 14.579 1.00 97.81 694 GLY A CA 1
ATOM 5307 C C . GLY A 1 694 ? 15.044 19.208 15.063 1.00 97.81 694 GLY A C 1
ATOM 5308 O O . GLY A 1 694 ? 15.055 19.538 16.250 1.00 97.81 694 GLY A O 1
ATOM 5309 N N . LEU A 1 695 ? 14.184 19.737 14.185 1.00 98.06 695 LEU A N 1
ATOM 5310 C CA . LEU A 1 695 ? 13.190 20.752 14.546 1.00 98.06 695 LEU A CA 1
ATOM 5311 C C . LEU A 1 695 ? 12.226 20.242 15.624 1.00 98.06 695 LEU A C 1
ATOM 5313 O O . LEU A 1 695 ? 11.974 20.946 16.604 1.00 98.06 695 LEU A O 1
ATOM 5317 N N . MET A 1 696 ? 11.722 19.009 15.500 1.00 98.12 696 MET A N 1
ATOM 5318 C CA . MET A 1 696 ? 10.840 18.418 16.510 1.00 98.12 696 MET A CA 1
ATOM 5319 C C . MET A 1 696 ? 11.536 18.283 17.867 1.00 98.12 696 MET A C 1
ATOM 5321 O O . MET A 1 696 ? 10.926 18.571 18.897 1.00 98.12 696 MET A O 1
ATOM 5325 N N . ILE A 1 697 ? 12.800 17.863 17.903 1.00 97.94 697 ILE A N 1
ATOM 5326 C CA . ILE A 1 697 ? 13.559 17.717 19.150 1.00 97.94 697 ILE A CA 1
ATOM 5327 C C . ILE A 1 697 ? 13.798 19.080 19.793 1.00 97.94 697 ILE A C 1
ATOM 5329 O O . ILE A 1 697 ? 13.427 19.273 20.952 1.00 97.94 697 ILE A O 1
ATOM 5333 N N . ILE A 1 698 ? 14.333 20.039 19.036 1.00 97.88 698 ILE A N 1
ATOM 5334 C CA . ILE A 1 698 ? 14.660 21.381 19.531 1.00 97.88 698 ILE A CA 1
ATOM 5335 C C . ILE A 1 698 ? 13.400 22.079 20.052 1.00 97.88 698 ILE A C 1
ATOM 5337 O O . ILE A 1 698 ? 13.354 22.491 21.211 1.00 97.88 698 ILE A O 1
ATOM 5341 N N . ILE A 1 699 ? 12.333 22.146 19.250 1.00 97.69 699 ILE A N 1
ATOM 5342 C CA . ILE A 1 699 ? 11.088 22.817 19.648 1.00 97.69 699 ILE A CA 1
ATOM 5343 C C . ILE A 1 699 ? 10.440 22.091 20.830 1.00 97.69 699 ILE A C 1
ATOM 5345 O O . ILE A 1 699 ? 9.897 22.745 21.722 1.00 97.69 699 ILE A O 1
ATOM 5349 N N . SER A 1 700 ? 10.513 20.755 20.894 1.00 97.44 700 SER A N 1
ATOM 5350 C CA . SER A 1 700 ? 9.974 20.010 22.038 1.00 97.44 700 SER A CA 1
ATOM 5351 C C . SER A 1 700 ? 10.693 20.393 23.320 1.00 97.44 700 SER A C 1
ATOM 5353 O O . SER A 1 700 ? 10.027 20.637 24.318 1.00 97.44 700 SER A O 1
ATOM 5355 N N . LEU A 1 701 ? 12.023 20.494 23.304 1.00 96.69 701 LEU A N 1
ATOM 5356 C CA . LEU A 1 701 ? 12.808 20.872 24.481 1.00 96.69 701 LEU A CA 1
ATOM 5357 C C . LEU A 1 701 ? 12.546 22.319 24.923 1.00 96.69 701 LEU A C 1
ATOM 5359 O O . LEU A 1 701 ? 12.495 22.568 26.126 1.00 96.69 701 LEU A O 1
ATOM 5363 N N . LEU A 1 702 ? 12.295 23.227 23.975 1.00 97.00 702 LEU A N 1
ATOM 5364 C CA . LEU A 1 702 ? 12.011 24.645 24.232 1.00 97.00 702 LEU A CA 1
ATOM 5365 C C . LEU A 1 702 ? 10.555 24.944 24.634 1.00 97.00 702 LEU A C 1
ATOM 5367 O O . LEU A 1 702 ? 10.259 26.040 25.099 1.00 97.00 702 LEU A O 1
ATOM 5371 N N . THR A 1 703 ? 9.629 23.999 24.464 1.00 95.19 703 THR A N 1
ATOM 5372 C CA . THR A 1 703 ? 8.202 24.186 24.784 1.00 95.19 703 THR A CA 1
ATOM 5373 C C . THR A 1 703 ? 7.787 23.382 26.017 1.00 95.19 703 THR A C 1
ATOM 5375 O O . THR A 1 703 ? 8.375 22.330 26.287 1.00 95.19 703 THR A O 1
ATOM 5378 N N . PRO A 1 704 ? 6.777 23.825 26.791 1.00 92.56 704 PRO A N 1
ATOM 5379 C CA . PRO A 1 704 ? 6.393 23.149 28.029 1.00 92.56 704 PRO A CA 1
ATOM 5380 C C . PRO A 1 704 ? 5.912 21.705 27.774 1.00 92.56 704 PRO A C 1
ATOM 5382 O O . PRO A 1 704 ? 5.173 21.464 26.812 1.00 92.56 704 PRO A O 1
ATOM 5385 N N . PRO A 1 705 ? 6.323 20.726 28.607 1.00 91.81 705 PRO A N 1
ATOM 5386 C CA . PRO A 1 705 ? 5.913 19.333 28.456 1.00 91.81 705 PRO A CA 1
ATOM 5387 C C . PRO A 1 705 ? 4.421 19.144 28.755 1.00 91.81 705 PRO A C 1
ATOM 5389 O O . PRO A 1 705 ? 3.837 19.847 29.579 1.00 91.81 705 PRO A O 1
ATOM 5392 N N . ARG A 1 706 ? 3.800 18.152 28.106 1.00 88.19 706 ARG A N 1
ATOM 5393 C CA . ARG A 1 706 ? 2.397 17.798 28.368 1.00 88.19 706 ARG A CA 1
ATOM 5394 C C . ARG A 1 706 ? 2.284 17.035 29.703 1.00 88.19 706 ARG A C 1
ATOM 5396 O O . ARG A 1 706 ? 3.128 16.174 29.959 1.00 88.19 706 ARG A O 1
ATOM 5403 N N . PRO A 1 707 ? 1.251 17.296 30.529 1.00 87.94 707 PRO A N 1
ATOM 5404 C CA . PRO A 1 707 ? 1.054 16.591 31.795 1.00 87.94 707 PRO A CA 1
ATOM 5405 C C . PRO A 1 707 ? 0.969 15.061 31.626 1.00 87.94 707 PRO A C 1
ATOM 5407 O O . PRO A 1 707 ? 0.344 14.602 30.664 1.00 87.94 707 PRO A O 1
ATOM 5410 N N . PRO A 1 708 ? 1.512 14.257 32.565 1.00 84.94 708 PRO A N 1
ATOM 5411 C CA . PRO A 1 708 ? 1.518 12.793 32.464 1.00 84.94 708 PRO A CA 1
ATOM 5412 C C . PRO A 1 708 ? 0.130 12.147 32.340 1.00 84.94 708 PRO A C 1
ATOM 5414 O O . PRO A 1 708 ? -0.016 11.179 31.597 1.00 84.94 708 PRO A O 1
ATOM 5417 N N . GLY A 1 709 ? -0.897 12.693 33.006 1.00 81.31 709 GLY A N 1
ATOM 5418 C CA . GLY A 1 709 ? -2.275 12.175 32.939 1.00 81.31 709 GLY A CA 1
ATOM 5419 C C . GLY A 1 709 ? -2.868 12.195 31.524 1.00 81.31 709 GLY A C 1
ATOM 5420 O O . GLY A 1 709 ? -3.555 11.263 31.106 1.00 81.31 709 GLY A O 1
ATOM 5421 N N . LYS A 1 710 ? -2.467 13.179 30.709 1.00 83.88 710 LYS A N 1
ATOM 5422 C CA . LYS A 1 710 ? -2.866 13.307 29.298 1.00 83.88 710 LYS A CA 1
ATOM 5423 C C . LYS A 1 710 ? -2.073 12.405 28.340 1.00 83.88 710 LYS A C 1
ATOM 5425 O O . LYS A 1 710 ? -2.368 12.375 27.148 1.00 83.88 710 LYS A O 1
ATOM 5430 N N . LEU A 1 711 ? -1.051 11.695 28.831 1.00 86.81 711 LEU A N 1
ATOM 5431 C CA . LEU A 1 711 ? -0.207 10.781 28.049 1.00 86.81 711 LEU A CA 1
ATOM 5432 C C . LEU A 1 711 ? -0.524 9.298 28.297 1.00 86.81 711 LEU A C 1
ATOM 5434 O O . LEU A 1 711 ? 0.155 8.430 27.738 1.00 86.81 711 LEU A O 1
ATOM 5438 N N . ARG A 1 712 ? -1.550 8.982 29.092 1.00 87.25 712 ARG A N 1
ATOM 5439 C CA . ARG A 1 712 ? -1.999 7.605 29.347 1.00 87.25 712 ARG A CA 1
ATOM 5440 C C . ARG A 1 712 ? -2.447 6.936 28.044 1.00 87.25 712 ARG A C 1
ATOM 5442 O O . ARG A 1 712 ? -3.093 7.569 27.216 1.00 87.25 712 ARG A O 1
ATOM 5449 N N . ARG A 1 713 ? -2.063 5.675 27.822 1.00 87.19 713 ARG A N 1
ATOM 5450 C CA . ARG A 1 713 ? -2.437 4.839 26.654 1.00 87.19 713 ARG A CA 1
ATOM 5451 C C . ARG A 1 713 ? -2.101 5.357 25.244 1.00 87.19 713 ARG A C 1
ATOM 5453 O O . ARG A 1 713 ? -2.465 4.703 24.272 1.00 87.19 713 ARG A O 1
ATOM 5460 N N . VAL A 1 714 ? -1.390 6.478 25.100 1.00 90.50 714 VAL A N 1
ATOM 5461 C CA . VAL A 1 714 ? -1.046 7.077 23.788 1.00 90.50 714 VAL A CA 1
ATOM 5462 C C . VAL A 1 714 ? 0.423 6.915 23.391 1.00 90.50 714 VAL A C 1
ATOM 5464 O O . VAL A 1 714 ? 0.810 7.354 22.317 1.00 90.50 714 VAL A O 1
ATOM 5467 N N . THR A 1 715 ? 1.261 6.312 24.233 1.00 93.62 715 THR A N 1
ATOM 5468 C CA . THR A 1 715 ? 2.674 6.041 23.914 1.00 93.62 715 THR A CA 1
ATOM 5469 C C . THR A 1 715 ? 2.985 4.566 24.097 1.00 93.62 715 THR A C 1
ATOM 5471 O O . THR A 1 715 ? 2.257 3.857 24.800 1.00 93.62 715 THR A O 1
ATOM 5474 N N . LEU A 1 716 ? 4.107 4.101 23.539 1.00 93.75 716 LEU A N 1
ATOM 5475 C CA . LEU A 1 716 ? 4.568 2.733 23.774 1.00 93.75 716 LEU A CA 1
ATOM 5476 C C . LEU A 1 716 ? 4.669 2.458 25.279 1.00 93.75 716 LEU A C 1
ATOM 5478 O O . LEU A 1 716 ? 4.200 1.433 25.759 1.00 93.75 716 LEU A O 1
ATOM 5482 N N . TRP A 1 717 ? 5.200 3.401 26.047 1.00 93.44 717 TRP A N 1
ATOM 5483 C CA . TRP A 1 717 ? 5.451 3.240 27.478 1.00 93.44 717 TRP A CA 1
ATOM 5484 C C . TRP A 1 717 ? 4.188 3.274 28.348 1.00 93.44 717 TRP A C 1
ATOM 5486 O O . TRP A 1 717 ? 4.192 2.681 29.419 1.00 93.44 717 TRP A O 1
ATOM 5496 N N . THR A 1 718 ? 3.125 3.950 27.904 1.00 90.62 718 THR A N 1
ATOM 5497 C CA . THR A 1 718 ? 1.878 4.165 28.672 1.00 90.62 718 THR A CA 1
ATOM 5498 C C . THR A 1 718 ? 0.716 3.285 28.209 1.00 90.62 718 THR A C 1
ATOM 5500 O O . THR A 1 718 ? -0.381 3.347 28.757 1.00 90.62 718 THR A O 1
ATOM 5503 N N . ARG A 1 719 ? 0.931 2.421 27.207 1.00 91.00 719 ARG A N 1
ATOM 5504 C CA . ARG A 1 719 ? -0.104 1.544 26.620 1.00 91.00 719 ARG A CA 1
ATOM 5505 C C . ARG A 1 719 ? -0.776 0.577 27.603 1.00 91.00 719 ARG A C 1
ATOM 5507 O O . ARG A 1 719 ? -1.823 0.031 27.285 1.00 91.00 719 ARG A O 1
ATOM 5514 N N . LYS A 1 720 ? -0.152 0.317 28.756 1.00 88.31 720 LYS A N 1
ATOM 5515 C CA . LYS A 1 720 ? -0.653 -0.600 29.793 1.00 88.31 720 LYS A CA 1
ATOM 5516 C C . LYS A 1 720 ? -1.308 0.116 30.976 1.00 88.31 720 LYS A C 1
ATOM 5518 O O . LYS A 1 720 ? -1.690 -0.557 31.927 1.00 88.31 720 LYS A O 1
ATOM 5523 N N . ASP A 1 721 ? -1.425 1.442 30.932 1.00 85.06 721 ASP A N 1
ATOM 5524 C CA . ASP A 1 721 ? -2.015 2.194 32.037 1.00 85.06 721 ASP A CA 1
ATOM 5525 C C . ASP A 1 721 ? -3.487 1.769 32.244 1.00 85.06 721 ASP A C 1
ATOM 5527 O O . ASP A 1 721 ? -4.222 1.597 31.262 1.00 85.06 721 ASP A O 1
ATOM 5531 N N . PRO A 1 722 ? -3.941 1.560 33.495 1.00 73.38 722 PRO A N 1
ATOM 5532 C CA . PRO A 1 722 ? -5.292 1.069 33.785 1.00 73.38 722 PRO A CA 1
ATOM 5533 C C . PRO A 1 722 ? -6.375 2.110 33.479 1.00 73.38 722 PRO A C 1
ATOM 5535 O O . PRO A 1 722 ? -7.482 1.745 33.083 1.00 73.38 722 PRO A O 1
ATOM 5538 N N . ASP A 1 723 ? -6.022 3.389 33.561 1.00 71.06 723 ASP A N 1
ATOM 5539 C CA . ASP A 1 723 ? -6.936 4.504 33.356 1.00 71.06 723 ASP A CA 1
ATOM 5540 C C . ASP A 1 723 ? -6.920 5.002 31.905 1.00 71.06 723 ASP A C 1
ATOM 5542 O O . ASP A 1 723 ? -5.912 4.920 31.193 1.00 71.06 723 ASP A O 1
ATOM 5546 N N . MET A 1 724 ? -8.049 5.564 31.475 1.00 67.06 724 MET A N 1
ATOM 5547 C CA . MET A 1 724 ? -8.141 6.313 30.221 1.00 67.06 724 MET A CA 1
ATOM 5548 C C . MET A 1 724 ? -7.420 7.674 30.339 1.00 67.06 724 MET A C 1
ATOM 5550 O O . MET A 1 724 ? -7.168 8.139 31.454 1.00 67.06 724 MET A O 1
ATOM 5554 N N . PRO A 1 725 ? -7.060 8.317 29.211 1.00 64.75 725 PRO A N 1
ATOM 5555 C CA . PRO A 1 725 ? -6.540 9.684 29.229 1.00 64.75 725 PRO A CA 1
ATOM 5556 C C . PRO A 1 725 ? -7.547 10.644 29.881 1.00 64.75 725 PRO A C 1
ATOM 5558 O O . PRO A 1 725 ? -8.749 10.503 29.655 1.00 64.75 725 PRO A O 1
ATOM 5561 N N . ASP A 1 726 ? -7.062 11.625 30.650 1.00 59.47 726 ASP A N 1
ATOM 5562 C CA . ASP A 1 726 ? -7.924 12.615 31.314 1.00 59.47 726 ASP A CA 1
ATOM 5563 C C . ASP A 1 726 ? -8.847 13.334 30.314 1.00 59.47 726 ASP A C 1
ATOM 5565 O O . ASP A 1 726 ? -8.392 13.880 29.305 1.00 59.47 726 ASP A O 1
ATOM 5569 N N . ALA A 1 727 ? -10.144 13.389 30.633 1.00 51.81 727 ALA A N 1
ATOM 5570 C CA . ALA A 1 727 ? -11.211 13.769 29.703 1.00 51.81 727 ALA A CA 1
ATOM 5571 C C . ALA A 1 727 ? -11.244 15.258 29.285 1.00 51.81 727 ALA A C 1
ATOM 5573 O O . ALA A 1 727 ? -12.051 15.634 28.435 1.00 51.81 727 ALA A O 1
ATOM 5574 N N . SER A 1 728 ? -10.371 16.103 29.847 1.00 49.69 728 SER A N 1
ATOM 5575 C CA . SER A 1 728 ? -10.415 17.570 29.686 1.00 49.69 728 SER A CA 1
ATOM 5576 C C . SER A 1 728 ? -10.128 18.074 28.265 1.00 49.69 728 SER A C 1
ATOM 5578 O O . SER A 1 728 ? -10.502 19.194 27.944 1.00 49.69 728 SER A O 1
ATOM 5580 N N . ASP A 1 729 ? -9.517 17.255 27.398 1.00 46.31 729 ASP A N 1
ATOM 5581 C CA . ASP A 1 729 ? -9.306 17.579 25.972 1.00 46.31 729 ASP A CA 1
ATOM 5582 C C . ASP A 1 729 ? -10.338 16.886 25.039 1.00 46.31 729 ASP A C 1
ATOM 5584 O O . ASP A 1 729 ? -10.295 17.047 23.816 1.00 46.31 729 ASP A O 1
ATOM 5588 N N . THR A 1 730 ? -11.257 16.084 25.594 1.00 45.81 730 THR A N 1
ATOM 5589 C CA . THR A 1 730 ? -12.186 15.186 24.868 1.00 45.81 730 THR A CA 1
ATOM 5590 C C . THR A 1 730 ? -13.667 15.452 25.159 1.00 45.81 730 THR A C 1
ATOM 5592 O O . THR A 1 730 ? -14.501 14.613 24.826 1.00 45.81 730 THR A O 1
ATOM 5595 N N . GLU A 1 731 ? -14.028 16.605 25.742 1.00 39.00 731 GLU A N 1
ATOM 5596 C CA . GLU A 1 731 ? -15.426 16.948 26.090 1.00 39.00 731 GLU A CA 1
ATOM 5597 C C . GLU A 1 731 ? -16.429 16.838 24.922 1.00 39.00 731 GLU A C 1
ATOM 5599 O O . GLU A 1 731 ? -17.635 16.755 25.155 1.00 39.00 731 GLU A O 1
ATOM 5604 N N . ASP A 1 732 ? -15.948 16.769 23.680 1.00 42.19 732 ASP A N 1
ATOM 5605 C CA . ASP A 1 732 ? -16.778 16.649 22.482 1.00 42.19 732 ASP A CA 1
ATOM 5606 C C . ASP A 1 732 ? -17.271 15.212 22.195 1.00 42.19 732 ASP A C 1
ATOM 5608 O O . ASP A 1 732 ? -18.350 15.039 21.637 1.00 42.19 732 ASP A O 1
ATOM 5612 N N . ASP A 1 733 ? -16.558 14.161 22.628 1.00 39.94 733 ASP A N 1
ATOM 5613 C CA . ASP A 1 733 ? -16.956 12.764 22.344 1.00 39.94 733 ASP A CA 1
ATOM 5614 C C . ASP A 1 733 ? -17.999 12.229 23.352 1.00 39.94 733 ASP A C 1
ATOM 5616 O O . ASP A 1 733 ? -18.796 11.345 23.035 1.00 39.94 733 ASP A O 1
ATOM 5620 N N . GLY A 1 734 ? -18.036 12.773 24.575 1.00 34.62 734 GLY A N 1
ATOM 5621 C CA . GLY A 1 734 ? -18.890 12.282 25.669 1.00 34.62 734 GLY A CA 1
ATOM 5622 C C . GLY A 1 734 ? -20.357 12.732 25.613 1.00 34.62 734 GLY A C 1
ATOM 5623 O O . GLY A 1 734 ? -21.216 12.109 26.237 1.00 34.62 734 GLY A O 1
ATOM 5624 N N . LYS A 1 735 ? -20.675 13.792 24.857 1.00 31.11 735 LYS A N 1
ATOM 5625 C CA . LYS A 1 735 ? -22.054 14.297 24.689 1.00 31.11 735 LYS A CA 1
ATOM 5626 C C . LYS A 1 735 ? -22.782 13.699 23.476 1.00 31.11 735 LYS A C 1
ATOM 5628 O O . LYS A 1 735 ? -23.987 13.891 23.341 1.00 31.11 735 LYS A O 1
ATOM 5633 N N . GLN A 1 736 ? -22.095 12.926 22.632 1.00 38.41 736 GLN A N 1
ATOM 5634 C CA . GLN A 1 736 ? -22.606 12.463 21.331 1.00 38.41 736 GLN A CA 1
ATOM 5635 C C . GLN A 1 736 ? -23.560 11.251 21.384 1.00 38.41 736 GLN A C 1
ATOM 5637 O O . GLN A 1 736 ? -24.089 10.853 20.351 1.00 38.41 736 GLN A O 1
ATOM 5642 N N . HIS A 1 737 ? -23.829 10.674 22.562 1.00 33.31 737 HIS A N 1
ATOM 5643 C CA . HIS A 1 737 ? -24.704 9.498 22.710 1.00 33.31 737 HIS A CA 1
ATOM 5644 C C . HIS A 1 737 ? -26.154 9.798 23.129 1.00 33.31 737 HIS A C 1
ATOM 5646 O O . HIS A 1 737 ? -26.911 8.867 23.404 1.00 33.31 737 HIS A O 1
ATOM 5652 N N . LYS A 1 738 ? -26.581 11.065 23.172 1.00 29.30 738 LYS A N 1
ATOM 5653 C CA . LYS A 1 738 ? -27.971 11.422 23.497 1.00 29.30 738 LYS A CA 1
ATOM 5654 C C . LYS A 1 738 ? -28.599 12.201 22.344 1.00 29.30 738 LYS A C 1
ATOM 5656 O O . LYS A 1 738 ? -28.139 13.290 22.037 1.00 29.30 738 LYS A O 1
ATOM 5661 N N . HIS A 1 739 ? -29.676 11.634 21.797 1.00 29.02 739 HIS A N 1
ATOM 5662 C CA . HIS A 1 739 ? -30.544 12.116 20.712 1.00 29.02 739 HIS A CA 1
ATOM 5663 C C . HIS A 1 739 ? -30.180 11.676 19.285 1.00 29.02 739 HIS A C 1
ATOM 5665 O O . HIS A 1 739 ? -29.503 12.373 18.539 1.00 29.02 739 HIS A O 1
ATOM 5671 N N . GLU A 1 740 ? -30.744 10.532 18.882 1.00 31.56 740 GLU A N 1
ATOM 5672 C CA . GLU A 1 740 ? -31.052 10.241 17.479 1.00 31.56 740 GLU A CA 1
ATOM 5673 C C . GLU A 1 740 ? -32.355 10.973 17.100 1.00 31.56 740 GLU A C 1
ATOM 5675 O O . GLU A 1 740 ? -33.428 10.672 17.631 1.00 31.56 740 GLU A O 1
ATOM 5680 N N . GLU A 1 741 ? -32.274 11.955 16.200 1.00 31.84 741 GLU A N 1
ATOM 5681 C CA . GLU A 1 741 ? -33.448 12.559 15.562 1.00 31.84 741 GLU A CA 1
ATOM 5682 C C . GLU A 1 741 ? -33.966 11.687 14.407 1.00 31.84 741 GLU A C 1
ATOM 5684 O O . GLU A 1 741 ? -33.207 11.087 13.644 1.00 31.84 741 GLU A O 1
ATOM 5689 N N . ARG A 1 742 ? -35.297 11.631 14.280 1.00 27.47 742 ARG A N 1
ATOM 5690 C CA . ARG A 1 742 ? -36.036 10.840 13.284 1.00 27.47 742 ARG A CA 1
ATOM 5691 C C . ARG A 1 742 ? -35.730 11.315 11.852 1.00 27.47 742 ARG A C 1
ATOM 5693 O O . ARG A 1 742 ? -35.948 12.493 11.570 1.00 27.47 742 ARG A O 1
ATOM 5700 N N . PRO A 1 743 ? -35.361 10.439 10.899 1.00 33.47 743 PRO A N 1
ATOM 5701 C CA . PRO A 1 743 ? -35.293 10.831 9.496 1.00 33.47 743 PRO A CA 1
ATOM 5702 C C . PRO A 1 743 ? -36.702 10.941 8.885 1.00 33.47 743 PRO A C 1
ATOM 5704 O O . PRO A 1 743 ? -37.584 10.115 9.133 1.00 33.47 743 PRO A O 1
ATOM 5707 N N . GLY A 1 744 ? -36.912 11.987 8.081 1.00 38.12 744 GLY A N 1
ATOM 5708 C CA . GLY A 1 744 ? -38.156 12.246 7.355 1.00 38.12 744 GLY A CA 1
ATOM 5709 C C . GLY A 1 744 ? -38.476 11.188 6.291 1.00 38.12 744 GLY A C 1
ATOM 5710 O O . GLY A 1 744 ? -37.593 10.522 5.754 1.00 38.12 744 GLY A O 1
ATOM 5711 N N . LYS A 1 745 ? -39.772 11.050 5.979 1.00 38.34 745 LYS A N 1
ATOM 5712 C CA . LYS A 1 745 ? -40.337 10.085 5.020 1.00 38.34 745 LYS A CA 1
ATOM 5713 C C . LYS A 1 745 ? -39.768 10.291 3.604 1.00 38.34 745 LYS A C 1
ATOM 5715 O O . LYS A 1 745 ? -40.305 11.097 2.854 1.00 38.34 745 LYS A O 1
ATOM 5720 N N . TRP A 1 746 ? -38.731 9.547 3.219 1.00 40.97 746 TRP A N 1
ATOM 5721 C CA . TRP A 1 746 ? -38.266 9.446 1.828 1.00 40.97 746 TRP A CA 1
ATOM 5722 C C . TRP A 1 746 ? -38.035 7.989 1.394 1.00 40.97 746 TRP A C 1
ATOM 5724 O O . TRP A 1 746 ? -37.746 7.106 2.198 1.00 40.97 746 TRP A O 1
ATOM 5734 N N . ASN A 1 747 ? -38.248 7.772 0.093 1.00 43.22 747 ASN A N 1
ATOM 5735 C CA . ASN A 1 747 ? -38.609 6.529 -0.598 1.00 43.22 747 ASN A CA 1
ATOM 5736 C C . ASN A 1 747 ? -37.802 5.247 -0.287 1.00 43.22 747 ASN A C 1
ATOM 5738 O O . ASN A 1 747 ? -36.588 5.168 -0.481 1.00 43.22 747 ASN A O 1
ATOM 5742 N N . HIS A 1 748 ? -38.553 4.173 -0.019 1.00 40.53 748 HIS A N 1
ATOM 5743 C CA . HIS A 1 748 ? -38.126 2.780 0.205 1.00 40.53 748 HIS A CA 1
ATOM 5744 C C . HIS A 1 748 ? -37.286 2.167 -0.942 1.00 40.53 748 HIS A C 1
ATOM 5746 O O . HIS A 1 748 ? -36.529 1.220 -0.738 1.00 40.53 748 HIS A O 1
ATOM 5752 N N . ARG A 1 749 ? -37.367 2.716 -2.165 1.00 40.62 749 ARG A N 1
ATOM 5753 C CA . ARG A 1 749 ? -36.553 2.270 -3.314 1.00 40.62 749 ARG A CA 1
ATOM 5754 C C . ARG A 1 749 ? -35.088 2.719 -3.235 1.00 40.62 749 ARG A C 1
ATOM 5756 O O . ARG A 1 749 ? -34.213 1.964 -3.642 1.00 40.62 749 ARG A O 1
ATOM 5763 N N . LEU A 1 750 ? -34.808 3.886 -2.645 1.00 43.84 750 LEU A N 1
ATOM 5764 C CA . LEU A 1 750 ? -33.435 4.372 -2.441 1.00 43.84 750 LEU A CA 1
ATOM 5765 C C . LEU A 1 750 ? -32.736 3.621 -1.291 1.00 43.84 750 LEU A C 1
ATOM 5767 O O . LEU A 1 750 ? -31.526 3.412 -1.308 1.00 43.84 750 LEU A O 1
ATOM 5771 N N . GLN A 1 751 ? -33.520 3.160 -0.312 1.00 44.78 751 GLN A N 1
ATOM 5772 C CA . GLN A 1 751 ? -33.053 2.374 0.834 1.00 44.78 751 GLN A CA 1
ATOM 5773 C C . GLN A 1 751 ? -32.583 0.965 0.428 1.00 44.78 751 GLN A C 1
ATOM 5775 O O . GLN A 1 751 ? -31.641 0.437 1.022 1.00 44.78 751 GLN A O 1
ATOM 5780 N N . LEU A 1 752 ? -33.173 0.387 -0.629 1.00 38.25 752 LEU A N 1
ATOM 5781 C CA . LEU A 1 752 ? -32.815 -0.938 -1.145 1.00 38.25 752 LEU A CA 1
ATOM 5782 C C . LEU A 1 752 ? -31.476 -0.935 -1.907 1.00 38.25 752 LEU A C 1
ATOM 5784 O O . LEU A 1 752 ? -30.674 -1.845 -1.721 1.00 38.25 752 LEU A O 1
ATOM 5788 N N . CYS A 1 753 ? -31.192 0.115 -2.690 1.00 40.31 753 CYS A N 1
ATOM 5789 C CA . CYS A 1 753 ? -29.899 0.298 -3.370 1.00 40.31 753 CYS A CA 1
ATOM 5790 C C . CYS A 1 753 ? -28.747 0.631 -2.405 1.00 40.31 753 CYS A C 1
ATOM 5792 O O . CYS A 1 753 ? -27.586 0.408 -2.733 1.00 40.31 753 CYS A O 1
ATOM 5794 N N . CYS A 1 754 ? -29.052 1.148 -1.210 1.00 40.94 754 CYS A N 1
ATOM 5795 C CA . CYS A 1 754 ? -28.057 1.566 -0.219 1.00 40.94 754 CYS A CA 1
ATOM 5796 C C . CYS A 1 754 ? -27.760 0.523 0.870 1.00 40.94 754 CYS A C 1
ATOM 5798 O O . CYS A 1 754 ? -26.845 0.746 1.660 1.00 40.94 754 CYS A O 1
ATOM 5800 N N . GLY A 1 755 ? -28.479 -0.605 0.896 1.00 38.56 755 GLY A N 1
ATOM 5801 C CA . GLY A 1 755 ? -28.105 -1.779 1.685 1.00 38.56 755 GLY A CA 1
ATOM 5802 C C . GLY A 1 755 ? -28.249 -1.671 3.210 1.00 38.56 755 GLY A C 1
ATOM 5803 O O . GLY A 1 755 ? -27.411 -2.238 3.905 1.00 38.56 755 GLY A O 1
ATOM 5804 N N . MET A 1 756 ? -29.288 -1.029 3.769 1.00 42.22 756 MET A N 1
ATOM 5805 C CA . MET A 1 756 ? -29.506 -1.020 5.236 1.00 42.22 756 MET A CA 1
ATOM 5806 C C . MET A 1 756 ? -30.945 -1.342 5.680 1.00 42.22 756 MET A C 1
ATOM 5808 O O . MET A 1 756 ? -31.900 -1.120 4.942 1.00 42.22 756 MET A O 1
ATOM 5812 N N . ALA A 1 757 ? -31.065 -1.928 6.883 1.00 33.22 757 ALA A N 1
ATOM 5813 C CA . ALA A 1 757 ? -32.308 -2.245 7.605 1.00 33.22 757 ALA A CA 1
ATOM 5814 C C . ALA A 1 757 ? -32.589 -1.221 8.728 1.00 33.22 757 ALA A C 1
ATOM 5816 O O . ALA A 1 757 ? -31.705 -0.448 9.089 1.00 33.22 757 ALA A O 1
ATOM 5817 N N . GLY A 1 758 ? -33.819 -1.247 9.258 1.00 32.91 758 GLY A N 1
ATOM 5818 C CA . GLY A 1 758 ? -34.340 -0.348 10.295 1.00 32.91 758 GLY A CA 1
ATOM 5819 C C . GLY A 1 758 ? -33.758 -0.523 11.707 1.00 32.91 758 GLY A C 1
ATOM 5820 O O . GLY A 1 758 ? -33.067 -1.498 12.002 1.00 32.91 758 GLY A O 1
ATOM 5821 N N . HIS A 1 759 ? -34.061 0.473 12.549 1.00 30.69 759 HIS A N 1
ATOM 5822 C CA . HIS A 1 759 ? -33.571 0.678 13.919 1.00 30.69 759 HIS A CA 1
ATOM 5823 C C . HIS A 1 759 ? -33.718 -0.548 14.842 1.00 30.69 759 HIS A C 1
ATOM 5825 O O . HIS A 1 759 ? -34.746 -1.221 14.846 1.00 30.69 759 HIS A O 1
ATOM 5831 N N . THR A 1 760 ? -32.704 -0.771 15.685 1.00 35.50 760 THR A N 1
ATOM 5832 C CA . THR A 1 760 ? -32.728 -1.678 16.850 1.00 35.50 760 THR A CA 1
ATOM 5833 C C . THR A 1 760 ? -32.354 -0.916 18.118 1.00 35.50 760 THR A C 1
ATOM 5835 O O . THR A 1 760 ? -31.576 0.034 18.031 1.00 35.50 760 THR A O 1
ATOM 5838 N N . ASP A 1 761 ? -32.857 -1.382 19.263 1.00 33.81 761 ASP A N 1
ATOM 5839 C CA . ASP A 1 761 ? -32.731 -0.754 20.585 1.00 33.81 761 ASP A CA 1
ATOM 5840 C C . ASP A 1 761 ? -31.281 -0.404 21.000 1.00 33.81 761 ASP A C 1
ATOM 5842 O O . ASP A 1 761 ? -30.338 -1.134 20.662 1.00 33.81 761 ASP A O 1
ATOM 5846 N N . PRO A 1 762 ? -31.080 0.706 21.739 1.00 40.12 762 PRO A N 1
ATOM 5847 C CA . PRO A 1 762 ? -29.768 1.133 22.220 1.00 40.12 762 PRO A CA 1
ATOM 5848 C C . PRO A 1 762 ? -29.183 0.169 23.267 1.00 40.12 762 PRO A C 1
ATOM 5850 O O . PRO A 1 762 ? -29.897 -0.362 24.114 1.00 40.12 762 PRO A O 1
ATOM 5853 N N . LEU A 1 763 ? -27.859 -0.027 23.215 1.00 46.75 763 LEU A N 1
ATOM 5854 C CA . LEU A 1 763 ? -27.090 -0.786 24.213 1.00 46.75 763 LEU A CA 1
ATOM 5855 C C . LEU A 1 763 ? -27.138 -0.089 25.578 1.00 46.75 763 LEU A C 1
ATOM 5857 O O . LEU A 1 763 ? -27.105 1.143 25.658 1.00 46.75 763 LEU A O 1
ATOM 5861 N N . THR A 1 764 ? -27.138 -0.874 26.651 1.00 54.25 764 THR A N 1
ATOM 5862 C CA . THR A 1 764 ? -26.990 -0.346 28.012 1.00 54.25 764 THR A CA 1
ATOM 5863 C C . THR A 1 764 ? -25.571 0.207 28.244 1.00 54.25 764 THR A C 1
ATOM 5865 O O . THR A 1 764 ? -24.618 -0.245 27.602 1.00 54.25 764 THR A O 1
ATOM 5868 N N . PRO A 1 765 ? -25.375 1.177 29.160 1.00 58.16 765 PRO A N 1
ATOM 5869 C CA . PRO A 1 765 ? -24.052 1.748 29.442 1.00 58.16 765 PRO A CA 1
ATOM 5870 C C . PRO A 1 765 ? -22.994 0.709 29.849 1.00 58.16 765 PRO A C 1
ATOM 5872 O O . PRO A 1 765 ? -21.842 0.809 29.430 1.00 58.16 765 PRO A O 1
ATOM 5875 N N . GLU A 1 766 ? -23.391 -0.319 30.602 1.00 61.00 766 GLU A N 1
ATOM 5876 C CA . GLU A 1 766 ? -22.505 -1.415 31.015 1.00 61.00 766 GLU A CA 1
ATOM 5877 C C . GLU A 1 766 ? -22.051 -2.271 29.824 1.00 61.00 766 GLU A C 1
ATOM 5879 O O . GLU A 1 766 ? -20.876 -2.631 29.720 1.00 61.00 766 GLU A O 1
ATOM 5884 N N . GLU A 1 767 ? -22.950 -2.554 28.877 1.00 59.75 767 GLU A N 1
ATOM 5885 C CA . GLU A 1 767 ? -22.609 -3.278 27.650 1.00 59.75 767 GLU A CA 1
ATOM 5886 C C . GLU A 1 767 ? -21.662 -2.468 26.759 1.00 59.75 767 GLU A C 1
ATOM 5888 O O . GLU A 1 767 ? -20.758 -3.041 26.144 1.00 59.75 767 GLU A O 1
ATOM 5893 N N . VAL A 1 768 ? -21.828 -1.141 26.709 1.00 58.19 768 VAL A N 1
ATOM 5894 C CA . VAL A 1 768 ? -20.914 -0.240 25.993 1.00 58.19 768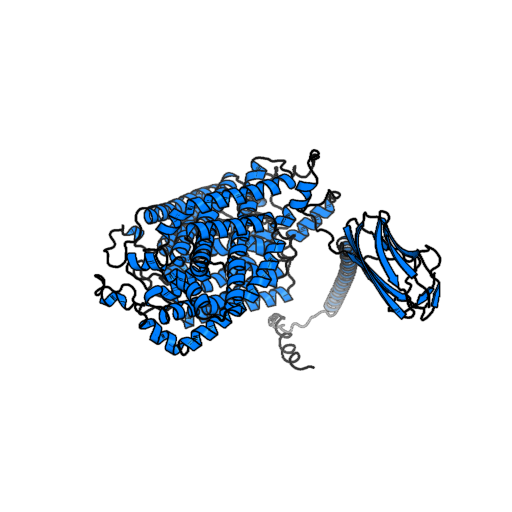 VAL A CA 1
ATOM 5895 C C . VAL A 1 768 ? -19.524 -0.282 26.622 1.00 58.19 768 VAL A C 1
ATOM 5897 O O . VAL A 1 768 ? -18.536 -0.417 25.899 1.00 58.19 768 VAL A O 1
ATOM 5900 N N . GLU A 1 769 ? -19.423 -0.228 27.949 1.00 63.31 769 GLU A N 1
ATOM 5901 C CA . GLU A 1 769 ? -18.136 -0.276 28.642 1.00 63.31 769 GLU A CA 1
ATOM 5902 C C . GLU A 1 769 ? -17.447 -1.642 28.498 1.00 63.31 769 GLU A C 1
ATOM 5904 O O . GLU A 1 769 ? -16.253 -1.713 28.190 1.00 63.31 769 GLU A O 1
ATOM 5909 N N . ALA A 1 770 ? -18.189 -2.743 28.645 1.00 64.56 770 ALA A N 1
ATOM 5910 C CA . ALA A 1 770 ? -17.667 -4.093 28.447 1.00 64.56 770 ALA A CA 1
ATOM 5911 C C . ALA A 1 770 ? -17.175 -4.305 27.006 1.00 64.56 770 ALA A C 1
ATOM 5913 O O . ALA A 1 770 ? -16.103 -4.881 26.777 1.00 64.56 770 ALA A O 1
ATOM 5914 N N . LEU A 1 771 ? -17.922 -3.792 26.024 1.00 63.34 771 LEU A N 1
ATOM 5915 C CA . LEU A 1 771 ? -17.520 -3.799 24.623 1.00 63.34 771 LEU A CA 1
ATOM 5916 C C . LEU A 1 771 ? -16.260 -2.953 24.407 1.00 63.34 771 LEU A C 1
ATOM 5918 O O . LEU A 1 771 ? -15.333 -3.416 23.744 1.00 63.34 771 LEU A O 1
ATOM 5922 N N . GLN A 1 772 ? -16.180 -1.762 25.003 1.00 65.06 772 GLN A N 1
ATOM 5923 C CA . GLN A 1 772 ? -15.014 -0.884 24.920 1.00 65.06 772 GLN A CA 1
ATOM 5924 C C . GLN A 1 772 ? -13.762 -1.568 25.485 1.00 65.06 772 GLN A C 1
ATOM 5926 O O . GLN A 1 772 ? -12.751 -1.644 24.788 1.00 65.06 772 GLN A O 1
ATOM 5931 N N . ARG A 1 773 ? -13.843 -2.163 26.685 1.00 69.81 773 ARG A N 1
ATOM 5932 C CA . ARG A 1 773 ? -12.735 -2.920 27.300 1.00 69.81 773 ARG A CA 1
ATOM 5933 C C . ARG A 1 773 ? -12.272 -4.075 26.418 1.00 69.81 773 ARG A C 1
ATOM 5935 O O . ARG A 1 773 ? -11.072 -4.303 26.278 1.00 69.81 773 ARG A O 1
ATOM 5942 N N . LYS A 1 774 ? -13.209 -4.790 25.789 1.00 69.31 774 LYS A N 1
ATOM 5943 C CA . LYS A 1 774 ? -12.888 -5.870 24.848 1.00 69.31 774 LYS A CA 1
ATOM 5944 C C . LYS A 1 774 ? -12.184 -5.341 23.597 1.00 69.31 774 LYS A C 1
ATOM 5946 O O . LYS A 1 774 ? -11.226 -5.955 23.137 1.00 69.31 774 LYS A O 1
ATOM 5951 N N . LEU A 1 775 ? -12.633 -4.208 23.057 1.00 66.50 775 LEU A N 1
ATOM 5952 C CA . LEU A 1 775 ? -12.080 -3.595 21.846 1.00 66.50 775 LEU A CA 1
ATOM 5953 C C . LEU A 1 775 ? -10.695 -2.970 22.056 1.00 66.50 775 LEU A C 1
ATOM 5955 O O . LEU A 1 775 ? -9.937 -2.901 21.084 1.00 66.50 775 LEU A O 1
ATOM 5959 N N . THR A 1 776 ? -10.371 -2.527 23.274 1.00 77.00 776 THR A N 1
ATOM 5960 C CA . THR A 1 776 ? -9.072 -1.930 23.634 1.00 77.00 776 THR A CA 1
ATOM 5961 C C . THR A 1 776 ? -8.106 -2.913 24.297 1.00 77.00 776 THR A C 1
ATOM 5963 O O . THR A 1 776 ? -7.007 -2.525 24.692 1.00 77.00 776 THR A O 1
ATOM 5966 N N . SER A 1 777 ? -8.494 -4.182 24.454 1.00 80.31 777 SER A N 1
ATOM 5967 C CA . SER A 1 777 ? -7.638 -5.178 25.096 1.00 80.31 777 SER A CA 1
ATOM 5968 C C . SER A 1 777 ? -6.417 -5.521 24.237 1.00 80.31 777 SER A C 1
ATOM 5970 O O . SER A 1 777 ? -6.528 -5.828 23.050 1.00 80.31 777 SER A O 1
ATOM 5972 N N . ILE A 1 778 ? -5.249 -5.527 24.882 1.00 86.50 778 ILE A N 1
ATOM 5973 C CA . ILE A 1 778 ? -3.956 -5.941 24.315 1.00 86.50 778 ILE A CA 1
ATOM 5974 C C . ILE A 1 778 ? -3.439 -7.249 24.936 1.00 86.50 778 ILE A C 1
ATOM 5976 O O . ILE A 1 778 ? -2.259 -7.573 24.809 1.00 86.50 778 ILE A O 1
ATOM 5980 N N . SER A 1 779 ? -4.292 -7.984 25.657 1.00 83.69 779 SER A N 1
ATOM 5981 C CA . SER A 1 779 ? -3.921 -9.254 26.287 1.00 83.69 779 SER A CA 1
ATOM 5982 C C . SER A 1 779 ? -3.703 -10.351 25.245 1.00 83.69 779 SER A C 1
ATOM 5984 O O . SER A 1 779 ? -4.498 -10.493 24.315 1.00 83.69 779 SER A O 1
ATOM 5986 N N . GLU A 1 780 ? -2.676 -11.172 25.444 1.00 88.19 780 GLU A N 1
ATOM 5987 C CA . GLU A 1 780 ? -2.341 -12.297 24.569 1.00 88.19 780 GLU A CA 1
ATOM 5988 C C . GLU A 1 780 ? -2.088 -13.558 25.393 1.00 88.19 780 GLU A C 1
ATOM 5990 O O . GLU A 1 780 ? -1.555 -13.490 26.503 1.00 88.19 780 GLU A O 1
ATOM 5995 N N . GLU A 1 781 ? -2.413 -14.718 24.828 1.00 89.00 781 GLU A N 1
ATOM 5996 C CA . GLU A 1 781 ? -2.073 -15.996 25.447 1.00 89.00 781 GLU A CA 1
ATOM 5997 C C . GLU A 1 781 ? -0.552 -16.239 25.388 1.00 89.00 781 GLU A C 1
ATOM 5999 O O . GLU A 1 781 ? 0.040 -16.146 24.307 1.00 89.00 781 GLU A O 1
ATOM 6004 N N . PRO A 1 782 ? 0.111 -16.609 26.504 1.00 91.25 782 PRO A N 1
ATOM 6005 C CA . PRO A 1 782 ? 1.571 -16.724 26.552 1.00 91.25 782 PRO A CA 1
ATOM 6006 C C . PRO A 1 782 ? 2.167 -17.711 25.540 1.00 91.25 782 PRO A C 1
ATOM 6008 O O . PRO A 1 782 ? 3.230 -17.449 24.978 1.00 91.25 782 PRO A O 1
ATOM 6011 N N . LYS A 1 783 ? 1.489 -18.841 25.292 1.00 92.38 783 LYS A N 1
ATOM 6012 C CA . LYS A 1 783 ? 1.939 -19.863 24.331 1.00 92.38 783 LYS A CA 1
ATOM 6013 C C . LY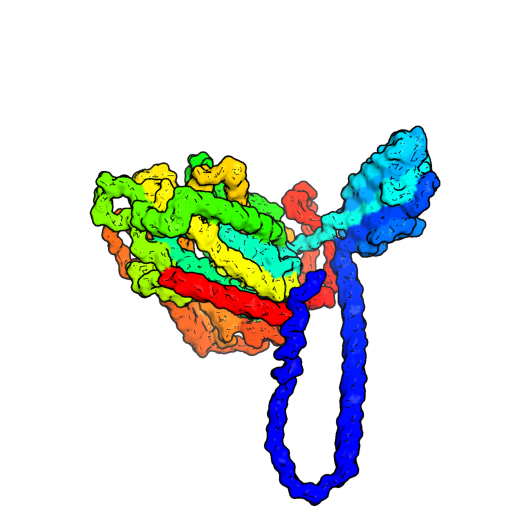S A 1 783 ? 1.882 -19.343 22.893 1.00 92.38 783 LYS A C 1
ATOM 6015 O O . LYS A 1 783 ? 2.860 -19.476 22.162 1.00 92.38 783 LYS A O 1
ATOM 6020 N N . ILE A 1 784 ? 0.769 -18.707 22.520 1.00 92.69 784 ILE A N 1
ATOM 6021 C CA . ILE A 1 784 ? 0.576 -18.119 21.188 1.00 92.69 784 ILE A CA 1
ATOM 6022 C C . ILE A 1 784 ? 1.579 -16.989 20.967 1.00 92.69 784 ILE A C 1
ATOM 6024 O O . ILE A 1 784 ? 2.219 -16.937 19.923 1.00 92.69 784 ILE A O 1
ATOM 6028 N N . LYS A 1 785 ? 1.785 -16.129 21.969 1.00 93.31 785 LYS A N 1
ATOM 6029 C CA . LYS A 1 785 ? 2.775 -15.055 21.895 1.00 93.31 785 LYS A CA 1
ATOM 6030 C C . LYS A 1 785 ? 4.176 -15.588 21.570 1.00 93.31 785 LYS A C 1
ATOM 6032 O O . LYS A 1 785 ? 4.785 -15.106 20.625 1.00 93.31 785 LYS A O 1
ATOM 6037 N N . ARG A 1 786 ? 4.663 -16.606 22.296 1.00 95.31 786 ARG A N 1
ATOM 6038 C CA . ARG A 1 786 ? 5.984 -17.211 22.026 1.00 95.31 786 ARG A CA 1
ATOM 6039 C C . ARG A 1 786 ? 6.074 -17.791 20.615 1.00 95.31 786 ARG A C 1
ATOM 6041 O O . ARG A 1 786 ? 7.085 -17.599 19.954 1.00 95.31 786 ARG A O 1
ATOM 6048 N N . LEU A 1 787 ? 5.023 -18.470 20.151 1.00 96.31 787 LEU A N 1
ATOM 6049 C CA . LEU A 1 787 ? 4.972 -19.009 18.791 1.00 96.31 787 LEU A CA 1
ATOM 6050 C C . LEU A 1 787 ? 5.102 -17.898 17.738 1.00 96.31 787 LEU A C 1
ATOM 6052 O O . LEU A 1 787 ? 5.873 -18.036 16.791 1.00 96.31 787 LEU A O 1
ATOM 6056 N N . LEU A 1 788 ? 4.364 -16.799 17.908 1.00 96.94 788 LEU A N 1
ATOM 6057 C CA . LEU A 1 788 ? 4.412 -15.653 17.001 1.00 96.94 788 LEU A CA 1
ATOM 6058 C C . LEU A 1 788 ? 5.783 -14.967 17.036 1.00 96.94 788 LEU A C 1
ATOM 6060 O O . LEU A 1 788 ? 6.333 -14.673 15.981 1.00 96.94 788 LEU A O 1
ATOM 6064 N N . ASP A 1 789 ? 6.358 -14.765 18.224 1.00 96.69 789 ASP A N 1
ATOM 6065 C CA . ASP A 1 789 ? 7.682 -14.153 18.385 1.00 96.69 789 ASP A CA 1
ATOM 6066 C C . ASP A 1 789 ? 8.774 -14.993 17.683 1.00 96.69 789 ASP A C 1
ATOM 6068 O O . ASP A 1 789 ? 9.605 -14.441 16.966 1.00 96.69 789 ASP A O 1
ATOM 6072 N N . VAL A 1 790 ? 8.734 -16.329 17.798 1.00 97.31 790 VAL A N 1
ATOM 6073 C CA . VAL A 1 790 ? 9.666 -17.232 17.090 1.00 97.31 790 VAL A CA 1
ATOM 6074 C C . VAL A 1 790 ? 9.519 -17.119 15.571 1.00 97.31 790 VAL A C 1
ATOM 6076 O O . VAL A 1 790 ? 10.520 -16.990 14.870 1.00 97.31 790 VAL A O 1
ATOM 6079 N N . ASN A 1 791 ? 8.289 -17.125 15.049 1.00 97.25 791 ASN A N 1
ATOM 6080 C CA . ASN A 1 791 ? 8.057 -16.988 13.606 1.00 97.25 791 ASN A CA 1
ATOM 6081 C C . ASN A 1 791 ? 8.523 -15.625 13.073 1.00 97.25 791 ASN A C 1
ATOM 6083 O O . ASN A 1 791 ? 9.094 -15.558 11.988 1.00 97.25 791 ASN A O 1
ATOM 6087 N N . ALA A 1 792 ? 8.336 -14.548 13.842 1.00 97.06 792 ALA A N 1
ATOM 6088 C CA . ALA A 1 792 ? 8.835 -13.226 13.478 1.00 97.06 792 ALA A CA 1
ATOM 6089 C C . ALA A 1 792 ? 10.371 -13.205 13.367 1.00 97.06 792 ALA A C 1
ATOM 6091 O O . ALA A 1 792 ? 10.905 -12.661 12.404 1.00 97.06 792 ALA A O 1
ATOM 6092 N N . VAL A 1 793 ? 11.085 -13.848 14.300 1.00 97.19 793 VAL A N 1
ATOM 6093 C CA . VAL A 1 793 ? 12.554 -13.967 14.242 1.00 97.19 793 VAL A CA 1
ATOM 6094 C C . VAL A 1 793 ? 13.003 -14.793 13.036 1.00 97.19 793 VAL A C 1
ATOM 6096 O O . VAL A 1 793 ? 13.923 -14.379 12.336 1.00 97.19 793 VAL A O 1
ATOM 6099 N N . ILE A 1 794 ? 12.341 -15.921 12.755 1.00 97.19 794 ILE A N 1
ATOM 6100 C CA . ILE A 1 794 ? 12.635 -16.745 11.570 1.00 97.19 794 ILE A CA 1
ATOM 6101 C C . ILE A 1 794 ? 12.482 -15.913 10.296 1.00 97.19 794 ILE A C 1
ATOM 6103 O O . ILE A 1 794 ? 13.365 -15.921 9.445 1.00 97.19 794 ILE A O 1
ATOM 6107 N N . LEU A 1 795 ? 11.385 -15.169 10.172 1.00 96.81 795 LEU A N 1
ATOM 6108 C CA . LEU A 1 795 ? 11.119 -14.340 9.003 1.00 96.81 795 LEU A CA 1
ATOM 6109 C C . LEU A 1 795 ? 12.167 -13.226 8.822 1.00 96.81 795 LEU A C 1
ATOM 6111 O O . LEU A 1 795 ? 12.619 -12.995 7.701 1.00 96.81 795 LEU A O 1
ATOM 6115 N N . LEU A 1 796 ? 12.602 -12.574 9.905 1.00 96.38 796 LEU A N 1
ATOM 6116 C CA . LEU A 1 796 ? 13.693 -11.592 9.856 1.00 96.38 796 LEU A CA 1
ATOM 6117 C C . LEU A 1 796 ? 15.021 -12.230 9.430 1.00 96.38 796 LEU A C 1
ATOM 6119 O O . LEU A 1 796 ? 15.727 -11.662 8.600 1.00 96.38 796 LEU A O 1
ATOM 6123 N N . ALA A 1 797 ? 15.342 -13.416 9.954 1.00 96.25 797 ALA A N 1
ATOM 6124 C CA . ALA A 1 797 ? 16.555 -14.145 9.593 1.00 96.25 797 ALA A CA 1
ATOM 6125 C C . ALA A 1 797 ? 16.553 -14.561 8.114 1.00 96.25 797 ALA A C 1
ATOM 6127 O O . ALA A 1 797 ? 17.553 -14.370 7.426 1.00 96.25 797 ALA A O 1
ATOM 6128 N N . VAL A 1 798 ? 15.420 -15.059 7.608 1.00 94.75 798 VAL A N 1
ATOM 6129 C CA . VAL A 1 798 ? 15.243 -15.360 6.181 1.00 94.75 798 VAL A CA 1
ATOM 6130 C C . VAL A 1 798 ? 15.419 -14.090 5.355 1.00 94.75 798 VAL A C 1
ATOM 6132 O O . VAL A 1 798 ? 16.200 -14.094 4.417 1.00 94.75 798 VAL A O 1
ATOM 6135 N N . THR A 1 799 ? 14.774 -12.984 5.730 1.00 93.81 799 THR A N 1
ATOM 6136 C CA . THR A 1 799 ? 14.886 -11.709 4.998 1.00 93.81 799 THR A CA 1
ATOM 6137 C C . THR A 1 799 ? 16.336 -11.227 4.914 1.00 93.81 799 THR A C 1
ATOM 6139 O O . THR A 1 799 ? 16.810 -10.892 3.831 1.00 93.81 799 THR A O 1
ATOM 6142 N N . ALA A 1 800 ? 17.066 -11.249 6.033 1.00 93.50 800 ALA A N 1
ATOM 6143 C CA . ALA A 1 800 ? 18.480 -10.885 6.068 1.00 93.50 800 ALA A CA 1
ATOM 6144 C C . ALA A 1 800 ? 19.338 -11.813 5.193 1.00 93.50 800 ALA A C 1
ATOM 6146 O O . ALA A 1 800 ? 20.217 -11.339 4.477 1.00 93.50 800 ALA A O 1
ATOM 6147 N N . PHE A 1 801 ? 19.054 -13.120 5.209 1.00 93.94 801 PHE A N 1
ATOM 6148 C CA . PHE A 1 801 ? 19.730 -14.093 4.356 1.00 93.94 801 PHE A CA 1
ATOM 6149 C C . PHE A 1 801 ? 19.498 -13.812 2.867 1.00 93.94 801 PHE A C 1
ATOM 6151 O O . PHE A 1 801 ? 20.465 -13.782 2.113 1.00 93.94 801 PHE A O 1
ATOM 6158 N N . VAL A 1 802 ? 18.253 -13.569 2.433 1.00 91.19 802 VAL A N 1
ATOM 6159 C CA . VAL A 1 802 ? 17.972 -13.342 1.005 1.00 91.19 802 VAL A CA 1
ATOM 6160 C C . VAL A 1 802 ? 18.564 -12.012 0.519 1.00 91.19 802 VAL A C 1
ATOM 6162 O O . VAL A 1 802 ? 19.136 -11.973 -0.567 1.00 91.19 802 VAL A O 1
ATOM 6165 N N . ILE A 1 803 ? 18.523 -10.945 1.329 1.00 90.50 803 ILE A N 1
ATOM 6166 C CA . ILE A 1 803 ? 19.200 -9.677 0.997 1.00 90.50 803 ILE A CA 1
ATOM 6167 C C . ILE A 1 803 ? 20.717 -9.887 0.871 1.00 90.50 803 ILE A C 1
ATOM 6169 O O . ILE A 1 803 ? 21.319 -9.395 -0.077 1.00 90.50 803 ILE A O 1
ATOM 6173 N N . GLY A 1 804 ? 21.330 -10.637 1.794 1.00 89.19 804 GLY A N 1
ATOM 6174 C CA . GLY A 1 804 ? 22.766 -10.928 1.758 1.00 89.19 804 GLY A CA 1
ATOM 6175 C C . GLY A 1 804 ? 23.190 -11.859 0.617 1.00 89.19 804 GLY A C 1
ATOM 6176 O O . GLY A 1 804 ? 24.305 -11.738 0.126 1.00 89.19 804 GLY A O 1
ATOM 6177 N N . PHE A 1 805 ? 22.316 -12.767 0.174 1.00 89.69 805 PHE A N 1
ATOM 6178 C CA . PHE A 1 805 ? 22.595 -13.693 -0.928 1.00 89.69 805 PHE A CA 1
ATOM 6179 C C . PHE A 1 805 ? 22.733 -12.982 -2.284 1.00 89.69 805 PHE A C 1
ATOM 6181 O O . PHE A 1 805 ? 23.532 -13.409 -3.111 1.00 89.69 805 PHE A O 1
ATOM 6188 N N . TYR A 1 806 ? 21.973 -11.904 -2.501 1.00 84.62 806 TYR A N 1
ATOM 6189 C CA . TYR A 1 806 ? 21.982 -11.112 -3.738 1.00 84.62 806 TYR A CA 1
ATOM 6190 C C . TYR A 1 806 ? 22.839 -9.832 -3.642 1.00 84.62 806 TYR A C 1
ATOM 6192 O O . TYR A 1 806 ? 22.638 -8.915 -4.439 1.00 84.62 806 TYR A O 1
ATOM 6200 N N . HIS A 1 807 ? 23.750 -9.738 -2.665 1.00 77.44 807 HIS A N 1
ATOM 6201 C CA . HIS A 1 807 ? 24.690 -8.616 -2.549 1.00 77.44 807 HIS A CA 1
ATOM 6202 C C . HIS A 1 807 ? 25.644 -8.562 -3.748 1.00 77.44 807 HIS A C 1
ATOM 6204 O O . HIS A 1 807 ? 26.399 -9.538 -3.952 1.00 77.44 807 HIS A O 1
#

pLDDT: mean 82.03, std 17.71, range [26.72, 98.12]

Organism: NCBI:txid370345

InterPro domains:
  IPR001073 C1q domain [PF00386] (80-199)
  IPR001073 C1q domain [PR00007] (92-118)
  IPR001073 C1q domain [PR00007] (119-138)
  IPR001073 C1q domain [PR00007] (162-183)
  IPR001073 C1q domain [PR00007] (193-203)
  IPR001073 C1q domain [PS50871] (74-208)
  IPR001073 C1q domain [SM00110] (72-205)
  IPR001734 Sodium/solute symporter [PF00474] (213-648)
  IPR001734 Sodium/solute symporter [PS50283] (200-662)
  IPR001734 Sodium/solute symporter [TIGR00813] (213-648)
  IPR008983 Tumour necrosis factor-like domain superfamily [G3DSA:2.60.120.40] (66-204)
  IPR008983 Tumour necrosis factor-like domain superfamily [SSF49842] (78-202)
  IPR038377 Sodium/glucose symporter superfamily [G3DSA:1.20.1730.10] (205-728)

Sequence (807 aa):
MVSLSAVLAGTLLFALVPPLECFVVKRSDDVNIQSLETLVQQQAATIQTLLADMASVKNTVSSLHTDVTSIKTRLQKEVAFNAYITKSGNVNVGTKAPIVFDQVITNIGAAYDNNNGIFTAPFSGVYSFHFSMLNDGASTIAVAVFSPHAVVCETLAVRERDHSSCSGVVHLAKGDHVTVKQAWGTTHLYGSTYTSFSGATLRARKKSDARGYFLAGKSMTFFPIGASIFASNIGAPLFVGLSGTAAASGIGGMIFEWHAIPFILMLSWVFVPVFTACGVYTMPEYIRRRFGRERLRVYLSLLSILLYVITKISVEMYAGAVFVQILFGWNMYLSGVMVLAFSALFTMTGGLTAVIFTDTLQTIVLVIGAFVLMAISLDKVGGYSSLQEKYMHAVPTINATSSLANTTCGQPRDDSFSLLRAPGPMASDYPWVGTLIFNIPSDIWFWCSDQIMVQRSLAAKSLSHAKGGSIVAGYLKILPFFLFIIPGLVARVLYPDEIACVDPEICQCICENPSGCSNIAYPLLVLRILSPGMRGLMLAALFAAVMSTLTSVFNSASSIFTMDLWRRLRSHASEWELLIVGRLVVLVLVGLAVMWIPIMSAAQGDELWQYWQMLMSAVGPPWAMVFILGIFWKRTTEPAAFYGMLGGQALGFTRLILAFIYPAPPCGEPDTRSEFLKIHFLYVAAMETALSGGLMIIISLLTPPRPPGKLRRVTLWTRKDPDMPDASDTEDDGKQHKHEERPGKWNHRLQLCCGMAGHTDPLTPEEVEALQRKLTSISEEPKIKRLLDVNAVILLAVTAFVIGFYH